Protein AF-0000000084461805 (afdb_homodimer)

Foldseek 3Di:
DKKWKAQFQQAHIAIDDFFLEEEEEADPRLCSQRVVLLVVLLLCCLQPPDFDFDDPVQLVCCLVVQKDKDQLVVCLVCVQVSQVVSQVVSLCCVCQQALHDPVSSPPIGIHDDDDNVLWDFDQKDWDWDDPPPDTAKIWIDHGPDRIIMIGGPDDSVPDPDDSVVVRRVVRSRSCCGGCPLPSDAEAEQAPCQLVLQQCLVVLVVVLVVLLVVVVVPDDPDDSVVVSCVVCSNHRNNVVVSSVCLNCLVVQVVAFEPCQVPPVVLLVLVCVLQQFDWDADPVRFIWTDHPPDPDTHGSNRGASLNRSCVRVNSCNTGPDYAQYEYEYEASCPRHDLVSLLSVLLSSLLCSLRHYRYYYYHHDPSSQVSLQVLLLLPDPDPVSVVVCVVVVHDPSSHHHQVRYKYWYFAFDFDCDPVDNDTDTGTYIHIFDADSNGGTDDPVNCCPVVVVVVVVCCVVPVVD/DKKWKAQFQQAHIAIDDFFLEEEEEADPRLCSQRVVLLVVLLLCCLQPPDFDFDDPVQLVCCLVVQKDKDQLVVCLVCVQVSQVVSQVVSLCCVCQQALHDPVSSPPIGIHDDDDNVLWDFDQKDWDWDDPPPDTAKIWIDHGPDRIIMIGGDDDSVPDPDDSVVVRRVVRSRSCCGGCVLPSDAEAEQAPCQLVLQQCLVVLVVVLVVLLVVVVVPDDPDDSVVSSCVVCSNHRNNVVVSSVCLNCLVVQVVAFEPCQVPPVVLLVLVCVLQQFDWDADPVRFIWTDHPPDPDTHGSNRGASLNRSCVRVNSCNTGPDYAQYEYEYEASCPRHDLVSLLSVLLSSLLCSLRHYRYYYYHHDPSSQVSLQVLLLLPDPDPVSVVVCVVVVHDPSSHDHQVRYKYWYFAFDFDCDPVPNDTDTGTYIHIFDADSNGGTDDPVNCCPVVVVVVVVCCVVPVVD

Nearest PDB structures (foldseek):
  1w1w-assembly1_B  TM=4.765E-01  e=1.164E-07  Saccharomyces cerevisiae
  1w1w-assembly5_A  TM=5.163E-01  e=3.016E-06  Saccharomyces cerevisiae
  6qpq-assembly2_C  TM=3.928E-01  e=1.058E-06  Thermochaetoides thermophila DSM 1495
  6n9l-assembly1_A  TM=3.836E-01  e=5.693E-04  Thermotoga maritima
  6wg3-assembly1_A  TM=3.559E-01  e=6.102E-03  Homo sapiens

Secondary structure (DSSP, 8-state):
-EEEEEEETTEEEEEEE--SEEEEEESTTSSHHHHHHHHHHHHHHHHHT--PPPPHHHHHHHHHHSEEEEEHHHHHHTHHHHHHHHHHHHHHHHHHHHTS-GGGGTT-EEEEE--GGG----S-EEEEEEETTEEEEEEEE-TT--EEEEEE-S-GGG----HHHHHHHHHHHHHHHHHTTTS--EEEE-TTHHHHHHTHHHHHHHHHHHHHHHHHS-TTS-HHHHHHHHGGGS-HHHHHHHHHHHTHHHHTTS--HHHHH-HHHHHHHHHHHTEEEEE-TTS-EEEEETT----B-TTTS-HHHHHTHHHHHIIIII--TT-EEEEE-TTTT--HHHHHHHHHHHHHHHHTT-EEEEEE--HHHHHHHHHHHHTTS--HHHHHHHHHHT--GGG---GGGEEEEEEEEEEEE-SS-SSEEEEEEEEEPPEETTTEE--HHHHHHHHHHHHHHHHHHHTT-/-EEEEEEETTEEEEEEE--SEEEEEESTTSSHHHHHHHHHHHHHHHHHT--PPPPHHHHHHHHHHSEEEEEHHHHHHTHHHHHHHHHHHHHHHHHHHHTS-GGGGTT-EEEEE--GGG----S-EEEEEEETTEEEEEEEE-TT--EEEEEE-S-GGG----HHHHHHHHHHHHHHHHHTTTS--EEEE-TTHHHHHHTHHHHHHHHHHHHHHHHHS-TTS-HHHHHHHHGGGS-HHHHHHHHHHHTHHHHTTS--HHHHH-HHHHHHHHHHHTEEEEE-TTS-EEEEETT----B-TTTS-HHHHHTHHHHHIIIII--TT-EEEEE-TTTT--HHHHHHHHHHHHHHHHTT-EEEEEE--HHHHHHHHHHHHTTS--HHHHHHHHHHT--GGG---GGGEEEEEEEEEEEE-SSSSSEEEEEEEEEPPEETTTEE--HHHHHHHHHHHHHHHHHHHTT-

Structure (mmCIF, N/CA/C/O backbone):
data_AF-0000000084461805-model_v1
#
loop_
_entity.id
_entity.type
_entity.pdbx_description
1 polymer 'Endonuclease GajA/Old nuclease/RecF-like AAA domain-containing protein'
#
loop_
_atom_site.group_PDB
_atom_site.id
_atom_site.type_symbol
_atom_site.label_atom_id
_atom_site.label_alt_id
_atom_site.label_comp_id
_atom_site.label_asym_id
_atom_site.label_entity_id
_atom_site.label_seq_id
_atom_site.pdbx_PDB_ins_code
_atom_site.Cartn_x
_atom_site.Cartn_y
_atom_site.Cartn_z
_atom_site.occupancy
_atom_site.B_iso_or_equiv
_atom_site.auth_seq_id
_atom_site.auth_comp_id
_atom_site.auth_asym_id
_atom_site.auth_atom_id
_atom_site.pdbx_PDB_model_num
ATOM 1 N N . MET A 1 1 ? -4.613 24.109 21.625 1 91.5 1 MET A N 1
ATOM 2 C CA . MET A 1 1 ? -5.637 23.906 20.609 1 91.5 1 MET A CA 1
ATOM 3 C C . MET A 1 1 ? -6.148 22.469 20.625 1 91.5 1 MET A C 1
ATOM 5 O O . MET A 1 1 ? -5.359 21.531 20.562 1 91.5 1 MET A O 1
ATOM 9 N N . LYS A 1 2 ? -7.406 22.344 20.859 1 95.12 2 LYS A N 1
ATOM 10 C CA . LYS A 1 2 ? -8.07 21.031 20.859 1 95.12 2 LYS A CA 1
ATOM 11 C C . LYS A 1 2 ? -9.031 20.906 19.688 1 95.12 2 LYS A C 1
ATOM 13 O O . LYS A 1 2 ? -9.82 21.812 19.422 1 95.12 2 LYS A O 1
ATOM 18 N N . ILE A 1 3 ? -8.875 19.844 19.016 1 97.06 3 ILE A N 1
ATOM 19 C CA . ILE A 1 3 ? -9.734 19.562 17.859 1 97.06 3 ILE A CA 1
ATOM 20 C C . ILE A 1 3 ? -10.828 18.578 18.25 1 97.06 3 ILE A C 1
ATOM 22 O O . ILE A 1 3 ? -10.539 17.516 18.828 1 97.06 3 ILE A O 1
ATOM 26 N N . LYS A 1 4 ? -11.992 18.938 17.984 1 96.69 4 LYS A N 1
ATOM 27 C CA . LYS A 1 4 ? -13.141 18.078 18.281 1 96.69 4 LYS A CA 1
ATOM 28 C C . LYS A 1 4 ? -13.867 17.672 17 1 96.69 4 LYS A C 1
ATOM 30 O O . LYS A 1 4 ? -14.203 18.531 16.172 1 96.69 4 LYS A O 1
ATOM 35 N N . ILE A 1 5 ? -14.047 16.438 16.812 1 96.38 5 ILE A N 1
ATOM 36 C CA . ILE A 1 5 ? -14.781 15.922 15.664 1 96.38 5 ILE A CA 1
ATOM 37 C C . ILE A 1 5 ? -15.898 15 16.125 1 96.38 5 ILE A C 1
ATOM 39 O O . ILE A 1 5 ? -15.727 14.234 17.078 1 96.38 5 ILE A O 1
ATOM 43 N N . SER A 1 6 ? -17.062 15.125 15.5 1 95.06 6 SER A N 1
ATOM 44 C CA . SER A 1 6 ? -18.203 14.273 15.812 1 95.06 6 SER A CA 1
ATOM 45 C C . SER A 1 6 ? -18.891 13.773 14.547 1 95.06 6 SER A C 1
ATOM 47 O O . SER A 1 6 ? -19.141 14.555 13.625 1 95.06 6 SER A O 1
ATOM 49 N N . ASN A 1 7 ? -19.141 12.5 14.484 1 93.31 7 ASN A N 1
ATOM 50 C CA . ASN A 1 7 ? -19.875 11.844 13.414 1 93.31 7 ASN A CA 1
ATOM 51 C C . ASN A 1 7 ? -19.219 12.062 12.055 1 93.31 7 ASN A C 1
ATOM 53 O O . ASN A 1 7 ? -19.891 12.492 11.109 1 93.31 7 ASN A O 1
ATOM 57 N N . ILE A 1 8 ? -18.031 11.914 12.008 1 92.38 8 ILE A N 1
ATOM 58 C CA . ILE A 1 8 ? -17.281 11.938 10.758 1 92.38 8 ILE A CA 1
ATOM 59 C C . ILE A 1 8 ? -16.656 10.562 10.5 1 92.38 8 ILE A C 1
ATOM 61 O O . ILE A 1 8 ? -15.82 10.094 11.281 1 92.38 8 ILE A O 1
ATOM 65 N N . GLY A 1 9 ? -17.125 9.945 9.445 1 87.75 9 GLY A N 1
ATOM 66 C CA . GLY A 1 9 ? -16.688 8.586 9.188 1 87.75 9 GLY A CA 1
ATOM 67 C C . GLY A 1 9 ? -17.062 7.613 10.289 1 87.75 9 GLY A C 1
ATOM 68 O O . GLY A 1 9 ? -18.219 7.574 10.719 1 87.75 9 GLY A O 1
ATOM 69 N N . ALA A 1 10 ? -16.078 6.863 10.727 1 85.06 10 ALA A N 1
ATOM 70 C CA . ALA A 1 10 ? -16.328 5.871 11.773 1 85.06 10 ALA A CA 1
ATOM 71 C C . ALA A 1 10 ? -16.328 6.512 13.156 1 85.06 10 ALA A C 1
ATOM 73 O O . ALA A 1 10 ? -16.812 5.926 14.125 1 85.06 10 ALA A O 1
ATOM 74 N N . ILE A 1 11 ? -15.867 7.734 13.242 1 91.06 11 ILE A N 1
ATOM 75 C CA . ILE A 1 11 ? -15.695 8.383 14.531 1 91.06 11 ILE A CA 1
ATOM 76 C C . ILE A 1 11 ? -17.016 8.992 14.992 1 91.06 11 ILE A C 1
ATOM 78 O O . ILE A 1 11 ? -17.625 9.789 14.273 1 91.06 11 ILE A O 1
ATOM 82 N N . LYS A 1 12 ? -17.422 8.672 16.094 1 92.12 12 LYS A N 1
ATOM 83 C CA . LYS A 1 12 ? -18.625 9.242 16.688 1 92.12 12 LYS A CA 1
ATOM 84 C C . LYS A 1 12 ? -18.328 10.531 17.438 1 92.12 12 LYS A C 1
ATOM 86 O O . LYS A 1 12 ? -19.062 11.508 17.328 1 92.12 12 LYS A O 1
ATOM 91 N N . ASN A 1 13 ? -17.312 10.477 18.266 1 93.06 13 ASN A N 1
ATOM 92 C CA . ASN A 1 13 ? -16.828 11.641 19 1 93.06 13 ASN A CA 1
ATOM 93 C C . ASN A 1 13 ? -15.359 11.5 19.375 1 93.06 13 ASN A C 1
ATOM 95 O O . ASN A 1 13 ? -14.969 10.508 20 1 93.06 13 ASN A O 1
ATOM 99 N N . ALA A 1 14 ? -14.594 12.477 19.016 1 94.94 14 ALA A N 1
ATOM 100 C CA . ALA A 1 14 ? -13.172 12.414 19.328 1 94.94 14 ALA A CA 1
ATOM 101 C C . ALA A 1 14 ? -12.609 13.812 19.609 1 94.94 14 ALA A C 1
ATOM 103 O O . ALA A 1 14 ? -13.008 14.781 18.969 1 94.94 14 ALA A O 1
ATOM 104 N N . ILE A 1 15 ? -11.789 13.93 20.594 1 95.69 15 ILE A N 1
ATOM 105 C CA . ILE A 1 15 ? -11.055 15.148 20.922 1 95.69 15 ILE A CA 1
ATOM 106 C C . ILE A 1 15 ? -9.555 14.859 20.906 1 95.69 15 ILE A C 1
ATOM 108 O O . ILE A 1 15 ? -9.086 13.922 21.547 1 95.69 15 ILE A O 1
ATOM 112 N N . PHE A 1 16 ? -8.828 15.562 20.141 1 96.19 16 PHE A N 1
ATOM 113 C CA . PHE A 1 16 ? -7.387 15.375 20.141 1 96.19 16 PHE A CA 1
ATOM 114 C C . PHE A 1 16 ? -6.664 16.688 19.906 1 96.19 16 PHE A C 1
ATOM 116 O O . PHE A 1 16 ? -7.285 17.688 19.5 1 96.19 16 PHE A O 1
ATOM 123 N N . SER A 1 17 ? -5.438 16.781 20.234 1 96.44 17 SER A N 1
ATOM 124 C CA . SER A 1 17 ? -4.566 17.938 20.062 1 96.44 17 SER A CA 1
ATOM 125 C C . SER A 1 17 ? -3.289 17.562 19.312 1 96.44 17 SER A C 1
ATOM 127 O O . SER A 1 17 ? -2.924 16.391 19.266 1 96.44 17 SER A O 1
ATOM 129 N N . LEU A 1 18 ? -2.697 18.547 18.766 1 96.12 18 LEU A N 1
ATOM 130 C CA . LEU A 1 18 ? -1.446 18.328 18.047 1 96.12 18 LEU A CA 1
ATOM 131 C C . LEU A 1 18 ? -0.246 18.625 18.938 1 96.12 18 LEU A C 1
ATOM 133 O O . LEU A 1 18 ? -0.305 19.516 19.781 1 96.12 18 LEU A O 1
ATOM 137 N N . ALA A 1 19 ? 0.746 17.844 18.828 1 96.94 19 ALA A N 1
ATOM 138 C CA . ALA A 1 19 ? 2.074 18.094 19.391 1 96.94 19 ALA A CA 1
ATOM 139 C C . ALA A 1 19 ? 3.123 18.172 18.281 1 96.94 19 ALA A C 1
ATOM 141 O O . ALA A 1 19 ? 2.785 18.312 17.109 1 96.94 19 ALA A O 1
ATOM 142 N N . ASP A 1 20 ? 4.375 18.25 18.688 1 97.75 20 ASP A N 1
ATOM 143 C CA . ASP A 1 20 ? 5.406 18.234 17.656 1 97.75 20 ASP A CA 1
ATOM 144 C C . ASP A 1 20 ? 5.352 16.938 16.859 1 97.75 20 ASP A C 1
ATOM 146 O O . ASP A 1 20 ? 5.586 16.938 15.641 1 97.75 20 ASP A O 1
ATOM 150 N N . ILE A 1 21 ? 5.098 15.898 17.547 1 98.19 21 ILE A N 1
ATOM 151 C CA . ILE A 1 21 ? 4.781 14.641 16.875 1 98.19 21 ILE A CA 1
ATOM 152 C C . ILE A 1 21 ? 3.498 14.055 17.453 1 98.19 21 ILE A C 1
ATOM 154 O O . ILE A 1 21 ? 3.389 13.875 18.672 1 98.19 21 ILE A O 1
ATOM 158 N N . THR A 1 22 ? 2.5 13.875 16.688 1 98.56 22 THR A N 1
ATOM 159 C CA . THR A 1 22 ? 1.205 13.312 17.047 1 98.56 22 THR A CA 1
ATOM 160 C C . THR A 1 22 ? 0.968 11.984 16.344 1 98.56 22 THR A C 1
ATOM 162 O O . THR A 1 22 ? 1.108 11.891 15.125 1 98.56 22 THR A O 1
ATOM 165 N N . ILE A 1 23 ? 0.644 11 17.094 1 97.94 23 ILE A N 1
ATOM 166 C CA . ILE A 1 23 ? 0.443 9.656 16.562 1 97.94 23 ILE A CA 1
ATOM 167 C C . ILE A 1 23 ? -1.003 9.219 16.781 1 97.94 23 ILE A C 1
ATOM 169 O O . ILE A 1 23 ? -1.517 9.312 17.906 1 97.94 23 ILE A O 1
ATOM 173 N N . ILE A 1 24 ? -1.651 8.859 15.766 1 97.06 24 ILE A N 1
ATOM 174 C CA . ILE A 1 24 ? -2.957 8.219 15.852 1 97.06 24 ILE A CA 1
ATOM 175 C C . ILE A 1 24 ? -2.846 6.762 15.406 1 97.06 24 ILE A C 1
ATOM 177 O O . ILE A 1 24 ? -2.582 6.488 14.227 1 97.06 24 ILE A O 1
ATOM 181 N N . CYS A 1 25 ? -2.977 5.867 16.297 1 94.06 25 CYS A N 1
ATOM 182 C CA . CYS A 1 25 ? -2.838 4.449 15.984 1 94.06 25 CYS A CA 1
ATOM 183 C C . CYS A 1 25 ? -4.117 3.689 16.312 1 94.06 25 CYS A C 1
ATOM 185 O O . CYS A 1 25 ? -5.039 4.25 16.906 1 94.06 25 CYS A O 1
ATOM 187 N N . GLY A 1 26 ? -4.254 2.451 15.805 1 88.69 26 GLY A N 1
ATOM 188 C CA . GLY A 1 26 ? -5.438 1.636 16.031 1 88.69 26 GLY A CA 1
ATOM 189 C C . GLY A 1 26 ? -5.676 0.614 14.93 1 88.69 26 GLY A C 1
ATOM 190 O O . GLY A 1 26 ? -4.906 0.537 13.969 1 88.69 26 GLY A O 1
ATOM 191 N N . LYS A 1 27 ? -6.707 -0.141 15.086 1 87.62 27 LYS A N 1
ATOM 192 C CA . LYS A 1 27 ? -7.047 -1.222 14.164 1 87.62 27 LYS A CA 1
ATOM 193 C C . LYS A 1 27 ? -7.594 -0.672 12.852 1 87.62 27 LYS A C 1
ATOM 195 O O . LYS A 1 27 ? -7.801 0.536 12.719 1 87.62 27 LYS A O 1
ATOM 200 N N . ASN A 1 28 ? -7.727 -1.581 11.898 1 85.38 28 ASN A N 1
ATOM 201 C CA . ASN A 1 28 ? -8.297 -1.176 10.617 1 85.38 28 ASN A CA 1
ATOM 202 C C . ASN A 1 28 ? -9.75 -0.741 10.766 1 85.38 28 ASN A C 1
ATOM 204 O O . ASN A 1 28 ? -10.492 -1.311 11.562 1 85.38 28 ASN A O 1
ATOM 208 N N . ASN A 1 29 ? -10.117 0.256 10.016 1 84.25 29 ASN A N 1
ATOM 209 C CA . ASN A 1 29 ? -11.5 0.709 9.914 1 84.25 29 ASN A CA 1
ATOM 210 C C . ASN A 1 29 ? -11.969 1.38 11.203 1 84.25 29 ASN A C 1
ATOM 212 O O . ASN A 1 29 ? -13.117 1.208 11.609 1 84.25 29 ASN A O 1
ATOM 216 N N . THR A 1 30 ? -11.031 2.049 11.922 1 86.81 30 THR A N 1
ATOM 217 C CA . THR A 1 30 ? -11.414 2.65 13.195 1 86.81 30 THR A CA 1
ATOM 218 C C . THR A 1 30 ? -11.531 4.168 13.062 1 86.81 30 THR A C 1
ATOM 220 O O . THR A 1 30 ? -11.797 4.859 14.047 1 86.81 30 THR A O 1
ATOM 223 N N . GLY A 1 31 ? -11.203 4.715 11.953 1 89.12 31 GLY A N 1
ATOM 224 C CA . GLY A 1 31 ? -11.461 6.125 11.711 1 89.12 31 GLY A CA 1
ATOM 225 C C . GLY A 1 31 ? -10.211 6.98 11.781 1 89.12 31 GLY A C 1
ATOM 226 O O . GLY A 1 31 ? -10.289 8.211 11.742 1 89.12 31 GLY A O 1
ATOM 227 N N . LYS A 1 32 ? -8.977 6.402 11.852 1 92.94 32 LYS A N 1
ATOM 228 C CA . LYS A 1 32 ? -7.719 7.133 11.914 1 92.94 32 LYS A CA 1
ATOM 229 C C . LYS A 1 32 ? -7.59 8.117 10.758 1 92.94 32 LYS A C 1
ATOM 231 O O . LYS A 1 32 ? -7.297 9.297 10.969 1 92.94 32 LYS A O 1
ATOM 236 N N . THR A 1 33 ? -7.898 7.648 9.594 1 92.56 33 THR A N 1
ATOM 237 C CA . THR A 1 33 ? -7.738 8.43 8.375 1 92.56 33 THR A CA 1
ATOM 238 C C . THR A 1 33 ? -8.742 9.578 8.328 1 92.56 33 THR A C 1
ATOM 240 O O . THR A 1 33 ? -8.414 10.68 7.887 1 92.56 33 THR A O 1
ATOM 243 N N . TYR A 1 34 ? -9.93 9.375 8.836 1 92.94 34 TYR A N 1
ATOM 244 C CA . TYR A 1 34 ? -10.961 10.406 8.82 1 92.94 34 TYR A CA 1
ATOM 245 C C . TYR A 1 34 ? -10.578 11.57 9.727 1 92.94 34 TYR A C 1
ATOM 247 O O . TYR A 1 34 ? -10.828 12.734 9.398 1 92.94 34 TYR A O 1
ATOM 255 N N . ALA A 1 35 ? -9.992 11.227 10.844 1 95.56 35 ALA A N 1
ATOM 256 C CA . ALA A 1 35 ? -9.555 12.273 11.766 1 95.56 35 ALA A CA 1
ATOM 257 C C . ALA A 1 35 ? -8.492 13.164 11.125 1 95.56 35 ALA A C 1
ATOM 259 O O . ALA A 1 35 ? -8.594 14.391 11.172 1 95.56 35 ALA A O 1
ATOM 260 N N . VAL A 1 36 ? -7.547 12.578 10.508 1 96.25 36 VAL A N 1
ATOM 261 C CA . VAL A 1 36 ? -6.43 13.297 9.906 1 96.25 36 VAL A CA 1
ATOM 262 C C . VAL A 1 36 ? -6.906 14.062 8.672 1 96.25 36 VAL A C 1
ATOM 264 O O . VAL A 1 36 ? -6.473 15.188 8.43 1 96.25 36 VAL A O 1
ATOM 267 N N . TYR A 1 37 ? -7.793 13.461 7.902 1 96.25 37 TYR A N 1
ATOM 268 C CA . TYR A 1 37 ? -8.336 14.117 6.719 1 96.25 37 TYR A CA 1
ATOM 269 C C . TYR A 1 37 ? -9.172 15.336 7.102 1 96.25 37 TYR A C 1
ATOM 271 O O . TYR A 1 37 ? -9.141 16.359 6.414 1 96.25 37 TYR A O 1
ATOM 279 N N . ALA A 1 38 ? -9.945 15.156 8.195 1 97.19 38 ALA A N 1
ATOM 280 C CA . ALA A 1 38 ? -10.719 16.297 8.688 1 97.19 38 ALA A CA 1
ATOM 281 C C . ALA A 1 38 ? -9.805 17.453 9.078 1 97.19 38 ALA A C 1
ATOM 283 O O . ALA A 1 38 ? -10.094 18.609 8.758 1 97.19 38 ALA A O 1
ATOM 284 N N . LEU A 1 39 ? -8.75 17.109 9.75 1 97.44 39 LEU A N 1
ATOM 285 C CA . LEU A 1 39 ? -7.773 18.125 10.148 1 97.44 39 LEU A CA 1
ATOM 286 C C . LEU A 1 39 ? -7.141 18.781 8.922 1 97.44 39 LEU A C 1
ATOM 288 O O . LEU A 1 39 ? -7.082 20.016 8.836 1 97.44 39 LEU A O 1
ATOM 292 N N . TYR A 1 40 ? -6.699 18 7.992 1 97.94 40 TYR A N 1
ATOM 293 C CA . TYR A 1 40 ? -6.074 18.5 6.77 1 97.94 40 TYR A CA 1
ATOM 294 C C . TYR A 1 40 ? -7.031 19.406 6 1 97.94 40 TYR A C 1
ATOM 296 O O . TYR A 1 40 ? -6.637 20.469 5.531 1 97.94 40 TYR A O 1
ATOM 304 N N . GLY A 1 41 ? -8.242 18.922 5.867 1 97.31 41 GLY A N 1
ATOM 305 C CA . GLY A 1 41 ? -9.25 19.703 5.176 1 97.31 41 GLY A CA 1
ATOM 306 C C . GLY A 1 41 ? -9.461 21.078 5.789 1 97.31 41 GLY A C 1
ATOM 307 O O . GLY A 1 41 ? -9.578 22.078 5.074 1 97.31 41 GLY A O 1
ATOM 308 N N . PHE A 1 42 ? -9.469 21.078 7.059 1 97.94 42 PHE A N 1
ATOM 309 C CA . PHE A 1 42 ? -9.695 22.359 7.715 1 97.94 42 PHE A CA 1
ATOM 310 C C . PHE A 1 42 ? -8.531 23.312 7.461 1 97.94 42 PHE A C 1
ATOM 312 O O . PHE A 1 42 ? -8.734 24.5 7.195 1 97.94 42 PHE A O 1
ATOM 319 N N . PHE A 1 43 ? -7.316 22.812 7.629 1 97.56 43 PHE A N 1
ATOM 320 C CA . PHE A 1 43 ? -6.152 23.656 7.383 1 97.56 43 PHE A CA 1
ATOM 321 C C . PHE A 1 43 ? -6.195 24.25 5.977 1 97.56 43 PHE A C 1
ATOM 323 O O . PHE A 1 43 ? -5.902 25.422 5.781 1 97.56 43 PHE A O 1
ATOM 330 N N . LYS A 1 44 ? -6.555 23.422 5.043 1 95.25 44 LYS A N 1
ATOM 331 C CA . LYS A 1 44 ? -6.637 23.875 3.654 1 95.25 44 LYS A CA 1
ATOM 332 C C . LYS A 1 44 ? -7.773 24.875 3.469 1 95.25 44 LYS A C 1
ATOM 334 O O . LYS A 1 44 ? -7.609 25.891 2.785 1 95.25 44 LYS A O 1
ATOM 339 N N . TYR A 1 45 ? -8.914 24.547 4.062 1 95.88 45 TYR A N 1
ATOM 340 C CA . TYR A 1 45 ? -10.047 25.453 4.016 1 95.88 45 TYR A CA 1
ATOM 341 C C . TYR A 1 45 ? -9.688 26.797 4.625 1 95.88 45 TYR A C 1
ATOM 343 O O . TYR A 1 45 ? -10 27.844 4.051 1 95.88 45 TYR A O 1
ATOM 351 N N . TRP A 1 46 ? -9.078 26.75 5.781 1 96.25 46 TRP A N 1
ATOM 352 C CA . TRP A 1 46 ? -8.664 27.953 6.5 1 96.25 46 TRP A CA 1
ATOM 353 C C . TRP A 1 46 ? -7.75 28.812 5.637 1 96.25 46 TRP A C 1
ATOM 355 O O . TRP A 1 46 ? -7.953 30.016 5.523 1 96.25 46 TRP A O 1
ATOM 365 N N . LYS A 1 47 ? -6.863 28.219 5.02 1 93.44 47 LYS A N 1
ATOM 366 C CA . LYS A 1 47 ? -5.855 28.938 4.254 1 93.44 47 LYS A CA 1
ATOM 367 C C . LYS A 1 47 ? -6.438 29.484 2.949 1 93.44 47 LYS A C 1
ATOM 369 O O . LYS A 1 47 ? -6.227 30.641 2.605 1 93.44 47 LYS A O 1
ATOM 374 N N . ASN A 1 48 ? -7.219 28.656 2.307 1 90.88 48 ASN A N 1
ATOM 375 C CA . ASN A 1 48 ? -7.555 28.984 0.924 1 90.88 48 ASN A CA 1
ATOM 376 C C . ASN A 1 48 ? -8.961 29.562 0.809 1 90.88 48 ASN A C 1
ATOM 378 O O . ASN A 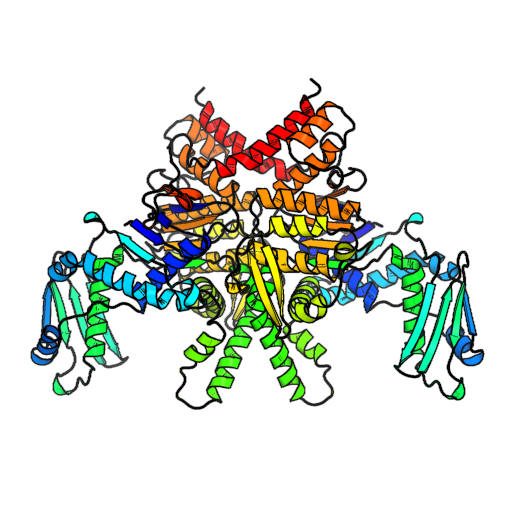1 48 ? -9.266 30.281 -0.147 1 90.88 48 ASN A O 1
ATOM 382 N N . ASN A 1 49 ? -9.828 29.219 1.747 1 91.88 49 ASN A N 1
ATOM 383 C CA . ASN A 1 49 ? -11.234 29.531 1.484 1 91.88 49 ASN A CA 1
ATOM 384 C C . ASN A 1 49 ? -11.828 30.422 2.568 1 91.88 49 ASN A C 1
ATOM 386 O O . ASN A 1 49 ? -12.922 30.953 2.404 1 91.88 49 ASN A O 1
ATOM 390 N N . PHE A 1 50 ? -11.148 30.516 3.664 1 94.75 50 PHE A N 1
ATOM 391 C CA . PHE A 1 50 ? -11.672 31.344 4.746 1 94.75 50 PHE A CA 1
ATOM 392 C C . PHE A 1 50 ? -10.938 32.688 4.809 1 94.75 50 PHE A C 1
ATOM 394 O O . PHE A 1 50 ? -9.727 32.719 4.594 1 94.75 50 PHE A O 1
ATOM 401 N N . SER A 1 51 ? -11.695 33.75 5.004 1 94.38 51 SER A N 1
ATOM 402 C CA . SER A 1 51 ? -11.117 35.062 5.207 1 94.38 51 SER A CA 1
ATOM 403 C C . SER A 1 51 ? -11.867 35.844 6.293 1 94.38 51 SER A C 1
ATOM 405 O O . SER A 1 51 ? -13.094 35.719 6.41 1 94.38 51 SER A O 1
ATOM 407 N N . ILE A 1 52 ? -11.156 36.531 7.047 1 95.19 52 ILE A N 1
ATOM 408 C CA . ILE A 1 52 ? -11.766 37.375 8.078 1 95.19 52 ILE A CA 1
ATOM 409 C C . ILE A 1 52 ? -12.484 38.562 7.434 1 95.19 52 ILE A C 1
ATOM 411 O O . ILE A 1 52 ? -11.922 39.25 6.574 1 95.19 52 ILE A O 1
ATOM 415 N N . LYS A 1 53 ? -13.648 38.781 7.824 1 91.19 53 LYS A N 1
ATOM 416 C CA . LYS A 1 53 ? -14.422 39.906 7.262 1 91.19 53 LYS A CA 1
ATOM 417 C C . LYS A 1 53 ? -14.055 41.219 7.93 1 91.19 53 LYS A C 1
ATOM 419 O O . LYS A 1 53 ? -14 41.312 9.156 1 91.19 53 LYS A O 1
ATOM 424 N N . ILE A 1 54 ? -13.758 42.125 7.109 1 91.19 54 ILE A N 1
ATOM 425 C CA . ILE A 1 54 ? -13.445 43.469 7.574 1 91.19 54 ILE A CA 1
ATOM 426 C C . ILE A 1 54 ? -14.648 44.375 7.359 1 91.19 54 ILE A C 1
ATOM 428 O O . ILE A 1 54 ? -15.391 44.219 6.383 1 91.19 54 ILE A O 1
ATOM 432 N N . SER A 1 55 ? -14.82 45.312 8.258 1 88.38 55 SER A N 1
ATOM 433 C CA . SER A 1 55 ? -15.961 46.219 8.164 1 88.38 55 SER A CA 1
ATOM 434 C C . SER A 1 55 ? -15.891 47.062 6.898 1 88.38 55 SER A C 1
ATOM 436 O O . SER A 1 55 ? -14.805 47.5 6.488 1 88.38 55 SER A O 1
ATOM 438 N N . ASN A 1 56 ? -17.016 47.312 6.344 1 88.94 56 ASN A N 1
ATOM 439 C CA . ASN A 1 56 ? -17.109 48.156 5.156 1 88.94 56 ASN A CA 1
ATOM 440 C C . ASN A 1 56 ? -16.594 49.562 5.434 1 88.94 56 ASN A C 1
ATOM 442 O O . ASN A 1 56 ? -16.047 50.219 4.539 1 88.94 56 ASN A O 1
ATOM 446 N N . ASP A 1 57 ? -16.734 49.938 6.629 1 88.88 57 ASP A N 1
ATOM 447 C CA . ASP A 1 57 ? -16.297 51.281 7 1 88.88 57 ASP A CA 1
ATOM 448 C C . ASP A 1 57 ? -14.781 51.438 6.871 1 88.88 57 ASP A C 1
ATOM 450 O O . ASP A 1 57 ? -14.281 52.438 6.41 1 88.88 57 ASP A O 1
ATOM 454 N N . GLU A 1 58 ? -14.125 50.438 7.281 1 89.44 58 GLU A N 1
ATOM 455 C CA . GLU A 1 58 ? -12.664 50.469 7.176 1 89.44 58 GLU A CA 1
ATOM 456 C C . GLU A 1 58 ? -12.219 50.5 5.719 1 89.44 58 GLU A C 1
ATOM 458 O O . GLU A 1 58 ? -11.258 51.188 5.367 1 89.44 58 GLU A O 1
ATOM 463 N N . ILE A 1 59 ? -12.898 49.812 4.895 1 89.25 59 ILE A N 1
ATOM 464 C CA . ILE A 1 59 ? -12.562 49.75 3.479 1 89.25 59 ILE A CA 1
ATOM 465 C C . ILE A 1 59 ? -12.82 51.094 2.82 1 89.25 59 ILE A C 1
ATOM 467 O O . ILE A 1 59 ? -12.016 51.562 2.012 1 89.25 59 ILE A O 1
ATOM 471 N N . ARG A 1 60 ? -13.961 51.625 3.203 1 87.56 60 ARG A N 1
ATOM 472 C CA . ARG A 1 60 ? -14.281 52.969 2.674 1 87.56 60 ARG A CA 1
ATOM 473 C C . ARG A 1 60 ? -13.242 54 3.096 1 87.56 60 ARG A C 1
ATOM 475 O O . ARG A 1 60 ? -12.844 54.844 2.295 1 87.56 60 ARG A O 1
ATOM 482 N N . LYS A 1 61 ? -12.891 53.906 4.27 1 90.12 61 LYS A N 1
ATOM 483 C CA . LYS A 1 61 ? -11.867 54.812 4.77 1 90.12 61 LYS A CA 1
ATOM 484 C C . LYS A 1 61 ? -10.555 54.656 4 1 90.12 61 LYS A C 1
ATOM 486 O O . LYS A 1 61 ? -9.883 55.625 3.695 1 90.12 61 LYS A O 1
ATOM 491 N N . LEU A 1 62 ? -10.227 53.469 3.727 1 90.19 62 LEU A N 1
ATOM 492 C CA . LEU A 1 62 ? -9.008 53.188 2.975 1 90.19 62 LEU A CA 1
ATOM 493 C C . LEU A 1 62 ? -9.086 53.781 1.574 1 90.19 62 LEU A C 1
ATOM 495 O O . LEU A 1 62 ? -8.133 54.406 1.104 1 90.19 62 LEU A O 1
ATOM 499 N N . LEU A 1 63 ? -10.227 53.625 0.971 1 86.44 63 LEU A N 1
ATOM 500 C CA . LEU A 1 63 ? -10.406 54.094 -0.397 1 86.44 63 LEU A CA 1
ATOM 501 C C . LEU A 1 63 ? -10.453 55.625 -0.442 1 86.44 63 LEU A C 1
ATOM 503 O O . LEU A 1 63 ? -10.031 56.219 -1.428 1 86.44 63 LEU A O 1
ATOM 507 N N . ASN A 1 64 ? -10.938 56.156 0.633 1 86.75 64 ASN A N 1
ATOM 508 C CA . ASN A 1 64 ? -11.086 57.625 0.681 1 86.75 64 ASN A CA 1
ATOM 509 C C . ASN A 1 64 ? -9.797 58.281 1.143 1 86.75 64 ASN A C 1
ATOM 511 O O . ASN A 1 64 ? -9.398 59.312 0.589 1 86.75 64 ASN A O 1
ATOM 515 N N . GLU A 1 65 ? -9.164 57.75 2.127 1 88 65 GLU A N 1
ATOM 516 C CA . GLU A 1 65 ? -8.016 58.406 2.762 1 88 65 GLU A CA 1
ATOM 517 C C . GLU A 1 65 ? -6.703 57.844 2.221 1 88 65 GLU A C 1
ATOM 519 O O . GLU A 1 65 ? -5.648 58.469 2.387 1 88 65 GLU A O 1
ATOM 524 N N . GLY A 1 66 ? -6.727 56.688 1.665 1 88 66 GLY A N 1
ATOM 525 C CA . GLY A 1 66 ? -5.535 56.094 1.075 1 88 66 GLY A CA 1
ATOM 526 C C . GLY A 1 66 ? -4.707 55.312 2.068 1 88 66 GLY A C 1
ATOM 527 O O . GLY A 1 66 ? -3.826 54.531 1.675 1 88 66 GLY A O 1
ATOM 528 N N . ILE A 1 67 ? -4.965 55.562 3.365 1 91.12 67 ILE A N 1
ATOM 529 C CA . ILE A 1 67 ? -4.215 54.875 4.398 1 91.12 67 ILE A CA 1
ATOM 530 C C . ILE A 1 67 ? -5.117 54.594 5.602 1 91.12 67 ILE A C 1
ATOM 532 O O . ILE A 1 67 ? -5.93 55.469 5.977 1 91.12 67 ILE A O 1
ATOM 536 N N . ILE A 1 68 ? -4.988 53.406 6.152 1 92.38 68 ILE A N 1
ATOM 537 C CA . ILE A 1 68 ? -5.75 53.125 7.359 1 92.38 68 ILE A CA 1
ATOM 538 C C . ILE A 1 68 ? -4.895 52.281 8.312 1 92.38 68 ILE A C 1
ATOM 540 O O . ILE A 1 68 ? -3.916 51.656 7.895 1 92.38 68 ILE A O 1
ATOM 544 N N . GLU A 1 69 ? -5.211 52.375 9.57 1 94.19 69 GLU A N 1
ATOM 545 C CA . GLU A 1 69 ? -4.617 51.562 10.617 1 94.19 69 GLU A CA 1
ATOM 546 C C . GLU A 1 69 ? -5.656 50.625 11.258 1 94.19 69 GLU A C 1
ATOM 548 O O . GLU A 1 69 ? -6.664 51.094 11.789 1 94.19 69 GLU A O 1
ATOM 553 N N . ILE A 1 70 ? -5.418 49.438 11.141 1 94.19 70 ILE A N 1
ATOM 554 C CA . ILE A 1 70 ? -6.34 48.438 11.695 1 94.19 70 ILE A CA 1
ATOM 555 C C . ILE A 1 70 ? -5.82 47.969 13.047 1 94.19 70 ILE A C 1
ATOM 557 O O . ILE A 1 70 ? -4.68 47.5 13.148 1 94.19 70 ILE A O 1
ATOM 561 N N . ASP A 1 71 ? -6.629 48 14.125 1 94.56 71 ASP A N 1
ATOM 562 C CA . ASP A 1 71 ? -6.266 47.531 15.453 1 94.56 71 ASP A CA 1
ATOM 563 C C . ASP A 1 71 ? -6.375 46 15.531 1 94.56 71 ASP A C 1
ATOM 565 O O . ASP A 1 71 ? -7.477 45.469 15.531 1 94.56 71 ASP A O 1
ATOM 569 N N . LEU A 1 72 ? -5.285 45.344 15.695 1 95 72 LEU A N 1
ATOM 570 C CA . LEU A 1 72 ? -5.23 43.906 15.703 1 95 72 LEU A CA 1
ATOM 571 C C . LEU A 1 72 ? -5.902 43.344 16.953 1 95 72 LEU A C 1
ATOM 573 O O . LEU A 1 72 ? -6.371 42.188 16.953 1 95 72 LEU A O 1
ATOM 577 N N . ASN A 1 73 ? -5.965 44.094 18.031 1 94.19 73 ASN A N 1
ATOM 578 C CA . ASN A 1 73 ? -6.535 43.625 19.281 1 94.19 73 ASN A CA 1
ATOM 579 C C . ASN A 1 73 ? -8.016 43.312 19.141 1 94.19 73 ASN A C 1
ATOM 581 O O . ASN A 1 73 ? -8.531 42.406 19.828 1 94.19 73 ASN A O 1
ATOM 585 N N . ILE A 1 74 ? -8.633 44.031 18.281 1 93.44 74 ILE A N 1
ATOM 586 C CA . ILE A 1 74 ? -10.047 43.781 18.031 1 93.44 74 ILE A CA 1
ATOM 587 C C . ILE A 1 74 ? -10.234 42.344 17.531 1 93.44 74 ILE A C 1
ATOM 589 O O . ILE A 1 74 ? -11.117 41.625 18 1 93.44 74 ILE A O 1
ATOM 593 N N . TYR A 1 75 ? -9.398 41.969 16.688 1 94 75 TYR A N 1
ATOM 594 C CA . TYR A 1 75 ? -9.5 40.656 16.062 1 94 75 TYR A CA 1
ATOM 595 C C . TYR A 1 75 ? -8.906 39.594 16.969 1 94 75 TYR A C 1
ATOM 597 O O . TYR A 1 75 ? -9.367 38.438 16.969 1 94 75 TYR A O 1
ATOM 605 N N . ILE A 1 76 ? -7.887 39.875 17.688 1 93.88 76 ILE A N 1
ATOM 606 C CA . ILE A 1 76 ? -7.285 38.938 18.625 1 93.88 76 ILE A CA 1
ATOM 607 C C . ILE A 1 76 ? -8.305 38.562 19.703 1 93.88 76 ILE A C 1
ATOM 609 O O . ILE A 1 76 ? -8.43 37.375 20.062 1 93.88 76 ILE A O 1
ATOM 613 N N . ASN A 1 77 ? -9.016 39.562 20.188 1 92.94 77 ASN A N 1
ATOM 614 C CA . ASN A 1 77 ? -10.031 39.344 21.203 1 92.94 77 ASN A CA 1
ATOM 615 C C . ASN A 1 77 ? -11.211 38.531 20.641 1 92.94 77 ASN A C 1
ATOM 617 O O . ASN A 1 77 ? -11.93 37.875 21.391 1 92.94 77 ASN A O 1
ATOM 621 N N . ASP A 1 78 ? -11.359 38.594 19.328 1 93.75 78 ASP A N 1
ATOM 622 C CA . ASP A 1 78 ? -12.469 37.906 18.672 1 93.75 78 ASP A CA 1
ATOM 623 C C . ASP A 1 78 ? -12 36.594 18.047 1 93.75 78 ASP A C 1
ATOM 625 O O . ASP A 1 78 ? -12.703 36 17.219 1 93.75 78 ASP A O 1
ATOM 629 N N . ALA A 1 79 ? -10.844 36.156 18.375 1 94.12 79 ALA A N 1
ATOM 630 C CA . ALA A 1 79 ? -10.219 35 17.734 1 94.12 79 ALA A CA 1
ATOM 631 C C . ALA A 1 79 ? -11.102 33.781 17.859 1 94.12 79 ALA A C 1
ATOM 633 O O . ALA A 1 79 ? -11.242 33 16.906 1 94.12 79 ALA A O 1
ATOM 634 N N . LYS A 1 80 ? -11.688 33.594 19 1 94 80 LYS A N 1
ATOM 635 C CA . LYS A 1 80 ? -12.547 32.438 19.219 1 94 80 LYS A CA 1
ATOM 636 C C . LYS A 1 80 ? -13.75 32.438 18.297 1 94 80 LYS A C 1
ATOM 638 O O . LYS A 1 80 ? -14.094 31.422 17.703 1 94 80 LYS A O 1
ATOM 643 N N . ASN A 1 81 ? -14.352 33.594 18.188 1 94.88 81 ASN A N 1
ATOM 644 C CA . ASN A 1 81 ? -15.523 33.719 17.312 1 94.88 81 ASN A CA 1
ATOM 645 C C . ASN A 1 81 ? -15.148 33.531 15.852 1 94.88 81 ASN A C 1
ATOM 647 O O . ASN A 1 81 ? -15.922 32.969 15.086 1 94.88 81 ASN A O 1
ATOM 651 N N . ILE A 1 82 ? -14.031 34.094 15.484 1 95.81 82 ILE A N 1
ATOM 652 C CA . ILE A 1 82 ? -13.547 33.938 14.117 1 95.81 82 ILE A CA 1
ATOM 653 C C . ILE A 1 82 ? -13.367 32.469 13.789 1 95.81 82 ILE A C 1
ATOM 655 O O . ILE A 1 82 ? -13.828 31.984 12.75 1 95.81 82 ILE A O 1
ATOM 659 N N . LEU A 1 83 ? -12.758 31.75 14.695 1 95.94 83 LEU A N 1
ATOM 660 C CA . LEU A 1 83 ? -12.492 30.328 14.492 1 95.94 83 LEU A CA 1
ATOM 661 C C . LEU A 1 83 ? -13.789 29.531 14.484 1 95.94 83 LEU A C 1
ATOM 663 O O . LEU A 1 83 ? -13.938 28.594 13.695 1 95.94 83 LEU A O 1
ATOM 667 N N . ASP A 1 84 ? -14.711 29.891 15.367 1 96.5 84 ASP A N 1
ATOM 668 C CA . ASP A 1 84 ? -16 29.203 15.406 1 96.5 84 ASP A CA 1
ATOM 669 C C . ASP A 1 84 ? -16.75 29.359 14.086 1 96.5 84 ASP A C 1
ATOM 671 O O . ASP A 1 84 ? -17.375 28.422 13.602 1 96.5 84 ASP A O 1
ATOM 675 N N . THR A 1 85 ? -16.672 30.547 13.594 1 96.81 85 THR A N 1
ATOM 676 C CA . THR A 1 85 ? -17.312 30.797 12.305 1 96.81 85 THR A CA 1
ATOM 677 C C . THR A 1 85 ? -16.672 29.969 11.211 1 96.81 85 THR A C 1
ATOM 679 O O . THR A 1 85 ? -17.375 29.375 10.383 1 96.81 85 THR A O 1
ATOM 682 N N . ALA A 1 86 ? -15.375 29.922 11.219 1 97.38 86 ALA A N 1
ATOM 683 C CA . ALA A 1 86 ? -14.656 29.125 10.227 1 97.38 86 ALA A CA 1
ATOM 684 C C . ALA A 1 86 ? -15.023 27.656 10.344 1 97.38 86 ALA A C 1
ATOM 686 O O . ALA A 1 86 ? -15.234 26.984 9.328 1 97.38 86 ALA A O 1
ATOM 687 N N . CYS A 1 87 ? -15.094 27.125 11.531 1 98.06 87 CYS A N 1
ATOM 688 C CA . CYS A 1 87 ? -15.43 25.719 11.766 1 98.06 87 CYS A CA 1
ATOM 689 C C . CYS A 1 87 ? -16.844 25.406 11.266 1 98.06 87 CYS A C 1
ATOM 691 O O . CYS A 1 87 ? -17.062 24.375 10.633 1 98.06 87 CYS A O 1
ATOM 693 N N . ASN A 1 88 ? -17.734 26.312 11.547 1 96.88 88 ASN A N 1
ATOM 694 C CA . ASN A 1 88 ? -19.109 26.125 11.109 1 96.88 88 ASN A CA 1
ATOM 695 C C . ASN A 1 88 ? -19.219 26.109 9.586 1 96.88 88 ASN A C 1
ATOM 697 O O . ASN A 1 88 ? -19.953 25.281 9.023 1 96.88 88 ASN A O 1
ATOM 701 N N . ASN A 1 89 ? -18.531 27.031 9 1 96.88 89 ASN A N 1
ATOM 702 C CA . ASN A 1 89 ? -18.516 27.047 7.539 1 96.88 89 ASN A CA 1
ATOM 703 C C . ASN A 1 89 ? -17.875 25.797 6.961 1 96.88 89 ASN A C 1
ATOM 705 O O . ASN A 1 89 ? -18.312 25.297 5.922 1 96.88 89 ASN A O 1
ATOM 709 N N . TYR A 1 90 ? -16.859 25.328 7.602 1 97.56 90 TYR A N 1
ATOM 710 C CA . TYR A 1 90 ? -16.141 24.156 7.145 1 97.56 90 TYR A CA 1
ATOM 711 C C . TYR A 1 90 ? -17.031 22.922 7.16 1 97.56 90 TYR A C 1
ATOM 713 O O . TYR A 1 90 ? -16.953 22.078 6.266 1 97.56 90 TYR A O 1
ATOM 721 N N . ILE A 1 91 ? -17.875 22.797 8.125 1 97 91 ILE A N 1
ATOM 722 C CA . ILE A 1 91 ? -18.766 21.656 8.258 1 97 91 ILE A CA 1
ATOM 723 C C . ILE A 1 91 ? -19.625 21.516 7.008 1 97 91 ILE A C 1
ATOM 725 O O . ILE A 1 91 ? -19.859 20.406 6.527 1 97 91 ILE A O 1
ATOM 729 N N . GLU A 1 92 ? -19.984 22.625 6.48 1 94.31 92 GLU A N 1
ATOM 730 C CA . GLU A 1 92 ? -20.828 22.625 5.293 1 94.31 92 GLU A CA 1
ATOM 731 C C . GLU A 1 92 ? -20.062 22.141 4.066 1 94.31 92 GLU A C 1
ATOM 733 O O . GLU A 1 92 ? -20.656 21.672 3.1 1 94.31 92 GLU A O 1
ATOM 738 N N . LYS A 1 93 ? -18.797 22.219 4.098 1 94.62 93 LYS A N 1
ATOM 739 C CA . LYS A 1 93 ? -17.969 21.875 2.943 1 94.62 93 LYS A CA 1
ATOM 740 C C . LYS A 1 93 ? -17.391 20.484 3.078 1 94.62 93 LYS A C 1
ATOM 742 O O . LYS A 1 93 ? -16.703 20 2.176 1 94.62 93 LYS A O 1
ATOM 747 N N . LEU A 1 94 ? -17.688 19.781 4.148 1 95.19 94 LEU A N 1
ATOM 748 C CA . LEU A 1 94 ? -17.109 18.469 4.426 1 95.19 94 LEU A CA 1
ATOM 749 C C . LEU A 1 94 ? -17.359 17.516 3.273 1 95.19 94 LEU A C 1
ATOM 751 O O . LEU A 1 94 ? -16.469 16.766 2.873 1 95.19 94 LEU A O 1
ATOM 755 N N . PRO A 1 95 ? -18.594 17.5 2.689 1 92.06 95 PRO A N 1
ATOM 756 C CA . PRO A 1 95 ? -18.844 16.562 1.58 1 92.06 95 PRO A CA 1
ATOM 757 C C . PRO A 1 95 ? -17.875 16.766 0.421 1 92.06 95 PRO A C 1
ATOM 759 O O . PRO A 1 95 ? -17.391 15.789 -0.155 1 92.06 95 PRO A O 1
ATOM 762 N N . GLN A 1 96 ? -17.484 17.984 0.189 1 89.12 96 GLN A N 1
ATOM 763 C CA . GLN A 1 96 ? -16.562 18.297 -0.888 1 89.12 96 GLN A CA 1
ATOM 764 C C . GLN A 1 96 ? -15.141 17.859 -0.524 1 89.12 96 GLN A C 1
ATOM 766 O O . GLN A 1 96 ? -14.406 17.344 -1.369 1 89.12 96 GLN A O 1
ATOM 771 N N . TYR A 1 97 ? -14.789 18.078 0.687 1 91.94 97 TYR A N 1
ATOM 772 C CA . TYR A 1 97 ? -13.43 17.781 1.126 1 91.94 97 TYR A CA 1
ATOM 773 C C . TYR A 1 97 ? -13.219 16.281 1.27 1 91.94 97 TYR A C 1
ATOM 775 O O . TYR A 1 97 ? -12.102 15.781 1.108 1 91.94 97 TYR A O 1
ATOM 783 N N . PHE A 1 98 ? -14.297 15.547 1.488 1 92.5 98 PHE A N 1
ATOM 784 C CA . PHE A 1 98 ? -14.188 14.102 1.634 1 92.5 98 PHE A CA 1
ATOM 785 C C . PHE A 1 98 ? -14.617 13.391 0.356 1 92.5 98 PHE A C 1
ATOM 787 O O . PHE A 1 98 ? -14.484 12.172 0.237 1 92.5 98 PHE A O 1
ATOM 794 N N . GLY A 1 99 ? -15.086 14.164 -0.638 1 87.62 99 GLY A N 1
ATOM 795 C CA . GLY A 1 99 ? -15.578 13.547 -1.86 1 87.62 99 GLY A CA 1
ATOM 796 C C . GLY A 1 99 ? -16.688 12.539 -1.616 1 87.62 99 GLY A C 1
ATOM 797 O O . GLY A 1 99 ? -16.625 11.414 -2.117 1 87.62 99 GLY A O 1
ATOM 798 N N . ALA A 1 100 ? -17.641 12.836 -0.733 1 87.38 100 ALA A N 1
ATOM 799 C CA . ALA A 1 100 ? -18.719 11.93 -0.338 1 87.38 100 ALA A CA 1
ATOM 800 C C . ALA A 1 100 ? -20.062 12.656 -0.317 1 87.38 100 ALA A C 1
ATOM 802 O O . ALA A 1 100 ? -20.109 13.883 -0.24 1 87.38 100 ALA A O 1
ATOM 803 N N . PRO A 1 101 ? -21.141 11.969 -0.408 1 87 101 PRO A N 1
ATOM 804 C CA . PRO A 1 101 ? -22.469 12.594 -0.41 1 87 101 PRO A CA 1
ATOM 805 C C . PRO A 1 101 ? -22.766 13.359 0.876 1 87 101 PRO A C 1
ATOM 807 O O . PRO A 1 101 ? -22.312 12.969 1.952 1 87 101 PRO A O 1
ATOM 810 N N . GLU A 1 102 ? -23.578 14.32 0.776 1 91.12 102 GLU A N 1
ATOM 811 C CA . GLU A 1 102 ? -23.922 15.219 1.877 1 91.12 102 GLU A CA 1
ATOM 812 C C . GLU A 1 102 ? -24.641 14.469 2.996 1 91.12 102 GLU A C 1
ATOM 814 O O . GLU A 1 102 ? -24.5 14.805 4.172 1 91.12 102 GLU A O 1
ATOM 819 N N . LYS A 1 103 ? -25.344 13.445 2.604 1 89 103 LYS A N 1
ATOM 820 C CA . LYS A 1 103 ? -26.172 12.711 3.562 1 89 103 LYS A CA 1
ATOM 821 C C . LYS A 1 103 ? -25.312 12.102 4.664 1 89 103 LYS A C 1
ATOM 823 O O . LYS A 1 103 ? -25.781 11.898 5.789 1 89 103 LYS A O 1
ATOM 828 N N . TYR A 1 104 ? -24.062 11.93 4.441 1 87.94 104 TYR A N 1
ATOM 829 C CA . TYR A 1 104 ? -23.188 11.281 5.41 1 87.94 104 TYR A CA 1
ATOM 830 C C . TYR A 1 104 ? -22.672 12.289 6.426 1 87.94 104 TYR A C 1
ATOM 832 O O . TYR A 1 104 ? -22.094 11.906 7.449 1 87.94 104 TYR A O 1
ATOM 840 N N . PHE A 1 105 ? -22.938 13.586 6.184 1 92.38 105 PHE A N 1
ATOM 841 C CA . PHE A 1 105 ? -22.328 14.602 7.039 1 92.38 105 PHE A CA 1
ATOM 842 C C . PHE A 1 105 ? -23.391 15.461 7.703 1 92.38 105 PHE A C 1
ATOM 844 O O . PHE A 1 105 ? -23.078 16.531 8.25 1 92.38 105 PHE A O 1
ATOM 851 N N . GLU A 1 106 ? -24.594 15.031 7.695 1 92.94 106 GLU A N 1
ATOM 852 C CA . GLU A 1 106 ? -25.703 15.805 8.242 1 92.94 106 GLU A CA 1
ATOM 853 C C . GLU A 1 106 ? -25.531 16.047 9.734 1 92.94 106 GLU A C 1
ATOM 855 O O . GLU A 1 106 ? -25.859 17.125 10.234 1 92.94 106 GLU A O 1
ATOM 860 N N . LYS A 1 107 ? -24.984 15.109 10.445 1 93.62 107 LYS A N 1
ATOM 861 C CA . LYS A 1 107 ? -24.828 15.227 11.891 1 93.62 107 LYS A CA 1
ATOM 862 C C . LYS A 1 107 ? -23.375 15.469 12.273 1 93.62 107 LYS A C 1
ATOM 864 O O . LYS A 1 107 ? -23.016 15.352 13.445 1 93.62 107 LYS A O 1
ATOM 869 N N . SER A 1 108 ? -22.578 15.766 11.281 1 96.06 108 SER A N 1
ATOM 870 C CA . SER A 1 108 ? -21.156 15.922 11.539 1 96.06 108 SER A CA 1
ATOM 871 C C . SER A 1 108 ? -20.844 17.266 12.203 1 96.06 108 SER A C 1
ATOM 873 O O . SER A 1 108 ? -21.5 18.266 11.922 1 96.06 108 SER A O 1
ATOM 875 N N . LYS A 1 109 ? -19.938 17.25 13.125 1 96.44 109 LYS A N 1
ATOM 876 C CA . LYS A 1 109 ? -19.469 18.469 13.789 1 96.44 109 LYS A CA 1
ATOM 877 C C . LYS A 1 109 ? -17.938 18.547 13.766 1 96.44 109 LYS A C 1
ATOM 879 O O . LYS A 1 109 ? -17.266 17.516 13.781 1 96.44 109 LYS A O 1
ATOM 884 N N . PHE A 1 110 ? -17.438 19.672 13.672 1 97.5 110 PHE A N 1
ATOM 885 C CA . PHE A 1 110 ? -16.016 19.969 13.734 1 97.5 110 PHE A CA 1
ATOM 886 C C . PHE A 1 110 ? -15.781 21.297 14.461 1 97.5 110 PHE A C 1
ATOM 888 O O . PHE A 1 110 ? -16.391 22.312 14.125 1 97.5 110 PHE A O 1
ATOM 895 N N . SER A 1 111 ? -14.977 21.25 15.469 1 96.94 111 SER A N 1
ATOM 896 C CA . SER A 1 111 ? -14.672 22.484 16.172 1 96.94 111 SER A CA 1
ATOM 897 C C . SER A 1 111 ? -13.25 22.469 16.734 1 96.94 111 SER A C 1
ATOM 899 O O . SER A 1 111 ? -12.664 21.391 16.922 1 96.94 111 SER A O 1
ATOM 901 N N . ILE A 1 112 ? -12.711 23.578 16.859 1 96.69 112 ILE A N 1
ATOM 902 C CA . ILE A 1 112 ? -11.391 23.766 17.453 1 96.69 112 ILE A CA 1
ATOM 903 C C . ILE A 1 112 ? -11.5 24.672 18.672 1 96.69 112 ILE A C 1
ATOM 905 O O . ILE A 1 112 ? -12.07 25.766 18.594 1 96.69 112 ILE A O 1
ATOM 909 N N . GLU A 1 113 ? -11.023 24.172 19.734 1 94.19 113 GLU A N 1
ATOM 910 C CA . GLU A 1 113 ? -11 24.953 20.969 1 94.19 113 GLU A CA 1
ATOM 911 C C . GLU A 1 113 ? -9.617 25.547 21.203 1 94.19 113 GLU A C 1
ATOM 913 O O . GLU A 1 113 ? -8.617 24.828 21.234 1 94.19 113 GLU A O 1
ATOM 918 N N . LEU A 1 114 ? -9.617 26.828 21.391 1 91.75 114 LEU A N 1
ATOM 919 C CA . LEU A 1 114 ? -8.359 27.531 21.594 1 91.75 114 LEU A CA 1
ATOM 920 C C . LEU A 1 114 ? -8.203 27.953 23.047 1 91.75 114 LEU A C 1
ATOM 922 O O . LEU A 1 114 ? -9.188 28.266 23.719 1 91.75 114 LEU A O 1
ATOM 926 N N . GLU A 1 115 ? -7.012 27.875 23.469 1 86.25 115 GLU A N 1
ATOM 927 C CA . GLU A 1 115 ? -6.641 28.516 24.719 1 86.25 115 GLU A CA 1
ATOM 928 C C . GLU A 1 115 ? -5.996 29.875 24.453 1 86.25 115 GLU A C 1
ATOM 930 O O . GLU A 1 115 ? -5.586 30.172 23.328 1 86.25 115 GLU A O 1
ATOM 935 N N . LYS A 1 116 ? -5.961 30.703 25.453 1 79.56 116 LYS A N 1
ATOM 936 C CA . LYS A 1 116 ? -5.438 32.062 25.312 1 79.56 116 LYS A CA 1
ATOM 937 C C . LYS A 1 116 ? -3.996 32.031 24.812 1 79.56 116 LYS A C 1
ATOM 939 O O . LYS A 1 116 ? -3.604 32.875 24 1 79.56 116 LYS A O 1
ATOM 944 N N . HIS A 1 117 ? -3.322 31.062 25.219 1 85.25 117 HIS A N 1
ATOM 945 C CA . HIS A 1 117 ? -1.902 31.031 24.891 1 85.25 117 HIS A CA 1
ATOM 946 C C . HIS A 1 117 ? -1.674 30.516 23.469 1 85.25 117 HIS A C 1
ATOM 948 O O . HIS A 1 117 ? -0.561 30.609 22.953 1 85.25 117 HIS A O 1
ATOM 954 N N . ASP A 1 118 ? -2.715 30.141 22.844 1 89.31 118 ASP A N 1
ATOM 955 C CA . ASP A 1 118 ? -2.578 29.578 21.5 1 89.31 118 ASP A CA 1
ATOM 956 C C . ASP A 1 118 ? -2.402 30.703 20.469 1 89.31 118 ASP A C 1
ATOM 958 O O . ASP A 1 118 ? -1.798 30.484 19.422 1 89.31 118 ASP A O 1
ATOM 962 N N . ILE A 1 119 ? -2.904 31.828 20.719 1 90.75 119 ILE A N 1
ATOM 963 C CA . ILE A 1 119 ? -2.85 32.938 19.781 1 90.75 119 ILE A CA 1
ATOM 964 C C . ILE A 1 119 ? -1.545 33.719 19.984 1 90.75 119 ILE A C 1
ATOM 966 O O . ILE A 1 119 ? -1.387 34.438 20.953 1 90.75 119 ILE A O 1
ATOM 970 N N . ARG A 1 120 ? -0.641 33.594 19.062 1 90.94 120 ARG A N 1
ATOM 971 C CA . ARG A 1 120 ? 0.647 34.281 19.047 1 90.94 120 ARG A CA 1
ATOM 972 C C . ARG A 1 120 ? 0.847 35.031 17.734 1 90.94 120 ARG A C 1
ATOM 974 O O . ARG A 1 120 ? 1.544 34.562 16.844 1 90.94 120 ARG A O 1
ATOM 981 N N . PRO A 1 121 ? 0.345 36.188 17.734 1 91.88 121 PRO A N 1
ATOM 982 C CA . PRO A 1 121 ? 0.44 36.969 16.5 1 91.88 121 PRO A CA 1
ATOM 983 C C . PRO A 1 121 ? 1.883 37.188 16.047 1 91.88 121 PRO A C 1
ATOM 985 O O . PRO A 1 121 ? 2.793 37.219 16.875 1 91.88 121 PRO A O 1
ATOM 988 N N . LEU A 1 122 ? 2.055 37.344 14.773 1 92.81 122 LEU A N 1
ATOM 989 C CA . LEU A 1 122 ? 3.377 37.625 14.227 1 92.81 122 LEU A CA 1
ATOM 990 C C . LEU A 1 122 ? 3.914 38.969 14.758 1 92.81 122 LEU A C 1
ATOM 992 O O . LEU A 1 122 ? 3.158 39.906 14.922 1 92.81 122 LEU A O 1
ATOM 996 N N . GLU A 1 123 ? 5.141 38.969 14.922 1 91.81 123 GLU A N 1
ATOM 997 C CA . GLU A 1 123 ? 5.77 40.188 15.445 1 91.81 123 GLU A CA 1
ATOM 998 C C . GLU A 1 123 ? 5.836 41.281 14.383 1 91.81 123 GLU A C 1
ATOM 1000 O O . GLU A 1 123 ? 5.688 42.469 14.688 1 91.81 123 GLU A O 1
ATOM 1005 N N . SER A 1 124 ? 6.117 40.906 13.227 1 93.81 124 SER A N 1
ATOM 1006 C CA . SER A 1 124 ? 6.18 41.844 12.094 1 93.81 124 SER A CA 1
ATOM 1007 C C . SER A 1 124 ? 5.555 41.219 10.852 1 93.81 124 SER A C 1
ATOM 1009 O O . SER A 1 124 ? 5.422 40 10.758 1 93.81 124 SER A O 1
ATOM 1011 N N . PHE A 1 125 ? 5.094 42.031 10.055 1 94.44 125 PHE A N 1
ATOM 1012 C CA . PHE A 1 125 ? 4.418 41.594 8.836 1 94.44 125 PHE A CA 1
ATOM 1013 C C . PHE A 1 125 ? 4.559 42.656 7.73 1 94.44 125 PHE A C 1
ATOM 1015 O O . PHE A 1 125 ? 4.441 43.844 7.984 1 94.44 125 PHE A O 1
ATOM 1022 N N . GLU A 1 126 ? 4.977 42.219 6.523 1 93.75 126 GLU A N 1
ATOM 1023 C CA . GLU A 1 126 ? 5.047 43.094 5.348 1 93.75 126 GLU A CA 1
ATOM 1024 C C . GLU A 1 126 ? 4.586 42.344 4.094 1 93.75 126 GLU A C 1
ATOM 1026 O O . GLU A 1 126 ? 5.051 41.25 3.816 1 93.75 126 GLU A O 1
ATOM 1031 N N . ARG A 1 127 ? 3.67 42.906 3.488 1 92.19 127 ARG A N 1
ATOM 1032 C CA . ARG A 1 127 ? 3.162 42.312 2.254 1 92.19 127 ARG A CA 1
ATOM 1033 C C . ARG A 1 127 ? 2.717 43.375 1.273 1 92.19 127 ARG A C 1
ATOM 1035 O O . ARG A 1 127 ? 2.143 44.406 1.678 1 92.19 127 ARG A O 1
ATOM 1042 N N . MET A 1 128 ? 3.078 43.188 0.011 1 86.19 128 MET A N 1
ATOM 1043 C CA . MET A 1 128 ? 2.648 44.094 -1.061 1 86.19 128 MET A CA 1
ATOM 1044 C C . MET A 1 128 ? 1.82 43.344 -2.098 1 86.19 128 MET A C 1
ATOM 1046 O O . MET A 1 128 ? 2.135 42.188 -2.441 1 86.19 128 MET A O 1
ATOM 1050 N N . MET A 1 129 ? 0.676 43.75 -2.264 1 79.25 129 MET A N 1
ATOM 1051 C CA . MET A 1 129 ? -0.174 43.094 -3.266 1 79.25 129 MET A CA 1
ATOM 1052 C C . MET A 1 129 ? -0.286 43.969 -4.516 1 79.25 129 MET A C 1
ATOM 1054 O O . MET A 1 129 ? -0.403 45.188 -4.414 1 79.25 129 MET A O 1
ATOM 1058 N N . GLY A 1 130 ? -0.078 43.438 -5.707 1 66.94 130 GLY A N 1
ATOM 1059 C CA . GLY A 1 130 ? -0.272 44.156 -6.965 1 66.94 130 GLY A CA 1
ATOM 1060 C C . GLY A 1 130 ? -0.016 43.281 -8.18 1 66.94 130 GLY A C 1
ATOM 1061 O O . GLY A 1 130 ? 0.307 42.094 -8.047 1 66.94 130 GLY A O 1
ATOM 1062 N N . ALA A 1 131 ? -0.601 43.5 -9.328 1 55.19 131 ALA A N 1
ATOM 1063 C CA . ALA A 1 131 ? -0.305 42.844 -10.609 1 55.19 131 ALA A CA 1
ATOM 1064 C C . ALA A 1 131 ? 1.099 43.219 -11.094 1 55.19 131 ALA A C 1
ATOM 1066 O O . ALA A 1 131 ? 1.731 44.125 -10.555 1 55.19 131 ALA A O 1
ATOM 1067 N N . SER A 1 132 ? 1.692 42.375 -11.969 1 51.78 132 SER A N 1
ATOM 1068 C CA . SER A 1 132 ? 3.041 42.469 -12.516 1 51.78 132 SER A CA 1
ATOM 1069 C C . SER A 1 132 ? 3.539 43.906 -12.508 1 51.78 132 SER A C 1
ATOM 1071 O O . SER A 1 132 ? 4.691 44.156 -12.156 1 51.78 132 SER A O 1
ATOM 1073 N N . LYS A 1 133 ? 2.77 45 -12.969 1 53.41 133 LYS A N 1
ATOM 1074 C CA . LYS A 1 133 ? 3.328 46.312 -13.227 1 53.41 133 LYS A CA 1
ATOM 1075 C C . LYS A 1 133 ? 2.764 47.344 -12.258 1 53.41 133 LYS A C 1
ATOM 1077 O O . LYS A 1 133 ? 3.244 48.5 -12.203 1 53.41 133 LYS A O 1
ATOM 1082 N N . THR A 1 134 ? 1.753 47.062 -11.492 1 57.94 134 THR A N 1
ATOM 1083 C CA . THR A 1 134 ? 1.172 48.125 -10.672 1 57.94 134 THR A CA 1
ATOM 1084 C C . THR A 1 134 ? 0.825 47.594 -9.281 1 57.94 134 THR A C 1
ATOM 1086 O O . THR A 1 134 ? -0.023 46.688 -9.141 1 57.94 134 THR A O 1
ATOM 1089 N N . ARG A 1 135 ? 1.726 47.938 -8.312 1 65.44 135 ARG A N 1
ATOM 1090 C CA . ARG A 1 135 ? 1.432 47.656 -6.91 1 65.44 135 ARG A CA 1
ATOM 1091 C C . ARG A 1 135 ? 0.224 48.469 -6.441 1 65.44 135 ARG A C 1
ATOM 1093 O O . ARG A 1 135 ? 0.119 49.656 -6.719 1 65.44 135 ARG A O 1
ATOM 1100 N N . ILE A 1 136 ? -0.731 47.781 -5.777 1 75.44 136 ILE A N 1
ATOM 1101 C CA . ILE A 1 136 ? -2.016 48.375 -5.465 1 75.44 136 ILE A CA 1
ATOM 1102 C C . ILE A 1 136 ? -2.104 48.656 -3.965 1 75.44 136 ILE A C 1
ATOM 1104 O O . ILE A 1 136 ? -2.486 49.75 -3.553 1 75.44 136 ILE A O 1
ATOM 1108 N N . LEU A 1 137 ? -1.662 47.688 -3.125 1 86.31 137 LEU A N 1
ATOM 1109 C CA . LEU A 1 137 ? -1.838 47.812 -1.681 1 86.31 137 LEU A CA 1
ATOM 1110 C C . LEU A 1 137 ? -0.567 47.406 -0.944 1 86.31 137 LEU A C 1
ATOM 1112 O O . LEU A 1 137 ? 0.108 46.438 -1.344 1 86.31 137 LEU A O 1
ATOM 1116 N N . SER A 1 138 ? -0.203 48.125 0.028 1 90.88 138 SER A N 1
ATOM 1117 C CA . SER A 1 138 ? 0.887 47.75 0.927 1 90.88 138 SER A CA 1
ATOM 1118 C C . SER A 1 138 ? 0.389 47.562 2.357 1 90.88 138 SER A C 1
ATOM 1120 O O . SER A 1 138 ? -0.443 48.344 2.83 1 90.88 138 SER A O 1
ATOM 1122 N N . MET A 1 139 ? 0.728 46.562 2.994 1 94.06 139 MET A N 1
ATOM 1123 C CA . MET A 1 139 ? 0.375 46.25 4.379 1 94.06 139 MET A CA 1
ATOM 1124 C C . MET A 1 139 ? 1.624 46 5.219 1 94.06 139 MET A C 1
ATOM 1126 O O . MET A 1 139 ? 2.514 45.25 4.82 1 94.06 139 MET A O 1
ATOM 1130 N N . SER A 1 140 ? 1.632 46.656 6.34 1 95 140 SER A N 1
ATOM 1131 C CA . SER A 1 140 ? 2.809 46.469 7.188 1 95 140 SER A CA 1
ATOM 1132 C C . SER A 1 140 ? 2.441 46.562 8.664 1 95 140 SER A C 1
ATOM 1134 O O . SER A 1 140 ? 1.572 47.344 9.055 1 95 140 SER A O 1
ATOM 1136 N N . LYS A 1 141 ? 2.965 45.75 9.391 1 94.94 141 LYS A N 1
ATOM 1137 C CA . LYS A 1 141 ? 2.939 45.719 10.852 1 94.94 141 LYS A CA 1
ATOM 1138 C C . LYS A 1 141 ? 4.352 45.781 11.422 1 94.94 141 LYS A C 1
ATOM 1140 O O . LYS A 1 141 ? 5.172 44.906 11.156 1 94.94 141 LYS A O 1
ATOM 1145 N N . LYS A 1 142 ? 4.68 46.812 12.172 1 91.94 142 LYS A N 1
ATOM 1146 C CA . LYS A 1 142 ? 5.992 46.938 12.797 1 91.94 142 LYS A CA 1
ATOM 1147 C C . LYS A 1 142 ? 6.094 46.094 14.055 1 91.94 142 LYS A C 1
ATOM 1149 O O . LYS A 1 142 ? 5.078 45.688 14.609 1 91.94 142 LYS A O 1
ATOM 1154 N N . GLU A 1 143 ? 7.27 45.938 14.414 1 90.56 143 GLU A N 1
ATOM 1155 C CA . GLU A 1 143 ? 7.516 45.125 15.602 1 90.56 143 GLU A CA 1
ATOM 1156 C C . GLU A 1 143 ? 6.875 45.75 16.844 1 90.56 143 GLU A C 1
ATOM 1158 O O . GLU A 1 143 ? 6.945 46.969 17.031 1 90.56 143 GLU A O 1
ATOM 1163 N N . SER A 1 144 ? 6.254 45.031 17.594 1 84.56 144 SER A N 1
ATOM 1164 C CA . SER A 1 144 ? 5.652 45.406 18.875 1 84.56 144 SER A CA 1
ATOM 1165 C C . SER A 1 144 ? 4.426 46.312 18.656 1 84.56 144 SER A C 1
ATOM 1167 O O . SER A 1 144 ? 3.809 46.75 19.625 1 84.56 144 SER A O 1
ATOM 1169 N N . SER A 1 145 ? 4.156 46.531 17.375 1 90.94 145 SER A N 1
ATOM 1170 C CA . SER A 1 145 ? 2.957 47.312 17.125 1 90.94 145 SER A CA 1
ATOM 1171 C C . SER A 1 145 ? 1.708 46.438 17.125 1 90.94 145 SER A C 1
ATOM 1173 O O . SER A 1 145 ? 1.771 45.25 16.781 1 90.94 145 SER A O 1
ATOM 1175 N N . HIS A 1 146 ? 0.638 47.031 17.516 1 93.44 146 HIS A N 1
ATOM 1176 C CA . HIS A 1 146 ? -0.636 46.312 17.5 1 93.44 146 HIS A CA 1
ATOM 1177 C C . HIS A 1 146 ? -1.524 46.812 16.359 1 93.44 146 HIS A C 1
ATOM 1179 O O . HIS A 1 146 ? -2.727 46.531 16.344 1 93.44 146 HIS A O 1
ATOM 1185 N N . TYR A 1 147 ? -0.907 47.531 15.422 1 95 147 TYR A N 1
ATOM 1186 C CA . TYR A 1 147 ? -1.675 48.062 14.305 1 95 147 TYR A CA 1
ATOM 1187 C C . TYR A 1 147 ? -1.125 47.562 12.977 1 95 147 TYR A C 1
ATOM 1189 O O . TYR A 1 147 ? 0.09 47.469 12.805 1 95 147 TYR A O 1
ATOM 1197 N N . LEU A 1 148 ? -1.99 47.219 12.156 1 95.38 148 LEU A N 1
ATOM 1198 C CA . LEU A 1 148 ? -1.655 46.969 10.766 1 95.38 148 LEU A CA 1
ATOM 1199 C C . LEU A 1 148 ? -1.896 48.188 9.898 1 95.38 148 LEU A C 1
ATOM 1201 O O . LEU A 1 148 ? -3.021 48.688 9.82 1 95.38 148 LEU A O 1
ATOM 1205 N N . VAL A 1 149 ? -0.862 48.656 9.273 1 95.38 149 VAL A N 1
ATOM 1206 C CA . VAL A 1 149 ? -0.966 49.844 8.406 1 95.38 149 VAL A CA 1
ATOM 1207 C C . VAL A 1 149 ? -1.179 49.375 6.961 1 95.38 149 VAL A C 1
ATOM 1209 O O . VAL A 1 149 ? -0.394 48.594 6.422 1 95.38 149 VAL A O 1
ATOM 1212 N N . VAL A 1 150 ? -2.262 49.844 6.426 1 93.94 150 VAL A N 1
ATOM 1213 C CA . VAL A 1 150 ? -2.592 49.531 5.039 1 93.94 150 VAL A CA 1
ATOM 1214 C C . VAL A 1 150 ? -2.596 50.812 4.211 1 93.94 150 VAL A C 1
ATOM 1216 O O . VAL A 1 150 ? -3.258 51.781 4.57 1 93.94 150 VAL A O 1
ATOM 1219 N N . SER A 1 151 ? -1.856 50.781 3.123 1 91.38 151 SER A N 1
ATOM 1220 C CA . SER A 1 151 ? -1.773 51.969 2.273 1 91.38 151 SER A CA 1
ATOM 1221 C C . SER A 1 151 ? -2.055 51.625 0.815 1 91.38 151 SER A C 1
ATOM 1223 O O . SER A 1 151 ? -1.613 50.594 0.322 1 91.38 151 SER A O 1
ATOM 1225 N N . LEU A 1 152 ? -2.818 52.438 0.155 1 85.69 152 LEU A N 1
ATOM 1226 C CA . LEU A 1 152 ? -3.037 52.312 -1.282 1 85.69 152 LEU A CA 1
ATOM 1227 C C . LEU A 1 152 ? -1.893 52.969 -2.061 1 85.69 152 LEU A C 1
ATOM 1229 O O . LEU A 1 152 ? -1.475 54.094 -1.75 1 85.69 152 LEU A O 1
ATOM 1233 N N . LEU A 1 153 ? -1.323 52.188 -2.908 1 77.62 153 LEU A N 1
ATOM 1234 C CA . LEU A 1 153 ? -0.172 52.719 -3.65 1 77.62 153 LEU A CA 1
ATOM 1235 C C . LEU A 1 153 ? -0.606 53.312 -4.98 1 77.62 153 LEU A C 1
ATOM 1237 O O . LEU A 1 153 ? 0.202 53.938 -5.68 1 77.62 153 LEU A O 1
ATOM 1241 N N . VAL A 1 154 ? -1.717 53 -5.512 1 70.5 154 VAL A N 1
ATOM 1242 C CA . VAL A 1 154 ? -2.154 53.562 -6.777 1 70.5 154 VAL A CA 1
ATOM 1243 C C . VAL A 1 154 ? -3.062 54.75 -6.516 1 70.5 154 VAL A C 1
ATOM 1245 O O . VAL A 1 154 ? -3.66 54.875 -5.441 1 70.5 154 VAL A O 1
ATOM 1248 N N . GLU A 1 155 ? -3.055 55.75 -7.578 1 60.56 155 GLU A N 1
ATOM 1249 C CA . GLU A 1 155 ? -3.904 56.938 -7.492 1 60.56 155 GLU A CA 1
ATOM 1250 C C . GLU A 1 155 ? -5.375 56.562 -7.355 1 60.56 155 GLU A C 1
ATOM 1252 O O . GLU A 1 155 ? -5.84 55.625 -8.008 1 60.56 155 GLU A O 1
ATOM 1257 N N . LYS A 1 156 ? -6.062 57.062 -6.328 1 56.03 156 LYS A N 1
ATOM 1258 C CA . LYS A 1 156 ? -7.438 56.812 -5.902 1 56.03 156 LYS A CA 1
ATOM 1259 C C . LYS A 1 156 ? -8.367 56.656 -7.105 1 56.03 156 LYS A C 1
ATOM 1261 O O . LYS A 1 156 ? -9.273 55.812 -7.09 1 56.03 156 LYS A O 1
ATOM 1266 N N . GLU A 1 157 ? -8.219 57.531 -8.023 1 54.75 157 GLU A N 1
ATOM 1267 C CA . GLU A 1 157 ? -9.164 57.625 -9.125 1 54.75 157 GLU A CA 1
ATOM 1268 C C . GLU A 1 157 ? -9.078 56.375 -10.023 1 54.75 157 GLU A C 1
ATOM 1270 O O . GLU A 1 157 ? -10.016 56.094 -10.758 1 54.75 157 GLU A O 1
ATOM 1275 N N . LYS A 1 158 ? -8.008 55.688 -9.969 1 55.56 158 LYS A N 1
ATOM 1276 C CA . LYS A 1 158 ? -7.766 54.656 -10.969 1 55.56 158 LYS A CA 1
ATOM 1277 C C . LYS A 1 158 ? -7.988 53.25 -10.383 1 55.56 158 LYS A C 1
ATOM 1279 O O . LYS A 1 158 ? -7.887 52.25 -11.102 1 55.56 158 LYS A O 1
ATOM 1284 N N . VAL A 1 159 ? -8.25 53.25 -9.156 1 57.28 159 VAL A N 1
ATOM 1285 C CA . VAL A 1 159 ? -8.273 51.906 -8.594 1 57.28 159 VAL A CA 1
ATOM 1286 C C . VAL A 1 159 ? -9.695 51.344 -8.656 1 57.28 159 VAL A C 1
ATOM 1288 O O . VAL A 1 159 ? -10.594 51.812 -7.973 1 57.28 159 VAL A O 1
ATOM 1291 N N . GLU A 1 160 ? -10.07 50.812 -9.695 1 67.44 160 GLU A N 1
ATOM 1292 C CA . GLU A 1 160 ? -11.312 50.031 -9.742 1 67.44 160 GLU A CA 1
ATOM 1293 C C . GLU A 1 160 ? -11.141 48.656 -9.109 1 67.44 160 GLU A C 1
ATOM 1295 O O . GLU A 1 160 ? -11.32 47.625 -9.773 1 67.44 160 GLU A O 1
ATOM 1300 N N . ILE A 1 161 ? -10.602 48.656 -7.879 1 73.75 161 ILE A N 1
ATOM 1301 C CA . ILE A 1 161 ? -10.523 47.375 -7.227 1 73.75 161 ILE A CA 1
ATOM 1302 C C . ILE A 1 161 ? -11.836 47.062 -6.512 1 73.75 161 ILE A C 1
ATOM 1304 O O . ILE A 1 161 ? -12.312 47.875 -5.707 1 73.75 161 ILE A O 1
ATOM 1308 N N . PRO A 1 162 ? -12.367 45.938 -6.848 1 81.38 162 PRO A N 1
ATOM 1309 C CA . PRO A 1 162 ? -13.602 45.594 -6.152 1 81.38 162 PRO A CA 1
ATOM 1310 C C . PRO A 1 162 ? -13.43 45.5 -4.637 1 81.38 162 PRO A C 1
ATOM 1312 O O . PRO A 1 162 ? -12.391 45.031 -4.16 1 81.38 162 PRO A O 1
ATOM 1315 N N . LYS A 1 163 ? -14.32 46.094 -3.941 1 84.31 163 LYS A N 1
ATOM 1316 C CA . LYS A 1 163 ? -14.289 46.094 -2.48 1 84.31 163 LYS A CA 1
ATOM 1317 C C . LYS A 1 163 ? -14.125 44.688 -1.908 1 84.31 163 LYS A C 1
ATOM 1319 O O . LYS A 1 163 ? -13.438 44.5 -0.9 1 84.31 163 LYS A O 1
ATOM 1324 N N . ASN A 1 164 ? -14.688 43.75 -2.615 1 85.69 164 ASN A N 1
ATOM 1325 C CA . ASN A 1 164 ? -14.617 42.375 -2.139 1 85.69 164 ASN A CA 1
ATOM 1326 C C . ASN A 1 164 ? -13.188 41.844 -2.178 1 85.69 164 ASN A C 1
ATOM 1328 O O . ASN A 1 164 ? -12.797 41.062 -1.321 1 85.69 164 ASN A O 1
ATOM 1332 N N . LEU A 1 165 ? -12.562 42.219 -3.092 1 86.06 165 LEU A N 1
ATOM 1333 C CA . LEU A 1 165 ? -11.18 41.781 -3.225 1 86.06 165 LEU A CA 1
ATOM 1334 C C . LEU A 1 165 ? -10.312 42.406 -2.129 1 86.06 165 LEU A C 1
ATOM 1336 O O . LEU A 1 165 ? -9.445 41.719 -1.568 1 86.06 165 LEU A O 1
ATOM 1340 N N . ILE A 1 166 ? -10.523 43.656 -1.889 1 86.5 166 ILE A N 1
ATOM 1341 C CA . ILE A 1 166 ? -9.781 44.344 -0.829 1 86.5 166 ILE A CA 1
ATOM 1342 C C . ILE A 1 166 ? -10.07 43.656 0.51 1 86.5 166 ILE A C 1
ATOM 1344 O O . ILE A 1 166 ? -9.156 43.438 1.307 1 86.5 166 ILE A O 1
ATOM 1348 N N . ASN A 1 167 ? -11.312 43.406 0.669 1 90.75 167 ASN A N 1
ATOM 1349 C CA . ASN A 1 167 ? -11.719 42.719 1.895 1 90.75 167 ASN A CA 1
ATOM 1350 C C . ASN A 1 167 ? -11.008 41.375 2.047 1 90.75 167 ASN A C 1
ATOM 1352 O O . ASN A 1 167 ? -10.562 41.031 3.141 1 90.75 167 ASN A O 1
ATOM 1356 N N . ARG A 1 168 ? -10.891 40.688 1.032 1 90.31 168 ARG A N 1
ATOM 1357 C CA . ARG A 1 168 ? -10.234 39.375 1.057 1 90.31 168 ARG A CA 1
ATOM 1358 C C . ARG A 1 168 ? -8.742 39.5 1.35 1 90.31 168 ARG A C 1
ATOM 1360 O O . ARG A 1 168 ? -8.188 38.75 2.133 1 90.31 168 ARG A O 1
ATOM 1367 N N . ILE A 1 169 ? -8.195 40.406 0.712 1 89.5 169 ILE A N 1
ATOM 1368 C CA . ILE A 1 169 ? -6.762 40.625 0.869 1 89.5 169 ILE A CA 1
ATOM 1369 C C . ILE A 1 169 ? -6.449 40.969 2.32 1 89.5 169 ILE A C 1
ATOM 1371 O O . ILE A 1 169 ? -5.543 40.406 2.93 1 89.5 169 ILE A O 1
ATOM 1375 N N . LEU A 1 170 ? -7.215 41.938 2.814 1 92.19 170 LEU A N 1
ATOM 1376 C CA . LEU A 1 170 ? -7.004 42.375 4.191 1 92.19 170 LEU A CA 1
ATOM 1377 C C . LEU A 1 170 ? -7.328 41.25 5.172 1 92.19 170 LEU A C 1
ATOM 1379 O O . LEU A 1 170 ? -6.602 41.031 6.145 1 92.19 170 LEU A O 1
ATOM 1383 N N . GLY A 1 171 ? -8.414 40.594 4.895 1 94.31 171 GLY A N 1
ATOM 1384 C CA . GLY A 1 171 ? -8.805 39.469 5.742 1 94.31 171 GLY A CA 1
ATOM 1385 C C . GLY A 1 171 ? -7.75 38.375 5.816 1 94.31 171 GLY A C 1
ATOM 1386 O O . GLY A 1 171 ? -7.5 37.812 6.887 1 94.31 171 GLY A O 1
ATOM 1387 N N . ASP A 1 172 ? -7.172 38.094 4.711 1 93.88 172 ASP A N 1
ATOM 1388 C CA . ASP A 1 172 ? -6.137 37.062 4.652 1 93.88 172 ASP A CA 1
ATOM 1389 C C . ASP A 1 172 ? -4.879 37.5 5.395 1 93.88 172 ASP A C 1
ATOM 1391 O O . ASP A 1 172 ? -4.195 36.688 6.016 1 93.88 172 ASP A O 1
ATOM 1395 N N . ALA A 1 173 ? -4.578 38.75 5.27 1 93.31 173 ALA A N 1
ATOM 1396 C CA . ALA A 1 173 ? -3.434 39.281 6.008 1 93.31 173 ALA A CA 1
ATOM 1397 C C . ALA A 1 173 ? -3.641 39.125 7.512 1 93.31 173 ALA A C 1
ATOM 1399 O O . ALA A 1 173 ? -2.723 38.75 8.234 1 93.31 173 ALA A O 1
ATOM 1400 N N . LEU A 1 174 ? -4.824 39.5 7.934 1 94.75 174 LEU A N 1
ATOM 1401 C CA . LEU A 1 174 ? -5.141 39.375 9.352 1 94.75 174 LEU A CA 1
ATOM 1402 C C . LEU A 1 174 ? -5.039 37.938 9.812 1 94.75 174 LEU A C 1
ATOM 1404 O O . LEU A 1 174 ? -4.539 37.656 10.906 1 94.75 174 LEU A O 1
ATOM 1408 N N . LYS A 1 175 ? -5.484 37.031 9.031 1 95.31 175 LYS A N 1
ATOM 1409 C CA . LYS A 1 175 ? -5.371 35.594 9.344 1 95.31 175 LYS A CA 1
ATOM 1410 C C . LYS A 1 175 ? -3.912 35.188 9.547 1 95.31 175 LYS A C 1
ATOM 1412 O O . LYS A 1 175 ? -3.588 34.5 10.516 1 95.31 175 LYS A O 1
ATOM 1417 N N . ASP A 1 176 ? -3.129 35.656 8.609 1 94.19 176 ASP A N 1
ATOM 1418 C CA . ASP A 1 176 ? -1.715 35.312 8.672 1 94.19 176 ASP A CA 1
ATOM 1419 C C . ASP A 1 176 ? -1.053 35.906 9.914 1 94.19 176 ASP A C 1
ATOM 1421 O O . ASP A 1 176 ? -0.257 35.219 10.57 1 94.19 176 ASP A O 1
ATOM 1425 N N . ILE A 1 177 ? -1.402 37.094 10.211 1 94.88 177 ILE A N 1
ATOM 1426 C CA . ILE A 1 177 ? -0.774 37.781 11.328 1 94.88 177 ILE A CA 1
ATOM 1427 C C . ILE A 1 177 ? -1.212 37.156 12.641 1 94.88 177 ILE A C 1
ATOM 1429 O O . ILE A 1 177 ? -0.383 36.875 13.516 1 94.88 177 ILE A O 1
ATOM 1433 N N . ILE A 1 178 ? -2.486 36.875 12.781 1 94.56 178 ILE A N 1
ATOM 1434 C CA . ILE A 1 178 ? -3.039 36.5 14.07 1 94.56 178 ILE A CA 1
ATOM 1435 C C . ILE A 1 178 ? -2.916 34.969 14.258 1 94.56 178 ILE A C 1
ATOM 1437 O O . ILE A 1 178 ? -2.607 34.5 15.352 1 94.56 178 ILE A O 1
ATOM 1441 N N . PHE A 1 179 ? -3.125 34.156 13.148 1 95.06 179 PHE A N 1
ATOM 1442 C CA . PHE A 1 179 ? -3.258 32.719 13.297 1 95.06 179 PHE A CA 1
ATOM 1443 C C . PHE A 1 179 ? -2.125 32 12.57 1 95.06 179 PHE A C 1
ATOM 1445 O O . PHE A 1 179 ? -2.084 30.766 12.547 1 95.06 179 PHE A O 1
ATOM 1452 N N . GLY A 1 180 ? -1.212 32.688 11.961 1 92.38 180 GLY A N 1
ATOM 1453 C CA . GLY A 1 180 ? -0.176 32.094 11.133 1 92.38 180 GLY A CA 1
ATOM 1454 C C . GLY A 1 180 ? 0.672 31.094 11.883 1 92.38 180 GLY A C 1
ATOM 1455 O O . GLY A 1 180 ? 1.147 30.109 11.297 1 92.38 180 GLY A O 1
ATOM 1456 N N . ASN A 1 181 ? 0.885 31.297 13.156 1 91.19 181 ASN A N 1
ATOM 1457 C CA . ASN A 1 181 ? 1.682 30.391 13.969 1 91.19 181 ASN A CA 1
ATOM 1458 C C . ASN A 1 181 ? 0.874 29.156 14.398 1 91.19 181 ASN A C 1
ATOM 1460 O O . ASN A 1 181 ? 1.442 28.141 14.805 1 91.19 181 ASN A O 1
ATOM 1464 N N . LEU A 1 182 ? -0.387 29.281 14.336 1 92.5 182 LEU A N 1
ATOM 1465 C CA . LEU A 1 182 ? -1.273 28.203 14.727 1 92.5 182 LEU A CA 1
ATOM 1466 C C . LEU A 1 182 ? -1.595 27.297 13.531 1 92.5 182 LEU A C 1
ATOM 1468 O O . LEU A 1 182 ? -1.521 26.078 13.633 1 92.5 182 LEU A O 1
ATOM 1472 N N . PHE A 1 183 ? -1.951 27.938 12.461 1 94.75 183 PHE A N 1
ATOM 1473 C CA . PHE A 1 183 ? -2.27 27.219 11.234 1 94.75 183 PHE A CA 1
ATOM 1474 C C . PHE A 1 183 ? -1.154 27.375 10.211 1 94.75 183 PHE A C 1
ATOM 1476 O O . PHE A 1 183 ? -1.239 28.219 9.312 1 94.75 183 PHE A O 1
ATOM 1483 N N . THR A 1 184 ? -0.227 26.484 10.312 1 94.44 184 THR A N 1
ATOM 1484 C CA . THR A 1 184 ? 0.965 26.5 9.477 1 94.44 184 THR A CA 1
ATOM 1485 C C . THR A 1 184 ? 0.715 25.781 8.156 1 94.44 184 THR A C 1
ATOM 1487 O O . THR A 1 184 ? -0.379 25.25 7.934 1 94.44 184 THR A O 1
ATOM 1490 N N . GLU A 1 185 ? 1.72 25.812 7.262 1 95.44 185 GLU A N 1
ATOM 1491 C CA . GLU A 1 185 ? 1.633 25.047 6.027 1 95.44 185 GLU A CA 1
ATOM 1492 C C . GLU A 1 185 ? 1.577 23.547 6.312 1 95.44 185 GLU A C 1
ATOM 1494 O O . GLU A 1 185 ? 2.236 23.062 7.238 1 95.44 185 GLU A O 1
ATOM 1499 N N . ILE A 1 186 ? 0.716 22.984 5.547 1 97.5 186 ILE A N 1
ATOM 1500 C CA . ILE A 1 186 ? 0.477 21.562 5.809 1 97.5 186 ILE A CA 1
ATOM 1501 C C . ILE A 1 186 ? 0.729 20.75 4.543 1 97.5 186 ILE A C 1
ATOM 1503 O O . ILE A 1 186 ? 0.443 21.219 3.436 1 97.5 186 ILE A O 1
ATOM 1507 N N . PHE A 1 187 ? 1.405 19.641 4.648 1 97.94 187 PHE A N 1
ATOM 1508 C CA . PHE A 1 187 ? 1.617 18.641 3.596 1 97.94 187 PHE A CA 1
ATOM 1509 C C . PHE A 1 187 ? 1.143 17.266 4.043 1 97.94 187 PHE A C 1
ATOM 1511 O O . PHE A 1 187 ? 1.299 16.906 5.207 1 97.94 187 PHE A O 1
ATOM 1518 N N . ILE A 1 188 ? 0.533 16.594 3.125 1 97.69 188 ILE A N 1
ATOM 1519 C CA . ILE A 1 188 ? 0.063 15.266 3.52 1 97.69 188 ILE A CA 1
ATOM 1520 C C . ILE A 1 188 ? 0.53 14.227 2.5 1 97.69 188 ILE A C 1
ATOM 1522 O O . ILE A 1 188 ? 0.525 14.484 1.295 1 97.69 188 ILE A O 1
ATOM 1526 N N . ALA A 1 189 ? 1.089 13.18 2.967 1 97.5 189 ALA A N 1
ATOM 1527 C CA . ALA A 1 189 ? 1.281 11.945 2.211 1 97.5 189 ALA A CA 1
ATOM 1528 C C . ALA A 1 189 ? 0.215 10.914 2.564 1 97.5 189 ALA A C 1
ATOM 1530 O O . ALA A 1 189 ? 0.318 10.234 3.586 1 97.5 189 ALA A O 1
ATOM 1531 N N . SER A 1 190 ? -0.794 10.812 1.706 1 95.25 190 SER A N 1
ATOM 1532 C CA . SER A 1 190 ? -1.918 9.922 1.968 1 95.25 190 SER A CA 1
ATOM 1533 C C . SER A 1 190 ? -1.519 8.461 1.783 1 95.25 190 SER A C 1
ATOM 1535 O O . SER A 1 190 ? -0.432 8.164 1.28 1 95.25 190 SER A O 1
ATOM 1537 N N . ALA A 1 191 ? -2.367 7.562 2.176 1 92.69 191 ALA A N 1
ATOM 1538 C CA . ALA A 1 191 ? -2.109 6.133 2.008 1 92.69 191 ALA A CA 1
ATOM 1539 C C . ALA A 1 191 ? -2.158 5.738 0.534 1 92.69 191 ALA A C 1
ATOM 1541 O O . ALA A 1 191 ? -1.595 4.711 0.142 1 92.69 191 ALA A O 1
ATOM 1542 N N . GLU A 1 192 ? -2.742 6.52 -0.284 1 91.31 192 GLU A N 1
ATOM 1543 C CA . GLU A 1 192 ? -2.941 6.23 -1.701 1 91.31 192 GLU A CA 1
ATOM 1544 C C . GLU A 1 192 ? -1.739 6.68 -2.529 1 91.31 192 GLU A C 1
ATOM 1546 O O . GLU A 1 192 ? -1.717 6.5 -3.748 1 91.31 192 GLU A O 1
ATOM 1551 N N . ARG A 1 193 ? -0.736 7.125 -1.836 1 92.62 193 ARG A N 1
ATOM 1552 C CA . ARG A 1 193 ? 0.403 7.734 -2.516 1 92.62 193 ARG A CA 1
ATOM 1553 C C . ARG A 1 193 ? 1.126 6.715 -3.393 1 92.62 193 ARG A C 1
ATOM 1555 O O . ARG A 1 193 ? 1.683 7.07 -4.434 1 92.62 193 ARG A O 1
ATOM 1562 N N . THR A 1 194 ? 1.155 5.461 -3.025 1 91.31 194 THR A N 1
ATOM 1563 C CA . THR A 1 194 ? 1.826 4.441 -3.822 1 91.31 194 THR A CA 1
ATOM 1564 C C . THR A 1 194 ? 1.146 4.281 -5.18 1 91.31 194 THR A C 1
ATOM 1566 O O . THR A 1 194 ? 1.818 4.141 -6.203 1 91.31 194 THR A O 1
ATOM 1569 N N . GLY A 1 195 ? -0.159 4.27 -5.148 1 90.06 195 GLY A N 1
ATOM 1570 C CA . GLY A 1 195 ? -0.917 4.199 -6.387 1 90.06 195 GLY A CA 1
ATOM 1571 C C . GLY A 1 195 ? -0.745 5.426 -7.262 1 90.06 195 GLY A C 1
ATOM 1572 O O . GLY A 1 195 ? -0.605 5.309 -8.484 1 90.06 195 GLY A O 1
ATOM 1573 N N . ALA A 1 196 ? -0.729 6.582 -6.59 1 89.06 196 ALA A N 1
ATOM 1574 C CA . ALA A 1 196 ? -0.53 7.828 -7.324 1 89.06 196 ALA A CA 1
ATOM 1575 C C . ALA A 1 196 ? 0.819 7.836 -8.039 1 89.06 196 ALA A C 1
ATOM 1577 O O . ALA A 1 196 ? 0.944 8.375 -9.141 1 89.06 196 ALA A O 1
ATOM 1578 N N . ALA A 1 197 ? 1.771 7.227 -7.426 1 89 197 ALA A N 1
ATOM 1579 C CA . ALA A 1 197 ? 3.121 7.199 -7.98 1 89 197 ALA A CA 1
ATOM 1580 C C . ALA A 1 197 ? 3.195 6.277 -9.195 1 89 197 ALA A C 1
ATOM 1582 O O . ALA A 1 197 ? 3.762 6.645 -10.227 1 89 197 ALA A O 1
ATOM 1583 N N . ILE A 1 198 ? 2.627 5.113 -9.094 1 87.19 198 ILE A N 1
ATOM 1584 C CA . ILE A 1 198 ? 2.785 4.129 -10.164 1 87.19 198 ILE A CA 1
ATOM 1585 C C . ILE A 1 198 ? 1.872 4.488 -11.336 1 87.19 198 ILE A C 1
ATOM 1587 O O . ILE A 1 198 ? 2.225 4.266 -12.492 1 87.19 198 ILE A O 1
ATOM 1591 N N . PHE A 1 199 ? 0.738 5.066 -11.078 1 85.62 199 PHE A N 1
ATOM 1592 C CA . PHE A 1 199 ? -0.223 5.348 -12.141 1 85.62 199 PHE A CA 1
ATOM 1593 C C . PHE A 1 199 ? -0.224 6.828 -12.492 1 85.62 199 PHE A C 1
ATOM 1595 O O . PHE A 1 199 ? -1.24 7.367 -12.938 1 85.62 199 PHE A O 1
ATOM 1602 N N . ARG A 1 200 ? 0.836 7.453 -12.188 1 82.94 200 ARG A N 1
ATOM 1603 C CA . ARG A 1 200 ? 0.973 8.891 -12.383 1 82.94 200 ARG A CA 1
ATOM 1604 C C . ARG A 1 200 ? 0.647 9.281 -13.82 1 82.94 200 ARG A C 1
ATOM 1606 O O . ARG A 1 200 ? -0.067 10.258 -14.062 1 82.94 200 ARG A O 1
ATOM 1613 N N . LYS A 1 201 ? 1.118 8.516 -14.773 1 76.44 201 LYS A N 1
ATOM 1614 C CA . LYS A 1 201 ? 0.925 8.82 -16.188 1 76.44 201 LYS A CA 1
ATOM 1615 C C . LYS A 1 201 ? -0.551 8.742 -16.562 1 76.44 201 LYS A C 1
ATOM 1617 O O . LYS A 1 201 ? -1.058 9.609 -17.281 1 76.44 201 LYS A O 1
ATOM 1622 N N . GLU A 1 202 ? -1.185 7.742 -16.125 1 76 202 GLU A N 1
ATOM 1623 C CA . GLU A 1 202 ? -2.605 7.562 -16.422 1 76 202 GLU A CA 1
ATOM 1624 C C . GLU A 1 202 ? -3.443 8.656 -15.766 1 76 202 GLU A C 1
ATOM 1626 O O . GLU A 1 202 ? -4.402 9.148 -16.359 1 76 202 GLU A O 1
ATOM 1631 N N . LEU A 1 203 ? -3.045 9 -14.617 1 76.81 203 LEU A N 1
ATOM 1632 C CA . LEU A 1 203 ? -3.75 10.055 -13.906 1 76.81 203 LEU A CA 1
ATOM 1633 C C . LEU A 1 203 ? -3.576 11.398 -14.609 1 76.81 203 LEU A C 1
ATOM 1635 O O . LEU A 1 203 ? -4.531 12.172 -14.727 1 76.81 203 LEU A O 1
ATOM 1639 N N . ASN A 1 204 ? -2.367 11.602 -15.07 1 72.62 204 ASN A N 1
ATOM 1640 C CA . ASN A 1 204 ? -2.096 12.812 -15.836 1 72.62 204 ASN A CA 1
ATOM 1641 C C . ASN A 1 204 ? -2.887 12.836 -17.141 1 72.62 204 ASN A C 1
ATOM 1643 O O . ASN A 1 204 ? -3.396 13.883 -17.547 1 72.62 204 ASN A O 1
ATOM 1647 N N . PHE A 1 205 ? -2.904 11.688 -17.766 1 68.38 205 PHE A N 1
ATOM 1648 C CA . PHE A 1 205 ? -3.615 11.57 -19.031 1 68.38 205 PHE A CA 1
ATOM 1649 C C . PHE A 1 205 ? -5.102 11.844 -18.844 1 68.38 205 PHE A C 1
ATOM 1651 O O . PHE A 1 205 ? -5.711 12.562 -19.641 1 68.38 205 PHE A O 1
ATOM 1658 N N . ALA A 1 206 ? -5.602 11.266 -17.891 1 66.44 206 ALA A N 1
ATOM 1659 C CA . ALA A 1 206 ? -7.023 11.453 -17.625 1 66.44 206 ALA A CA 1
ATOM 1660 C C . ALA A 1 206 ? -7.34 12.914 -17.344 1 66.44 206 ALA A C 1
ATOM 1662 O O . ALA A 1 206 ? -8.344 13.445 -17.828 1 66.44 206 ALA A O 1
ATOM 1663 N N . ARG A 1 207 ? -6.488 13.539 -16.734 1 66.06 207 ARG A N 1
ATOM 1664 C CA . ARG A 1 207 ? -6.684 14.953 -16.391 1 66.06 207 ARG A CA 1
ATOM 1665 C C . ARG A 1 207 ? -6.582 15.828 -17.641 1 66.06 207 ARG A C 1
ATOM 1667 O O . ARG A 1 207 ? -7.422 16.703 -17.844 1 66.06 207 ARG A O 1
ATOM 1674 N N . ASN A 1 208 ? -5.594 15.57 -18.422 1 61.22 208 ASN A N 1
ATOM 1675 C CA . ASN A 1 208 ? -5.367 16.375 -19.625 1 61.22 208 ASN A CA 1
ATOM 1676 C C . ASN A 1 208 ? -6.516 16.219 -20.609 1 61.22 208 ASN A C 1
ATOM 1678 O O . ASN A 1 208 ? -6.91 17.203 -21.266 1 61.22 208 ASN A O 1
ATOM 1682 N N . ARG A 1 209 ? -6.977 15.078 -20.734 1 56.19 209 ARG A N 1
ATOM 1683 C CA . ARG A 1 209 ? -8.062 14.836 -21.672 1 56.19 209 ARG A CA 1
ATOM 1684 C C . ARG A 1 209 ? -9.336 15.547 -21.234 1 56.19 209 ARG A C 1
ATOM 1686 O O . ARG A 1 209 ? -10.078 16.078 -22.062 1 56.19 209 ARG A O 1
ATOM 1693 N N . ILE A 1 210 ? -9.5 15.461 -19.984 1 55.12 210 ILE A N 1
ATOM 1694 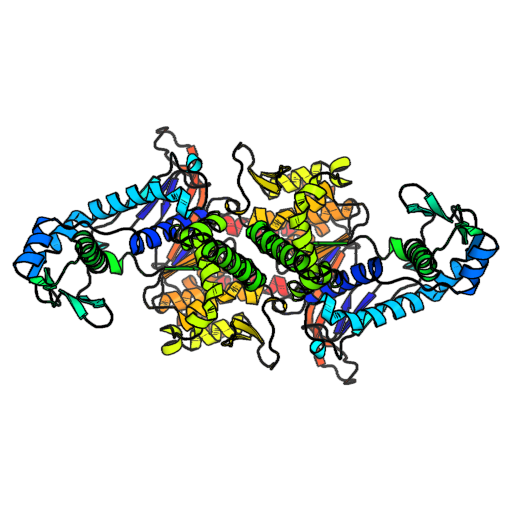C CA . ILE A 1 210 ? -10.68 16.156 -19.469 1 55.12 210 ILE A CA 1
ATOM 1695 C C . ILE A 1 210 ? -10.547 17.656 -19.734 1 55.12 210 ILE A C 1
ATOM 1697 O O . ILE A 1 210 ? -11.508 18.297 -20.156 1 55.12 210 ILE A O 1
ATOM 1701 N N . ILE A 1 211 ? -9.328 18.109 -19.625 1 54.56 211 ILE A N 1
ATOM 1702 C CA . ILE A 1 211 ? -9.055 19.531 -19.891 1 54.56 211 ILE A CA 1
ATOM 1703 C C . ILE A 1 211 ? -9.289 19.844 -21.359 1 54.56 211 ILE A C 1
ATOM 1705 O O . ILE A 1 211 ? -9.883 20.859 -21.703 1 54.56 211 ILE A O 1
ATOM 1709 N N . GLU A 1 212 ? -8.789 18.875 -22.219 1 52.81 212 GLU A N 1
ATOM 1710 C CA . GLU A 1 212 ? -8.969 19.047 -23.656 1 52.81 212 GLU A CA 1
ATOM 1711 C C . GLU A 1 212 ? -10.453 19.031 -24.031 1 52.81 212 GLU A C 1
ATOM 1713 O O . GLU A 1 212 ? -10.898 19.844 -24.844 1 52.81 212 GLU A O 1
ATOM 1718 N N . GLU A 1 213 ? -11.109 18.047 -23.438 1 50.69 213 GLU A N 1
ATOM 1719 C CA . GLU A 1 213 ? -12.531 17.953 -23.719 1 50.69 213 GLU A CA 1
ATOM 1720 C C . GLU A 1 213 ? -13.281 19.188 -23.219 1 50.69 213 GLU A C 1
ATOM 1722 O O . GLU A 1 213 ? -14.25 19.625 -23.844 1 50.69 213 GLU A O 1
ATOM 1727 N N . MET A 1 214 ? -12.734 19.625 -22.188 1 49.38 214 MET A N 1
ATOM 1728 C CA . MET A 1 214 ? -13.305 20.844 -21.625 1 49.38 214 MET A CA 1
ATOM 1729 C C . MET A 1 214 ? -13.008 22.031 -22.516 1 49.38 214 MET A C 1
ATOM 1731 O O . MET A 1 214 ? -13.82 22.953 -22.625 1 49.38 214 MET A O 1
ATOM 1735 N N . GLY A 1 215 ? -11.727 22.188 -22.938 1 45.56 215 GLY A N 1
ATOM 1736 C CA . GLY A 1 215 ? -11.398 23.25 -23.891 1 45.56 215 GLY A CA 1
ATOM 1737 C C . GLY A 1 215 ? -12.273 23.234 -25.125 1 45.56 215 GLY A C 1
ATOM 1738 O O . GLY A 1 215 ? -12.43 24.266 -25.797 1 45.56 215 GLY A O 1
ATOM 1739 N N . ALA A 1 216 ? -12.578 21.938 -25.625 1 47.81 216 ALA A N 1
ATOM 1740 C CA . ALA A 1 216 ? -13.492 21.906 -26.766 1 47.81 216 ALA A CA 1
ATOM 1741 C C . ALA A 1 216 ? -14.883 22.391 -26.359 1 47.81 216 ALA A C 1
ATOM 1743 O O . ALA A 1 216 ? -15.734 22.641 -27.219 1 47.81 216 ALA A O 1
ATOM 1744 N N . ILE A 1 217 ? -15.25 22.031 -25.016 1 44.06 217 ILE A N 1
ATOM 1745 C CA . ILE A 1 217 ? -16.516 22.578 -24.547 1 44.06 217 ILE A CA 1
ATOM 1746 C C . ILE A 1 217 ? -16.391 24.078 -24.312 1 44.06 217 ILE A C 1
ATOM 1748 O O . ILE A 1 217 ? -15.336 24.547 -23.875 1 44.06 217 ILE A O 1
ATOM 1752 N N . ASP A 1 218 ? -17.297 24.984 -24.734 1 39.34 218 ASP A N 1
ATOM 1753 C CA . ASP A 1 218 ? -17.406 26.438 -24.562 1 39.34 218 ASP A CA 1
ATOM 1754 C C . ASP A 1 218 ? -16.875 26.859 -23.188 1 39.34 218 ASP A C 1
ATOM 1756 O O . ASP A 1 218 ? -16.812 26.062 -22.266 1 39.34 218 ASP A O 1
ATOM 1760 N N . ASN A 1 219 ? -16.453 28.344 -22.922 1 41.41 219 ASN A N 1
ATOM 1761 C CA . ASN A 1 219 ? -15.789 29.297 -22.031 1 41.41 219 ASN A CA 1
ATOM 1762 C C . ASN A 1 219 ? -16.156 29.047 -20.578 1 41.41 219 ASN A C 1
ATOM 1764 O O . ASN A 1 219 ? -15.562 29.656 -19.672 1 41.41 219 ASN A O 1
ATOM 1768 N N . SER A 1 220 ? -17.359 28.719 -20.156 1 38.53 220 SER A N 1
ATOM 1769 C CA . SER A 1 220 ? -17.844 29.125 -18.828 1 38.53 220 SER A CA 1
ATOM 1770 C C . SER A 1 220 ? -17.422 28.125 -17.75 1 38.53 220 SER A C 1
ATOM 1772 O O . SER A 1 220 ? -17.625 28.375 -16.562 1 38.53 220 SER A O 1
ATOM 1774 N N . MET A 1 221 ? -17.375 26.891 -18.062 1 39.53 221 MET A N 1
ATOM 1775 C CA . MET A 1 221 ? -17.156 26.047 -16.891 1 39.53 221 MET A CA 1
ATOM 1776 C C . MET A 1 221 ? -15.664 25.922 -16.578 1 39.53 221 MET A C 1
ATOM 1778 O O . MET A 1 221 ? -14.852 25.688 -17.484 1 39.53 221 MET A O 1
ATOM 1782 N N . ASN A 1 222 ? -15.188 26.594 -15.539 1 40.09 222 ASN A N 1
ATOM 1783 C CA . ASN A 1 222 ? -13.82 26.516 -15.031 1 40.09 222 ASN A CA 1
ATOM 1784 C C . ASN A 1 222 ? -13.273 25.094 -15.109 1 40.09 222 ASN A C 1
ATOM 1786 O O . ASN A 1 222 ? -13.867 24.172 -14.555 1 40.09 222 ASN A O 1
ATOM 1790 N N . PRO A 1 223 ? -12.477 24.797 -16.109 1 41.66 223 PRO A N 1
ATOM 1791 C CA . PRO A 1 223 ? -11.867 23.469 -16.266 1 41.66 223 PRO A CA 1
ATOM 1792 C C . PRO A 1 223 ? -11.602 22.781 -14.93 1 41.66 223 PRO A C 1
ATOM 1794 O O . PRO A 1 223 ? -11.75 21.562 -14.828 1 41.66 223 PRO A O 1
ATOM 1797 N N . LEU A 1 224 ? -11.148 23.5 -14.047 1 41.75 224 LEU A N 1
ATOM 1798 C CA . LEU A 1 224 ? -10.891 22.969 -12.711 1 41.75 224 LEU A CA 1
ATOM 1799 C C . LEU A 1 224 ? -12.156 22.359 -12.117 1 41.75 224 LEU A C 1
ATOM 1801 O O . LEU A 1 224 ? -12.094 21.344 -11.414 1 41.75 224 LEU A O 1
ATOM 1805 N N . GLU A 1 225 ? -13.234 23.047 -12.539 1 44.56 225 GLU A N 1
ATOM 1806 C CA . GLU A 1 225 ? -14.492 22.562 -11.961 1 44.56 225 GLU A CA 1
ATOM 1807 C C . GLU A 1 225 ? -14.867 21.203 -12.523 1 44.56 225 GLU A C 1
ATOM 1809 O O . GLU A 1 225 ? -15.359 20.344 -11.789 1 44.56 225 GLU A O 1
ATOM 1814 N N . LEU A 1 226 ? -14.695 21.016 -13.82 1 44.5 226 LEU A N 1
ATOM 1815 C CA . LEU A 1 226 ? -15.008 19.719 -14.406 1 44.5 226 LEU A CA 1
ATOM 1816 C C . LEU A 1 226 ? -14.023 18.641 -13.93 1 44.5 226 LEU A C 1
ATOM 1818 O O . LEU A 1 226 ? -14.422 17.516 -13.648 1 44.5 226 LEU A O 1
ATOM 1822 N N . LEU A 1 227 ? -12.711 19.047 -13.93 1 46.22 227 LEU A N 1
ATOM 1823 C CA . LEU A 1 227 ? -11.68 18.188 -13.352 1 46.22 227 LEU A CA 1
ATOM 1824 C C . LEU A 1 227 ? -12.031 17.812 -11.914 1 46.22 227 LEU A C 1
ATOM 1826 O O . LEU A 1 227 ? -11.836 16.672 -11.5 1 46.22 227 LEU A O 1
ATOM 1830 N N . SER A 1 228 ? -12.484 18.906 -11.219 1 48.72 228 SER A N 1
ATOM 1831 C CA . SER A 1 228 ? -12.953 18.688 -9.852 1 48.72 228 SER A CA 1
ATOM 1832 C C . SER A 1 228 ? -14.062 17.641 -9.805 1 48.72 228 SER A C 1
ATOM 1834 O O . SER A 1 228 ? -14.172 16.891 -8.828 1 48.72 228 SER A O 1
ATOM 1836 N N . LYS A 1 229 ? -14.789 17.578 -11.016 1 50.88 229 LYS A N 1
ATOM 1837 C CA . LYS A 1 229 ? -15.883 16.625 -11.047 1 50.88 229 LYS A CA 1
ATOM 1838 C C . LYS A 1 229 ? -15.352 15.195 -11.156 1 50.88 229 LYS A C 1
ATOM 1840 O O . LYS A 1 229 ? -15.922 14.266 -10.57 1 50.88 229 LYS A O 1
ATOM 1845 N N . VAL A 1 230 ? -14.336 15.023 -12.039 1 50.94 230 VAL A N 1
ATOM 1846 C CA . VAL A 1 230 ? -13.828 13.664 -12.203 1 50.94 230 VAL A CA 1
ATOM 1847 C C . VAL A 1 230 ? -13.164 13.195 -10.914 1 50.94 230 VAL A C 1
ATOM 1849 O O . VAL A 1 230 ? -13.328 12.039 -10.508 1 50.94 230 VAL A O 1
ATOM 1852 N N . TYR A 1 231 ? -12.359 14.273 -10.312 1 55.31 231 TYR A N 1
ATOM 1853 C CA . TYR A 1 231 ? -11.703 13.883 -9.062 1 55.31 231 TYR A CA 1
ATOM 1854 C C . TYR A 1 231 ? -12.57 14.25 -7.859 1 55.31 231 TYR A C 1
ATOM 1856 O O . TYR A 1 231 ? -12.117 14.18 -6.715 1 55.31 231 TYR A O 1
ATOM 1864 N N . SER A 1 232 ? -13.734 14.68 -8.234 1 59.25 232 SER A N 1
ATOM 1865 C CA . SER A 1 232 ? -14.594 15.141 -7.148 1 59.25 232 SER A CA 1
ATOM 1866 C C . SER A 1 232 ? -14.977 13.992 -6.223 1 59.25 232 SER A C 1
ATOM 1868 O O . SER A 1 232 ? -15.398 14.219 -5.086 1 59.25 232 SER A O 1
ATOM 1870 N N . ASP A 1 233 ? -14.414 12.852 -6.699 1 74.5 233 ASP A N 1
ATOM 1871 C CA . ASP A 1 233 ? -14.891 11.734 -5.891 1 74.5 233 ASP A CA 1
ATOM 1872 C C . ASP A 1 233 ? -13.844 11.305 -4.871 1 74.5 233 ASP A C 1
ATOM 1874 O O . ASP A 1 233 ? -14.109 10.453 -4.02 1 74.5 233 ASP A O 1
ATOM 1878 N N . TYR A 1 234 ? -12.672 12.117 -4.949 1 84.75 234 TYR A N 1
ATOM 1879 C CA . TYR A 1 234 ? -11.648 11.758 -3.973 1 84.75 234 TYR A CA 1
ATOM 1880 C C . TYR A 1 234 ? -11.625 12.75 -2.818 1 84.75 234 TYR A C 1
ATOM 1882 O O . TYR A 1 234 ? -11.859 13.945 -3.016 1 84.75 234 TYR A O 1
ATOM 1890 N N . PRO A 1 235 ? -11.273 12.25 -1.667 1 90.94 235 PRO A N 1
ATOM 1891 C CA . PRO A 1 235 ? -10.992 13.203 -0.594 1 90.94 235 PRO A CA 1
ATOM 1892 C C . PRO A 1 235 ? -9.852 14.156 -0.935 1 90.94 235 PRO A C 1
ATOM 1894 O O . PRO A 1 235 ? -8.938 13.789 -1.678 1 90.94 235 PRO A O 1
ATOM 1897 N N . LEU A 1 236 ? -9.875 15.289 -0.436 1 93 236 LEU A N 1
ATOM 1898 C CA . LEU A 1 236 ? -8.922 16.344 -0.746 1 93 236 LEU A CA 1
ATOM 1899 C C . LEU A 1 236 ? -7.488 15.883 -0.528 1 93 236 LEU A C 1
ATOM 1901 O O . LEU A 1 236 ? -6.617 16.141 -1.359 1 93 236 LEU A O 1
ATOM 1905 N N . PRO A 1 237 ? -7.145 15.195 0.597 1 93.94 237 PRO A N 1
ATOM 1906 C CA . PRO A 1 237 ? -5.762 14.75 0.791 1 93.94 237 PRO A CA 1
ATOM 1907 C C . PRO A 1 237 ? -5.258 13.875 -0.352 1 93.94 237 PRO A C 1
ATOM 1909 O O . PRO A 1 237 ? -4.094 13.984 -0.752 1 93.94 237 PRO A O 1
ATOM 1912 N N . VAL A 1 238 ? -6.09 13.039 -0.878 1 92 238 VAL A N 1
ATOM 1913 C CA . VAL A 1 238 ? -5.734 12.148 -1.981 1 92 238 VAL A CA 1
ATOM 1914 C C . VAL A 1 238 ? -5.539 12.969 -3.258 1 92 238 VAL A C 1
ATOM 1916 O O . VAL A 1 238 ? -4.559 12.781 -3.979 1 92 238 VAL A O 1
ATOM 1919 N N . ARG A 1 239 ? -6.434 13.875 -3.484 1 89.25 239 ARG A N 1
ATOM 1920 C CA . ARG A 1 239 ? -6.332 14.742 -4.656 1 89.25 239 ARG A CA 1
ATOM 1921 C C . ARG A 1 239 ? -5.043 15.547 -4.625 1 89.25 239 ARG A C 1
ATOM 1923 O O . ARG A 1 239 ? -4.355 15.672 -5.641 1 89.25 239 ARG A O 1
ATOM 1930 N N . ASP A 1 240 ? -4.809 16.109 -3.486 1 91.56 240 ASP A N 1
ATOM 1931 C CA . ASP A 1 240 ? -3.609 16.938 -3.35 1 91.56 240 ASP A CA 1
ATOM 1932 C C . ASP A 1 240 ? -2.348 16.109 -3.58 1 91.56 240 ASP A C 1
ATOM 1934 O O . ASP A 1 240 ? -1.366 16.609 -4.137 1 91.56 240 ASP A O 1
ATOM 1938 N N . ASN A 1 241 ? -2.346 14.875 -3.131 1 91.62 241 ASN A N 1
ATOM 1939 C CA . ASN A 1 241 ? -1.198 14.008 -3.357 1 91.62 241 ASN A CA 1
ATOM 1940 C C . ASN A 1 241 ? -1.033 13.672 -4.836 1 91.62 241 ASN A C 1
ATOM 1942 O O . ASN A 1 241 ? 0.089 13.594 -5.34 1 91.62 241 ASN A O 1
ATOM 1946 N N . VAL A 1 242 ? -2.16 13.344 -5.441 1 88.25 242 VAL A N 1
ATOM 1947 C CA . VAL A 1 242 ? -2.129 13.062 -6.875 1 88.25 242 VAL A CA 1
ATOM 1948 C C . VAL A 1 242 ? -1.576 14.273 -7.629 1 88.25 242 VAL A C 1
ATOM 1950 O O . VAL A 1 242 ? -0.72 14.125 -8.5 1 88.25 242 VAL A O 1
ATOM 1953 N N . ASP A 1 243 ? -2.025 15.445 -7.254 1 87.5 243 ASP A N 1
ATOM 1954 C CA . ASP A 1 243 ? -1.557 16.672 -7.879 1 87.5 243 ASP A CA 1
ATOM 1955 C C . ASP A 1 243 ? -0.07 16.906 -7.609 1 87.5 243 ASP A C 1
ATOM 1957 O O . ASP A 1 243 ? 0.663 17.359 -8.484 1 87.5 243 ASP A O 1
ATOM 1961 N N . PHE A 1 244 ? 0.267 16.656 -6.477 1 92.25 244 PHE A N 1
ATOM 1962 C CA . PHE A 1 244 ? 1.671 16.812 -6.113 1 92.25 244 PHE A CA 1
ATOM 1963 C C . PHE A 1 244 ? 2.555 15.938 -6.996 1 92.25 244 PHE A C 1
ATOM 1965 O O . PHE A 1 244 ? 3.59 16.391 -7.492 1 92.25 244 PHE A O 1
ATOM 1972 N N . THR A 1 245 ? 2.154 14.703 -7.195 1 89.12 245 THR A N 1
ATOM 1973 C CA . THR A 1 245 ? 2.928 13.758 -7.992 1 89.12 245 THR A CA 1
ATOM 1974 C C . THR A 1 245 ? 2.979 14.195 -9.453 1 89.12 245 THR A C 1
ATOM 1976 O O . THR A 1 245 ? 3.963 13.945 -10.148 1 89.12 245 THR A O 1
ATOM 1979 N N . ARG A 1 246 ? 2.004 14.852 -9.812 1 82.75 246 ARG A N 1
ATOM 1980 C CA . ARG A 1 246 ? 1.927 15.328 -11.188 1 82.75 246 ARG A CA 1
ATOM 1981 C C . ARG A 1 246 ? 2.873 16.5 -11.414 1 82.75 246 ARG A C 1
ATOM 1983 O O . ARG A 1 246 ? 3.357 16.703 -12.531 1 82.75 246 ARG A O 1
ATOM 1990 N N . GLU A 1 247 ? 3.143 17.25 -10.367 1 85.94 247 GLU A N 1
ATOM 1991 C CA . GLU A 1 247 ? 3.91 18.484 -10.5 1 85.94 247 GLU A CA 1
ATOM 1992 C C . GLU A 1 247 ? 5.32 18.312 -9.945 1 85.94 247 GLU A C 1
ATOM 1994 O O . GLU A 1 247 ? 5.918 19.281 -9.461 1 85.94 247 GLU A O 1
ATOM 1999 N N . LEU A 1 248 ? 5.797 17.141 -9.992 1 89.81 248 LEU A N 1
ATOM 2000 C CA . LEU A 1 248 ? 7.105 16.875 -9.406 1 89.81 248 LEU A CA 1
ATOM 2001 C C . LEU A 1 248 ? 8.195 17.641 -10.141 1 89.81 248 LEU A C 1
ATOM 2003 O O . LEU A 1 248 ? 9.172 18.078 -9.531 1 89.81 248 LEU A O 1
ATOM 2007 N N . GLU A 1 249 ? 8.039 17.812 -11.477 1 86.5 249 GLU A N 1
ATOM 2008 C CA . GLU A 1 249 ? 9.039 18.547 -12.25 1 86.5 249 GLU A CA 1
ATOM 2009 C C . GLU A 1 249 ? 9.141 20 -11.797 1 86.5 249 GLU A C 1
ATOM 2011 O O . GLU A 1 249 ? 10.242 20.516 -11.594 1 86.5 249 GLU A O 1
ATOM 2016 N N . LYS A 1 250 ? 8 20.609 -11.633 1 87.06 250 LYS A N 1
ATOM 2017 C CA . LYS A 1 250 ? 7.969 21.984 -11.141 1 87.06 250 LYS A CA 1
ATOM 2018 C C . LYS A 1 250 ? 8.5 22.078 -9.719 1 87.06 250 LYS A C 1
ATOM 2020 O O . LYS A 1 250 ? 9.258 22.984 -9.383 1 87.06 250 LYS A O 1
ATOM 2025 N N . THR A 1 251 ? 8.133 21.156 -8.914 1 90.62 251 THR A N 1
ATOM 2026 C CA . THR A 1 251 ? 8.531 21.125 -7.512 1 90.62 251 THR A CA 1
ATOM 2027 C C . THR A 1 251 ? 10.047 20.922 -7.387 1 90.62 251 THR A C 1
ATOM 2029 O O . THR A 1 251 ? 10.672 21.469 -6.477 1 90.62 251 THR A O 1
ATOM 2032 N N . SER A 1 252 ? 10.594 20.125 -8.328 1 91.56 252 SER A N 1
ATOM 2033 C CA . SER A 1 252 ? 12 19.766 -8.266 1 91.56 252 SER A CA 1
ATOM 2034 C C . SER A 1 252 ? 12.891 20.969 -8.5 1 91.56 252 SER A C 1
ATOM 2036 O O . SER A 1 252 ? 14.094 20.938 -8.227 1 91.56 252 SER A O 1
ATOM 2038 N N . LEU A 1 253 ? 12.297 22.047 -8.922 1 90.56 253 LEU A N 1
ATOM 2039 C CA . LEU A 1 253 ? 13.047 23.281 -9.164 1 90.56 253 LEU A CA 1
ATOM 2040 C C . LEU A 1 253 ? 13.258 24.047 -7.871 1 90.56 253 LEU A C 1
ATOM 2042 O O . LEU A 1 253 ? 14.086 24.969 -7.816 1 90.56 253 LEU A O 1
ATOM 2046 N N . LYS A 1 254 ? 12.57 23.703 -6.879 1 93.5 254 LYS A N 1
ATOM 2047 C CA . LYS A 1 254 ? 12.664 24.375 -5.582 1 93.5 254 LYS A CA 1
ATOM 2048 C C . LYS A 1 254 ? 13.602 23.625 -4.645 1 93.5 254 LYS A C 1
ATOM 2050 O O . LYS A 1 254 ? 13.961 22.469 -4.902 1 93.5 254 LYS A O 1
ATOM 2055 N N . GLU A 1 255 ? 14.023 24.328 -3.654 1 95.69 255 GLU A N 1
ATOM 2056 C CA . GLU A 1 255 ? 14.875 23.75 -2.619 1 95.69 255 GLU A CA 1
ATOM 2057 C C . GLU A 1 255 ? 14.297 24 -1.228 1 95.69 255 GLU A C 1
ATOM 2059 O O . GLU A 1 255 ? 13.969 25.141 -0.884 1 95.69 255 GLU A O 1
ATOM 2064 N N . SER A 1 256 ? 14.195 22.969 -0.475 1 96.62 256 SER A N 1
ATOM 2065 C CA . SER A 1 256 ? 13.633 23.109 0.867 1 96.62 256 SER A CA 1
ATOM 2066 C C . SER A 1 256 ? 14.688 23.594 1.856 1 96.62 256 SER A C 1
ATOM 2068 O O . SER A 1 256 ? 15.875 23.641 1.537 1 96.62 256 SER A O 1
ATOM 2070 N N . PHE A 1 257 ? 14.234 23.984 3.023 1 96.81 257 PHE A N 1
ATOM 2071 C CA . PHE A 1 257 ? 15.172 24.391 4.062 1 96.81 257 PHE A CA 1
ATOM 2072 C C . PHE A 1 257 ? 16.031 23.219 4.516 1 96.81 257 PHE A C 1
ATOM 2074 O O . PHE A 1 257 ? 17.172 23.422 4.934 1 96.81 257 PHE A O 1
ATOM 2081 N N . ILE A 1 258 ? 15.477 21.969 4.34 1 97.5 258 ILE A N 1
ATOM 2082 C CA . ILE A 1 258 ? 16.219 20.781 4.727 1 97.5 258 ILE A CA 1
ATOM 2083 C C . ILE A 1 258 ? 17.391 20.562 3.773 1 97.5 258 ILE A C 1
ATOM 2085 O O . ILE A 1 258 ? 18.5 20.266 4.207 1 97.5 258 ILE A O 1
ATOM 2089 N N . ALA A 1 259 ? 17.094 20.688 2.525 1 96.88 259 ALA A N 1
ATOM 2090 C CA . ALA A 1 259 ? 18.141 20.531 1.522 1 96.88 259 ALA A CA 1
ATOM 2091 C C . ALA A 1 259 ? 19.266 21.547 1.734 1 96.88 259 ALA A C 1
ATOM 2093 O O . ALA A 1 259 ? 20.438 21.25 1.518 1 96.88 259 ALA A O 1
ATOM 2094 N N . LYS A 1 260 ? 18.953 22.703 2.225 1 96.75 260 LYS A N 1
ATOM 2095 C CA . LYS A 1 260 ? 19.906 23.797 2.398 1 96.75 260 LYS A CA 1
ATOM 2096 C C . LYS A 1 260 ? 20.688 23.641 3.695 1 96.75 260 LYS A C 1
ATOM 2098 O O . LYS A 1 260 ? 21.906 23.891 3.73 1 96.75 260 LYS A O 1
ATOM 2103 N N . GLU A 1 261 ? 19.984 23.172 4.711 1 97.12 261 GLU A N 1
ATOM 2104 C CA . GLU A 1 261 ? 20.578 23.297 6.039 1 97.12 261 GLU A CA 1
ATOM 2105 C C . GLU A 1 261 ? 20.812 21.922 6.676 1 97.12 261 GLU A C 1
ATOM 2107 O O . GLU A 1 261 ? 21.594 21.797 7.617 1 97.12 261 GLU A O 1
ATOM 2112 N N . HIS A 1 262 ? 20.156 20.938 6.219 1 96.94 262 HIS A N 1
ATOM 2113 C CA . HIS A 1 262 ? 20.172 19.641 6.891 1 96.94 262 HIS A CA 1
ATOM 2114 C C . HIS A 1 262 ? 20.391 18.516 5.895 1 96.94 262 HIS A C 1
ATOM 2116 O O . HIS A 1 262 ? 19.625 17.547 5.859 1 96.94 262 HIS A O 1
ATOM 2122 N N . SER A 1 263 ? 21.453 18.469 5.223 1 95.75 263 SER A N 1
ATOM 2123 C CA . SER A 1 263 ? 21.75 17.516 4.152 1 95.75 263 SER A CA 1
ATOM 2124 C C . SER A 1 263 ? 21.844 16.094 4.691 1 95.75 263 SER A C 1
ATOM 2126 O O . SER A 1 263 ? 21.547 15.141 3.973 1 95.75 263 SER A O 1
ATOM 2128 N N . LYS A 1 264 ? 22.172 15.938 5.918 1 96.31 264 LYS A N 1
ATOM 2129 C CA . LYS A 1 264 ? 22.297 14.617 6.531 1 96.31 264 LYS A CA 1
ATOM 2130 C C . LYS A 1 264 ? 20.953 13.891 6.562 1 96.31 264 LYS A C 1
ATOM 2132 O O . LYS A 1 264 ? 20.906 12.664 6.426 1 96.31 264 LYS A O 1
ATOM 2137 N N . ILE A 1 265 ? 19.922 14.656 6.754 1 97.44 265 ILE A N 1
ATOM 2138 C CA . ILE A 1 265 ? 18.578 14.078 6.777 1 97.44 265 ILE A CA 1
ATOM 2139 C C . ILE A 1 265 ? 18.25 13.484 5.41 1 97.44 265 ILE A C 1
ATOM 2141 O O . ILE A 1 265 ? 17.656 12.414 5.316 1 97.44 265 ILE A O 1
ATOM 2145 N N . LEU A 1 266 ? 18.672 14.141 4.359 1 97.31 266 LEU A N 1
ATOM 2146 C CA . LEU A 1 266 ? 18.422 13.648 3.004 1 97.31 266 LEU A CA 1
ATOM 2147 C C . LEU A 1 266 ? 19.266 12.414 2.715 1 97.31 266 LEU A C 1
ATOM 2149 O O . LEU A 1 266 ? 18.844 11.516 1.989 1 97.31 266 LEU A O 1
ATOM 2153 N N . GLU A 1 267 ? 20.422 12.391 3.283 1 96.75 267 GLU A N 1
ATOM 2154 C CA . GLU A 1 267 ? 21.266 11.203 3.148 1 96.75 267 GLU A CA 1
ATOM 2155 C C . GLU A 1 267 ? 20.641 10 3.842 1 96.75 267 GLU A C 1
ATOM 2157 O O . GLU A 1 267 ? 20.672 8.883 3.309 1 96.75 267 GLU A O 1
ATOM 2162 N N . ASP A 1 268 ? 20.109 10.227 5.027 1 96.19 268 ASP A N 1
ATOM 2163 C CA . ASP A 1 268 ? 19.406 9.164 5.742 1 96.19 268 ASP A CA 1
ATOM 2164 C C . ASP A 1 268 ? 18.234 8.633 4.926 1 96.19 268 ASP A C 1
ATOM 2166 O O . ASP A 1 268 ? 18.016 7.422 4.852 1 96.19 268 ASP A O 1
ATOM 2170 N N . PHE A 1 269 ? 17.531 9.617 4.371 1 97.5 269 PHE A N 1
ATOM 2171 C CA . PHE A 1 269 ? 16.391 9.227 3.547 1 97.5 269 PHE A CA 1
ATOM 2172 C C . PHE A 1 269 ? 16.844 8.398 2.352 1 97.5 269 PHE A C 1
ATOM 2174 O O . PHE A 1 269 ? 16.234 7.383 2.025 1 97.5 269 PHE A O 1
ATOM 2181 N N . SER A 1 270 ? 17.891 8.805 1.735 1 96.19 270 SER A N 1
ATOM 2182 C CA . SER A 1 270 ? 18.453 8.086 0.594 1 96.19 270 SER A CA 1
ATOM 2183 C C . SER A 1 270 ? 18.875 6.676 0.985 1 96.19 270 SER A C 1
ATOM 2185 O O . SER A 1 270 ? 18.75 5.742 0.189 1 96.19 270 SER A O 1
ATOM 2187 N N . ASP A 1 271 ? 19.344 6.527 2.121 1 95.12 271 ASP A N 1
ATOM 2188 C CA . ASP A 1 271 ? 19.75 5.219 2.619 1 95.12 271 ASP A CA 1
ATOM 2189 C C . ASP A 1 271 ? 18.547 4.316 2.844 1 95.12 271 ASP A C 1
ATOM 2191 O O . ASP A 1 271 ? 18.625 3.102 2.645 1 95.12 271 ASP A O 1
ATOM 2195 N N . ILE A 1 272 ? 17.484 4.898 3.297 1 94.94 272 ILE A N 1
ATOM 2196 C CA . ILE A 1 272 ? 16.266 4.133 3.557 1 94.94 272 ILE A CA 1
ATOM 2197 C C . ILE A 1 272 ? 15.727 3.564 2.246 1 94.94 272 ILE A C 1
ATOM 2199 O O . ILE A 1 272 ? 15.398 2.379 2.168 1 94.94 272 ILE A O 1
ATOM 2203 N N . ILE A 1 273 ? 15.703 4.43 1.181 1 94.81 273 ILE A N 1
ATOM 2204 C CA . ILE A 1 273 ? 15.102 3.969 -0.067 1 94.81 273 ILE A CA 1
ATOM 2205 C C . ILE A 1 273 ? 16.156 3.232 -0.9 1 94.81 273 ILE A C 1
ATOM 2207 O O . ILE A 1 273 ? 15.82 2.578 -1.89 1 94.81 273 ILE A O 1
ATOM 2211 N N . GLY A 1 274 ? 17.453 3.373 -0.518 1 92.62 274 GLY A N 1
ATOM 2212 C CA . GLY A 1 274 ? 18.531 2.688 -1.211 1 92.62 274 GLY A CA 1
ATOM 2213 C C . GLY A 1 274 ? 18.922 3.365 -2.508 1 92.62 274 GLY A C 1
ATOM 2214 O O . GLY A 1 274 ? 19.406 2.709 -3.436 1 92.62 274 GLY A O 1
ATOM 2215 N N . GLY A 1 275 ? 18.672 4.684 -2.666 1 95.19 275 GLY A N 1
ATOM 2216 C CA . GLY A 1 275 ? 18.969 5.41 -3.887 1 95.19 275 GLY A CA 1
ATOM 2217 C C . GLY A 1 275 ? 18.438 6.828 -3.887 1 95.19 275 GLY A C 1
ATOM 2218 O O . GLY A 1 275 ? 18.359 7.473 -2.838 1 95.19 275 GLY A O 1
ATOM 2219 N N . LYS A 1 276 ? 18.25 7.312 -5.086 1 94.69 276 LYS A N 1
ATOM 2220 C CA . LYS A 1 276 ? 17.766 8.68 -5.211 1 94.69 276 LYS A CA 1
ATOM 2221 C C . LYS A 1 276 ? 16.75 8.805 -6.344 1 94.69 276 LYS A C 1
ATOM 2223 O O . LYS A 1 276 ? 16.75 7.996 -7.27 1 94.69 276 LYS A O 1
ATOM 2228 N N . TYR A 1 277 ? 15.883 9.789 -6.137 1 94.31 277 TYR A N 1
ATOM 2229 C CA . TYR A 1 277 ? 14.938 10.117 -7.199 1 94.31 277 TYR A CA 1
ATOM 2230 C C . TYR A 1 277 ? 15.516 11.164 -8.141 1 94.31 277 TYR A C 1
ATOM 2232 O O . TYR A 1 277 ? 16.234 12.07 -7.711 1 94.31 277 TYR A O 1
ATOM 2240 N N . LEU A 1 278 ? 15.234 10.977 -9.422 1 90.69 278 LEU A N 1
ATOM 2241 C CA . LEU A 1 278 ? 15.641 11.93 -10.438 1 90.69 278 LEU A CA 1
ATOM 2242 C C . LEU A 1 278 ? 14.461 12.344 -11.312 1 90.69 278 LEU A C 1
ATOM 2244 O O . LEU A 1 278 ? 13.703 11.492 -11.781 1 90.69 278 LEU A O 1
ATOM 2248 N N . VAL A 1 279 ? 14.289 13.648 -11.414 1 88.38 279 VAL A N 1
ATOM 2249 C CA . VAL A 1 279 ? 13.227 14.172 -12.258 1 88.38 279 VAL A CA 1
ATOM 2250 C C . VAL A 1 279 ? 13.828 14.945 -13.43 1 88.38 279 VAL A C 1
ATOM 2252 O O . VAL A 1 279 ? 14.719 15.781 -13.234 1 88.38 279 VAL A O 1
ATOM 2255 N N . TYR A 1 280 ? 13.328 14.562 -14.617 1 81.94 280 TYR A N 1
ATOM 2256 C CA . TYR A 1 280 ? 13.797 15.273 -15.797 1 81.94 280 TYR A CA 1
ATOM 2257 C C . TYR A 1 280 ? 12.719 16.219 -16.328 1 81.94 280 TYR A C 1
ATOM 2259 O O . TYR A 1 280 ? 11.562 16.156 -15.883 1 81.94 280 TYR A O 1
ATOM 2267 N N . LYS A 1 281 ? 13.055 17.125 -17.266 1 73.75 281 LYS A N 1
ATOM 2268 C CA . LYS A 1 281 ? 12.188 18.172 -17.797 1 73.75 281 LYS A CA 1
ATOM 2269 C C . LYS A 1 281 ? 11.008 17.562 -18.562 1 73.75 281 LYS A C 1
ATOM 2271 O O . LYS A 1 281 ? 9.938 18.156 -18.625 1 73.75 281 LYS A O 1
ATOM 2276 N N . SER A 1 282 ? 11.109 16.391 -19.078 1 68.62 282 SER A N 1
ATOM 2277 C CA . SER A 1 282 ? 10.039 15.789 -19.844 1 68.62 282 SER A CA 1
ATOM 2278 C C . SER A 1 282 ? 9.094 14.984 -18.953 1 68.62 282 SER A C 1
ATOM 2280 O O . SER A 1 282 ? 8.453 14.039 -19.406 1 68.62 282 SER A O 1
ATOM 2282 N N . ASP A 1 283 ? 9.102 15.352 -17.703 1 66.75 283 ASP A N 1
ATOM 2283 C CA . ASP A 1 283 ? 8.219 14.734 -16.719 1 66.75 283 ASP A CA 1
ATOM 2284 C C . ASP A 1 283 ? 8.555 13.25 -16.531 1 66.75 283 ASP A C 1
ATOM 2286 O O . ASP A 1 283 ? 7.656 12.43 -16.328 1 66.75 283 ASP A O 1
ATOM 2290 N N . GLU A 1 284 ? 9.805 13.062 -16.812 1 82.19 284 GLU A N 1
ATOM 2291 C CA . GLU A 1 284 ? 10.258 11.695 -16.578 1 82.19 284 GLU A CA 1
ATOM 2292 C C . GLU A 1 284 ? 10.828 11.531 -15.172 1 82.19 284 GLU A C 1
A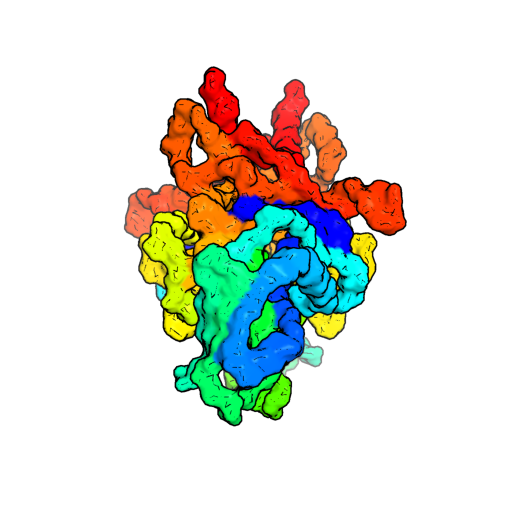TOM 2294 O O . GLU A 1 284 ? 11.664 12.32 -14.742 1 82.19 284 GLU A O 1
ATOM 2299 N N . LEU A 1 285 ? 10.258 10.656 -14.43 1 89.44 285 LEU A N 1
ATOM 2300 C CA . LEU A 1 285 ? 10.656 10.352 -13.055 1 89.44 285 LEU A CA 1
ATOM 2301 C C . LEU A 1 285 ? 11.375 9.008 -12.977 1 89.44 285 LEU A C 1
ATOM 2303 O O . LEU A 1 285 ? 10.867 8 -13.461 1 89.44 285 LEU A O 1
ATOM 2307 N N . TYR A 1 286 ? 12.641 9.039 -12.453 1 91.38 286 TYR A N 1
ATOM 2308 C CA . TYR A 1 286 ? 13.43 7.816 -12.336 1 91.38 286 TYR A CA 1
ATOM 2309 C C . TYR A 1 286 ? 13.906 7.602 -10.906 1 91.38 286 TYR A C 1
ATOM 2311 O O . TYR A 1 286 ? 13.977 8.555 -10.125 1 91.38 286 TYR A O 1
ATOM 2319 N N . TYR A 1 287 ? 14.07 6.43 -10.617 1 93.5 287 TYR A N 1
ATOM 2320 C CA . TYR A 1 287 ? 14.773 6.008 -9.414 1 93.5 287 TYR A CA 1
ATOM 2321 C C . TYR A 1 287 ? 16.141 5.422 -9.758 1 93.5 287 TYR A C 1
ATOM 2323 O O . TYR A 1 287 ? 16.25 4.559 -10.633 1 93.5 287 TYR A O 1
ATOM 2331 N N . VAL A 1 288 ? 17.172 5.859 -9.031 1 93.88 288 VAL A N 1
ATOM 2332 C CA . VAL A 1 288 ? 18.531 5.371 -9.25 1 93.88 288 VAL A CA 1
ATOM 2333 C C . VAL A 1 288 ? 19.047 4.691 -7.984 1 93.88 288 VAL A C 1
ATOM 2335 O O . VAL A 1 288 ? 19.438 5.363 -7.027 1 93.88 288 VAL A O 1
ATOM 2338 N N . PRO A 1 289 ? 19.141 3.334 -7.988 1 91 289 PRO A N 1
ATOM 2339 C CA . PRO A 1 289 ? 19.672 2.627 -6.824 1 91 289 PRO A CA 1
ATOM 2340 C C . PRO A 1 289 ? 21.125 3.004 -6.527 1 91 289 PRO A C 1
ATOM 2342 O O . PRO A 1 289 ? 21.875 3.332 -7.445 1 91 289 PRO A O 1
ATOM 2345 N N . LYS A 1 290 ? 21.484 2.809 -5.242 1 87.69 290 LYS A N 1
ATOM 2346 C CA . LYS A 1 290 ? 22.844 3.119 -4.836 1 87.69 290 LYS A CA 1
ATOM 2347 C C . LYS A 1 290 ? 23.844 2.227 -5.562 1 87.69 290 LYS A C 1
ATOM 2349 O O . LYS A 1 290 ? 23.578 1.048 -5.801 1 87.69 290 LYS A O 1
ATOM 2354 N N . LYS A 1 291 ? 24.922 2.66 -5.895 1 80.25 291 LYS A N 1
ATOM 2355 C CA . LYS A 1 291 ? 26.078 1.952 -6.438 1 80.25 291 LYS A CA 1
ATOM 2356 C C . LYS A 1 291 ? 25.797 1.427 -7.84 1 80.25 291 LYS A C 1
ATOM 2358 O O . LYS A 1 291 ? 26.438 0.476 -8.297 1 80.25 291 LYS A O 1
ATOM 2363 N N . THR A 1 292 ? 24.703 1.873 -8.445 1 80.5 292 THR A N 1
ATOM 2364 C CA . THR A 1 292 ? 24.422 1.504 -9.828 1 80.5 292 THR A CA 1
ATOM 2365 C C . THR A 1 292 ? 24.141 2.744 -10.672 1 80.5 292 THR A C 1
ATOM 2367 O O . THR A 1 292 ? 23.922 3.832 -10.133 1 80.5 292 THR A O 1
ATOM 2370 N N . LYS A 1 293 ? 24.312 2.6 -11.945 1 81.81 293 LYS A N 1
ATOM 2371 C CA . LYS A 1 293 ? 24.016 3.699 -12.852 1 81.81 293 LYS A CA 1
ATOM 2372 C C . LYS A 1 293 ? 22.703 3.453 -13.602 1 81.81 293 LYS A C 1
ATOM 2374 O O . LYS A 1 293 ? 22.344 4.223 -14.492 1 81.81 293 LYS A O 1
ATOM 2379 N N . ILE A 1 294 ? 22.047 2.502 -13.125 1 85.25 294 ILE A N 1
ATOM 2380 C CA . ILE A 1 294 ? 20.812 2.156 -13.82 1 85.25 294 ILE A CA 1
ATOM 2381 C C . ILE A 1 294 ? 19.688 3.105 -13.398 1 85.25 294 ILE A C 1
ATOM 2383 O O . ILE A 1 294 ? 19.594 3.479 -12.227 1 85.25 294 ILE A O 1
ATOM 2387 N N . ARG A 1 295 ? 18.906 3.545 -14.391 1 88.44 295 ARG A N 1
ATOM 2388 C CA . ARG A 1 295 ? 17.734 4.371 -14.133 1 88.44 295 ARG A CA 1
ATOM 2389 C C . ARG A 1 295 ? 16.453 3.557 -14.273 1 88.44 295 ARG A C 1
ATOM 2391 O O . ARG A 1 295 ? 16.156 3.018 -15.344 1 88.44 295 ARG A O 1
ATOM 2398 N N . LEU A 1 296 ? 15.742 3.529 -13.195 1 88.88 296 LEU A N 1
ATOM 2399 C CA . LEU A 1 296 ? 14.5 2.764 -13.18 1 88.88 296 LEU A CA 1
ATOM 2400 C C . LEU A 1 296 ? 13.289 3.691 -13.148 1 88.88 296 LEU A C 1
ATOM 2402 O O . LEU A 1 296 ? 13.289 4.691 -12.43 1 88.88 296 LEU A O 1
ATOM 2406 N N . THR A 1 297 ? 12.312 3.385 -13.945 1 87.94 297 THR A N 1
ATOM 2407 C CA . THR A 1 297 ? 11.047 4.094 -13.836 1 87.94 297 THR A CA 1
ATOM 2408 C C . THR A 1 297 ? 10.289 3.648 -12.586 1 87.94 297 THR A C 1
ATOM 2410 O O . THR A 1 297 ? 10.703 2.717 -11.898 1 87.94 297 THR A O 1
ATOM 2413 N N . MET A 1 298 ? 9.188 4.332 -12.312 1 87.44 298 MET A N 1
ATOM 2414 C CA . MET A 1 298 ? 8.391 3.973 -11.141 1 87.44 298 MET A CA 1
ATOM 2415 C C . MET A 1 298 ? 7.75 2.602 -11.312 1 87.44 298 MET A C 1
ATOM 2417 O O . MET A 1 298 ? 7.562 1.868 -10.344 1 87.44 298 MET A O 1
ATOM 2421 N N . ASP A 1 299 ? 7.586 2.223 -12.531 1 83.69 299 ASP A N 1
ATOM 2422 C CA . ASP A 1 299 ? 6.992 0.922 -12.828 1 83.69 299 ASP A CA 1
ATOM 2423 C C . ASP A 1 299 ? 7.98 -0.209 -12.547 1 83.69 299 ASP A C 1
ATOM 2425 O O . ASP A 1 299 ? 7.574 -1.339 -12.266 1 83.69 299 ASP A O 1
ATOM 2429 N N . GLN A 1 300 ? 9.227 0.14 -12.633 1 85.5 300 GLN A N 1
ATOM 2430 C CA . GLN A 1 300 ? 10.297 -0.84 -12.477 1 85.5 300 GLN A CA 1
ATOM 2431 C C . GLN A 1 300 ? 10.828 -0.859 -11.047 1 85.5 300 GLN A C 1
ATOM 2433 O O . GLN A 1 300 ? 11.609 -1.742 -10.68 1 85.5 300 GLN A O 1
ATOM 2438 N N . SER A 1 301 ? 10.367 0.126 -10.305 1 88.19 301 SER A N 1
ATOM 2439 C CA . SER A 1 301 ? 10.906 0.287 -8.961 1 88.19 301 SER A CA 1
ATOM 2440 C C . SER A 1 301 ? 10.07 -0.468 -7.934 1 88.19 301 SER A C 1
ATOM 2442 O O . SER A 1 301 ? 8.914 -0.802 -8.195 1 88.19 301 SER A O 1
ATOM 2444 N N . SER A 1 302 ? 10.688 -0.724 -6.816 1 87.94 302 SER A N 1
ATOM 2445 C CA . SER A 1 302 ? 10.023 -1.447 -5.738 1 87.94 302 SER A CA 1
ATOM 2446 C C . SER A 1 302 ? 8.906 -0.615 -5.121 1 87.94 302 SER A C 1
ATOM 2448 O O . SER A 1 302 ? 8.875 0.607 -5.281 1 87.94 302 SER A O 1
ATOM 2450 N N . SER A 1 303 ? 8 -1.3 -4.449 1 88.62 303 SER A N 1
ATOM 2451 C CA . SER A 1 303 ? 6.879 -0.636 -3.787 1 88.62 303 SER A CA 1
ATOM 2452 C C . SER A 1 303 ? 7.363 0.285 -2.674 1 88.62 303 SER A C 1
ATOM 2454 O O . SER A 1 303 ? 6.75 1.319 -2.404 1 88.62 303 SER A O 1
ATOM 2456 N N . ALA A 1 304 ? 8.445 -0.05 -2.006 1 91.62 304 ALA A N 1
ATOM 2457 C CA . ALA A 1 304 ? 9.016 0.8 -0.964 1 91.62 304 ALA A CA 1
ATOM 2458 C C . ALA A 1 304 ? 9.469 2.141 -1.538 1 91.62 304 ALA A C 1
ATOM 2460 O O . ALA A 1 304 ? 9.25 3.189 -0.926 1 91.62 304 ALA A O 1
ATOM 2461 N N . VAL A 1 305 ? 10.078 2.08 -2.719 1 93.44 305 VAL A N 1
ATOM 2462 C CA . VAL A 1 305 ? 10.539 3.281 -3.406 1 93.44 305 VAL A CA 1
ATOM 2463 C C . VAL A 1 305 ? 9.344 4.16 -3.773 1 93.44 305 VAL A C 1
ATOM 2465 O O . VAL A 1 305 ? 9.375 5.375 -3.58 1 93.44 305 VAL A O 1
ATOM 2468 N N . ARG A 1 306 ? 8.32 3.555 -4.191 1 92.88 306 ARG A N 1
ATOM 2469 C CA . ARG A 1 306 ? 7.129 4.289 -4.598 1 92.88 306 ARG A CA 1
ATOM 2470 C C . ARG A 1 306 ? 6.438 4.918 -3.395 1 92.88 306 ARG A C 1
ATOM 2472 O O . ARG A 1 306 ? 5.961 6.055 -3.469 1 92.88 306 ARG A O 1
ATOM 2479 N N . SER A 1 307 ? 6.402 4.188 -2.299 1 94.5 307 SER A N 1
ATOM 2480 C CA . SER A 1 307 ? 5.652 4.617 -1.122 1 94.5 307 SER A CA 1
ATOM 2481 C C . SER A 1 307 ? 6.285 5.848 -0.479 1 94.5 307 SER A C 1
ATOM 2483 O O . SER A 1 307 ? 5.621 6.59 0.246 1 94.5 307 SER A O 1
ATOM 2485 N N . LEU A 1 308 ? 7.59 6.113 -0.761 1 97.12 308 LEU A N 1
ATOM 2486 C CA . LEU A 1 308 ? 8.289 7.203 -0.082 1 97.12 308 LEU A CA 1
ATOM 2487 C C . LEU A 1 308 ? 8.562 8.352 -1.043 1 97.12 308 LEU A C 1
ATOM 2489 O O . LEU A 1 308 ? 9.242 9.32 -0.685 1 97.12 308 LEU A O 1
ATOM 2493 N N . LEU A 1 309 ? 7.973 8.25 -2.211 1 96.44 309 LEU A N 1
ATOM 2494 C CA . LEU A 1 309 ? 8.234 9.242 -3.248 1 96.44 309 LEU A CA 1
ATOM 2495 C C . LEU A 1 309 ? 7.805 10.633 -2.787 1 96.44 309 LEU A C 1
ATOM 2497 O O . LEU A 1 309 ? 8.602 11.57 -2.83 1 96.44 309 LEU A O 1
ATOM 2501 N N . ASP A 1 310 ? 6.566 10.781 -2.277 1 96.69 310 ASP A N 1
ATOM 2502 C CA . ASP A 1 310 ? 6.031 12.062 -1.848 1 96.69 310 ASP A CA 1
ATOM 2503 C C . ASP A 1 310 ? 6.855 12.648 -0.703 1 96.69 310 ASP A C 1
ATOM 2505 O O . ASP A 1 310 ? 7.117 13.852 -0.671 1 96.69 310 ASP A O 1
ATOM 2509 N N . ILE A 1 311 ? 7.219 11.82 0.189 1 97.88 311 ILE A N 1
ATOM 2510 C CA . ILE A 1 311 ? 7.988 12.258 1.35 1 97.88 311 ILE A CA 1
ATOM 2511 C C . ILE A 1 311 ? 9.367 12.742 0.903 1 97.88 311 ILE A C 1
ATOM 2513 O O . ILE A 1 311 ? 9.852 13.773 1.374 1 97.88 311 ILE A O 1
ATOM 2517 N N . GLY A 1 312 ? 9.977 12.016 -0.048 1 97.69 312 GLY A N 1
ATOM 2518 C CA . GLY A 1 312 ? 11.273 12.414 -0.56 1 97.69 312 GLY A CA 1
ATOM 2519 C C . GLY A 1 312 ? 11.266 13.789 -1.206 1 97.69 312 GLY A C 1
ATOM 2520 O O . GLY A 1 312 ? 12.141 14.617 -0.933 1 97.69 312 GLY A O 1
ATOM 2521 N N . PHE A 1 313 ? 10.273 14 -2.002 1 97.19 313 PHE A N 1
ATOM 2522 C CA . PHE A 1 313 ? 10.188 15.281 -2.695 1 97.19 313 PHE A CA 1
ATOM 2523 C C . PHE A 1 313 ? 9.828 16.406 -1.725 1 97.19 313 PHE A C 1
ATOM 2525 O O . PHE A 1 313 ? 10.312 17.531 -1.862 1 97.19 313 PHE A O 1
ATOM 2532 N N . TYR A 1 314 ? 8.969 16.141 -0.776 1 98.06 314 TYR A N 1
ATOM 2533 C CA . TYR A 1 314 ? 8.664 17.125 0.257 1 98.06 314 TYR A CA 1
ATOM 2534 C C . TYR A 1 314 ? 9.93 17.547 1 1 98.06 314 TYR A C 1
ATOM 2536 O O . TYR A 1 314 ? 10.188 18.734 1.168 1 98.06 314 TYR A O 1
ATOM 2544 N N . LEU A 1 315 ? 10.742 16.547 1.418 1 98.44 315 LEU A N 1
ATOM 2545 C CA . LEU A 1 315 ? 11.938 16.812 2.205 1 98.44 315 LEU A CA 1
ATOM 2546 C C . LEU A 1 315 ? 12.945 17.641 1.405 1 98.44 315 LEU A C 1
ATOM 2548 O O . LEU A 1 315 ? 13.531 18.578 1.93 1 98.44 315 LEU A O 1
ATOM 2552 N N . ARG A 1 316 ? 13.047 17.328 0.188 1 97.31 316 ARG A N 1
ATOM 2553 C CA . ARG A 1 316 ? 14.117 17.906 -0.612 1 97.31 316 ARG A CA 1
ATOM 2554 C C . ARG A 1 316 ? 13.695 19.25 -1.188 1 97.31 316 ARG A C 1
ATOM 2556 O O . ARG A 1 316 ? 14.523 20.156 -1.333 1 97.31 316 ARG A O 1
ATOM 2563 N N . HIS A 1 317 ? 12.367 19.422 -1.438 1 97.19 317 HIS A N 1
ATOM 2564 C CA . HIS A 1 317 ? 12.023 20.531 -2.318 1 97.19 317 HIS A CA 1
ATOM 2565 C C . HIS A 1 317 ? 10.977 21.438 -1.685 1 97.19 317 HIS A C 1
ATOM 2567 O O . HIS A 1 317 ? 10.844 22.594 -2.062 1 97.19 317 HIS A O 1
ATOM 2573 N N . VAL A 1 318 ? 10.219 20.984 -0.714 1 97.38 318 VAL A N 1
ATOM 2574 C CA . VAL A 1 318 ? 9.016 21.719 -0.33 1 97.38 318 VAL A CA 1
ATOM 2575 C C . VAL A 1 318 ? 9.102 22.125 1.143 1 97.38 318 VAL A C 1
ATOM 2577 O O . VAL A 1 318 ? 8.68 23.219 1.524 1 97.38 318 VAL A O 1
ATOM 2580 N N . ALA A 1 319 ? 9.734 21.297 1.992 1 98 319 ALA A N 1
ATOM 2581 C CA . ALA A 1 319 ? 9.695 21.422 3.447 1 98 319 ALA A CA 1
ATOM 2582 C C . ALA A 1 319 ? 10.156 22.797 3.904 1 98 319 ALA A C 1
ATOM 2584 O O . ALA A 1 319 ? 11.164 23.312 3.414 1 98 319 ALA A O 1
ATOM 2585 N N . ALA A 1 320 ? 9.414 23.359 4.77 1 96.06 320 ALA A N 1
ATOM 2586 C CA . ALA A 1 320 ? 9.766 24.625 5.41 1 96.06 320 ALA A CA 1
ATOM 2587 C C . ALA A 1 320 ? 9.664 24.516 6.93 1 96.06 320 ALA A C 1
ATOM 2589 O O . ALA A 1 320 ? 8.992 23.625 7.453 1 96.06 320 ALA A O 1
ATOM 2590 N N . LYS A 1 321 ? 10.297 25.422 7.559 1 94.81 321 LYS A N 1
ATOM 2591 C CA . LYS A 1 321 ? 10.258 25.422 9.016 1 94.81 321 LYS A CA 1
ATOM 2592 C C . LYS A 1 321 ? 8.836 25.609 9.531 1 94.81 321 LYS A C 1
ATOM 2594 O O . LYS A 1 321 ? 8.07 26.422 8.984 1 94.81 321 LYS A O 1
ATOM 2599 N N . ASN A 1 322 ? 8.422 24.812 10.508 1 94.44 322 ASN A N 1
ATOM 2600 C CA . ASN A 1 322 ? 7.152 24.891 11.219 1 94.44 322 ASN A CA 1
ATOM 2601 C C . ASN A 1 322 ? 6.016 24.266 10.406 1 94.44 322 ASN A C 1
ATOM 2603 O O . ASN A 1 322 ? 4.844 24.438 10.75 1 94.44 322 ASN A O 1
ATOM 2607 N N . ASP A 1 323 ? 6.375 23.547 9.328 1 97.5 323 ASP A N 1
ATOM 2608 C CA . ASP A 1 323 ? 5.363 22.812 8.578 1 97.5 323 ASP A CA 1
ATOM 2609 C C . ASP A 1 323 ? 4.719 21.734 9.453 1 97.5 323 ASP A C 1
ATOM 2611 O O . ASP A 1 323 ? 5.293 21.312 10.453 1 97.5 323 ASP A O 1
ATOM 2615 N N . LEU A 1 324 ? 3.516 21.438 9.133 1 98.19 324 LEU A N 1
ATOM 2616 C CA . LEU A 1 324 ? 2.891 20.219 9.625 1 98.19 324 LEU A CA 1
ATOM 2617 C C . LEU A 1 324 ? 2.883 19.141 8.547 1 98.19 324 LEU A C 1
ATOM 2619 O O . LEU A 1 324 ? 2.191 19.281 7.535 1 98.19 324 LEU A O 1
ATOM 2623 N N . LEU A 1 325 ? 3.711 18.141 8.758 1 98.62 325 LEU A N 1
ATOM 2624 C CA . LEU A 1 325 ? 3.777 17 7.844 1 98.62 325 LEU A CA 1
ATOM 2625 C C . LEU A 1 325 ? 2.883 15.859 8.328 1 98.62 325 LEU A C 1
ATOM 2627 O O . LEU A 1 325 ? 3.09 15.32 9.422 1 98.62 325 LEU A O 1
ATOM 2631 N N . ILE A 1 326 ? 1.889 15.555 7.555 1 98.62 326 ILE A N 1
ATOM 2632 C CA . ILE A 1 326 ? 1.01 14.43 7.863 1 98.62 326 ILE A CA 1
ATOM 2633 C C . ILE A 1 326 ? 1.367 13.242 6.98 1 98.62 326 ILE A C 1
ATOM 2635 O O . ILE A 1 326 ? 1.497 13.375 5.762 1 98.62 326 ILE A O 1
ATOM 2639 N N . ILE A 1 327 ? 1.603 12.133 7.562 1 98.38 327 ILE A N 1
ATOM 2640 C CA . ILE A 1 327 ? 1.846 10.906 6.801 1 98.38 327 ILE A CA 1
ATOM 2641 C C . ILE A 1 327 ? 0.864 9.828 7.238 1 98.38 327 ILE A C 1
ATOM 2643 O O . ILE A 1 327 ? 0.884 9.391 8.391 1 98.38 327 ILE A O 1
ATOM 2647 N N . ASP A 1 328 ? 0.012 9.484 6.309 1 96.31 328 ASP A N 1
ATOM 2648 C CA . ASP A 1 328 ? -0.88 8.359 6.551 1 96.31 328 ASP A CA 1
ATOM 2649 C C . ASP A 1 328 ? -0.158 7.027 6.328 1 96.31 328 ASP A C 1
ATOM 2651 O O . ASP A 1 328 ? 0.292 6.738 5.219 1 96.31 328 ASP A O 1
ATOM 2655 N N . GLU A 1 329 ? 0.005 6.266 7.383 1 95.38 329 GLU A N 1
ATOM 2656 C CA . GLU A 1 329 ? 0.631 4.945 7.34 1 95.38 329 GLU A CA 1
ATOM 2657 C C . GLU A 1 329 ? 2.029 5.02 6.73 1 95.38 329 GLU A C 1
ATOM 2659 O O . GLU A 1 329 ? 2.293 4.406 5.695 1 95.38 329 GLU A O 1
ATOM 2664 N N . PRO A 1 330 ? 2.969 5.613 7.473 1 97.31 330 PRO A N 1
ATOM 2665 C CA . PRO A 1 330 ? 4.332 5.742 6.953 1 97.31 330 PRO A CA 1
ATOM 2666 C C . PRO A 1 330 ? 5.004 4.391 6.719 1 97.31 330 PRO A C 1
ATOM 2668 O O . PRO A 1 330 ? 5.977 4.305 5.965 1 97.31 330 PRO A O 1
ATOM 2671 N N . GLU A 1 331 ? 4.496 3.328 7.328 1 94.69 331 GLU A N 1
ATOM 2672 C CA . GLU A 1 331 ? 5.105 2.004 7.258 1 94.69 331 GLU A CA 1
ATOM 2673 C C . GLU A 1 331 ? 4.734 1.294 5.957 1 94.69 331 GLU A C 1
ATOM 2675 O O . GLU A 1 331 ? 5.285 0.238 5.641 1 94.69 331 GLU A O 1
ATOM 2680 N N . LEU A 1 332 ? 3.92 1.896 5.152 1 93.25 332 LEU A N 1
ATOM 2681 C CA . LEU A 1 332 ? 3.385 1.224 3.975 1 93.25 332 LEU A CA 1
ATOM 2682 C C . LEU A 1 332 ? 4.508 0.666 3.109 1 93.25 332 LEU A C 1
ATOM 2684 O O . LEU A 1 332 ? 5.457 1.382 2.775 1 93.25 332 LEU A O 1
ATOM 2688 N N . ASN A 1 333 ? 4.5 -0.646 2.805 1 91.81 333 ASN A N 1
ATOM 2689 C CA . ASN A 1 333 ? 5.375 -1.368 1.888 1 91.81 333 ASN A CA 1
ATOM 2690 C C . ASN A 1 333 ? 6.797 -1.47 2.432 1 91.81 333 ASN A C 1
ATOM 2692 O O . ASN A 1 333 ? 7.723 -1.837 1.703 1 91.81 333 ASN A O 1
ATOM 2696 N N . LEU A 1 334 ? 6.949 -1.159 3.717 1 93.62 334 LEU A N 1
ATOM 2697 C CA . LEU A 1 334 ? 8.305 -1.131 4.254 1 93.62 334 LEU A CA 1
ATOM 2698 C C . LEU A 1 334 ? 8.578 -2.365 5.105 1 93.62 334 LEU A C 1
ATOM 2700 O O . LEU A 1 334 ? 7.707 -2.807 5.863 1 93.62 334 LEU A O 1
ATOM 2704 N N . HIS A 1 335 ? 9.742 -2.877 4.957 1 90.44 335 HIS A N 1
ATOM 2705 C CA . HIS A 1 335 ? 10.258 -3.869 5.898 1 90.44 335 HIS A CA 1
ATOM 2706 C C . HIS A 1 335 ? 10.391 -3.283 7.301 1 90.44 335 HIS A C 1
ATOM 2708 O O . HIS A 1 335 ? 10.625 -2.082 7.453 1 90.44 335 HIS A O 1
ATOM 2714 N N . PRO A 1 336 ? 10.297 -4.117 8.336 1 88.69 336 PRO A N 1
ATOM 2715 C CA . PRO A 1 336 ? 10.375 -3.645 9.719 1 88.69 336 PRO A CA 1
ATOM 2716 C C . PRO A 1 336 ? 11.625 -2.805 9.984 1 88.69 336 PRO A C 1
ATOM 2718 O O . PRO A 1 336 ? 11.555 -1.788 10.68 1 88.69 336 PRO A O 1
ATOM 2721 N N . GLU A 1 337 ? 12.727 -3.145 9.438 1 89.38 337 GLU A N 1
ATOM 2722 C CA . GLU A 1 337 ? 13.961 -2.395 9.617 1 89.38 337 GLU A CA 1
ATOM 2723 C C . GLU A 1 337 ? 13.828 -0.968 9.094 1 89.38 337 GLU A C 1
ATOM 2725 O O . GLU A 1 337 ? 14.281 -0.019 9.734 1 89.38 337 GLU A O 1
ATOM 2730 N N . ASN A 1 338 ? 13.219 -0.851 7.969 1 93.06 338 ASN A N 1
ATOM 2731 C CA . ASN A 1 338 ? 13.023 0.47 7.379 1 93.06 338 ASN A CA 1
ATOM 2732 C C . ASN A 1 338 ? 11.945 1.26 8.117 1 93.06 338 ASN A C 1
ATOM 2734 O O . ASN A 1 338 ? 11.984 2.49 8.141 1 93.06 338 ASN A O 1
ATOM 2738 N N . GLN A 1 339 ? 10.961 0.553 8.719 1 94.81 339 GLN A N 1
ATOM 2739 C CA . GLN A 1 339 ? 9.984 1.246 9.547 1 94.81 339 GLN A CA 1
ATOM 2740 C C . GLN A 1 339 ? 10.648 1.936 10.727 1 94.81 339 GLN A C 1
ATOM 2742 O O . GLN A 1 339 ? 10.32 3.076 11.062 1 94.81 339 GLN A O 1
ATOM 2747 N N . ARG A 1 340 ? 11.617 1.219 11.32 1 93.12 340 ARG A N 1
ATOM 2748 C CA . ARG A 1 340 ? 12.383 1.797 12.422 1 93.12 340 ARG A CA 1
ATOM 2749 C C . ARG A 1 340 ? 13.148 3.033 11.961 1 93.12 340 ARG A C 1
ATOM 2751 O O . ARG A 1 340 ? 13.148 4.059 12.648 1 93.12 340 ARG A O 1
ATOM 2758 N N . ARG A 1 341 ? 13.758 2.922 10.828 1 95.25 341 ARG A N 1
ATOM 2759 C CA . ARG A 1 341 ? 14.555 4.027 10.297 1 95.25 341 ARG A CA 1
ATOM 2760 C C . ARG A 1 341 ? 13.672 5.223 9.953 1 95.25 341 ARG A C 1
ATOM 2762 O O . ARG A 1 341 ? 14.086 6.371 10.117 1 95.25 341 ARG A O 1
ATOM 2769 N N . VAL A 1 342 ? 12.5 4.945 9.477 1 97.62 342 VAL A N 1
ATOM 2770 C CA . VAL A 1 342 ? 11.555 6.016 9.18 1 97.62 342 VAL A CA 1
ATOM 2771 C C . VAL A 1 342 ? 11.148 6.715 10.477 1 97.62 342 VAL A C 1
ATOM 2773 O O . VAL A 1 342 ? 11.039 7.945 10.523 1 97.62 342 VAL A O 1
ATOM 2776 N N . ALA A 1 343 ? 10.93 5.938 11.531 1 97.06 343 ALA A N 1
ATOM 2777 C CA . ALA A 1 343 ? 10.617 6.535 12.82 1 97.06 343 ALA A CA 1
ATOM 2778 C C . ALA A 1 343 ? 11.727 7.48 13.273 1 97.06 343 ALA A C 1
ATOM 2780 O O . ALA A 1 343 ? 11.453 8.578 13.758 1 97.06 343 ALA A O 1
ATOM 2781 N N . ARG A 1 344 ? 12.953 7.043 13.102 1 97.12 344 ARG A N 1
ATOM 2782 C CA . ARG A 1 344 ? 14.102 7.879 13.453 1 97.12 344 ARG A CA 1
ATOM 2783 C C . ARG A 1 344 ? 14.133 9.148 12.602 1 97.12 344 ARG A C 1
ATOM 2785 O O . ARG A 1 344 ? 14.43 10.234 13.109 1 97.12 344 ARG A O 1
ATOM 2792 N N . LEU A 1 345 ? 13.82 8.953 11.359 1 98.12 345 LEU A N 1
ATOM 2793 C CA . LEU A 1 345 ? 13.781 10.094 10.445 1 98.12 345 LEU A CA 1
ATOM 2794 C C . LEU A 1 345 ? 12.727 11.102 10.875 1 98.12 345 LEU A C 1
ATOM 2796 O O . LEU A 1 345 ? 12.969 12.312 10.859 1 98.12 345 LEU A O 1
ATOM 2800 N N . LEU A 1 346 ? 11.555 10.664 11.25 1 98.5 346 LEU A N 1
ATOM 2801 C CA . LEU A 1 346 ? 10.469 11.531 11.68 1 98.5 346 LEU A CA 1
ATOM 2802 C C . LEU A 1 346 ? 10.875 12.344 12.906 1 98.5 346 LEU A C 1
ATOM 2804 O O . LEU A 1 346 ? 10.539 13.523 13.016 1 98.5 346 LEU A O 1
ATOM 2808 N N . THR A 1 347 ? 11.602 11.695 13.82 1 98.06 347 THR A N 1
ATOM 2809 C CA . THR A 1 347 ? 12.031 12.398 15.016 1 98.06 347 THR A CA 1
ATOM 2810 C C . THR A 1 347 ? 13.078 13.461 14.672 1 98.06 347 THR A C 1
ATOM 2812 O O . THR A 1 347 ? 13.109 14.531 15.281 1 98.06 347 THR A O 1
ATOM 2815 N N . LYS A 1 348 ? 13.945 13.148 13.719 1 98.25 348 LYS A N 1
ATOM 2816 C CA . LYS A 1 348 ? 14.898 14.148 13.242 1 98.25 348 LYS A CA 1
ATOM 2817 C C . LYS A 1 348 ? 14.18 15.367 12.688 1 98.25 348 LYS A C 1
ATOM 2819 O O . LYS A 1 348 ? 14.609 16.5 12.914 1 98.25 348 LYS A O 1
ATOM 2824 N N . LEU A 1 349 ? 13.094 15.164 11.945 1 98.5 349 LEU A N 1
ATOM 2825 C CA . LEU A 1 349 ? 12.312 16.266 11.383 1 98.5 349 LEU A CA 1
ATOM 2826 C C . LEU A 1 349 ? 11.703 17.125 12.484 1 98.5 349 LEU A C 1
ATOM 2828 O O . LEU A 1 349 ? 11.727 18.344 12.406 1 98.5 349 LEU A O 1
ATOM 2832 N N . VAL A 1 350 ? 11.195 16.453 13.461 1 98.12 350 VAL A N 1
ATOM 2833 C CA . VAL A 1 350 ? 10.609 17.141 14.602 1 98.12 350 VAL A CA 1
ATOM 2834 C C . VAL A 1 350 ? 11.664 18.016 15.273 1 98.12 350 VAL A C 1
ATOM 2836 O O . VAL A 1 350 ? 11.391 19.172 15.641 1 98.12 350 VAL A O 1
ATOM 2839 N N . ASN A 1 351 ? 12.836 17.5 15.383 1 97.62 351 ASN A N 1
ATOM 2840 C CA . ASN A 1 351 ? 13.914 18.172 16.109 1 97.62 351 ASN A CA 1
ATOM 2841 C C . ASN A 1 351 ? 14.453 19.375 15.312 1 97.62 351 ASN A C 1
ATOM 2843 O O . ASN A 1 351 ? 15.141 20.234 15.875 1 97.62 351 ASN A O 1
ATOM 2847 N N . ILE A 1 352 ? 14.109 19.453 14.047 1 97.44 352 ILE A N 1
ATOM 2848 C CA . ILE A 1 352 ? 14.562 20.625 13.281 1 97.44 352 ILE A CA 1
ATOM 2849 C C . ILE A 1 352 ? 13.383 21.562 13.023 1 97.44 352 ILE A C 1
ATOM 2851 O O . ILE A 1 352 ? 13.484 22.484 12.211 1 97.44 352 ILE A O 1
ATOM 2855 N N . GLY A 1 353 ? 12.258 21.234 13.57 1 97.06 353 GLY A N 1
ATOM 2856 C CA . GLY A 1 353 ? 11.203 22.25 13.594 1 97.06 353 GLY A CA 1
ATOM 2857 C C . GLY A 1 353 ? 10.008 21.891 12.734 1 97.06 353 GLY A C 1
ATOM 2858 O O . GLY A 1 353 ? 9.125 22.719 12.516 1 97.06 353 GLY A O 1
ATOM 2859 N N . ILE A 1 354 ? 9.938 20.688 12.195 1 98 354 ILE A N 1
ATOM 2860 C CA . ILE A 1 354 ? 8.766 20.219 11.461 1 98 354 ILE A CA 1
ATOM 2861 C C . ILE A 1 354 ? 7.836 19.453 12.398 1 98 354 ILE A C 1
ATOM 2863 O O . ILE A 1 354 ? 8.281 18.594 13.156 1 98 354 ILE A O 1
ATOM 2867 N N . LYS A 1 355 ? 6.598 19.844 12.469 1 98.12 355 LYS A N 1
ATOM 2868 C CA . LYS A 1 355 ? 5.613 19.047 13.188 1 98.12 355 LYS A CA 1
ATOM 2869 C C . LYS A 1 355 ? 5.16 17.859 12.344 1 98.12 355 LYS A C 1
ATOM 2871 O O . LYS A 1 355 ? 5.012 17.969 11.125 1 98.12 355 LYS A O 1
ATOM 2876 N N . VAL A 1 356 ? 4.984 16.75 13.047 1 98.62 356 VAL A N 1
ATOM 2877 C CA . VAL A 1 356 ? 4.645 15.523 12.328 1 98.62 356 VAL A CA 1
ATOM 2878 C C . VAL A 1 356 ? 3.389 14.898 12.93 1 98.62 356 VAL A C 1
ATOM 2880 O O . VAL A 1 356 ? 3.25 14.82 14.148 1 98.62 356 VAL A O 1
ATOM 2883 N N . CYS A 1 357 ? 2.459 14.555 12.109 1 98.62 357 CYS A N 1
ATOM 2884 C CA . CYS A 1 357 ? 1.28 13.781 12.492 1 98.62 357 CYS A CA 1
ATOM 2885 C C . CYS A 1 357 ? 1.16 12.523 11.648 1 98.62 357 CYS A C 1
ATOM 2887 O O . CYS A 1 357 ? 1.106 12.594 10.414 1 98.62 357 CYS A O 1
ATOM 2889 N N . ILE A 1 358 ? 1.127 11.359 12.281 1 98.44 358 ILE A N 1
ATOM 2890 C CA . ILE A 1 358 ? 1.067 10.125 11.5 1 98.44 358 ILE A CA 1
ATOM 2891 C C . ILE A 1 358 ? -0.102 9.273 11.977 1 98.44 358 ILE A C 1
ATOM 2893 O O . ILE A 1 358 ? -0.478 9.32 13.156 1 98.44 358 ILE A O 1
ATOM 2897 N N . THR A 1 359 ? -0.742 8.609 11.07 1 96.94 359 THR A N 1
ATOM 2898 C CA . THR A 1 359 ? -1.553 7.438 11.391 1 96.94 359 THR A CA 1
ATOM 2899 C C . THR A 1 359 ? -0.761 6.152 11.164 1 96.94 359 THR A C 1
ATOM 2901 O O . THR A 1 359 ? 0.023 6.059 10.219 1 96.94 359 THR A O 1
ATOM 2904 N N . THR A 1 360 ? -0.914 5.176 12.07 1 94.62 360 THR A N 1
ATOM 2905 C CA . THR A 1 360 ? -0.08 3.992 11.883 1 94.62 360 THR A CA 1
ATOM 2906 C C . THR A 1 360 ? -0.747 2.76 12.492 1 94.62 360 THR A C 1
ATOM 2908 O O . THR A 1 360 ? -1.554 2.877 13.414 1 94.62 360 THR A O 1
ATOM 2911 N N . HIS A 1 361 ? -0.474 1.666 11.883 1 89 361 HIS A N 1
ATOM 2912 C CA . HIS A 1 361 ? -0.772 0.355 12.445 1 89 361 HIS A CA 1
ATOM 2913 C C . HIS A 1 361 ? 0.507 -0.399 12.789 1 89 361 HIS A C 1
ATOM 2915 O O . HIS A 1 361 ? 0.46 -1.579 13.148 1 89 361 HIS A O 1
ATOM 2921 N N . SER A 1 362 ? 1.586 0.299 12.773 1 88.94 362 SER A N 1
ATOM 2922 C CA . SER A 1 362 ? 2.869 -0.385 12.898 1 88.94 362 SER A CA 1
ATOM 2923 C C . SER A 1 362 ? 3.363 -0.383 14.344 1 88.94 362 SER A C 1
ATOM 2925 O O . SER A 1 362 ? 3.637 0.677 14.906 1 88.94 362 SER A O 1
ATOM 2927 N N . ASP A 1 363 ? 3.535 -1.516 14.844 1 85.75 363 ASP A N 1
ATOM 2928 C CA . ASP A 1 363 ? 4.137 -1.635 16.172 1 85.75 363 ASP A CA 1
ATOM 2929 C C . ASP A 1 363 ? 5.625 -1.288 16.125 1 85.75 363 ASP A C 1
ATOM 2931 O O . ASP A 1 363 ? 6.184 -0.82 17.125 1 85.75 363 ASP A O 1
ATOM 2935 N N . TYR A 1 364 ? 6.227 -1.459 15 1 88.5 364 TYR A N 1
ATOM 2936 C CA . TYR A 1 364 ? 7.648 -1.162 14.844 1 88.5 364 TYR A CA 1
ATOM 2937 C C . TYR A 1 364 ? 7.906 0.334 14.977 1 88.5 364 TYR A C 1
ATOM 2939 O O . TYR A 1 364 ? 8.891 0.749 15.594 1 88.5 364 TYR A O 1
ATOM 2947 N N . ILE A 1 365 ? 7.016 1.103 14.414 1 93.38 365 ILE A N 1
ATOM 2948 C CA . ILE A 1 365 ? 7.152 2.553 14.5 1 93.38 365 ILE A CA 1
ATOM 2949 C C . ILE A 1 365 ? 6.961 3.008 15.945 1 93.38 365 ILE A C 1
ATOM 2951 O O . ILE A 1 365 ? 7.766 3.777 16.469 1 93.38 365 ILE A O 1
ATOM 2955 N N . ILE A 1 366 ? 5.973 2.504 16.578 1 91.5 366 ILE A N 1
ATOM 2956 C CA . ILE A 1 366 ? 5.656 2.9 17.953 1 91.5 366 ILE A CA 1
ATOM 2957 C C . ILE A 1 366 ? 6.793 2.486 18.875 1 91.5 366 ILE A C 1
ATOM 2959 O O . ILE A 1 366 ? 7.238 3.277 19.719 1 91.5 366 ILE A O 1
ATOM 2963 N N . LYS A 1 367 ? 7.258 1.254 18.719 1 88.69 367 LYS A N 1
ATOM 2964 C CA . LYS A 1 367 ? 8.328 0.752 19.578 1 88.69 367 LYS A CA 1
ATOM 2965 C C . LYS A 1 367 ? 9.617 1.549 19.375 1 88.69 367 LYS A C 1
ATOM 2967 O O . LYS A 1 367 ? 10.367 1.779 20.328 1 88.69 367 LYS A O 1
ATOM 2972 N N . GLU A 1 368 ? 9.867 1.835 18.125 1 92.62 368 GLU A N 1
ATOM 2973 C CA . GLU A 1 368 ? 11.062 2.629 17.859 1 92.62 368 GLU A CA 1
ATOM 2974 C C . GLU A 1 368 ? 10.938 4.023 18.469 1 92.62 368 GLU A C 1
ATOM 2976 O O . GLU A 1 368 ? 11.914 4.555 19.016 1 92.62 368 GLU A O 1
ATOM 2981 N N . LEU A 1 369 ? 9.781 4.621 18.391 1 94.75 369 LEU A N 1
ATOM 2982 C CA . LEU A 1 369 ? 9.562 5.918 19.016 1 94.75 369 LEU A CA 1
ATOM 2983 C C . LEU A 1 369 ? 9.75 5.82 20.531 1 94.75 369 LEU A C 1
ATOM 2985 O O . LEU A 1 369 ? 10.32 6.723 21.141 1 94.75 369 LEU A O 1
ATOM 2989 N N . ASN A 1 370 ? 9.25 4.734 21.094 1 91.56 370 ASN A N 1
ATOM 2990 C CA . ASN A 1 370 ? 9.469 4.5 22.516 1 91.56 370 ASN A CA 1
ATOM 2991 C C . ASN A 1 370 ? 10.953 4.434 22.844 1 91.56 370 ASN A C 1
ATOM 2993 O O . ASN A 1 370 ? 11.398 5.016 23.844 1 91.56 370 ASN A O 1
ATOM 2997 N N . THR A 1 371 ? 11.672 3.688 22.031 1 91.06 371 THR A N 1
ATOM 2998 C CA . THR A 1 371 ? 13.117 3.572 22.234 1 91.06 371 THR A CA 1
ATOM 2999 C C . THR A 1 371 ? 13.773 4.945 22.219 1 91.06 371 THR A C 1
ATOM 3001 O O . THR A 1 371 ? 14.617 5.25 23.062 1 91.06 371 THR A O 1
ATOM 3004 N N . LEU A 1 372 ? 13.352 5.773 21.297 1 94.5 372 LEU A N 1
ATOM 3005 C CA . LEU A 1 372 ? 13.953 7.094 21.141 1 94.5 372 LEU A CA 1
ATOM 3006 C C . LEU A 1 372 ? 13.617 7.988 22.328 1 94.5 372 LEU A C 1
ATOM 3008 O O . LEU A 1 372 ? 14.422 8.844 22.703 1 94.5 372 LEU A O 1
ATOM 3012 N N . ILE A 1 373 ? 12.438 7.797 22.906 1 93.94 373 ILE A N 1
ATOM 3013 C CA . ILE A 1 373 ? 12.047 8.523 24.109 1 93.94 373 ILE A CA 1
ATOM 3014 C C . ILE A 1 373 ? 12.898 8.062 25.297 1 93.94 373 ILE A C 1
ATOM 3016 O O . ILE A 1 373 ? 13.445 8.883 26.031 1 93.94 373 ILE A O 1
ATOM 3020 N N . MET A 1 374 ? 13.055 6.723 25.375 1 90.06 374 MET A N 1
ATOM 3021 C CA . MET A 1 374 ? 13.766 6.125 26.5 1 90.06 374 MET A CA 1
ATOM 3022 C C . MET A 1 374 ? 15.242 6.496 26.469 1 90.06 374 MET A C 1
ATOM 3024 O O . MET A 1 374 ? 15.875 6.652 27.516 1 90.06 374 MET A O 1
ATOM 3028 N N . LEU A 1 375 ? 15.797 6.645 25.328 1 91.25 375 LEU A N 1
ATOM 3029 C CA . LEU A 1 375 ? 17.219 6.914 25.141 1 91.25 375 LEU A CA 1
ATOM 3030 C C . LEU A 1 375 ? 17.562 8.344 25.547 1 91.25 375 LEU A C 1
ATOM 3032 O O . LEU A 1 375 ? 18.734 8.688 25.719 1 91.25 375 LEU A O 1
ATOM 3036 N N . ARG A 1 376 ? 16.562 9.102 25.688 1 90.75 376 ARG A N 1
ATOM 3037 C CA . ARG A 1 376 ? 16.812 10.5 26.031 1 90.75 376 ARG A CA 1
ATOM 3038 C C . ARG A 1 376 ? 17.125 10.648 27.516 1 90.75 376 ARG A C 1
ATOM 3040 O O . ARG A 1 376 ? 17.547 11.719 27.969 1 90.75 376 ARG A O 1
ATOM 3047 N N . GLN A 1 377 ? 17.031 9.578 28.203 1 84.31 377 GLN A N 1
ATOM 3048 C CA . GLN A 1 377 ? 17.359 9.633 29.625 1 84.31 377 GLN A CA 1
ATOM 3049 C C . GLN A 1 377 ? 18.859 9.891 29.828 1 84.31 377 GLN A C 1
ATOM 3051 O O . GLN A 1 377 ? 19.688 9.438 29.031 1 84.31 377 GLN A O 1
ATOM 3056 N N . SER A 1 378 ? 19.25 10.742 30.625 1 80.19 378 SER A N 1
ATOM 3057 C CA . SER A 1 378 ? 20.641 11.125 30.891 1 80.19 378 SER A CA 1
ATOM 3058 C C . SER A 1 378 ? 21.297 10.18 31.875 1 80.19 378 SER A C 1
ATOM 3060 O O . SER A 1 378 ? 21.516 10.539 33.031 1 80.19 378 SER A O 1
ATOM 3062 N N . LYS A 1 379 ? 21.562 8.922 31.375 1 83.56 379 LYS A N 1
ATOM 3063 C CA . LYS A 1 379 ? 22.312 7.941 32.156 1 83.56 379 LYS A CA 1
ATOM 3064 C C . LYS A 1 379 ? 23.531 7.434 31.406 1 83.56 379 LYS A C 1
ATOM 3066 O O . LYS A 1 379 ? 23.5 7.301 30.188 1 83.56 379 LYS A O 1
ATOM 3071 N N . PRO A 1 380 ? 24.609 7.219 32.125 1 84.44 380 PRO A N 1
ATOM 3072 C CA . PRO A 1 380 ? 25.859 6.812 31.469 1 84.44 380 PRO A CA 1
ATOM 3073 C C . PRO A 1 380 ? 25.703 5.543 30.625 1 84.44 380 PRO A C 1
ATOM 3075 O O . PRO A 1 380 ? 26.219 5.469 29.516 1 84.44 380 PRO A O 1
ATOM 3078 N N . TYR A 1 381 ? 25.047 4.578 31.188 1 85.94 381 TYR A N 1
ATOM 3079 C CA . TYR A 1 381 ? 24.922 3.326 30.453 1 85.94 381 TYR A CA 1
ATOM 3080 C C . TYR A 1 381 ? 24.094 3.51 29.188 1 85.94 381 TYR A C 1
ATOM 3082 O O . TYR A 1 381 ? 24.266 2.783 28.203 1 85.94 381 TYR A O 1
ATOM 3090 N N . ILE A 1 382 ? 23.234 4.445 29.188 1 87.69 382 ILE A N 1
ATOM 3091 C CA . ILE A 1 382 ? 22.406 4.734 28.031 1 87.69 382 ILE A CA 1
ATOM 3092 C C . ILE A 1 382 ? 23.266 5.328 26.922 1 87.69 382 ILE A C 1
ATOM 3094 O O . ILE A 1 382 ? 23.031 5.047 25.734 1 87.69 382 ILE A O 1
ATOM 3098 N N . GLU A 1 383 ? 24.203 6.043 27.281 1 87.12 383 GLU A N 1
ATOM 3099 C CA . GLU A 1 383 ? 25.141 6.602 26.297 1 87.12 383 GLU A CA 1
ATOM 3100 C C . GLU A 1 383 ? 25.891 5.5 25.562 1 87.12 383 GLU A C 1
ATOM 3102 O O . GLU A 1 383 ? 26.156 5.613 24.359 1 87.12 383 GLU A O 1
ATOM 3107 N N . ASP A 1 384 ? 26.203 4.492 26.266 1 87.5 384 ASP A N 1
ATOM 3108 C CA . ASP A 1 384 ? 26.891 3.348 25.656 1 87.5 384 ASP A CA 1
ATOM 3109 C C . ASP A 1 384 ? 25.984 2.631 24.656 1 87.5 384 ASP A C 1
ATOM 3111 O O . ASP A 1 384 ? 26.438 2.174 23.609 1 87.5 384 ASP A O 1
ATOM 3115 N N . ILE A 1 385 ? 24.766 2.623 25.047 1 86.94 385 ILE A N 1
ATOM 3116 C CA . ILE A 1 385 ? 23.781 1.978 24.188 1 86.94 385 ILE A CA 1
ATOM 3117 C C . ILE A 1 385 ? 23.641 2.779 22.891 1 86.94 385 ILE A C 1
ATOM 3119 O O . ILE A 1 385 ? 23.594 2.205 21.797 1 86.94 385 ILE A O 1
ATOM 3123 N N . ILE A 1 386 ? 23.562 4.031 22.984 1 88.25 386 ILE A N 1
ATOM 3124 C CA . ILE A 1 386 ? 23.422 4.918 21.844 1 88.25 386 ILE A CA 1
ATOM 3125 C C . ILE A 1 386 ? 24.578 4.711 20.875 1 88.25 386 ILE A C 1
ATOM 3127 O O . ILE A 1 386 ? 24.375 4.539 19.672 1 88.25 386 ILE A O 1
ATOM 3131 N N . LYS A 1 387 ? 25.75 4.605 21.375 1 87.56 387 LYS A N 1
ATOM 3132 C CA . LYS A 1 387 ? 26.953 4.438 20.578 1 87.56 387 LYS A CA 1
ATOM 3133 C C . LYS A 1 387 ? 27 3.051 19.938 1 87.56 387 LYS A C 1
ATOM 3135 O O . LYS A 1 387 ? 27.25 2.918 18.734 1 87.56 387 LYS A O 1
ATOM 3140 N N . HIS A 1 388 ? 26.641 2.102 20.672 1 87.81 388 HIS A N 1
ATOM 3141 C CA . HIS A 1 388 ? 26.781 0.718 20.234 1 87.81 388 HIS A CA 1
ATOM 3142 C C . HIS A 1 388 ? 25.703 0.365 19.203 1 87.81 388 HIS A C 1
ATOM 3144 O O . HIS A 1 388 ? 25.953 -0.413 18.281 1 87.81 388 HIS A O 1
ATOM 3150 N N . GLU A 1 389 ? 24.531 0.995 19.422 1 88.56 389 GLU A N 1
ATOM 3151 C CA . GLU A 1 389 ? 23.406 0.6 18.578 1 88.56 389 GLU A CA 1
ATOM 3152 C C . GLU A 1 389 ? 23.234 1.554 17.391 1 88.56 389 GLU A C 1
ATOM 3154 O O . GLU A 1 389 ? 22.359 1.358 16.547 1 88.56 389 GLU A O 1
ATOM 3159 N N . GLY A 1 390 ? 24.047 2.527 17.297 1 88.69 390 GLY A N 1
ATOM 3160 C CA . GLY A 1 390 ? 24.094 3.385 16.125 1 88.69 390 GLY A CA 1
ATOM 3161 C C . GLY A 1 390 ? 23 4.449 16.141 1 88.69 390 GLY A C 1
ATOM 3162 O O . GLY A 1 390 ? 22.5 4.828 15.078 1 88.69 390 GLY A O 1
ATOM 3163 N N . TYR A 1 391 ? 22.547 4.832 17.312 1 91.31 391 TYR A N 1
ATOM 3164 C CA . TYR A 1 391 ? 21.625 5.957 17.422 1 91.31 391 TYR A CA 1
ATOM 3165 C C . TYR A 1 391 ? 22.375 7.277 17.484 1 91.31 391 TYR A C 1
ATOM 3167 O O . TYR A 1 391 ? 23.578 7.297 17.734 1 91.31 391 TYR A O 1
ATOM 3175 N N . HIS A 1 392 ? 21.672 8.32 17.141 1 93 392 HIS A N 1
ATOM 3176 C CA . HIS A 1 392 ? 22.234 9.664 17.188 1 93 392 HIS A CA 1
ATOM 3177 C C . HIS A 1 392 ? 21.391 10.586 18.062 1 93 392 HIS A C 1
ATOM 3179 O O . HIS A 1 392 ? 20.172 10.414 18.156 1 93 392 HIS A O 1
ATOM 3185 N N . ASN A 1 393 ? 22 11.57 18.609 1 92 393 ASN A N 1
ATOM 3186 C CA . ASN A 1 393 ? 21.328 12.484 19.531 1 92 393 ASN A CA 1
ATOM 3187 C C . ASN A 1 393 ? 20.203 13.25 18.828 1 92 393 ASN A C 1
ATOM 3189 O O . ASN A 1 393 ? 19.188 13.586 19.453 1 92 393 ASN A O 1
ATOM 3193 N N . ASP A 1 394 ? 20.406 13.445 17.562 1 94.5 394 ASP A N 1
ATOM 3194 C CA . ASP A 1 394 ? 19.422 14.227 16.828 1 94.5 394 ASP A CA 1
ATOM 3195 C C . ASP A 1 394 ? 18.172 13.398 16.531 1 94.5 394 ASP A C 1
ATOM 3197 O O . ASP A 1 394 ? 17.188 13.922 16.016 1 94.5 394 ASP A O 1
ATOM 3201 N N . GLU A 1 395 ? 18.203 12.141 16.969 1 94.62 395 GLU A N 1
ATOM 3202 C CA . GLU A 1 395 ? 17.047 11.258 16.781 1 94.62 395 GLU A CA 1
ATOM 3203 C C . GLU A 1 395 ? 16.25 11.117 18.078 1 94.62 395 GLU A C 1
ATOM 3205 O O . GLU A 1 395 ? 15.148 10.562 18.062 1 94.62 395 GLU A O 1
ATOM 3210 N N . LEU A 1 396 ? 16.828 11.516 19.125 1 94.94 396 LEU A N 1
ATOM 3211 C CA . LEU A 1 396 ? 16.172 11.312 20.406 1 94.94 396 LEU A CA 1
ATOM 3212 C C . LEU A 1 396 ? 14.938 12.195 20.547 1 94.94 396 LEU A C 1
ATOM 3214 O O . LEU A 1 396 ? 14.875 13.273 19.938 1 94.94 396 LEU A O 1
ATOM 3218 N N . LEU A 1 397 ? 13.953 11.742 21.281 1 96.06 397 LEU A N 1
ATOM 3219 C CA . LEU A 1 397 ? 12.641 12.383 21.312 1 96.06 397 LEU A CA 1
ATOM 3220 C C . LEU A 1 397 ? 12.219 12.711 22.734 1 96.06 397 LEU A C 1
ATOM 3222 O O . LEU A 1 397 ? 12.211 11.836 23.594 1 96.06 397 LEU A O 1
ATOM 3226 N N . ASP A 1 398 ? 11.906 13.938 22.984 1 95.88 398 ASP A N 1
ATOM 3227 C CA . ASP A 1 398 ? 11.359 14.367 24.266 1 95.88 398 ASP A CA 1
ATOM 3228 C C . ASP A 1 398 ? 9.891 13.953 24.391 1 95.88 398 ASP A C 1
ATOM 3230 O O . ASP A 1 398 ? 9.062 14.305 23.562 1 95.88 398 ASP A O 1
ATOM 3234 N N . TYR A 1 399 ? 9.57 13.195 25.469 1 95 399 TYR A N 1
ATOM 3235 C CA . TYR A 1 399 ? 8.219 12.664 25.656 1 95 399 TYR A CA 1
ATOM 3236 C C . TYR A 1 399 ? 7.199 13.789 25.75 1 95 399 TYR A C 1
ATOM 3238 O O . TYR A 1 399 ? 6.023 13.602 25.422 1 95 399 TYR A O 1
ATOM 3246 N N . LYS A 1 400 ? 7.586 14.977 26.109 1 95.75 400 LYS A N 1
ATOM 3247 C CA . LYS A 1 400 ? 6.68 16.125 26.25 1 95.75 400 LYS A CA 1
ATOM 3248 C C . LYS A 1 400 ? 6.211 16.625 24.891 1 95.75 400 LYS A C 1
ATOM 3250 O O . LYS A 1 400 ? 5.215 17.344 24.797 1 95.75 400 LYS A O 1
ATOM 3255 N N . ARG A 1 401 ? 6.934 16.25 23.891 1 97 401 ARG A N 1
ATOM 3256 C CA . ARG A 1 401 ? 6.645 16.719 22.531 1 97 401 ARG A CA 1
ATOM 3257 C C . ARG A 1 401 ? 5.805 15.711 21.766 1 97 401 ARG A C 1
ATOM 3259 O O . ARG A 1 401 ? 5.602 15.859 20.562 1 97 401 ARG A O 1
ATOM 3266 N N . VAL A 1 402 ? 5.363 14.695 22.5 1 97.44 402 VAL A N 1
ATOM 3267 C CA . VAL A 1 402 ? 4.66 13.602 21.844 1 97.44 402 VAL A CA 1
ATOM 3268 C C . VAL A 1 402 ? 3.219 13.539 22.344 1 97.44 402 VAL A C 1
ATOM 3270 O O . VAL A 1 402 ? 2.967 13.703 23.547 1 97.44 402 VAL A O 1
ATOM 3273 N N . LYS A 1 403 ? 2.285 13.438 21.484 1 97.56 403 LYS A N 1
ATOM 3274 C CA . LYS A 1 403 ? 0.917 13.023 21.797 1 97.56 403 LYS A CA 1
ATOM 3275 C C . LYS A 1 403 ? 0.519 11.789 20.984 1 97.56 403 LYS A C 1
ATOM 3277 O O . LYS A 1 403 ? 0.895 11.656 19.828 1 97.56 403 LYS A O 1
ATOM 3282 N N . ALA A 1 404 ? -0.088 10.906 21.594 1 96.88 404 ALA A N 1
ATOM 3283 C CA . ALA A 1 404 ? -0.515 9.672 20.938 1 96.88 404 ALA A CA 1
ATOM 3284 C C . ALA A 1 404 ? -1.967 9.344 21.281 1 96.88 404 ALA A C 1
ATOM 3286 O O . ALA A 1 404 ? -2.4 9.531 22.422 1 96.88 404 ALA A O 1
ATOM 3287 N N . TYR A 1 405 ? -2.689 8.938 20.312 1 96.69 405 TYR A N 1
ATOM 3288 C CA . TYR A 1 405 ? -4.098 8.578 20.453 1 96.69 405 TYR A CA 1
ATOM 3289 C C . TYR A 1 405 ? -4.371 7.203 19.859 1 96.69 405 TYR A C 1
ATOM 3291 O O . TYR A 1 405 ? -3.814 6.844 18.828 1 96.69 405 TYR A O 1
ATOM 3299 N N . VAL A 1 406 ? -5.203 6.461 20.5 1 94.25 406 VAL A N 1
ATOM 3300 C CA . VAL A 1 406 ? -5.633 5.156 20 1 94.25 406 VAL A CA 1
ATOM 3301 C C . VAL A 1 406 ? -7.078 5.23 19.531 1 94.25 406 VAL A C 1
ATOM 3303 O O . VAL A 1 406 ? -7.973 5.594 20.297 1 94.25 406 VAL A O 1
ATOM 3306 N N . ALA A 1 407 ? -7.281 4.949 18.266 1 93.81 407 ALA A N 1
ATOM 3307 C CA . ALA A 1 407 ? -8.633 4.855 17.734 1 93.81 407 ALA A CA 1
ATOM 3308 C C . ALA A 1 407 ? -9.289 3.533 18.141 1 93.81 407 ALA A C 1
ATOM 3310 O O . ALA A 1 407 ? -8.844 2.463 17.719 1 93.81 407 ALA A O 1
ATOM 3311 N N . GLU A 1 408 ? -10.266 3.623 18.938 1 91.25 408 GLU A N 1
ATOM 3312 C CA . GLU A 1 408 ? -10.93 2.424 19.438 1 91.25 408 GLU A CA 1
ATOM 3313 C C . GLU A 1 408 ? -12.336 2.74 19.938 1 91.25 408 GLU A C 1
ATOM 3315 O O . GLU A 1 408 ? -12.727 3.906 20 1 91.25 408 GLU A O 1
ATOM 3320 N N . ASP A 1 409 ? -13.07 1.625 20.156 1 89.69 409 ASP A N 1
ATOM 3321 C CA . ASP A 1 409 ? -14.367 1.791 20.812 1 89.69 409 ASP A CA 1
ATOM 3322 C C . ASP A 1 409 ? -14.188 2.025 22.312 1 89.69 409 ASP A C 1
ATOM 3324 O O . ASP A 1 409 ? -13.586 1.2 23 1 89.69 409 ASP A O 1
ATOM 3328 N N . ALA A 1 410 ? -14.547 3.137 22.75 1 89.19 410 ALA A N 1
ATOM 3329 C CA . ALA A 1 410 ? -14.453 3.473 24.156 1 89.19 410 ALA A CA 1
ATOM 3330 C C . ALA A 1 410 ? -15.75 4.113 24.656 1 89.19 410 ALA A C 1
ATOM 3332 O O . ALA A 1 410 ? -16.609 4.5 23.859 1 89.19 410 ALA A O 1
ATOM 3333 N N . LEU A 1 411 ? -15.867 4.074 25.922 1 85.31 411 LEU A N 1
ATOM 3334 C CA . LEU A 1 411 ? -17.047 4.66 26.531 1 85.31 411 LEU A CA 1
ATOM 3335 C C . LEU A 1 411 ? -17.016 6.18 26.438 1 85.31 411 LEU A C 1
ATOM 3337 O O . LEU A 1 411 ? -16.062 6.812 26.906 1 85.31 411 LEU A O 1
ATOM 3341 N N . ILE A 1 412 ? -17.969 6.641 25.719 1 79.38 412 ILE A N 1
ATOM 3342 C CA . ILE A 1 412 ? -18.016 8.086 25.578 1 79.38 412 ILE A CA 1
ATOM 3343 C C . ILE A 1 412 ? -19.422 8.594 25.953 1 79.38 412 ILE A C 1
ATOM 3345 O O . ILE A 1 412 ? -20.375 7.824 25.938 1 79.38 412 ILE A O 1
ATOM 3349 N N . VAL A 1 413 ? -19.422 9.789 26.5 1 73.38 413 VAL A N 1
ATOM 3350 C CA . VAL A 1 413 ? -20.688 10.438 26.797 1 73.38 413 VAL A CA 1
ATOM 3351 C C . VAL A 1 413 ? -21.219 11.125 25.531 1 73.38 413 VAL A C 1
ATOM 3353 O O . VAL A 1 413 ? -20.531 11.93 24.922 1 73.38 413 VAL A O 1
ATOM 3356 N N . THR A 1 414 ? -22.156 10.531 24.938 1 63.72 414 THR A N 1
ATOM 3357 C CA . THR A 1 414 ? -22.703 11.172 23.734 1 63.72 414 THR A CA 1
ATOM 3358 C C . THR A 1 414 ? -23.75 12.211 24.109 1 63.72 414 THR A C 1
ATOM 3360 O O . THR A 1 414 ? -24.375 12.125 25.172 1 63.72 414 THR A O 1
ATOM 3363 N N . ASP A 1 415 ? -23.734 13.375 23.375 1 58.09 415 ASP A N 1
ATOM 3364 C CA . ASP A 1 415 ? -24.672 14.461 23.609 1 58.09 415 ASP A CA 1
ATOM 3365 C C . ASP A 1 415 ? -26.109 13.938 23.656 1 58.09 415 ASP A C 1
ATOM 3367 O O . ASP A 1 415 ? -26.969 14.523 24.328 1 58.09 415 ASP A O 1
ATOM 3371 N N . GLU A 1 416 ? -26.297 12.93 22.844 1 53.38 416 GLU A N 1
ATOM 3372 C CA . GLU A 1 416 ? -27.688 12.523 22.734 1 53.38 416 GLU A CA 1
ATOM 3373 C C . GLU A 1 416 ? -28.172 11.852 24.016 1 53.38 416 GLU A C 1
ATOM 3375 O O . GLU A 1 416 ? -29.312 12.062 24.438 1 53.38 416 GLU A O 1
ATOM 3380 N N . ASN A 1 417 ? -27.344 10.883 24.516 1 54.56 417 ASN A N 1
ATOM 3381 C CA . ASN A 1 417 ? -27.875 10.086 25.609 1 54.56 417 ASN A CA 1
ATOM 3382 C C . ASN A 1 417 ? -27.047 10.227 26.891 1 54.56 417 ASN A C 1
ATOM 3384 O O . ASN A 1 417 ? -25.828 10.094 26.844 1 54.56 417 ASN A O 1
ATOM 3388 N N . GLN A 1 418 ? -27.188 11.352 27.703 1 61.56 418 GLN A N 1
ATOM 3389 C CA . GLN A 1 418 ? -26.562 11.453 29.016 1 61.56 418 GLN A CA 1
ATOM 3390 C C . GLN A 1 418 ? -26.047 10.094 29.484 1 61.56 418 GLN A C 1
ATOM 3392 O O . GLN A 1 418 ? -25.781 9.906 30.672 1 61.56 418 GLN A O 1
ATOM 3397 N N . ARG A 1 419 ? -26.109 8.953 28.703 1 67.06 419 ARG A N 1
ATOM 3398 C CA . ARG A 1 419 ? -25.594 7.645 29.078 1 67.06 419 ARG A CA 1
ATOM 3399 C C . ARG A 1 419 ? -24.297 7.336 28.344 1 67.06 419 ARG A C 1
ATOM 3401 O O . ARG A 1 419 ? -24.078 7.824 27.234 1 67.06 419 ARG A O 1
ATOM 3408 N N . ARG A 1 420 ? -23.484 6.637 28.984 1 79 420 ARG A N 1
ATOM 3409 C CA . ARG A 1 420 ? -22.219 6.203 28.406 1 79 420 ARG A CA 1
ATOM 3410 C C . ARG A 1 420 ? -22.422 5.07 27.406 1 79 420 ARG A C 1
ATOM 3412 O O . ARG A 1 420 ? -23.047 4.059 27.734 1 79 420 ARG A O 1
ATOM 3419 N N . VAL A 1 421 ? -22.047 5.398 26.156 1 83.56 421 VAL A N 1
ATOM 3420 C CA . VAL A 1 421 ? -22.156 4.348 25.141 1 83.56 421 VAL A CA 1
ATOM 3421 C C . VAL A 1 421 ? -20.766 4.062 24.547 1 83.56 421 VAL A C 1
ATOM 3423 O O . VAL A 1 421 ? -19.922 4.953 24.484 1 83.56 421 VAL A O 1
ATOM 3426 N N . ARG A 1 422 ? -20.547 2.834 24.234 1 88.5 422 ARG A N 1
ATOM 3427 C CA . ARG A 1 422 ? -19.312 2.459 23.547 1 88.5 422 ARG A CA 1
ATOM 3428 C C . ARG A 1 422 ? -19.375 2.842 22.078 1 88.5 422 ARG A C 1
ATOM 3430 O O . ARG A 1 422 ? -20.312 2.465 21.375 1 88.5 422 ARG A O 1
ATOM 3437 N N . ALA A 1 423 ? -18.453 3.695 21.672 1 89.81 423 ALA A N 1
ATOM 3438 C CA . ALA A 1 423 ? -18.438 4.172 20.297 1 89.81 423 ALA A CA 1
ATOM 3439 C C . ALA A 1 423 ? -17 4.465 19.844 1 89.81 423 ALA A C 1
ATOM 3441 O O . ALA A 1 423 ? -16.109 4.645 20.672 1 89.81 423 ALA A O 1
ATOM 3442 N N . PRO A 1 424 ? -16.844 4.477 18.562 1 91.88 424 PRO A N 1
ATOM 3443 C CA . PRO A 1 424 ? -15.523 4.777 18.016 1 91.88 424 PRO A CA 1
ATOM 3444 C C . PRO A 1 424 ? -15.039 6.18 18.391 1 91.88 424 PRO A C 1
ATOM 3446 O O . PRO A 1 424 ? -15.773 7.156 18.188 1 91.88 424 PRO A O 1
ATOM 3449 N N . THR A 1 425 ? -13.898 6.293 18.969 1 94.81 425 THR A N 1
ATOM 3450 C CA . THR A 1 425 ? -13.32 7.555 19.438 1 94.81 425 THR A CA 1
ATOM 3451 C C . THR A 1 425 ? -11.797 7.48 19.438 1 94.81 425 THR A C 1
ATOM 3453 O O . THR A 1 425 ? -11.219 6.512 18.953 1 94.81 425 THR A O 1
ATOM 3456 N N . LEU A 1 426 ? -11.172 8.539 19.797 1 95.88 426 LEU A N 1
ATOM 3457 C CA . LEU A 1 426 ? -9.727 8.594 20.016 1 95.88 426 LEU A CA 1
ATOM 3458 C C . LEU A 1 426 ? -9.406 8.719 21.5 1 95.88 426 LEU A C 1
ATOM 3460 O O . LEU A 1 426 ? -9.836 9.672 22.156 1 95.88 426 LEU A O 1
ATOM 3464 N N . VAL A 1 427 ? -8.672 7.762 21.953 1 94.75 427 VAL A N 1
ATOM 3465 C CA . VAL A 1 427 ? -8.297 7.781 23.375 1 94.75 427 VAL A CA 1
ATOM 3466 C C . VAL A 1 427 ? -6.824 8.172 23.5 1 94.75 427 VAL A C 1
ATOM 3468 O O . VAL A 1 427 ? -5.949 7.531 22.922 1 94.75 427 VAL A O 1
ATOM 3471 N N . GLU A 1 428 ? -6.594 9.172 24.266 1 95.44 428 GLU A N 1
ATOM 3472 C CA . GLU A 1 428 ? -5.223 9.641 24.453 1 95.44 428 GLU A CA 1
ATOM 3473 C C . GLU A 1 428 ? -4.395 8.625 25.234 1 95.44 428 GLU A C 1
ATOM 3475 O O . GLU A 1 428 ? -4.824 8.141 26.281 1 95.44 428 GLU A O 1
ATOM 3480 N N . ALA A 1 429 ? -3.258 8.297 24.672 1 94.38 429 ALA A N 1
ATOM 3481 C CA . ALA A 1 429 ? -2.35 7.371 25.344 1 94.38 429 ALA A CA 1
ATOM 3482 C C . ALA A 1 429 ? -1.425 8.109 26.312 1 94.38 429 ALA A C 1
ATOM 3484 O O . ALA A 1 429 ? -1.03 9.242 26.047 1 94.38 429 ALA A O 1
ATOM 3485 N N . SER A 1 430 ? -1.099 7.43 27.406 1 93.12 430 SER A N 1
ATOM 3486 C CA . SER A 1 430 ? -0.137 8 28.344 1 93.12 430 SER A CA 1
ATOM 3487 C C . SER A 1 430 ? 1.292 7.832 27.844 1 93.12 430 SER A C 1
ATOM 3489 O O . SER A 1 430 ? 1.625 6.816 27.219 1 93.12 430 SER A O 1
ATOM 3491 N N . ILE A 1 431 ? 2.078 8.836 28.078 1 94.12 431 ILE A N 1
ATOM 3492 C CA . ILE A 1 431 ? 3.477 8.805 27.656 1 94.12 431 ILE A CA 1
ATOM 3493 C C . ILE A 1 431 ? 4.379 9.078 28.859 1 94.12 431 ILE A C 1
ATOM 3495 O O . ILE A 1 431 ? 4.16 10.039 29.609 1 94.12 431 ILE A O 1
ATOM 3499 N N . ASP A 1 432 ? 5.316 8.227 29.125 1 89.5 432 ASP A N 1
ATOM 3500 C CA . ASP A 1 432 ? 6.25 8.352 30.234 1 89.5 432 ASP A CA 1
ATOM 3501 C C . ASP A 1 432 ? 7.699 8.297 29.75 1 89.5 432 ASP A C 1
ATOM 3503 O O . ASP A 1 432 ? 8 7.637 28.75 1 89.5 432 ASP A O 1
ATOM 3507 N N . PRO A 1 433 ? 8.516 9.008 30.422 1 88.12 433 PRO A N 1
ATOM 3508 C CA . PRO A 1 433 ? 9.906 9.055 29.969 1 88.12 433 PRO A CA 1
ATOM 3509 C C . PRO A 1 433 ? 10.617 7.707 30.109 1 88.12 433 PRO A C 1
ATOM 3511 O O . PRO A 1 433 ? 11.578 7.43 29.391 1 88.12 433 PRO A O 1
ATOM 3514 N N . MET A 1 434 ? 10.102 6.836 30.938 1 83.56 434 MET A N 1
ATOM 3515 C CA . MET A 1 434 ? 10.781 5.574 31.219 1 83.56 434 MET A CA 1
ATOM 3516 C C . MET A 1 434 ? 10.305 4.477 30.281 1 83.56 434 MET A C 1
ATOM 3518 O O . MET A 1 434 ? 11.094 3.623 29.859 1 83.56 434 MET A O 1
ATOM 3522 N N . TYR A 1 435 ? 9.023 4.582 29.859 1 81.31 435 TYR A N 1
ATOM 3523 C CA . TYR A 1 435 ? 8.477 3.449 29.109 1 81.31 435 TYR A CA 1
ATOM 3524 C C . TYR A 1 435 ? 7.949 3.889 27.75 1 81.31 435 TYR A C 1
ATOM 3526 O O . TYR A 1 435 ? 7.652 3.053 26.891 1 81.31 435 TYR A O 1
ATOM 3534 N N . GLY A 1 436 ? 7.945 5.148 27.531 1 89.88 436 GLY A N 1
ATOM 3535 C CA . GLY A 1 436 ? 7.473 5.641 26.25 1 89.88 436 GLY A CA 1
ATOM 3536 C C . GLY A 1 436 ? 5.957 5.719 26.172 1 89.88 436 GLY A C 1
ATOM 3537 O O . GLY A 1 436 ? 5.293 6.094 27.141 1 89.88 436 GLY A O 1
ATOM 3538 N N . ILE A 1 437 ? 5.418 5.492 25.031 1 91.12 437 ILE A N 1
ATOM 3539 C CA . ILE A 1 437 ? 3.99 5.574 24.75 1 91.12 437 ILE A CA 1
ATOM 3540 C C . ILE A 1 437 ? 3.299 4.285 25.188 1 91.12 437 ILE A C 1
ATOM 3542 O O . ILE A 1 437 ? 3.639 3.201 24.719 1 91.12 437 ILE A O 1
ATOM 3546 N N . LYS A 1 438 ? 2.371 4.363 25.984 1 84.62 438 LYS A N 1
ATOM 3547 C CA . LYS A 1 438 ? 1.64 3.195 26.469 1 84.62 438 LYS A CA 1
ATOM 3548 C C . LYS A 1 438 ? 0.432 2.902 25.578 1 84.62 438 LYS A C 1
ATOM 3550 O O . LYS A 1 438 ? -0.592 3.582 25.672 1 84.62 438 LYS A O 1
ATOM 3555 N N . ILE A 1 439 ? 0.618 1.931 24.734 1 79.44 439 ILE A N 1
ATOM 3556 C CA . ILE A 1 439 ? -0.486 1.507 23.875 1 79.44 439 ILE A CA 1
ATOM 3557 C C . ILE A 1 439 ? -0.798 0.033 24.141 1 79.44 439 ILE A C 1
ATOM 3559 O O . ILE A 1 439 ? 0.022 -0.84 23.844 1 79.44 439 ILE A O 1
ATOM 3563 N N . ASP A 1 440 ? -1.893 -0.239 24.703 1 63.75 440 ASP A N 1
ATOM 3564 C CA . ASP A 1 440 ? -2.277 -1.603 25.047 1 63.75 440 ASP A CA 1
ATOM 3565 C C . ASP A 1 440 ? -2.504 -2.447 23.797 1 63.75 440 ASP A C 1
ATOM 3567 O O . ASP A 1 440 ? -2.158 -3.631 23.766 1 63.75 440 ASP A O 1
ATOM 3571 N N . SER A 1 441 ? -3.045 -1.898 22.812 1 57 441 SER A N 1
ATOM 3572 C CA . SER A 1 441 ? -3.502 -2.627 21.641 1 57 441 SER A CA 1
ATOM 3573 C C . SER A 1 441 ? -2.332 -3.25 20.891 1 57 441 SER A C 1
ATOM 3575 O O . SER A 1 441 ? -2.443 -4.363 20.359 1 57 441 SER A O 1
ATOM 3577 N N . PHE A 1 442 ? -1.138 -2.604 20.75 1 55.97 442 PHE A N 1
ATOM 3578 C CA . PHE A 1 442 ? -0.043 -3.104 19.922 1 55.97 442 PHE A CA 1
ATOM 3579 C C . PHE A 1 442 ? 0.719 -4.207 20.656 1 55.97 442 PHE A C 1
ATOM 3581 O O . PHE A 1 442 ? 1.171 -5.168 20.031 1 55.97 442 PHE A O 1
ATOM 3588 N N . ASP A 1 443 ? 0.741 -4.113 21.891 1 58.19 443 ASP A N 1
ATOM 3589 C CA . ASP A 1 443 ? 1.493 -5.094 22.656 1 58.19 443 ASP A CA 1
ATOM 3590 C C . ASP A 1 443 ? 0.718 -6.406 22.781 1 58.19 443 ASP A C 1
ATOM 3592 O O . ASP A 1 443 ? 1.315 -7.477 22.922 1 58.19 443 ASP A O 1
ATOM 3596 N N . ASN A 1 444 ? -0.479 -6.293 22.25 1 63.28 444 ASN A N 1
ATOM 3597 C CA . ASN A 1 444 ? -1.33 -7.445 22.531 1 63.28 444 ASN A CA 1
ATOM 3598 C C . ASN A 1 444 ? -1.162 -8.539 21.484 1 63.28 444 ASN A C 1
ATOM 3600 O O . ASN A 1 444 ? -1.08 -9.719 21.828 1 63.28 444 ASN A O 1
ATOM 3604 N N . THR A 1 445 ? -0.878 -8.109 20.266 1 66.31 445 THR A N 1
ATOM 3605 C CA . THR A 1 445 ? -0.876 -9.133 19.219 1 66.31 445 THR A CA 1
ATOM 3606 C C . THR A 1 445 ? 0.405 -9.961 19.281 1 66.31 445 THR A C 1
ATOM 3608 O O . THR A 1 445 ? 0.355 -11.195 19.281 1 66.31 445 THR A O 1
ATOM 3611 N N . ILE A 1 446 ? 1.518 -9.289 19.359 1 66.69 446 ILE A N 1
ATOM 3612 C CA . ILE A 1 446 ? 2.789 -10.008 19.391 1 66.69 446 ILE A CA 1
ATOM 3613 C C . ILE A 1 446 ? 2.898 -10.812 20.688 1 66.69 446 ILE A C 1
ATOM 3615 O O . ILE A 1 446 ? 3.355 -11.961 20.672 1 66.69 446 ILE A O 1
ATOM 3619 N N . ASP A 1 447 ? 2.398 -10.164 21.734 1 68.62 447 ASP A N 1
ATOM 3620 C CA . ASP A 1 447 ? 2.422 -10.859 23.031 1 68.62 447 ASP A CA 1
ATOM 3621 C C . ASP A 1 447 ? 1.525 -12.094 23 1 68.62 447 ASP A C 1
ATOM 3623 O O . ASP A 1 447 ? 1.894 -13.141 23.531 1 68.62 447 ASP A O 1
ATOM 3627 N N . GLU A 1 448 ? 0.404 -11.883 22.344 1 70.44 448 GLU A N 1
ATOM 3628 C CA . GLU A 1 448 ? -0.515 -13 22.188 1 70.44 448 GLU A CA 1
ATOM 3629 C C . GLU A 1 448 ? 0.119 -14.125 21.375 1 70.44 448 GLU A C 1
ATOM 3631 O O . GLU A 1 448 ? 0.022 -15.297 21.734 1 70.44 448 GLU A O 1
ATOM 3636 N N . MET A 1 449 ? 0.782 -13.773 20.359 1 70.81 449 MET A N 1
ATOM 3637 C CA . MET A 1 449 ? 1.414 -14.766 19.5 1 70.81 449 MET A CA 1
ATOM 3638 C C . MET A 1 449 ? 2.539 -15.484 20.234 1 70.81 449 MET A C 1
ATOM 3640 O O . MET A 1 449 ? 2.658 -16.719 20.156 1 70.81 449 MET A O 1
ATOM 3644 N N . ASN A 1 450 ? 3.299 -14.688 20.938 1 68.69 450 ASN A N 1
ATOM 3645 C CA . ASN A 1 450 ? 4.391 -15.281 21.703 1 68.69 450 ASN A CA 1
ATOM 3646 C C . ASN A 1 450 ? 3.869 -16.203 22.797 1 68.69 450 ASN A C 1
ATOM 3648 O O . ASN A 1 450 ? 4.445 -17.25 23.047 1 68.69 450 ASN A O 1
ATOM 3652 N N . ARG A 1 451 ? 2.82 -15.773 23.5 1 70.62 451 ARG A N 1
ATOM 3653 C CA . ARG A 1 451 ? 2.199 -16.594 24.531 1 70.62 451 ARG A CA 1
ATOM 3654 C C . ARG A 1 451 ? 1.712 -17.922 23.969 1 70.62 451 ARG A C 1
ATOM 3656 O O . ARG A 1 451 ? 1.994 -18.984 24.531 1 70.62 451 ARG A O 1
ATOM 3663 N N . ILE A 1 452 ? 1.067 -17.891 22.859 1 75.31 452 ILE A N 1
ATOM 3664 C CA . ILE A 1 452 ? 0.528 -19.094 22.234 1 75.31 452 ILE A CA 1
ATOM 3665 C C . ILE A 1 452 ? 1.671 -20.031 21.828 1 75.31 452 ILE A C 1
ATOM 3667 O O . ILE A 1 452 ? 1.643 -21.219 22.141 1 75.31 452 ILE A O 1
ATOM 3671 N N . GLN A 1 453 ? 2.609 -19.516 21.156 1 73.19 453 GLN A N 1
ATOM 3672 C CA . GLN A 1 453 ? 3.738 -20.328 20.719 1 73.19 453 GLN A CA 1
ATOM 3673 C C . GLN A 1 453 ? 4.492 -20.906 21.922 1 73.19 453 GLN A C 1
ATOM 3675 O O . GLN A 1 453 ? 4.934 -22.062 21.891 1 73.19 453 GLN A O 1
ATOM 3680 N N . GLY A 1 454 ? 4.625 -19.984 22.938 1 70.75 454 GLY A N 1
ATOM 3681 C CA . GLY A 1 454 ? 5.227 -20.469 24.172 1 70.75 454 GLY A CA 1
ATOM 3682 C C . GLY A 1 454 ? 4.461 -21.625 24.781 1 70.75 454 GLY A C 1
ATOM 3683 O O . GLY A 1 454 ? 5.062 -22.609 25.234 1 70.75 454 GLY A O 1
ATOM 3684 N N . GLU A 1 455 ? 3.186 -21.484 24.812 1 76.75 455 GLU A N 1
ATOM 3685 C CA . GLU A 1 455 ? 2.334 -22.531 25.344 1 76.75 455 GLU A CA 1
ATOM 3686 C C . GLU A 1 455 ? 2.463 -23.812 24.516 1 76.75 455 GLU A C 1
ATOM 3688 O O . GLU A 1 455 ? 2.408 -24.922 25.062 1 76.75 455 GLU A O 1
ATOM 3693 N N . ILE A 1 456 ? 2.637 -23.672 23.297 1 76.31 456 ILE A N 1
ATOM 3694 C CA . ILE A 1 456 ? 2.773 -24.844 22.422 1 76.31 456 ILE A CA 1
ATOM 3695 C C . ILE A 1 456 ? 4.094 -25.547 22.719 1 76.31 456 ILE A C 1
ATOM 3697 O O . ILE A 1 456 ? 4.137 -26.781 22.797 1 76.31 456 ILE A O 1
ATOM 3701 N N . ILE A 1 457 ? 5.078 -24.766 22.828 1 71.69 457 ILE A N 1
ATOM 3702 C CA . ILE A 1 457 ? 6.422 -25.328 22.969 1 71.69 457 ILE A CA 1
ATOM 3703 C C . ILE A 1 457 ? 6.59 -25.906 24.375 1 71.69 457 ILE A C 1
ATOM 3705 O O . ILE A 1 457 ? 7.168 -26.984 24.531 1 71.69 457 ILE A O 1
ATOM 3709 N N . TRP A 1 458 ? 6.012 -25.219 25.484 1 67.75 458 TRP A N 1
ATOM 3710 C CA . TRP A 1 458 ? 6.332 -25.562 26.859 1 67.75 458 TRP A CA 1
ATOM 3711 C C . TRP A 1 458 ? 5.141 -26.234 27.531 1 67.75 458 TRP A C 1
ATOM 3713 O O . TRP A 1 458 ? 5.195 -26.547 28.734 1 67.75 458 TRP A O 1
ATOM 3723 N N . GLY A 1 459 ? 4.113 -26.266 26.938 1 63.59 459 GLY A N 1
ATOM 3724 C CA . GLY A 1 459 ? 2.885 -26.734 27.562 1 63.59 459 GLY A CA 1
ATOM 3725 C C . GLY A 1 459 ? 2.963 -28.172 28.031 1 63.59 459 GLY A C 1
ATOM 3726 O O . GLY A 1 459 ? 2.164 -28.609 28.875 1 63.59 459 GLY A O 1
ATOM 3727 N N . ASP A 1 460 ? 3.734 -29 27.375 1 61.28 460 ASP A N 1
ATOM 3728 C CA . ASP A 1 460 ? 3.83 -30.359 27.875 1 61.28 460 ASP A CA 1
ATOM 3729 C C . ASP A 1 460 ? 4.633 -30.422 29.172 1 61.28 460 ASP A C 1
ATOM 3731 O O . ASP A 1 460 ? 4.695 -31.469 29.828 1 61.28 460 ASP A O 1
ATOM 3735 N N . SER A 1 461 ? 5.273 -29.297 29.547 1 51.44 461 SER A N 1
ATOM 3736 C CA . SER A 1 461 ? 6.098 -29.406 30.734 1 51.44 461 SER A CA 1
ATOM 3737 C C . SER A 1 461 ? 5.262 -29.25 32 1 51.44 461 SER A C 1
ATOM 3739 O O . SER A 1 461 ? 4.324 -28.453 32.031 1 51.44 461 SER A O 1
ATOM 3741 N N . MET B 1 1 ? 9.633 -29.859 -9.688 1 91.44 1 MET B N 1
ATOM 3742 C CA . MET B 1 1 ? 9.906 -28.734 -10.586 1 91.44 1 MET B CA 1
ATOM 3743 C C . MET B 1 1 ? 10.703 -27.656 -9.875 1 91.44 1 MET B C 1
ATOM 3745 O O . MET B 1 1 ? 10.312 -27.188 -8.805 1 91.44 1 MET B O 1
ATOM 3749 N N . LYS B 1 2 ? 11.844 -27.375 -10.398 1 95.12 2 LYS B N 1
ATOM 3750 C CA . LYS B 1 2 ? 12.703 -26.312 -9.883 1 95.12 2 LYS B CA 1
ATOM 3751 C C . LYS B 1 2 ? 12.805 -25.156 -10.867 1 95.12 2 LYS B C 1
ATOM 3753 O O . LYS B 1 2 ? 13.016 -25.375 -12.062 1 95.12 2 LYS B O 1
ATOM 3758 N N . ILE B 1 3 ? 12.594 -24.031 -10.344 1 97 3 ILE B N 1
ATOM 3759 C CA . ILE B 1 3 ? 12.664 -22.812 -11.164 1 97 3 ILE B CA 1
ATOM 3760 C C . ILE B 1 3 ? 14.008 -22.125 -10.93 1 97 3 ILE B C 1
ATOM 3762 O O . ILE B 1 3 ? 14.398 -21.891 -9.789 1 97 3 ILE B O 1
ATOM 3766 N N . LYS B 1 4 ? 14.664 -21.859 -11.969 1 96.69 4 LYS B N 1
ATOM 3767 C CA . LYS B 1 4 ? 15.953 -21.172 -11.898 1 96.69 4 LYS B CA 1
ATOM 3768 C C . LYS B 1 4 ? 15.883 -19.828 -12.609 1 96.69 4 LYS B C 1
ATOM 3770 O O . LYS B 1 4 ? 15.453 -19.734 -13.766 1 96.69 4 LYS B O 1
ATOM 3775 N N . ILE B 1 5 ? 16.266 -18.812 -11.938 1 96.44 5 ILE B N 1
ATOM 3776 C CA . ILE B 1 5 ? 16.312 -17.484 -12.516 1 96.44 5 ILE B CA 1
ATOM 3777 C C . ILE B 1 5 ? 17.703 -16.875 -12.32 1 96.44 5 ILE B C 1
ATOM 3779 O O . ILE B 1 5 ? 18.312 -17.062 -11.273 1 96.44 5 ILE B O 1
ATOM 3783 N N . SER B 1 6 ? 18.188 -16.203 -13.352 1 95.06 6 SER B N 1
ATOM 3784 C CA . SER B 1 6 ? 19.484 -15.531 -13.281 1 95.06 6 SER B CA 1
ATOM 3785 C C . SER B 1 6 ? 19.422 -14.141 -13.891 1 95.06 6 SER B C 1
ATOM 3787 O O . SER B 1 6 ? 18.891 -13.953 -14.984 1 95.06 6 SER B O 1
ATOM 3789 N N . ASN B 1 7 ? 19.922 -13.172 -13.18 1 93.31 7 ASN B N 1
ATOM 3790 C CA . ASN B 1 7 ? 20.062 -11.789 -13.625 1 93.31 7 ASN B CA 1
ATOM 3791 C C . ASN B 1 7 ? 18.719 -11.188 -14.016 1 93.31 7 ASN B C 1
ATOM 3793 O O . ASN B 1 7 ? 18.562 -10.648 -15.109 1 93.31 7 ASN B O 1
ATOM 3797 N N . ILE B 1 8 ? 17.797 -11.383 -13.242 1 92.5 8 ILE B N 1
ATOM 3798 C CA . ILE B 1 8 ? 16.5 -10.742 -13.383 1 92.5 8 ILE B CA 1
ATOM 3799 C C . ILE B 1 8 ? 16.25 -9.812 -12.195 1 92.5 8 ILE B C 1
ATOM 3801 O O . ILE B 1 8 ? 16.172 -10.266 -11.055 1 92.5 8 ILE B O 1
ATOM 3805 N N . GLY B 1 9 ? 16.172 -8.547 -12.516 1 87.94 9 GLY B N 1
ATOM 3806 C CA . GLY B 1 9 ? 16.047 -7.574 -11.438 1 87.94 9 GLY B CA 1
ATOM 3807 C C . GLY B 1 9 ? 17.234 -7.574 -10.5 1 87.94 9 GLY B C 1
ATOM 3808 O O . GLY B 1 9 ? 18.391 -7.52 -10.945 1 87.94 9 GLY B O 1
ATOM 3809 N N . ALA B 1 10 ? 16.938 -7.637 -9.219 1 85.56 10 ALA B N 1
ATOM 3810 C CA . ALA B 1 10 ? 18 -7.617 -8.227 1 85.56 10 ALA B CA 1
ATOM 3811 C C . ALA B 1 10 ? 18.609 -9 -8.039 1 85.56 10 ALA B C 1
ATOM 3813 O O . ALA B 1 10 ? 19.703 -9.141 -7.488 1 85.56 10 ALA B O 1
ATOM 3814 N N . ILE B 1 11 ? 17.984 -10.008 -8.586 1 91.38 11 ILE B N 1
ATOM 3815 C CA . ILE B 1 11 ? 18.406 -11.383 -8.352 1 91.38 11 ILE B CA 1
ATOM 3816 C C . ILE B 1 11 ? 19.531 -11.742 -9.328 1 91.38 11 ILE B C 1
ATOM 3818 O O . ILE B 1 11 ? 19.359 -11.625 -10.547 1 91.38 11 ILE B O 1
ATOM 3822 N N . LYS B 1 12 ? 20.547 -12.18 -8.844 1 92.31 12 LYS B N 1
ATOM 3823 C CA . LYS B 1 12 ? 21.672 -12.633 -9.664 1 92.31 12 LYS B CA 1
ATOM 3824 C C . LYS B 1 12 ? 21.516 -14.102 -10.047 1 92.31 12 LYS B C 1
ATOM 3826 O O . LYS B 1 12 ? 21.75 -14.484 -11.195 1 92.31 12 LYS B O 1
ATOM 3831 N N . ASN B 1 13 ? 21.234 -14.914 -9.055 1 93.06 13 ASN B N 1
ATOM 3832 C CA . ASN B 1 13 ? 20.953 -16.328 -9.258 1 93.06 13 ASN B CA 1
ATOM 3833 C C . ASN B 1 13 ? 20.078 -16.891 -8.148 1 93.06 13 ASN B C 1
ATOM 3835 O O . ASN B 1 13 ? 20.391 -16.766 -6.965 1 93.06 13 ASN B O 1
ATOM 3839 N N . ALA B 1 14 ? 19.016 -17.516 -8.547 1 95 14 ALA B N 1
ATOM 3840 C CA . ALA B 1 14 ? 18.109 -18.094 -7.551 1 95 14 ALA B CA 1
ATOM 3841 C C . ALA B 1 14 ? 17.453 -19.375 -8.062 1 95 14 ALA B C 1
ATOM 3843 O O . ALA B 1 14 ? 17.125 -19.469 -9.25 1 95 14 ALA B O 1
ATOM 3844 N N . ILE B 1 15 ? 17.359 -20.344 -7.238 1 95.69 15 ILE B N 1
ATOM 3845 C CA . ILE B 1 15 ? 16.641 -21.594 -7.512 1 95.69 15 ILE B CA 1
ATOM 3846 C C . ILE B 1 15 ? 15.547 -21.797 -6.465 1 95.69 15 ILE B C 1
ATOM 3848 O O . ILE B 1 15 ? 15.812 -21.734 -5.262 1 95.69 15 ILE B O 1
ATOM 3852 N N . PHE B 1 16 ? 14.359 -21.953 -6.883 1 96.19 16 PHE B N 1
ATOM 3853 C CA . PHE B 1 16 ? 13.297 -22.219 -5.922 1 96.19 16 PHE B CA 1
ATOM 3854 C C . PHE B 1 16 ? 12.242 -23.125 -6.531 1 96.19 16 PHE B C 1
ATOM 3856 O O . PHE B 1 16 ? 12.227 -23.359 -7.742 1 96.19 16 PHE B O 1
ATOM 3863 N N . SER B 1 17 ? 11.461 -23.75 -5.723 1 96.44 17 SER B N 1
ATOM 3864 C CA . SER B 1 17 ? 10.367 -24.641 -6.109 1 96.44 17 SER B CA 1
ATOM 3865 C C . SER B 1 17 ? 9.062 -24.234 -5.441 1 96.44 17 SER B C 1
ATOM 3867 O O . SER B 1 17 ? 9.062 -23.5 -4.445 1 96.44 17 SER B O 1
ATOM 3869 N N . LEU B 1 18 ? 8.008 -24.672 -6.027 1 96.06 18 LEU B N 1
ATOM 3870 C CA . LEU B 1 18 ? 6.691 -24.359 -5.48 1 96.06 18 LEU B CA 1
ATOM 3871 C C . LEU B 1 18 ? 6.191 -25.516 -4.602 1 96.06 18 LEU B C 1
ATOM 3873 O O . LEU B 1 18 ? 6.48 -26.672 -4.875 1 96.06 18 LEU B O 1
ATOM 3877 N N . ALA B 1 19 ? 5.586 -25.188 -3.549 1 96.94 19 ALA B N 1
ATOM 3878 C CA . ALA B 1 19 ? 4.809 -26.109 -2.715 1 96.94 19 ALA B CA 1
ATOM 3879 C C . ALA B 1 19 ? 3.342 -25.688 -2.66 1 96.94 19 ALA B C 1
ATOM 3881 O O . ALA B 1 19 ? 2.889 -24.891 -3.48 1 96.94 19 ALA B O 1
ATOM 3882 N N . ASP B 1 20 ? 2.584 -26.359 -1.807 1 97.75 20 ASP B N 1
ATOM 3883 C CA . ASP B 1 20 ? 1.201 -25.906 -1.661 1 97.75 20 ASP B CA 1
ATOM 3884 C C . ASP B 1 20 ? 1.135 -24.469 -1.163 1 97.75 20 ASP B C 1
ATOM 3886 O O . ASP B 1 20 ? 0.259 -23.703 -1.573 1 97.75 20 ASP B O 1
ATOM 3890 N N . ILE B 1 21 ? 1.999 -24.172 -0.292 1 98.19 21 ILE B N 1
ATOM 3891 C CA . ILE B 1 21 ? 2.203 -22.781 0.09 1 98.19 21 ILE B CA 1
ATOM 3892 C C . ILE B 1 21 ? 3.689 -22.453 0.024 1 98.19 21 ILE B C 1
ATOM 3894 O O . ILE B 1 21 ? 4.52 -23.141 0.623 1 98.19 21 ILE B O 1
ATOM 3898 N N . THR B 1 22 ? 4.074 -21.516 -0.758 1 98.56 22 THR B N 1
ATOM 3899 C CA . THR B 1 22 ? 5.441 -21.031 -0.949 1 98.56 22 THR B CA 1
ATOM 3900 C C . THR B 1 22 ? 5.578 -19.594 -0.487 1 98.56 22 THR B C 1
ATOM 3902 O O . THR B 1 22 ? 4.797 -18.719 -0.891 1 98.56 22 THR B O 1
ATOM 3905 N N . ILE B 1 23 ? 6.527 -19.359 0.339 1 97.94 23 ILE B N 1
ATOM 3906 C CA . ILE B 1 23 ? 6.734 -18.031 0.903 1 97.94 23 ILE B CA 1
ATOM 3907 C C . ILE B 1 23 ? 8.102 -17.5 0.479 1 97.94 23 ILE B C 1
ATOM 3909 O O . ILE B 1 23 ? 9.117 -18.188 0.621 1 97.94 23 ILE B O 1
ATOM 3913 N N . ILE B 1 24 ? 8.125 -16.359 -0.096 1 97.12 24 ILE B N 1
ATOM 3914 C CA . ILE B 1 24 ? 9.359 -15.641 -0.36 1 97.12 24 ILE B CA 1
ATOM 3915 C C . ILE B 1 24 ? 9.406 -14.375 0.503 1 97.12 24 ILE B C 1
ATOM 3917 O O . ILE B 1 24 ? 8.602 -13.461 0.323 1 97.12 24 ILE B O 1
ATOM 3921 N N . CYS B 1 25 ? 10.266 -14.359 1.445 1 94.06 25 CYS B N 1
ATOM 3922 C CA . CYS B 1 25 ? 10.359 -13.227 2.357 1 94.06 25 CYS B CA 1
ATOM 3923 C C . CYS B 1 25 ? 11.75 -12.594 2.297 1 94.06 25 CYS B C 1
ATOM 3925 O O . CYS B 1 25 ? 12.648 -13.133 1.651 1 94.06 25 CYS B O 1
ATOM 3927 N N . GLY B 1 26 ? 11.906 -11.375 2.838 1 88.75 26 GLY B N 1
ATOM 3928 C CA . GLY B 1 26 ? 13.172 -10.656 2.822 1 88.75 26 GLY B CA 1
ATOM 3929 C C . GLY B 1 26 ? 13.016 -9.156 2.904 1 88.75 26 GLY B C 1
ATOM 3930 O O . GLY B 1 26 ? 11.891 -8.648 2.971 1 88.75 26 GLY B O 1
ATOM 3931 N N . LYS B 1 27 ? 14.094 -8.461 2.898 1 87.69 27 LYS B N 1
ATOM 3932 C CA . LYS B 1 27 ? 14.133 -7.008 3.035 1 87.69 27 LYS B CA 1
ATOM 3933 C C . LYS B 1 27 ? 13.648 -6.328 1.758 1 87.69 27 LYS B C 1
ATOM 3935 O O . LYS B 1 27 ? 13.383 -6.992 0.753 1 87.69 27 LYS B O 1
ATOM 3940 N N . ASN B 1 28 ? 13.453 -5.031 1.884 1 85.62 28 ASN B N 1
ATOM 3941 C CA . ASN B 1 28 ? 13.047 -4.27 0.708 1 85.62 28 ASN B CA 1
ATOM 3942 C C . ASN B 1 28 ? 14.133 -4.27 -0.362 1 85.62 28 ASN B C 1
ATOM 3944 O O . ASN B 1 28 ? 15.328 -4.238 -0.044 1 85.62 28 ASN B O 1
ATOM 3948 N N . ASN B 1 29 ? 13.711 -4.324 -1.59 1 84.56 29 ASN B N 1
ATOM 3949 C CA . ASN B 1 29 ? 14.594 -4.18 -2.74 1 84.56 29 ASN B CA 1
ATOM 3950 C C . ASN B 1 29 ? 15.516 -5.387 -2.898 1 84.56 29 ASN B C 1
ATOM 3952 O O . ASN B 1 29 ? 16.688 -5.238 -3.26 1 84.56 29 ASN B O 1
ATOM 3956 N N . THR B 1 30 ? 15.023 -6.586 -2.504 1 87.06 30 THR B N 1
ATOM 3957 C CA . THR B 1 30 ? 15.883 -7.762 -2.568 1 87.06 30 THR B CA 1
ATOM 3958 C C . THR B 1 30 ? 15.492 -8.656 -3.74 1 87.06 30 THR B C 1
ATOM 3960 O O . THR B 1 30 ? 16.078 -9.719 -3.943 1 87.06 30 THR B O 1
ATOM 3963 N N . GLY B 1 31 ? 14.445 -8.359 -4.418 1 89.38 31 GLY B N 1
ATOM 3964 C CA . GLY B 1 31 ? 14.125 -9.07 -5.645 1 89.38 31 GLY B CA 1
ATOM 3965 C C . GLY B 1 31 ? 12.961 -10.031 -5.492 1 89.38 31 GLY B C 1
ATOM 3966 O O . GLY B 1 31 ? 12.672 -10.812 -6.402 1 89.38 31 GLY B O 1
ATOM 3967 N N . LYS B 1 32 ? 12.219 -10.023 -4.359 1 93.06 32 LYS B N 1
ATOM 3968 C CA . LYS B 1 32 ? 11.078 -10.914 -4.113 1 93.06 32 LYS B CA 1
ATOM 3969 C C . LYS B 1 32 ? 10.047 -10.812 -5.234 1 93.06 32 LYS B C 1
ATOM 3971 O O . LYS B 1 32 ? 9.625 -11.828 -5.785 1 93.06 32 LYS B O 1
ATOM 3976 N N . THR B 1 33 ? 9.742 -9.602 -5.602 1 92.69 33 THR B N 1
ATOM 3977 C CA . THR B 1 33 ? 8.711 -9.336 -6.59 1 92.69 33 THR B CA 1
ATOM 3978 C C . THR B 1 33 ? 9.148 -9.805 -7.977 1 92.69 33 THR B C 1
ATOM 3980 O O . THR B 1 33 ? 8.344 -10.328 -8.742 1 92.69 33 THR B O 1
ATOM 3983 N N . TYR B 1 34 ? 10.414 -9.688 -8.289 1 93.06 34 TYR B N 1
ATOM 3984 C CA . TYR B 1 34 ? 10.922 -10.094 -9.594 1 93.06 34 TYR B CA 1
ATOM 3985 C C . TYR B 1 34 ? 10.828 -11.602 -9.773 1 93.06 34 TYR B C 1
ATOM 3987 O O . TYR B 1 34 ? 10.523 -12.094 -10.859 1 93.06 34 TYR B O 1
ATOM 3995 N N . ALA B 1 35 ? 11.109 -12.297 -8.703 1 95.62 35 ALA B N 1
ATOM 3996 C CA . ALA B 1 35 ? 11.016 -13.758 -8.766 1 95.62 35 ALA B CA 1
ATOM 3997 C C . ALA B 1 35 ? 9.586 -14.203 -9.062 1 95.62 35 ALA B C 1
ATOM 3999 O O . ALA B 1 35 ? 9.359 -15.039 -9.938 1 95.62 35 ALA B O 1
ATOM 4000 N N . VAL B 1 36 ? 8.656 -13.641 -8.383 1 96.31 36 VAL B N 1
ATOM 4001 C CA . VAL B 1 36 ? 7.258 -14.031 -8.508 1 96.31 36 VAL B CA 1
ATOM 4002 C C . VAL B 1 36 ? 6.715 -13.562 -9.859 1 96.31 36 VAL B C 1
ATOM 4004 O O . VAL B 1 36 ? 5.934 -14.273 -10.5 1 96.31 36 VAL B O 1
ATOM 4007 N N . TYR B 1 37 ? 7.117 -12.383 -10.297 1 96.31 37 TYR B N 1
ATOM 4008 C CA . TYR B 1 37 ? 6.676 -11.867 -11.586 1 96.31 37 TYR B CA 1
ATOM 4009 C C . TYR B 1 37 ? 7.211 -12.719 -12.734 1 96.31 37 TYR B C 1
ATOM 4011 O O . TYR B 1 37 ? 6.516 -12.945 -13.727 1 96.31 37 TYR B O 1
ATOM 4019 N N . ALA B 1 38 ? 8.492 -13.141 -12.562 1 97.25 38 ALA B N 1
ATOM 4020 C CA . ALA B 1 38 ? 9.062 -14.023 -13.57 1 97.25 38 ALA B CA 1
ATOM 4021 C C . ALA B 1 38 ? 8.266 -15.328 -13.672 1 97.25 38 ALA B C 1
ATOM 4023 O O . ALA B 1 38 ? 7.988 -15.812 -14.766 1 97.25 38 ALA B O 1
ATOM 4024 N N . LEU B 1 39 ? 7.93 -15.852 -12.539 1 97.5 39 LEU B N 1
ATOM 4025 C CA . LEU B 1 39 ? 7.133 -17.062 -12.492 1 97.5 39 LEU B CA 1
ATOM 4026 C C . LEU B 1 39 ? 5.766 -16.844 -13.125 1 97.5 39 LEU B C 1
ATOM 4028 O O . LEU B 1 39 ? 5.336 -17.625 -13.977 1 97.5 39 LEU B O 1
ATOM 4032 N N . TYR B 1 40 ? 5.098 -15.805 -12.758 1 97.94 40 TYR B N 1
ATOM 4033 C CA . TYR B 1 40 ? 3.779 -15.469 -13.289 1 97.94 40 TYR B CA 1
ATOM 4034 C C . TYR B 1 40 ? 3.83 -15.289 -14.797 1 97.94 40 TYR B C 1
ATOM 4036 O O . TYR B 1 40 ? 2.967 -15.797 -15.516 1 97.94 40 TYR B O 1
ATOM 4044 N N . GLY B 1 41 ? 4.824 -14.547 -15.219 1 97.38 41 GLY B N 1
ATOM 4045 C CA . GLY B 1 41 ? 4.992 -14.32 -16.641 1 97.38 41 GLY B CA 1
ATOM 4046 C C . GLY B 1 41 ? 5.137 -15.609 -17.438 1 97.38 41 GLY B C 1
ATOM 4047 O O . GLY B 1 41 ? 4.539 -15.758 -18.5 1 97.38 41 GLY B O 1
ATOM 4048 N N . PHE B 1 42 ? 5.867 -16.484 -16.875 1 97.94 42 PHE B N 1
ATOM 4049 C CA . PHE B 1 42 ? 6.066 -17.734 -17.594 1 97.94 42 PHE B CA 1
ATOM 4050 C C . PHE B 1 42 ? 4.762 -18.516 -17.688 1 97.94 42 PHE B C 1
ATOM 4052 O O . PHE B 1 42 ? 4.449 -19.078 -18.734 1 97.94 42 PHE B O 1
ATOM 4059 N N . PHE B 1 43 ? 4.059 -18.625 -16.578 1 97.62 43 PHE B N 1
ATOM 4060 C CA . PHE B 1 43 ? 2.785 -19.344 -16.609 1 97.62 43 PHE B CA 1
ATOM 4061 C C . PHE B 1 43 ? 1.856 -18.766 -17.656 1 97.62 43 PHE B C 1
ATOM 4063 O O . PHE B 1 43 ? 1.198 -19.5 -18.391 1 97.62 43 PHE B O 1
ATOM 4070 N N . LYS B 1 44 ? 1.82 -17.453 -17.719 1 95.31 44 LYS B N 1
ATOM 4071 C CA . LYS B 1 44 ? 0.967 -16.781 -18.688 1 95.31 44 LYS B CA 1
ATOM 4072 C C . LYS B 1 44 ? 1.469 -17.031 -20.109 1 95.31 44 LYS B C 1
ATOM 4074 O O . LYS B 1 44 ? 0.677 -17.281 -21.016 1 95.31 44 LYS B O 1
ATOM 4079 N N . TYR B 1 45 ? 2.783 -16.906 -20.266 1 96 45 TYR B N 1
ATOM 4080 C CA . TYR B 1 45 ? 3.393 -17.172 -21.562 1 96 45 TYR B CA 1
ATOM 4081 C C . TYR B 1 45 ? 3.098 -18.594 -22.016 1 96 45 TYR B C 1
ATOM 4083 O O . TYR B 1 45 ? 2.719 -18.828 -23.172 1 96 45 TYR B O 1
ATOM 4091 N N . TRP B 1 46 ? 3.293 -19.531 -21.109 1 96.31 46 TRP B N 1
ATOM 4092 C CA . TRP B 1 46 ? 3.057 -20.938 -21.375 1 96.31 46 TRP B CA 1
ATOM 4093 C C . TRP B 1 46 ? 1.621 -21.172 -21.844 1 96.31 46 TRP B C 1
ATOM 4095 O O . TRP B 1 46 ? 1.387 -21.844 -22.844 1 96.31 46 TRP B O 1
ATOM 4105 N N . LYS B 1 47 ? 0.743 -20.594 -21.188 1 93.5 47 LYS B N 1
ATOM 4106 C CA . LYS B 1 47 ? -0.674 -20.828 -21.453 1 93.5 47 LYS B CA 1
ATOM 4107 C C . LYS B 1 47 ? -1.115 -20.141 -22.75 1 93.5 47 LYS B C 1
ATOM 4109 O O . LYS B 1 47 ? -1.785 -20.734 -23.578 1 93.5 47 LYS B O 1
ATOM 4114 N N . ASN B 1 48 ? -0.647 -18.922 -22.922 1 91.06 48 ASN B N 1
ATOM 4115 C CA . ASN B 1 48 ? -1.266 -18.094 -23.953 1 91.06 48 ASN B CA 1
ATOM 4116 C C . ASN B 1 48 ? -0.402 -18.031 -25.203 1 91.06 48 ASN B C 1
ATOM 4118 O O . ASN B 1 48 ? -0.91 -17.781 -26.297 1 91.06 48 ASN B O 1
ATOM 4122 N N . ASN B 1 49 ? 0.902 -18.203 -25.047 1 91.88 49 ASN B N 1
ATOM 4123 C CA . ASN B 1 49 ? 1.755 -17.844 -26.172 1 91.88 49 ASN B CA 1
ATOM 4124 C C . ASN B 1 49 ? 2.592 -19.031 -26.641 1 91.88 49 ASN B C 1
ATOM 4126 O O . ASN B 1 49 ? 3.197 -18.984 -27.719 1 91.88 49 ASN B O 1
ATOM 4130 N N . PHE B 1 50 ? 2.674 -20.031 -25.828 1 94.81 50 PHE B N 1
ATOM 4131 C CA . PHE B 1 50 ? 3.469 -21.203 -26.219 1 94.81 50 PHE B CA 1
ATOM 4132 C C . PHE B 1 50 ? 2.572 -22.344 -26.688 1 94.81 50 PHE B C 1
ATOM 4134 O O . PHE B 1 50 ? 1.5 -22.562 -26.125 1 94.81 50 PHE B O 1
ATOM 4141 N N . SER B 1 51 ? 2.977 -22.984 -27.766 1 94.38 51 SER B N 1
ATOM 4142 C CA . SER B 1 51 ? 2.289 -24.172 -28.266 1 94.38 51 SER B CA 1
ATOM 4143 C C . SER B 1 51 ? 3.283 -25.234 -28.734 1 94.38 51 SER B C 1
ATOM 4145 O O . SER B 1 51 ? 4.316 -24.906 -29.312 1 94.38 51 SER B O 1
ATOM 4147 N N . ILE B 1 52 ? 2.965 -26.422 -28.469 1 95.25 52 ILE B N 1
ATOM 4148 C CA . ILE B 1 52 ? 3.803 -27.531 -28.922 1 95.25 52 ILE B CA 1
ATOM 4149 C C . ILE B 1 52 ? 3.664 -27.688 -30.438 1 95.25 52 ILE B C 1
ATOM 4151 O O . ILE B 1 52 ? 2.549 -27.703 -30.969 1 95.25 52 ILE B O 1
ATOM 4155 N N . LYS B 1 53 ? 4.73 -27.797 -31.094 1 91.25 53 LYS B N 1
ATOM 4156 C CA . LYS B 1 53 ? 4.699 -27.938 -32.531 1 91.25 53 LYS B CA 1
ATOM 4157 C C . LYS B 1 53 ? 4.441 -29.391 -32.938 1 91.25 53 LYS B C 1
ATOM 4159 O O . LYS B 1 53 ? 5.074 -30.297 -32.406 1 91.25 53 LYS B O 1
ATOM 4164 N N . ILE B 1 54 ? 3.494 -29.516 -33.75 1 91.19 54 ILE B N 1
ATOM 4165 C CA . ILE B 1 54 ? 3.154 -30.828 -34.312 1 91.19 54 ILE B CA 1
ATOM 4166 C C . ILE B 1 54 ? 3.715 -30.969 -35.719 1 91.19 54 ILE B C 1
ATOM 4168 O O . ILE B 1 54 ? 3.771 -29.984 -36.469 1 91.19 54 ILE B O 1
ATOM 4172 N N . SER B 1 55 ? 4.105 -32.156 -36.031 1 88.44 55 SER B N 1
ATOM 4173 C CA . SER B 1 55 ? 4.695 -32.406 -37.344 1 88.44 55 SER B CA 1
ATOM 4174 C C . SER B 1 55 ? 3.688 -32.125 -38.469 1 88.44 55 SER B C 1
ATOM 4176 O O . SER B 1 55 ? 2.5 -32.406 -38.312 1 88.44 55 SER B O 1
ATOM 4178 N N . ASN B 1 56 ? 4.18 -31.594 -39.531 1 88.88 56 ASN B N 1
ATOM 4179 C CA . ASN B 1 56 ? 3.346 -31.328 -40.688 1 88.88 56 ASN B CA 1
ATOM 4180 C C . ASN B 1 56 ? 2.727 -32.625 -41.25 1 88.88 56 ASN B C 1
ATOM 4182 O O . ASN B 1 56 ? 1.62 -32.594 -41.781 1 88.88 56 ASN B O 1
ATOM 4186 N N . ASP B 1 57 ? 3.424 -33.656 -41.062 1 88.88 57 ASP B N 1
ATOM 4187 C CA . ASP B 1 57 ? 2.928 -34.938 -41.562 1 88.88 57 ASP B CA 1
ATOM 4188 C C . ASP B 1 57 ? 1.647 -35.344 -40.844 1 88.88 57 ASP B C 1
ATOM 4190 O O . ASP B 1 57 ? 0.716 -35.875 -41.469 1 88.88 57 ASP B O 1
ATOM 4194 N N . GLU B 1 58 ? 1.636 -35.156 -39.625 1 89.5 58 GLU B N 1
ATOM 4195 C CA . GLU B 1 58 ? 0.446 -35.5 -38.844 1 89.5 58 GLU B CA 1
ATOM 4196 C C . GLU B 1 58 ? -0.743 -34.625 -39.25 1 89.5 58 GLU B C 1
ATOM 4198 O O . GLU B 1 58 ? -1.871 -35.125 -39.344 1 89.5 58 GLU B O 1
ATOM 4203 N N . ILE B 1 59 ? -0.51 -33.406 -39.562 1 89.25 59 ILE B N 1
ATOM 4204 C CA . ILE B 1 59 ? -1.565 -32.5 -39.938 1 89.25 59 ILE B CA 1
ATOM 4205 C C . ILE B 1 59 ? -2.109 -32.875 -41.312 1 89.25 59 ILE B C 1
ATOM 4207 O O . ILE B 1 59 ? -3.322 -32.844 -41.531 1 89.25 59 ILE B O 1
ATOM 4211 N N . ARG B 1 60 ? -1.143 -33.188 -42.156 1 87.56 60 ARG B N 1
ATOM 4212 C CA . ARG B 1 60 ? -1.554 -33.625 -43.5 1 87.56 60 ARG B CA 1
ATOM 4213 C C . ARG B 1 60 ? -2.396 -34.906 -43.406 1 87.56 60 ARG B C 1
ATOM 4215 O O . ARG B 1 60 ? -3.396 -35.031 -44.125 1 87.56 60 ARG B O 1
ATOM 4222 N N . LYS B 1 61 ? -1.981 -35.75 -42.625 1 90.06 61 LYS B N 1
ATOM 4223 C CA . LYS B 1 61 ? -2.732 -36.969 -42.438 1 90.06 61 LYS B CA 1
ATOM 4224 C C . LYS B 1 61 ? -4.141 -36.688 -41.906 1 90.06 61 LYS B C 1
ATOM 4226 O O . LYS B 1 61 ? -5.102 -37.344 -42.344 1 90.06 61 LYS B O 1
ATOM 4231 N N . LEU B 1 62 ? -4.23 -35.812 -41.031 1 90.25 62 LEU B N 1
ATOM 4232 C CA . LEU B 1 62 ? -5.531 -35.438 -40.5 1 90.25 62 LEU B CA 1
ATOM 4233 C C . LEU B 1 62 ? -6.434 -34.844 -41.594 1 90.25 62 LEU B C 1
ATOM 4235 O O . LEU B 1 62 ? -7.613 -35.219 -41.656 1 90.25 62 LEU B O 1
ATOM 4239 N N . LEU B 1 63 ? -5.852 -34 -42.375 1 86.38 63 LEU B N 1
ATOM 4240 C CA . LEU B 1 63 ? -6.625 -33.344 -43.438 1 86.38 63 LEU B CA 1
ATOM 4241 C C . LEU B 1 63 ? -7.031 -34.312 -44.531 1 86.38 63 LEU B C 1
ATOM 4243 O O . LEU B 1 63 ? -8.086 -34.188 -45.125 1 86.38 63 LEU B O 1
ATOM 4247 N N . ASN B 1 64 ? -6.188 -35.312 -44.688 1 86.69 64 ASN B N 1
ATOM 4248 C CA . ASN B 1 64 ? -6.445 -36.281 -45.75 1 86.69 64 ASN B CA 1
ATOM 4249 C C . ASN B 1 64 ? -7.359 -37.406 -45.281 1 86.69 64 ASN B C 1
ATOM 4251 O O . ASN B 1 64 ? -8.266 -37.812 -46 1 86.69 64 ASN B O 1
ATOM 4255 N N . GLU B 1 65 ? -7.141 -37.875 -44.094 1 87.94 65 GLU B N 1
ATOM 4256 C CA . GLU B 1 65 ? -7.832 -39.062 -43.594 1 87.94 65 GLU B CA 1
ATOM 4257 C C . GLU B 1 65 ? -9.016 -38.688 -42.719 1 87.94 65 GLU B C 1
ATOM 4259 O O . GLU B 1 65 ? -9.898 -39.5 -42.469 1 87.94 65 GLU B O 1
ATOM 4264 N N . GLY B 1 66 ? -8.992 -37.5 -42.188 1 88 66 GLY B N 1
ATOM 4265 C CA . GLY B 1 66 ? -10.094 -37.031 -41.375 1 88 66 GLY B CA 1
ATOM 4266 C C . GLY B 1 66 ? -9.945 -37.406 -39.906 1 88 66 GLY B C 1
ATOM 4267 O O . GLY B 1 66 ? -10.648 -36.875 -39.031 1 88 66 GLY B O 1
ATOM 4268 N N . ILE B 1 67 ? -9.086 -38.406 -39.656 1 91.12 67 ILE B N 1
ATOM 4269 C CA . ILE B 1 67 ? -8.883 -38.844 -38.281 1 91.12 67 ILE B CA 1
ATOM 4270 C C . ILE B 1 67 ? -7.422 -39.25 -38.062 1 91.12 67 ILE B C 1
ATOM 4272 O O . ILE B 1 67 ? -6.809 -39.844 -38.969 1 91.12 67 ILE B O 1
ATOM 4276 N N . ILE B 1 68 ? -6.875 -38.875 -36.938 1 92.44 68 ILE B N 1
ATOM 4277 C CA . ILE B 1 68 ? -5.508 -39.281 -36.625 1 92.44 68 ILE B CA 1
ATOM 4278 C C . ILE B 1 68 ? -5.398 -39.594 -35.125 1 92.44 68 ILE B C 1
ATOM 4280 O O . ILE B 1 68 ? -6.223 -39.156 -34.344 1 92.44 68 ILE B O 1
ATOM 4284 N N . GLU B 1 69 ? -4.465 -40.438 -34.812 1 94.19 69 GLU B N 1
ATOM 4285 C CA . GLU B 1 69 ? -4.102 -40.781 -33.438 1 94.19 69 GLU B CA 1
ATOM 4286 C C . GLU B 1 69 ? -2.682 -40.312 -33.125 1 94.19 69 GLU B C 1
ATOM 4288 O O . GLU B 1 69 ? -1.726 -40.719 -33.781 1 94.19 69 GLU B O 1
ATOM 4293 N N . ILE B 1 70 ? -2.604 -39.5 -32.219 1 94.19 70 ILE B N 1
ATOM 4294 C CA . ILE B 1 70 ? -1.308 -38.969 -31.812 1 94.19 70 ILE B CA 1
ATOM 4295 C C . ILE B 1 70 ? -0.803 -39.688 -30.578 1 94.19 70 ILE B C 1
ATOM 4297 O O . ILE B 1 70 ? -1.503 -39.781 -29.562 1 94.19 70 ILE B O 1
ATOM 4301 N N . ASP B 1 71 ? 0.417 -40.25 -30.594 1 94.56 71 ASP B N 1
ATOM 4302 C CA . ASP B 1 71 ? 1.03 -40.938 -29.469 1 94.56 71 ASP B CA 1
ATOM 4303 C C . ASP B 1 71 ? 1.572 -39.938 -28.438 1 94.56 71 ASP B C 1
ATOM 4305 O O . ASP B 1 71 ? 2.576 -39.281 -28.688 1 94.56 71 ASP B O 1
ATOM 4309 N N . LEU B 1 72 ? 1.002 -39.906 -27.297 1 95 72 LEU B N 1
ATOM 4310 C CA . LEU B 1 72 ? 1.362 -38.938 -26.266 1 95 72 LEU B CA 1
ATOM 4311 C C . LEU B 1 72 ? 2.75 -39.25 -25.703 1 95 72 LEU B C 1
ATOM 4313 O O . LEU B 1 72 ? 3.418 -38.344 -25.188 1 95 72 LEU B O 1
ATOM 4317 N N . ASN B 1 73 ? 3.205 -40.5 -25.797 1 94.12 73 ASN B N 1
ATOM 4318 C CA . ASN B 1 73 ? 4.496 -40.875 -25.234 1 94.12 73 ASN B CA 1
ATOM 4319 C C . ASN B 1 73 ? 5.648 -40.156 -25.922 1 94.12 73 ASN B C 1
ATOM 4321 O O . ASN B 1 73 ? 6.676 -39.875 -25.297 1 94.12 73 ASN B O 1
ATOM 4325 N N . ILE B 1 74 ? 5.434 -39.875 -27.141 1 93.44 74 ILE B N 1
ATOM 4326 C CA . ILE B 1 74 ? 6.453 -39.156 -27.891 1 93.44 74 ILE B CA 1
ATOM 4327 C C . ILE B 1 74 ? 6.699 -37.781 -27.234 1 93.44 74 ILE B C 1
ATOM 4329 O O . ILE B 1 74 ? 7.848 -37.375 -27.047 1 93.44 74 ILE B O 1
ATOM 4333 N N . TYR B 1 75 ? 5.668 -37.188 -26.875 1 94 75 TYR B N 1
ATOM 4334 C CA . TYR B 1 75 ? 5.754 -35.844 -26.312 1 94 75 TYR B CA 1
ATOM 4335 C C . TYR B 1 75 ? 6.098 -35.906 -24.828 1 94 75 TYR B C 1
ATOM 4337 O O . TYR B 1 75 ? 6.77 -35 -24.312 1 94 75 TYR B O 1
ATOM 4345 N N . ILE B 1 76 ? 5.645 -36.906 -24.141 1 93.81 76 ILE B N 1
ATOM 4346 C CA . ILE B 1 76 ? 5.973 -37.062 -22.734 1 93.81 76 ILE B CA 1
ATOM 4347 C C . ILE B 1 76 ? 7.48 -37.281 -22.578 1 93.81 76 ILE B C 1
ATOM 4349 O O . ILE B 1 76 ? 8.102 -36.688 -21.672 1 93.81 76 ILE B O 1
ATOM 4353 N N . ASN B 1 77 ? 8.023 -38.062 -23.453 1 92.94 77 ASN B N 1
ATOM 4354 C CA . ASN B 1 77 ? 9.461 -38.344 -23.422 1 92.94 77 ASN B CA 1
ATOM 4355 C C . ASN B 1 77 ? 10.266 -37.094 -23.812 1 92.94 77 ASN B C 1
ATOM 4357 O O . ASN B 1 77 ? 11.438 -36.969 -23.438 1 92.94 77 ASN B O 1
ATOM 4361 N N . ASP B 1 78 ? 9.617 -36.188 -24.516 1 93.75 78 ASP B N 1
ATOM 4362 C CA . ASP B 1 78 ? 10.273 -34.969 -24.969 1 93.75 78 ASP B CA 1
ATOM 4363 C C . ASP B 1 78 ? 9.914 -33.781 -24.078 1 93.75 78 ASP B C 1
ATOM 4365 O O . ASP B 1 78 ? 10.141 -32.625 -24.453 1 93.75 78 ASP B O 1
ATOM 4369 N N . ALA B 1 79 ? 9.32 -34.031 -22.969 1 94.12 79 ALA B N 1
ATOM 4370 C CA . ALA B 1 79 ? 8.789 -33 -22.094 1 94.12 79 ALA B CA 1
ATOM 4371 C C . ALA B 1 79 ? 9.883 -32 -21.703 1 94.12 79 ALA B C 1
ATOM 4373 O O . ALA B 1 79 ? 9.648 -30.797 -21.672 1 94.12 79 ALA B O 1
ATOM 4374 N N . LYS B 1 80 ? 11.031 -32.5 -21.406 1 94 80 LYS B N 1
ATOM 4375 C CA . LYS B 1 80 ? 12.141 -31.641 -21 1 94 80 LYS B CA 1
ATOM 4376 C C . LYS B 1 80 ? 12.531 -30.672 -22.125 1 94 80 LYS B C 1
ATOM 4378 O O . LYS B 1 80 ? 12.734 -29.484 -21.875 1 94 80 LYS B O 1
ATOM 4383 N N . ASN B 1 81 ? 12.617 -31.219 -23.297 1 94.88 81 ASN B N 1
ATOM 4384 C CA . ASN B 1 81 ? 12.984 -30.391 -24.438 1 94.88 81 ASN B CA 1
ATOM 4385 C C . ASN B 1 81 ? 11.906 -29.359 -24.75 1 94.88 81 ASN B C 1
ATOM 4387 O O . ASN B 1 81 ? 12.219 -28.234 -25.141 1 94.88 81 ASN B O 1
ATOM 4391 N N . ILE B 1 82 ? 10.688 -29.797 -24.656 1 95.75 82 ILE B N 1
ATOM 4392 C CA . ILE B 1 82 ? 9.57 -28.875 -24.891 1 95.75 82 ILE B CA 1
ATOM 4393 C C . ILE B 1 82 ? 9.648 -27.703 -23.906 1 95.75 82 ILE B C 1
ATOM 4395 O O . ILE B 1 82 ? 9.539 -26.547 -24.312 1 95.75 82 ILE B O 1
ATOM 4399 N N . LEU B 1 83 ? 9.883 -28.016 -22.688 1 95.94 83 LEU B N 1
ATOM 4400 C CA . LEU B 1 83 ? 9.945 -27 -21.641 1 95.94 83 LEU B CA 1
ATOM 4401 C C . LEU B 1 83 ? 11.164 -26.094 -21.828 1 95.94 83 LEU B C 1
ATOM 4403 O O . LEU B 1 83 ? 11.086 -24.891 -21.625 1 95.94 83 LEU B O 1
ATOM 4407 N N . ASP B 1 84 ? 12.281 -26.688 -22.203 1 96.5 84 ASP B N 1
ATOM 4408 C CA . ASP B 1 84 ? 13.492 -25.906 -22.453 1 96.5 84 ASP B CA 1
ATOM 4409 C C . ASP B 1 84 ? 13.273 -24.906 -23.578 1 96.5 84 ASP B C 1
ATOM 4411 O O . ASP B 1 84 ? 13.734 -23.766 -23.5 1 96.5 84 ASP B O 1
ATOM 4415 N N . THR B 1 85 ? 12.609 -25.375 -24.578 1 96.81 85 THR B N 1
ATOM 4416 C CA . THR B 1 85 ? 12.297 -24.5 -25.703 1 96.81 85 THR B CA 1
ATOM 4417 C C . THR B 1 85 ? 11.398 -23.344 -25.25 1 96.81 85 THR B C 1
ATOM 4419 O O . THR B 1 85 ? 11.625 -22.188 -25.609 1 96.81 85 THR B O 1
ATOM 4422 N N . ALA B 1 86 ? 10.414 -23.688 -24.469 1 97.38 86 ALA B N 1
ATOM 4423 C CA . ALA B 1 86 ? 9.508 -22.672 -23.953 1 97.38 86 ALA B CA 1
ATOM 4424 C C . ALA B 1 86 ? 10.266 -21.641 -23.094 1 97.38 86 ALA B C 1
ATOM 4426 O O . ALA B 1 86 ? 10.031 -20.438 -23.219 1 97.38 86 ALA B O 1
ATOM 4427 N N . CYS B 1 87 ? 11.141 -22.094 -22.25 1 98.06 87 CYS B N 1
ATOM 4428 C CA . CYS B 1 87 ? 11.914 -21.219 -21.375 1 98.06 87 CYS B CA 1
ATOM 4429 C C . CYS B 1 87 ? 12.805 -20.281 -22.188 1 98.06 87 CYS B C 1
ATOM 4431 O O . CYS B 1 87 ? 12.891 -19.094 -21.891 1 98.06 87 CYS B O 1
ATOM 4433 N N . ASN B 1 88 ? 13.406 -20.844 -23.188 1 96.88 88 ASN B N 1
ATOM 4434 C CA . ASN B 1 88 ? 14.273 -20.031 -24.047 1 96.88 88 ASN B CA 1
ATOM 4435 C C . ASN B 1 88 ? 13.492 -18.938 -24.781 1 96.88 88 ASN B C 1
ATOM 4437 O O . ASN B 1 88 ? 13.953 -17.812 -24.875 1 96.88 88 ASN B O 1
ATOM 4441 N N . ASN B 1 89 ? 12.367 -19.344 -25.281 1 96.88 89 ASN B N 1
ATOM 4442 C CA . ASN B 1 89 ? 11.523 -18.359 -25.938 1 96.88 89 ASN B CA 1
ATOM 4443 C C . ASN B 1 89 ? 11.031 -17.297 -24.969 1 96.88 89 ASN B C 1
ATOM 4445 O O . ASN B 1 89 ? 10.906 -16.125 -25.328 1 96.88 89 ASN B O 1
ATOM 4449 N N . TYR B 1 90 ? 10.734 -17.703 -23.797 1 97.56 90 TYR B N 1
ATOM 4450 C CA . TYR B 1 90 ? 10.234 -16.797 -22.766 1 97.56 90 TYR B CA 1
ATOM 4451 C C . TYR B 1 90 ? 11.273 -15.727 -22.422 1 97.56 90 TYR B C 1
ATOM 4453 O O . TYR B 1 90 ? 10.93 -14.57 -22.203 1 97.56 90 TYR B O 1
ATOM 4461 N N . ILE B 1 91 ? 12.508 -16.078 -22.391 1 97 91 ILE B N 1
ATOM 4462 C CA . ILE B 1 91 ? 13.594 -15.164 -22.047 1 97 91 ILE B CA 1
ATOM 4463 C C . ILE B 1 91 ? 13.586 -13.977 -23.016 1 97 91 ILE B C 1
ATOM 4465 O O . ILE B 1 91 ? 13.797 -12.828 -22.594 1 97 91 ILE B O 1
ATOM 4469 N N . GLU B 1 92 ? 13.25 -14.266 -24.219 1 94.38 92 GLU B N 1
ATOM 4470 C CA . GLU B 1 92 ? 13.227 -13.219 -25.234 1 94.38 92 GLU B CA 1
ATOM 4471 C C . GLU B 1 92 ? 12.062 -12.258 -25.016 1 94.38 92 GLU B C 1
ATOM 4473 O O . GLU B 1 92 ? 12.102 -11.109 -25.469 1 94.38 92 GLU B O 1
ATOM 4478 N N . LYS B 1 93 ? 11.086 -12.68 -24.328 1 94.69 93 LYS B N 1
ATOM 4479 C CA . LYS B 1 93 ? 9.875 -11.883 -24.141 1 94.69 93 LYS B CA 1
ATOM 4480 C C . LYS B 1 93 ? 9.883 -11.188 -22.781 1 94.69 93 LYS B C 1
ATOM 4482 O O . LYS B 1 93 ? 8.961 -10.43 -22.469 1 94.69 93 LYS B O 1
ATOM 4487 N N . LEU B 1 94 ? 10.906 -11.367 -22 1 95.19 94 LEU B N 1
ATOM 4488 C CA . LEU B 1 94 ? 10.977 -10.836 -20.641 1 95.19 94 LEU B CA 1
ATOM 4489 C C . LEU B 1 94 ? 10.766 -9.32 -20.641 1 95.19 94 LEU B C 1
ATOM 4491 O O . LEU B 1 94 ? 10.047 -8.789 -19.797 1 95.19 94 LEU B O 1
ATOM 4495 N N . PRO B 1 95 ? 11.398 -8.578 -21.594 1 92.12 95 PRO B N 1
ATOM 4496 C CA . PRO B 1 95 ? 11.195 -7.121 -21.594 1 92.12 95 PRO B CA 1
ATOM 4497 C C . PRO B 1 95 ? 9.727 -6.727 -21.688 1 92.12 95 PRO B C 1
ATOM 4499 O O . PRO B 1 95 ? 9.281 -5.805 -21 1 92.12 95 PRO B O 1
ATOM 4502 N N . GLN B 1 96 ? 8.969 -7.484 -22.406 1 89.19 96 GLN B N 1
ATOM 4503 C CA . GLN B 1 96 ? 7.547 -7.211 -22.578 1 89.19 96 GLN B CA 1
ATOM 4504 C C . GLN B 1 96 ? 6.77 -7.559 -21.312 1 89.19 96 GLN B C 1
ATOM 4506 O O . GLN B 1 96 ? 5.855 -6.832 -20.906 1 89.19 96 GLN B O 1
ATOM 4511 N N . TYR B 1 97 ? 7.145 -8.625 -20.703 1 92.06 97 TYR B N 1
ATOM 4512 C CA . TYR B 1 97 ? 6.422 -9.102 -19.531 1 92.06 97 TYR B CA 1
ATOM 4513 C C . TYR B 1 97 ? 6.746 -8.242 -18.312 1 92.06 97 TYR B C 1
ATOM 4515 O O . TYR B 1 97 ? 5.922 -8.109 -17.406 1 92.06 97 TYR B O 1
ATOM 4523 N N . PHE B 1 98 ? 7.902 -7.602 -18.328 1 92.56 98 PHE B N 1
ATOM 4524 C CA . PHE B 1 98 ? 8.289 -6.754 -17.203 1 92.56 98 PHE B CA 1
ATOM 4525 C C . PHE B 1 98 ? 8.086 -5.281 -17.547 1 92.56 98 PHE B C 1
ATOM 4527 O O . PHE B 1 98 ? 8.242 -4.414 -16.688 1 92.56 98 PHE B O 1
ATOM 4534 N N . GLY B 1 99 ? 7.664 -4.996 -18.781 1 87.75 99 GLY B N 1
ATOM 4535 C CA . GLY B 1 99 ? 7.512 -3.611 -19.188 1 87.75 99 GLY B CA 1
ATOM 4536 C C . GLY B 1 99 ? 8.781 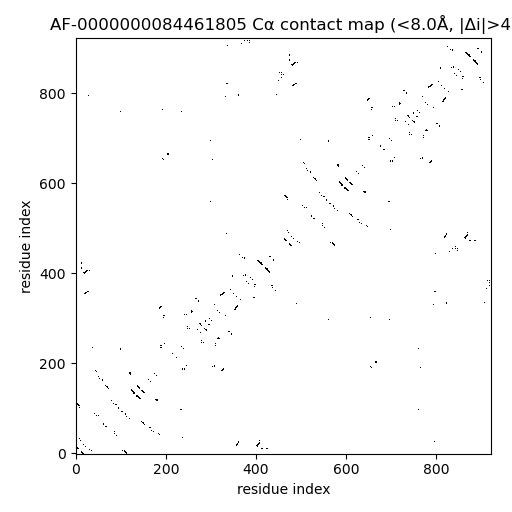-2.793 -19.016 1 87.75 99 GLY B C 1
ATOM 4537 O O . GLY B 1 99 ? 8.75 -1.705 -18.438 1 87.75 99 GLY B O 1
ATOM 4538 N N . ALA B 1 100 ? 9.938 -3.34 -19.375 1 87.5 100 ALA B N 1
ATOM 4539 C CA . ALA B 1 100 ? 11.242 -2.707 -19.188 1 87.5 100 ALA B CA 1
ATOM 4540 C C . ALA B 1 100 ? 12.102 -2.844 -20.438 1 87.5 100 ALA B C 1
ATOM 4542 O O . ALA B 1 100 ? 11.852 -3.711 -21.281 1 87.5 100 ALA B O 1
ATOM 4543 N N . PRO B 1 101 ? 13.078 -2.027 -20.641 1 87.06 101 PRO B N 1
ATOM 4544 C CA . PRO B 1 101 ? 13.93 -2.086 -21.812 1 87.06 101 PRO B CA 1
ATOM 4545 C C . PRO B 1 101 ? 14.688 -3.408 -21.938 1 87.06 101 PRO B C 1
ATOM 4547 O O . PRO B 1 101 ? 15.047 -4.012 -20.922 1 87.06 101 PRO B O 1
ATOM 4550 N N . GLU B 1 102 ? 15.008 -3.768 -23.109 1 91.12 102 GLU B N 1
ATOM 4551 C CA . GLU B 1 102 ? 15.664 -5.031 -23.422 1 91.12 102 GLU B CA 1
ATOM 4552 C C . GLU B 1 102 ? 17.062 -5.102 -22.812 1 91.12 102 GLU B C 1
ATOM 4554 O O . GLU B 1 102 ? 17.531 -6.176 -22.438 1 91.12 102 GLU B O 1
ATOM 4559 N N . LYS B 1 103 ? 17.656 -3.941 -22.672 1 89.06 103 LYS B N 1
ATOM 4560 C CA . LYS B 1 103 ? 19.031 -3.881 -22.203 1 89.06 103 LYS B CA 1
ATOM 4561 C C . LYS B 1 103 ? 19.156 -4.461 -20.797 1 89.06 103 LYS B C 1
ATOM 4563 O O . LYS B 1 103 ? 20.219 -4.969 -20.422 1 89.06 103 LYS B O 1
ATOM 4568 N N . TYR B 1 104 ? 18.109 -4.531 -20.094 1 88.06 104 TYR B N 1
ATOM 4569 C CA . TYR B 1 104 ? 18.156 -5.004 -18.703 1 88.06 104 TYR B CA 1
ATOM 4570 C C . TYR B 1 104 ? 18.062 -6.523 -18.641 1 88.06 104 TYR B C 1
ATOM 4572 O O . TYR B 1 104 ? 18.312 -7.125 -17.594 1 88.06 104 TYR B O 1
ATOM 4580 N N . PHE B 1 105 ? 17.812 -7.156 -19.812 1 92.5 105 PHE B N 1
ATOM 4581 C CA . PHE B 1 105 ? 17.547 -8.594 -19.766 1 92.5 105 PHE B CA 1
ATOM 4582 C C . PHE B 1 105 ? 18.516 -9.336 -20.672 1 92.5 105 PHE B C 1
ATOM 4584 O O . PHE B 1 105 ? 18.312 -10.516 -20.984 1 92.5 105 PHE B O 1
ATOM 4591 N N . GLU B 1 106 ? 19.562 -8.711 -21.062 1 93 106 GLU B N 1
ATOM 4592 C CA . GLU B 1 106 ? 20.531 -9.297 -21.984 1 93 106 GLU B CA 1
ATOM 4593 C C . GLU B 1 106 ? 21.172 -10.547 -21.391 1 93 106 GLU B C 1
ATOM 4595 O O . GLU B 1 106 ? 21.422 -11.523 -22.094 1 93 106 GLU B O 1
ATOM 4600 N N . LYS B 1 107 ? 21.422 -10.555 -20.109 1 93.69 107 LYS B N 1
ATOM 4601 C CA . LYS B 1 107 ? 22.094 -11.664 -19.453 1 93.69 107 LYS B CA 1
ATOM 4602 C C . LYS B 1 107 ? 21.125 -12.492 -18.625 1 93.69 107 LYS B C 1
ATOM 4604 O O . LYS B 1 107 ? 21.547 -13.32 -17.812 1 93.69 107 LYS B O 1
ATOM 4609 N N . SER B 1 108 ? 19.859 -12.234 -18.812 1 96 108 SER B N 1
ATOM 4610 C CA . SER B 1 108 ? 18.859 -12.906 -18 1 96 108 SER B CA 1
ATOM 4611 C C . SER B 1 108 ? 18.641 -14.344 -18.453 1 96 108 SER B C 1
ATOM 4613 O O . SER B 1 108 ? 18.719 -14.648 -19.641 1 96 108 SER B O 1
ATOM 4615 N N . LYS B 1 109 ? 18.484 -15.219 -17.516 1 96.5 109 LYS B N 1
ATOM 4616 C CA . LYS B 1 109 ? 18.172 -16.625 -17.781 1 96.5 109 LYS B CA 1
ATOM 4617 C C . LYS B 1 109 ? 16.953 -17.078 -16.969 1 96.5 109 LYS B C 1
ATOM 4619 O O . LYS B 1 109 ? 16.719 -16.578 -15.867 1 96.5 109 LYS B O 1
ATOM 4624 N N . PHE B 1 110 ? 16.219 -17.922 -17.516 1 97.56 110 PHE B N 1
ATOM 4625 C CA . PHE B 1 110 ? 15.07 -18.547 -16.875 1 97.56 110 PHE B CA 1
ATOM 4626 C C . PHE B 1 110 ? 14.938 -20 -17.328 1 97.56 110 PHE B C 1
ATOM 4628 O O . PHE B 1 110 ? 14.938 -20.281 -18.531 1 97.56 110 PHE B O 1
ATOM 4635 N N . SER B 1 111 ? 14.891 -20.875 -16.391 1 96.94 111 SER B N 1
ATOM 4636 C CA . SER B 1 111 ? 14.727 -22.281 -16.734 1 96.94 111 SER B CA 1
ATOM 4637 C C . SER B 1 111 ? 13.953 -23.031 -15.664 1 96.94 111 SER B C 1
ATOM 4639 O O . SER B 1 111 ? 13.898 -22.594 -14.508 1 96.94 111 SER B O 1
ATOM 4641 N N . ILE B 1 112 ? 13.312 -24.016 -16.062 1 96.62 112 ILE B N 1
ATOM 4642 C CA . ILE B 1 112 ? 12.578 -24.922 -15.18 1 96.62 112 ILE B CA 1
ATOM 4643 C C . ILE B 1 112 ? 13.109 -26.344 -15.312 1 96.62 112 ILE B C 1
ATOM 4645 O O . ILE B 1 112 ? 13.219 -26.859 -16.422 1 96.62 112 ILE B O 1
ATOM 4649 N N . GLU B 1 113 ? 13.492 -26.859 -14.227 1 94.12 113 GLU B N 1
ATOM 4650 C CA . GLU B 1 113 ? 13.969 -28.234 -14.195 1 94.12 113 GLU B CA 1
ATOM 4651 C C . GLU B 1 113 ? 12.875 -29.188 -13.703 1 94.12 113 GLU B C 1
ATOM 4653 O O . GLU B 1 113 ? 12.32 -28.984 -12.617 1 94.12 113 GLU B O 1
ATOM 4658 N N . LEU B 1 114 ? 12.625 -30.156 -14.508 1 91.69 114 LEU B N 1
ATOM 4659 C CA . LEU B 1 114 ? 11.578 -31.125 -14.188 1 91.69 114 LEU B CA 1
ATOM 4660 C C . LEU B 1 114 ? 12.18 -32.438 -13.711 1 91.69 114 LEU B C 1
ATOM 4662 O O . LEU B 1 114 ? 13.25 -32.844 -14.172 1 91.69 114 LEU B O 1
ATOM 4666 N N . GLU B 1 115 ? 11.516 -32.969 -12.781 1 85.75 115 GLU B N 1
ATOM 4667 C CA . GLU B 1 115 ? 11.766 -34.375 -12.438 1 85.75 115 GLU B CA 1
ATOM 4668 C C . GLU B 1 115 ? 10.766 -35.312 -13.117 1 85.75 115 GLU B C 1
ATOM 4670 O O . GLU B 1 115 ? 9.719 -34.844 -13.594 1 85.75 115 GLU B O 1
ATOM 4675 N N . LYS B 1 116 ? 11.086 -36.531 -13.219 1 79 116 LYS B N 1
ATOM 4676 C CA . LYS B 1 116 ? 10.25 -37.5 -13.914 1 79 116 LYS B CA 1
ATOM 4677 C C . LYS B 1 116 ? 8.844 -37.562 -13.312 1 79 116 LYS B C 1
ATOM 4679 O O . LYS B 1 116 ? 7.855 -37.688 -14.039 1 79 116 LYS B O 1
ATOM 4684 N N . HIS B 1 117 ? 8.805 -37.344 -12.07 1 84.94 117 HIS B N 1
ATOM 4685 C CA . HIS B 1 117 ? 7.52 -37.469 -11.391 1 84.94 117 HIS B CA 1
ATOM 4686 C C . HIS B 1 117 ? 6.664 -36.219 -11.555 1 84.94 117 HIS B C 1
ATOM 4688 O O . HIS B 1 117 ? 5.48 -36.219 -11.211 1 84.94 117 HIS B O 1
ATOM 4694 N N . ASP B 1 118 ? 7.211 -35.281 -12.195 1 89.19 118 ASP B N 1
ATOM 4695 C CA . ASP B 1 118 ? 6.484 -34 -12.336 1 89.19 118 ASP B CA 1
ATOM 4696 C C . ASP B 1 118 ? 5.453 -34.094 -13.461 1 89.19 118 ASP B C 1
ATOM 4698 O O . ASP B 1 118 ? 4.438 -33.406 -13.438 1 89.19 118 ASP B O 1
ATOM 4702 N N . ILE B 1 119 ? 5.684 -34.906 -14.422 1 90.69 119 ILE B N 1
ATOM 4703 C CA . ILE B 1 119 ? 4.801 -35.031 -15.57 1 90.69 119 ILE B CA 1
ATOM 4704 C C . ILE B 1 119 ? 3.695 -36.031 -15.266 1 90.69 119 ILE B C 1
ATOM 4706 O O . ILE B 1 119 ? 3.939 -37.25 -15.25 1 90.69 119 ILE B O 1
ATOM 4710 N N . ARG B 1 120 ? 2.506 -35.562 -15.062 1 90.88 120 ARG B N 1
ATOM 4711 C CA . ARG B 1 120 ? 1.313 -36.375 -14.805 1 90.88 120 ARG B CA 1
ATOM 4712 C C . ARG B 1 120 ? 0.202 -36.031 -15.789 1 90.88 120 ARG B C 1
ATOM 4714 O O . ARG B 1 120 ? -0.714 -35.25 -15.461 1 90.88 120 ARG B O 1
ATOM 4721 N N . PRO B 1 121 ? 0.268 -36.688 -16.875 1 91.81 121 PRO B N 1
ATOM 4722 C CA . PRO B 1 121 ? -0.727 -36.375 -17.906 1 91.81 121 PRO B CA 1
ATOM 4723 C C . PRO B 1 121 ? -2.16 -36.594 -17.422 1 91.81 121 PRO B C 1
ATOM 4725 O O . PRO B 1 121 ? -2.395 -37.438 -16.547 1 91.81 121 PRO B O 1
ATOM 4728 N N . LEU B 1 122 ? -3.066 -35.875 -18.016 1 92.75 122 LEU B N 1
ATOM 4729 C CA . LEU B 1 122 ? -4.48 -36.062 -17.703 1 92.75 122 LEU B CA 1
ATOM 4730 C C . LEU B 1 122 ? -4.949 -37.469 -18.062 1 92.75 122 LEU B C 1
ATOM 4732 O O . LEU B 1 122 ? -4.535 -38.031 -19.078 1 92.75 122 LEU B O 1
ATOM 4736 N N . GLU B 1 123 ? -5.812 -37.906 -17.297 1 91.81 123 GLU B N 1
ATOM 4737 C CA . GLU B 1 123 ? -6.324 -39.25 -17.531 1 91.81 123 GLU B CA 1
ATOM 4738 C C . GLU B 1 123 ? -7.277 -39.281 -18.734 1 91.81 123 GLU B C 1
ATOM 4740 O O . GLU B 1 123 ? -7.305 -40.25 -19.484 1 91.81 123 GLU B O 1
ATOM 4745 N N . SER B 1 124 ? -8.047 -38.312 -18.828 1 93.81 124 SER B N 1
ATOM 4746 C CA . SER B 1 124 ? -8.984 -38.188 -19.938 1 93.81 124 SER B CA 1
ATOM 4747 C C . SER B 1 124 ? -9.047 -36.719 -20.422 1 93.81 124 SER B C 1
ATOM 4749 O O . SER B 1 124 ? -8.672 -35.812 -19.688 1 93.81 124 SER B O 1
ATOM 4751 N N . PHE B 1 125 ? -9.375 -36.625 -21.625 1 94.44 125 PHE B N 1
ATOM 4752 C CA . PHE B 1 125 ? -9.43 -35.312 -22.25 1 94.44 125 PHE B CA 1
ATOM 4753 C C . PHE B 1 125 ? -10.453 -35.281 -23.375 1 94.44 125 PHE B C 1
ATOM 4755 O O . PHE B 1 125 ? -10.547 -36.25 -24.156 1 94.44 125 PHE B O 1
ATOM 4762 N N . GLU B 1 126 ? -11.359 -34.281 -23.375 1 93.75 126 GLU B N 1
ATOM 4763 C CA . GLU B 1 126 ? -12.32 -34.062 -24.453 1 93.75 126 GLU B CA 1
ATOM 4764 C C . GLU B 1 126 ? -12.484 -32.594 -24.766 1 93.75 126 GLU B C 1
ATOM 4766 O O . GLU B 1 126 ? -12.711 -31.781 -23.875 1 93.75 126 GLU B O 1
ATOM 4771 N N . ARG B 1 127 ? -12.266 -32.312 -25.938 1 92.12 127 ARG B N 1
ATOM 4772 C CA . ARG B 1 127 ? -12.422 -30.922 -26.375 1 92.12 127 ARG B CA 1
ATOM 4773 C C . ARG B 1 127 ? -12.922 -30.844 -27.812 1 92.12 127 ARG B C 1
ATOM 4775 O O . ARG B 1 127 ? -12.523 -31.656 -28.656 1 92.12 127 ARG B O 1
ATOM 4782 N N . MET B 1 128 ? -13.867 -29.953 -28.047 1 86.31 128 MET B N 1
ATOM 4783 C CA . MET B 1 128 ? -14.383 -29.703 -29.391 1 86.31 128 MET B CA 1
ATOM 4784 C C . MET B 1 128 ? -14.125 -28.25 -29.812 1 86.31 128 MET B C 1
ATOM 4786 O O . MET B 1 128 ? -14.25 -27.344 -29 1 86.31 128 MET B O 1
ATOM 4790 N N . MET B 1 129 ? -13.445 -28.109 -30.812 1 79.19 129 MET B N 1
ATOM 4791 C CA . MET B 1 129 ? -13.188 -26.766 -31.312 1 79.19 129 MET B CA 1
ATOM 4792 C C . MET B 1 129 ? -14.047 -26.469 -32.531 1 79.19 129 MET B C 1
ATOM 4794 O O . MET B 1 129 ? -14.234 -27.312 -33.406 1 79.19 129 MET B O 1
ATOM 4798 N N . GLY B 1 130 ? -14.75 -25.328 -32.562 1 66.81 130 GLY B N 1
ATOM 4799 C CA . GLY B 1 130 ? -15.508 -24.875 -33.719 1 66.81 130 GLY B CA 1
ATOM 4800 C C . GLY B 1 130 ? -16.125 -23.516 -33.562 1 66.81 130 GLY B C 1
ATOM 4801 O O . GLY B 1 130 ? -15.969 -22.875 -32.5 1 66.81 130 GLY B O 1
ATOM 4802 N N . ALA B 1 131 ? -16.375 -22.719 -34.562 1 55.03 131 ALA B N 1
ATOM 4803 C CA . ALA B 1 131 ? -17.141 -21.469 -34.531 1 55.03 131 ALA B CA 1
ATOM 4804 C C . ALA B 1 131 ? -18.609 -21.734 -34.219 1 55.03 131 ALA B C 1
ATOM 4806 O O . ALA B 1 131 ? -19.062 -22.875 -34.25 1 55.03 131 ALA B O 1
ATOM 4807 N N . SER B 1 132 ? -19.312 -20.703 -33.719 1 51.5 132 SER B N 1
ATOM 4808 C CA . SER B 1 132 ? -20.703 -20.719 -33.25 1 51.5 132 SER B CA 1
ATOM 4809 C C . SER B 1 132 ? -21.484 -21.844 -33.906 1 51.5 132 SER B C 1
ATOM 4811 O O . SER B 1 132 ? -22.266 -22.531 -33.25 1 51.5 132 SER B O 1
ATOM 4813 N N . LYS B 1 133 ? -21.469 -22.078 -35.312 1 53.84 133 LYS B N 1
ATOM 4814 C CA . LYS B 1 133 ? -22.422 -22.953 -36 1 53.84 133 LYS B CA 1
ATOM 4815 C C . LYS B 1 133 ? -21.719 -24.172 -36.594 1 53.84 133 LYS B C 1
ATOM 4817 O O . LYS B 1 133 ? -22.375 -25.109 -37.062 1 53.84 133 LYS B O 1
ATOM 4822 N N . THR B 1 134 ? -20.438 -24.25 -36.625 1 57.69 134 THR B N 1
ATOM 4823 C CA . THR B 1 134 ? -19.812 -25.391 -37.312 1 57.69 134 THR B CA 1
ATOM 4824 C C . THR B 1 134 ? -18.609 -25.891 -36.531 1 57.69 134 THR B C 1
ATOM 4826 O O . THR B 1 134 ? -17.625 -25.172 -36.344 1 57.69 134 THR B O 1
ATOM 4829 N N . ARG B 1 135 ? -18.844 -27.031 -35.812 1 65.31 135 ARG B N 1
ATOM 4830 C CA . ARG B 1 135 ? -17.75 -27.75 -35.156 1 65.31 135 ARG B CA 1
ATOM 4831 C C . ARG B 1 135 ? -16.766 -28.297 -36.188 1 65.31 135 ARG B C 1
ATOM 4833 O O . ARG B 1 135 ? -17.172 -28.875 -37.188 1 65.31 135 ARG B O 1
ATOM 4840 N N . ILE B 1 136 ? -15.445 -28.016 -35.938 1 75.44 136 ILE B N 1
ATOM 4841 C CA . ILE B 1 136 ? -14.445 -28.297 -36.969 1 75.44 136 ILE B CA 1
ATOM 4842 C C . ILE B 1 136 ? -13.602 -29.5 -36.531 1 75.44 136 ILE B C 1
ATOM 4844 O O . ILE B 1 136 ? -13.375 -30.422 -37.344 1 75.44 136 ILE B O 1
ATOM 4848 N N . LEU B 1 137 ? -13.195 -29.531 -35.25 1 86.25 137 LEU B N 1
ATOM 4849 C CA . LEU B 1 137 ? -12.266 -30.562 -34.781 1 86.25 137 LEU B CA 1
ATOM 4850 C C . LEU B 1 137 ? -12.719 -31.141 -33.438 1 86.25 137 LEU B C 1
ATOM 4852 O O . LEU B 1 137 ? -13.219 -30.406 -32.562 1 86.25 137 LEU B O 1
ATOM 4856 N N . SER B 1 138 ? -12.648 -32.375 -33.281 1 90.88 138 SER B N 1
ATOM 4857 C CA . SER B 1 138 ? -12.883 -33.062 -32.031 1 90.88 138 SER B CA 1
ATOM 4858 C C . SER B 1 138 ? -11.633 -33.781 -31.547 1 90.88 138 SER B C 1
ATOM 4860 O O . SER B 1 138 ? -10.93 -34.406 -32.344 1 90.88 138 SER B O 1
ATOM 4862 N N . MET B 1 139 ? -11.25 -33.625 -30.359 1 94 139 MET B N 1
ATOM 4863 C CA . MET B 1 139 ? -10.102 -34.281 -29.734 1 94 139 MET B CA 1
ATOM 4864 C C . MET B 1 139 ? -10.523 -35.031 -28.484 1 94 139 MET B C 1
ATOM 4866 O O . MET B 1 139 ? -11.227 -34.5 -27.625 1 94 139 MET B O 1
ATOM 4870 N N . SER B 1 140 ? -10.062 -36.219 -28.422 1 94.94 140 SER B N 1
ATOM 4871 C CA . SER B 1 140 ? -10.445 -37.031 -27.25 1 94.94 140 SER B CA 1
ATOM 4872 C C . SER B 1 140 ? -9.336 -37.969 -26.844 1 94.94 140 SER B C 1
ATOM 4874 O O . SER B 1 140 ? -8.648 -38.531 -27.703 1 94.94 140 SER B O 1
ATOM 4876 N N . LYS B 1 141 ? -9.102 -38.094 -25.656 1 94.88 141 LYS B N 1
ATOM 4877 C CA . LYS B 1 141 ? -8.242 -39.094 -25.016 1 94.88 141 LYS B CA 1
ATOM 4878 C C . LYS B 1 141 ? -9.023 -39.906 -23.984 1 94.88 141 LYS B C 1
ATOM 4880 O O . LYS B 1 141 ? -9.562 -39.344 -23.031 1 94.88 141 LYS B O 1
ATOM 4885 N N . LYS B 1 142 ? -9.125 -41.188 -24.188 1 92 142 LYS B N 1
ATOM 4886 C CA . LYS B 1 142 ? -9.82 -42.062 -23.25 1 92 142 LYS B CA 1
ATOM 4887 C C . LYS B 1 142 ? -8.945 -42.375 -22.031 1 92 142 LYS B C 1
ATOM 4889 O O . LYS B 1 142 ? -7.73 -42.188 -22.078 1 92 142 LYS B O 1
ATOM 4894 N N . GLU B 1 143 ? -9.617 -42.844 -21.109 1 90.62 143 GLU B N 1
ATOM 4895 C CA . GLU B 1 143 ? -8.914 -43.188 -19.875 1 90.62 143 GLU B CA 1
ATOM 4896 C C . GLU B 1 143 ? -7.879 -44.281 -20.109 1 90.62 143 GLU B C 1
ATOM 4898 O O . GLU B 1 143 ? -8.148 -45.25 -20.812 1 90.62 143 GLU B O 1
ATOM 4903 N N . SER B 1 144 ? -6.766 -44.156 -19.641 1 84.62 144 SER B N 1
ATOM 4904 C CA . SER B 1 144 ? -5.672 -45.125 -19.672 1 84.62 144 SER B CA 1
ATOM 4905 C C . SER B 1 144 ? -5.082 -45.219 -21.078 1 84.62 144 SER B C 1
ATOM 4907 O O . SER B 1 144 ? -4.172 -46.031 -21.312 1 84.62 144 SER B O 1
ATOM 4909 N N . SER B 1 145 ? -5.66 -44.406 -21.953 1 90.94 145 SER B N 1
ATOM 4910 C CA . SER B 1 145 ? -5.086 -44.438 -23.297 1 90.94 145 SER B CA 1
ATOM 4911 C C . SER B 1 145 ? -3.881 -43.531 -23.406 1 90.94 145 SER B C 1
ATOM 4913 O O . SER B 1 145 ? -3.812 -42.5 -22.719 1 90.94 145 SER B O 1
ATOM 4915 N N . HIS B 1 146 ? -2.984 -43.906 -24.234 1 93.44 146 HIS B N 1
ATOM 4916 C CA . HIS B 1 146 ? -1.82 -43.062 -24.484 1 93.44 146 HIS B CA 1
ATOM 4917 C C . HIS B 1 146 ? -1.919 -42.375 -25.844 1 93.44 146 HIS B C 1
ATOM 4919 O O . HIS B 1 146 ? -0.926 -41.844 -26.359 1 93.44 146 HIS B O 1
ATOM 4925 N N . TYR B 1 147 ? -3.137 -42.375 -26.422 1 94.94 147 TYR B N 1
ATOM 4926 C CA . TYR B 1 147 ? -3.33 -41.781 -27.719 1 94.94 147 TYR B CA 1
ATOM 4927 C C . TYR B 1 147 ? -4.379 -40.656 -27.656 1 94.94 147 TYR B C 1
ATOM 4929 O O . TYR B 1 147 ? -5.387 -40.812 -26.953 1 94.94 147 TYR B O 1
ATOM 4937 N N . LEU B 1 148 ? -4.098 -39.625 -28.281 1 95.38 148 LEU B N 1
ATOM 4938 C CA . LEU B 1 148 ? -5.082 -38.594 -28.531 1 95.38 148 LEU B CA 1
ATOM 4939 C C . LEU B 1 148 ? -5.723 -38.75 -29.891 1 95.38 148 LEU B C 1
ATOM 4941 O O . LEU B 1 148 ? -5.031 -38.719 -30.922 1 95.38 148 LEU B O 1
ATOM 4945 N N . VAL B 1 149 ? -7.004 -38.906 -29.906 1 95.31 149 VAL B N 1
ATOM 4946 C CA . VAL B 1 149 ? -7.734 -39.094 -31.172 1 95.31 149 VAL B CA 1
ATOM 4947 C C . VAL B 1 149 ? -8.281 -37.719 -31.625 1 95.31 149 VAL B C 1
ATOM 4949 O O . VAL B 1 149 ? -8.984 -37.062 -30.875 1 95.31 149 VAL B O 1
ATOM 4952 N N . VAL B 1 150 ? -7.879 -37.375 -32.812 1 93.94 150 VAL B N 1
ATOM 4953 C CA . VAL B 1 150 ? -8.328 -36.125 -33.406 1 93.94 150 VAL B CA 1
ATOM 4954 C C . VAL B 1 150 ? -9.148 -36.406 -34.656 1 93.94 150 VAL B C 1
ATOM 4956 O O . VAL B 1 150 ? -8.703 -37.156 -35.531 1 93.94 150 VAL B O 1
ATOM 4959 N N . SER B 1 151 ? -10.336 -35.844 -34.688 1 91.38 151 SER B N 1
ATOM 4960 C CA . SER B 1 151 ? -11.203 -36.094 -35.844 1 91.38 151 SER B CA 1
ATOM 4961 C C . SER B 1 151 ? -11.727 -34.781 -36.406 1 91.38 151 SER B C 1
ATOM 4963 O O . SER B 1 151 ? -12.07 -33.875 -35.688 1 91.38 151 SER B O 1
ATOM 4965 N N . LEU B 1 152 ? -11.742 -34.688 -37.719 1 85.69 152 LEU B N 1
ATOM 4966 C CA . LEU B 1 152 ? -12.359 -33.562 -38.406 1 85.69 152 LEU B CA 1
ATOM 4967 C C . LEU B 1 152 ? -13.867 -33.75 -38.531 1 85.69 152 LEU B C 1
ATOM 4969 O O . LEU B 1 152 ? -14.312 -34.844 -38.938 1 85.69 152 LEU B O 1
ATOM 4973 N N . LEU B 1 153 ? -14.594 -32.812 -38.062 1 77.5 153 LEU B N 1
ATOM 4974 C CA . LEU B 1 153 ? -16.047 -32.938 -38.094 1 77.5 153 LEU B CA 1
ATOM 4975 C C . LEU B 1 153 ? -16.641 -32.312 -39.344 1 77.5 153 LEU B C 1
ATOM 4977 O O . LEU B 1 153 ? -17.828 -32.5 -39.625 1 77.5 153 LEU B O 1
ATOM 4981 N N . VAL B 1 154 ? -16 -31.422 -40 1 70.5 154 VAL B N 1
ATOM 4982 C CA . VAL B 1 154 ? -16.547 -30.828 -41.188 1 70.5 154 VAL B CA 1
ATOM 4983 C C . VAL B 1 154 ? -16.016 -31.562 -42.438 1 70.5 154 VAL B C 1
ATOM 4985 O O . VAL B 1 154 ? -14.961 -32.188 -42.375 1 70.5 154 VAL B O 1
ATOM 4988 N N . GLU B 1 155 ? -16.891 -31.5 -43.594 1 60.59 155 GLU B N 1
ATOM 4989 C CA . GLU B 1 155 ? -16.516 -32.125 -44.844 1 60.59 155 GLU B CA 1
ATOM 4990 C C . GLU B 1 155 ? -15.188 -31.562 -45.375 1 60.59 155 GLU B C 1
ATOM 4992 O O . GLU B 1 155 ? -14.945 -30.359 -45.281 1 60.59 155 GLU B O 1
ATOM 4997 N N . LYS B 1 156 ? -14.172 -32.406 -45.625 1 56.03 156 LYS B N 1
ATOM 4998 C CA . LYS B 1 156 ? -12.805 -32.156 -46.062 1 56.03 156 LYS B CA 1
ATOM 4999 C C . LYS B 1 156 ? -12.734 -30.984 -47 1 56.03 156 LYS B C 1
ATOM 5001 O O . LYS B 1 156 ? -11.805 -30.172 -46.938 1 56.03 156 LYS B O 1
ATOM 5006 N N . GLU B 1 157 ? -13.625 -31 -47.938 1 54.91 157 GLU B N 1
ATOM 5007 C CA . GLU B 1 157 ? -13.547 -30.047 -49.031 1 54.91 157 GLU B CA 1
ATOM 5008 C C . GLU B 1 157 ? -13.797 -28.609 -48.562 1 54.91 157 GLU B C 1
ATOM 5010 O O . GLU B 1 157 ? -13.406 -27.656 -49.219 1 54.91 157 GLU B O 1
ATOM 5015 N N . LYS B 1 158 ? -14.398 -28.469 -47.406 1 55.34 158 LYS B N 1
ATOM 5016 C CA . LYS B 1 158 ? -14.875 -27.141 -47.031 1 55.34 158 LYS B CA 1
ATOM 5017 C C . LYS B 1 158 ? -13.992 -26.531 -45.938 1 55.34 158 LYS B C 1
ATOM 5019 O O . LYS B 1 158 ? -14.203 -25.391 -45.531 1 55.34 158 LYS B O 1
ATOM 5024 N N . VAL B 1 159 ? -13.094 -27.297 -45.5 1 56.94 159 VAL B N 1
ATOM 5025 C CA . VAL B 1 159 ? -12.391 -26.75 -44.344 1 56.94 159 VAL B CA 1
ATOM 5026 C C . VAL B 1 159 ? -11.164 -25.969 -44.812 1 56.94 159 VAL B C 1
ATOM 5028 O O . VAL B 1 159 ? -10.211 -26.547 -45.344 1 56.94 159 VAL B O 1
ATOM 5031 N N . GLU B 1 160 ? -11.305 -24.797 -45.156 1 67.56 160 GLU B N 1
ATOM 5032 C CA . GLU B 1 160 ? -10.148 -23.922 -45.344 1 67.56 160 GLU B CA 1
ATOM 5033 C C . GLU B 1 160 ? -9.555 -23.484 -44 1 67.56 160 GLU B C 1
ATOM 5035 O O . GLU B 1 160 ? -9.516 -22.281 -43.719 1 67.56 160 GLU B O 1
ATOM 5040 N N . ILE B 1 161 ? -9.273 -24.484 -43.156 1 73.75 161 ILE B N 1
ATOM 5041 C CA . ILE B 1 161 ? -8.609 -24.078 -41.938 1 73.75 161 ILE B CA 1
ATOM 5042 C C . ILE B 1 161 ? -7.098 -24.016 -42.156 1 73.75 161 ILE B C 1
ATOM 5044 O O . ILE B 1 161 ? -6.488 -24.984 -42.594 1 73.75 161 ILE B O 1
ATOM 5048 N N . PRO B 1 162 ? -6.574 -22.891 -41.844 1 81.19 162 PRO B N 1
ATOM 5049 C CA . PRO B 1 162 ? -5.117 -22.781 -41.969 1 81.19 162 PRO B CA 1
ATOM 5050 C C . PRO B 1 162 ? -4.367 -23.812 -41.156 1 81.19 162 PRO B C 1
ATOM 5052 O O . PRO B 1 162 ? -4.766 -24.109 -40 1 81.19 162 PRO B O 1
ATOM 5055 N N . LYS B 1 163 ? -3.441 -24.438 -41.719 1 84.38 163 LYS B N 1
ATOM 5056 C CA . LYS B 1 163 ? -2.633 -25.469 -41.094 1 84.38 163 LYS B CA 1
ATOM 5057 C C . LYS B 1 163 ? -2.059 -24.969 -39.75 1 84.38 163 LYS B C 1
ATOM 5059 O O . LYS B 1 163 ? -1.969 -25.719 -38.781 1 84.38 163 LYS B O 1
ATOM 5064 N N . ASN B 1 164 ? -1.775 -23.688 -39.75 1 85.62 164 ASN B N 1
ATOM 5065 C CA . ASN B 1 164 ? -1.185 -23.109 -38.562 1 85.62 164 ASN B CA 1
ATOM 5066 C C . ASN B 1 164 ? -2.17 -23.109 -37.375 1 85.62 164 ASN B C 1
ATOM 5068 O O . ASN B 1 164 ? -1.773 -23.266 -36.219 1 85.62 164 ASN B O 1
ATOM 5072 N N . LEU B 1 165 ? -3.277 -22.906 -37.719 1 86.12 165 LEU B N 1
ATOM 5073 C CA . LEU B 1 165 ? -4.309 -22.906 -36.688 1 86.12 165 LEU B CA 1
ATOM 5074 C C . LEU B 1 165 ? -4.52 -24.297 -36.094 1 86.12 165 LEU B C 1
ATOM 5076 O O . LEU B 1 165 ? -4.688 -24.469 -34.906 1 86.12 165 LEU B O 1
ATOM 5080 N N . ILE B 1 166 ? -4.566 -25.25 -37 1 86.5 166 ILE B N 1
ATOM 5081 C CA . ILE B 1 166 ? -4.715 -26.641 -36.562 1 86.5 166 ILE B CA 1
ATOM 5082 C C . ILE B 1 166 ? -3.547 -27.031 -35.656 1 86.5 166 ILE B C 1
ATOM 5084 O O . ILE B 1 166 ? -3.74 -27.672 -34.625 1 86.5 166 ILE B O 1
ATOM 5088 N N . ASN B 1 167 ? -2.422 -26.625 -36.125 1 90.69 167 ASN B N 1
ATOM 5089 C CA . ASN B 1 167 ? -1.227 -26.891 -35.344 1 90.69 167 ASN B CA 1
ATOM 5090 C C . ASN B 1 167 ? -1.327 -26.281 -33.938 1 90.69 167 ASN B C 1
ATOM 5092 O O . ASN B 1 167 ? -0.959 -26.922 -32.938 1 90.69 167 ASN B O 1
ATOM 5096 N N . ARG B 1 168 ? -1.808 -25.156 -33.844 1 90.31 168 ARG B N 1
ATOM 5097 C CA . ARG B 1 168 ? -1.947 -24.469 -32.562 1 90.31 168 ARG B CA 1
ATOM 5098 C C . ARG B 1 168 ? -2.971 -25.172 -31.656 1 90.31 168 ARG B C 1
ATOM 5100 O O . ARG B 1 168 ? -2.746 -25.328 -30.469 1 90.31 168 ARG B O 1
ATOM 5107 N N . ILE B 1 169 ? -4 -25.484 -32.25 1 89.5 169 ILE B N 1
ATOM 5108 C CA . ILE B 1 169 ? -5.078 -26.125 -31.5 1 89.5 169 ILE B CA 1
ATOM 5109 C C . ILE B 1 169 ? -4.586 -27.453 -30.922 1 89.5 169 ILE B C 1
ATOM 5111 O O . ILE B 1 169 ? -4.781 -27.719 -29.734 1 89.5 169 ILE B O 1
ATOM 5115 N N . LEU B 1 170 ? -3.967 -28.219 -31.797 1 92.12 170 LEU B N 1
ATOM 5116 C CA . LEU B 1 170 ? -3.459 -29.516 -31.359 1 92.12 170 LEU B CA 1
ATOM 5117 C C . LEU B 1 170 ? -2.344 -29.344 -30.328 1 92.12 170 LEU B C 1
ATOM 5119 O O . LEU B 1 170 ? -2.295 -30.062 -29.328 1 92.12 170 LEU B O 1
ATOM 5123 N N . GLY B 1 171 ? -1.487 -28.406 -30.625 1 94.31 171 GLY B N 1
ATOM 5124 C CA . GLY B 1 171 ? -0.398 -28.141 -29.703 1 94.31 171 GLY B CA 1
ATOM 5125 C C . GLY B 1 171 ? -0.875 -27.734 -28.312 1 94.31 171 GLY B C 1
ATOM 5126 O O . GLY B 1 171 ? -0.309 -28.172 -27.312 1 94.31 171 GLY B O 1
ATOM 5127 N N . ASP B 1 172 ? -1.879 -26.938 -28.281 1 93.88 172 ASP B N 1
ATOM 5128 C CA . ASP B 1 172 ? -2.438 -26.5 -27 1 93.88 172 ASP B CA 1
ATOM 5129 C C . ASP B 1 172 ? -3.107 -27.641 -26.266 1 93.88 172 ASP B C 1
ATOM 5131 O O . ASP B 1 172 ? -3.061 -27.719 -25.031 1 93.88 172 ASP B O 1
ATOM 5135 N N . ALA B 1 173 ? -3.746 -28.469 -27 1 93.31 173 ALA B N 1
ATOM 5136 C CA . ALA B 1 173 ? -4.352 -29.656 -26.391 1 93.31 173 ALA B CA 1
ATOM 5137 C C . ALA B 1 173 ? -3.291 -30.531 -25.734 1 93.31 173 ALA B C 1
ATOM 5139 O O . ALA B 1 173 ? -3.48 -31.031 -24.625 1 93.31 173 ALA B O 1
ATOM 5140 N N . LEU B 1 174 ? -2.236 -30.75 -26.469 1 94.81 174 LEU B N 1
ATOM 5141 C CA . LEU B 1 174 ? -1.146 -31.562 -25.938 1 94.81 174 LEU B CA 1
ATOM 5142 C C . LEU B 1 174 ? -0.57 -30.938 -24.672 1 94.81 174 LEU B C 1
ATOM 5144 O O . LEU B 1 174 ? -0.258 -31.641 -23.719 1 94.81 174 LEU B O 1
ATOM 5148 N N . LYS B 1 175 ? -0.423 -29.656 -24.641 1 95.38 175 LYS B N 1
ATOM 5149 C CA . LYS B 1 175 ? 0.048 -28.938 -23.469 1 95.38 175 LYS B CA 1
ATOM 5150 C C . LYS B 1 175 ? -0.851 -29.203 -22.266 1 95.38 175 LYS B C 1
ATOM 5152 O O . LYS B 1 175 ? -0.363 -29.5 -21.172 1 95.38 175 LYS B O 1
ATOM 5157 N N . ASP B 1 176 ? -2.129 -29.094 -22.547 1 94.12 176 ASP B N 1
ATOM 5158 C CA . ASP B 1 176 ? -3.094 -29.281 -21.469 1 94.12 176 ASP B CA 1
ATOM 5159 C C . ASP B 1 176 ? -3.049 -30.719 -20.938 1 94.12 176 ASP B C 1
ATOM 5161 O O . ASP B 1 176 ? -3.113 -30.938 -19.734 1 94.12 176 ASP B O 1
ATOM 5165 N N . ILE B 1 177 ? -2.924 -31.625 -21.844 1 94.81 177 ILE B N 1
ATOM 5166 C CA . ILE B 1 177 ? -2.959 -33.031 -21.453 1 94.81 177 ILE B CA 1
ATOM 5167 C C . ILE B 1 177 ? -1.693 -33.406 -20.688 1 94.81 177 ILE B C 1
ATOM 5169 O O . ILE B 1 177 ? -1.762 -34.031 -19.641 1 94.81 177 ILE B O 1
ATOM 5173 N N . ILE B 1 178 ? -0.561 -32.969 -21.172 1 94.5 178 ILE B N 1
ATOM 5174 C CA . ILE B 1 178 ? 0.714 -33.438 -20.641 1 94.5 178 ILE B CA 1
ATOM 5175 C C . ILE B 1 178 ? 1.137 -32.562 -19.453 1 94.5 178 ILE B C 1
ATOM 5177 O O . ILE B 1 178 ? 1.655 -33.094 -18.453 1 94.5 178 ILE B O 1
ATOM 5181 N N . PHE B 1 179 ? 0.891 -31.219 -19.5 1 95 179 PHE B N 1
ATOM 5182 C CA . PHE B 1 179 ? 1.471 -30.297 -18.531 1 95 179 PHE B CA 1
ATOM 5183 C C . PHE B 1 179 ? 0.38 -29.625 -17.703 1 95 179 PHE B C 1
ATOM 5185 O O . PHE B 1 179 ? 0.67 -28.797 -16.844 1 95 179 PHE B O 1
ATOM 5192 N N . GLY B 1 180 ? -0.867 -29.922 -17.938 1 92.31 180 GLY B N 1
ATOM 5193 C CA . GLY B 1 180 ? -1.976 -29.234 -17.297 1 92.31 180 GLY B CA 1
ATOM 5194 C C . GLY B 1 180 ? -1.926 -29.297 -15.773 1 92.31 180 GLY B C 1
ATOM 5195 O O . GLY B 1 180 ? -2.365 -28.375 -15.094 1 92.31 180 GLY B O 1
ATOM 5196 N N . ASN B 1 181 ? -1.411 -30.375 -15.227 1 91.12 181 ASN B N 1
ATOM 5197 C CA . ASN B 1 181 ? -1.312 -30.547 -13.781 1 91.12 181 ASN B CA 1
ATOM 5198 C C . ASN B 1 181 ? -0.111 -29.781 -13.211 1 91.12 181 ASN B C 1
ATOM 5200 O O . ASN B 1 181 ? -0.04 -29.531 -12.008 1 91.12 181 ASN B O 1
ATOM 5204 N N . LEU B 1 182 ? 0.792 -29.484 -14.055 1 92.44 182 LEU B N 1
ATOM 5205 C CA . LEU B 1 182 ? 1.996 -28.766 -13.641 1 92.44 182 LEU B CA 1
ATOM 5206 C C . LEU B 1 182 ? 1.8 -27.266 -13.75 1 92.44 182 LEU B C 1
ATOM 5208 O O . LEU B 1 182 ? 2.137 -26.516 -12.828 1 92.44 182 LEU B O 1
ATOM 5212 N N . PHE B 1 183 ? 1.274 -26.859 -14.867 1 94.75 183 PHE B N 1
ATOM 5213 C CA . PHE B 1 183 ? 1.017 -25.438 -15.102 1 94.75 183 PHE B CA 1
ATOM 5214 C C . PHE B 1 183 ? -0.477 -25.141 -15.031 1 94.75 183 PHE B C 1
ATOM 5216 O O . PHE B 1 183 ? -1.15 -25.062 -16.062 1 94.75 183 PHE B O 1
ATOM 5223 N N . THR B 1 184 ? -0.893 -24.875 -13.852 1 94.5 184 THR B N 1
ATOM 5224 C CA . THR B 1 184 ? -2.305 -24.625 -13.562 1 94.5 184 THR B CA 1
ATOM 5225 C C . THR B 1 184 ? -2.662 -23.172 -13.789 1 94.5 184 THR B C 1
ATOM 5227 O O . THR B 1 184 ? -1.804 -22.359 -14.156 1 94.5 184 THR B O 1
ATOM 5230 N N . GLU B 1 185 ? -3.965 -22.859 -13.641 1 95.44 185 GLU B N 1
ATOM 5231 C CA . GLU B 1 185 ? -4.395 -21.453 -13.711 1 95.44 185 GLU B CA 1
ATOM 5232 C C . GLU B 1 185 ? -3.785 -20.641 -12.578 1 95.44 185 GLU B C 1
ATOM 5234 O O . GLU B 1 185 ? -3.635 -21.125 -11.453 1 95.44 185 GLU B O 1
ATOM 5239 N N . ILE B 1 186 ? -3.402 -19.484 -13.023 1 97.56 186 ILE B N 1
ATOM 5240 C CA . ILE B 1 186 ? -2.684 -18.656 -12.062 1 97.56 186 ILE B CA 1
ATOM 5241 C C . ILE B 1 186 ? -3.387 -17.312 -11.93 1 97.56 186 ILE B C 1
ATOM 5243 O O . ILE B 1 186 ? -3.922 -16.781 -12.906 1 97.56 186 ILE B O 1
ATOM 5247 N N . PHE B 1 187 ? -3.543 -16.812 -10.727 1 97.94 187 PHE B N 1
ATOM 5248 C CA . PHE B 1 187 ? -4.043 -15.484 -10.391 1 97.94 187 PHE B CA 1
ATOM 5249 C C . PHE B 1 187 ? -3.045 -14.734 -9.516 1 97.94 187 PHE B C 1
ATOM 5251 O O . PHE B 1 187 ? -2.4 -15.328 -8.656 1 97.94 187 PHE B O 1
ATOM 5258 N N . ILE B 1 188 ? -2.91 -13.477 -9.812 1 97.69 188 ILE B N 1
ATOM 5259 C CA . ILE B 1 188 ? -1.96 -12.727 -8.992 1 97.69 188 ILE B CA 1
ATOM 5260 C C . ILE B 1 188 ? -2.621 -11.453 -8.469 1 97.69 188 ILE B C 1
ATOM 5262 O O . ILE B 1 188 ? -3.371 -10.797 -9.188 1 97.69 188 ILE B O 1
ATOM 5266 N N . ALA B 1 189 ? -2.506 -11.234 -7.223 1 97.5 189 ALA B N 1
ATOM 5267 C CA . ALA B 1 189 ? -2.752 -9.938 -6.602 1 97.5 189 ALA B CA 1
ATOM 5268 C C . ALA B 1 189 ? -1.443 -9.195 -6.344 1 97.5 189 ALA B C 1
ATOM 5270 O O . ALA B 1 189 ? -0.752 -9.461 -5.359 1 97.5 189 ALA B O 1
ATOM 5271 N N . SER B 1 190 ? -1.127 -8.258 -7.23 1 95.25 190 SER B N 1
ATOM 5272 C CA . SER B 1 190 ? 0.135 -7.527 -7.141 1 95.25 190 SER B CA 1
ATOM 5273 C C . SER B 1 190 ? 0.117 -6.531 -5.988 1 95.25 190 SER B C 1
ATOM 5275 O O . SER B 1 190 ? -0.933 -6.285 -5.391 1 95.25 190 SER B O 1
ATOM 5277 N N . ALA B 1 191 ? 1.234 -5.969 -5.684 1 92.69 191 ALA B N 1
ATOM 5278 C CA . ALA B 1 191 ? 1.325 -4.961 -4.629 1 92.69 191 ALA B CA 1
ATOM 5279 C C . ALA B 1 191 ? 0.629 -3.67 -5.039 1 92.69 191 ALA B C 1
ATOM 5281 O O . ALA B 1 191 ? 0.249 -2.861 -4.191 1 92.69 191 ALA B O 1
ATOM 5282 N N . GLU B 1 192 ? 0.404 -3.477 -6.277 1 91.31 192 GLU B N 1
ATOM 5283 C CA . GLU B 1 192 ? -0.174 -2.252 -6.824 1 91.31 192 GLU B CA 1
ATOM 5284 C C . GLU B 1 192 ? -1.699 -2.312 -6.816 1 91.31 192 GLU B C 1
ATOM 5286 O O . GLU B 1 192 ? -2.365 -1.358 -7.23 1 91.31 192 GLU B O 1
ATOM 5291 N N . ARG B 1 193 ? -2.199 -3.355 -6.234 1 92.69 193 ARG B N 1
ATOM 5292 C CA . ARG B 1 193 ? -3.635 -3.605 -6.309 1 92.69 193 ARG B CA 1
ATOM 5293 C C . ARG B 1 193 ? -4.418 -2.514 -5.59 1 92.69 193 ARG B C 1
ATOM 5295 O O . ARG B 1 193 ? -5.543 -2.188 -5.984 1 92.69 193 ARG B O 1
ATOM 5302 N N . THR B 1 194 ? -3.889 -1.927 -4.547 1 91.19 194 THR B N 1
ATOM 5303 C CA . THR B 1 194 ? -4.586 -0.87 -3.822 1 91.19 194 THR B CA 1
ATOM 5304 C C . THR B 1 194 ? -4.789 0.354 -4.711 1 91.19 194 THR B C 1
ATOM 5306 O O . THR B 1 194 ? -5.855 0.97 -4.695 1 91.19 194 THR B O 1
ATOM 5309 N N . GLY B 1 195 ? -3.75 0.69 -5.434 1 90 195 GLY B N 1
ATOM 5310 C CA . GLY B 1 195 ? -3.848 1.794 -6.375 1 90 195 GLY B CA 1
ATOM 5311 C C . GLY B 1 195 ? -4.816 1.524 -7.512 1 90 195 GLY B C 1
ATOM 5312 O O . GLY B 1 195 ? -5.59 2.404 -7.898 1 90 195 GLY B O 1
ATOM 5313 N N . ALA B 1 196 ? -4.773 0.27 -7.992 1 89.06 196 ALA B N 1
ATOM 5314 C CA . ALA B 1 196 ? -5.688 -0.116 -9.062 1 89.06 196 ALA B CA 1
ATOM 5315 C C . ALA B 1 196 ? -7.141 0.003 -8.617 1 89.06 196 ALA B C 1
ATOM 5317 O O . ALA B 1 196 ? -8.016 0.361 -9.406 1 89.06 196 ALA B O 1
ATOM 5318 N N . ALA B 1 197 ? -7.352 -0.259 -7.383 1 89 197 ALA B N 1
ATOM 5319 C CA . ALA B 1 197 ? -8.711 -0.223 -6.84 1 89 197 ALA B CA 1
ATOM 5320 C C . ALA B 1 197 ? -9.203 1.213 -6.703 1 89 197 ALA B C 1
ATOM 5322 O O . ALA B 1 197 ? -10.336 1.523 -7.09 1 89 197 ALA B O 1
ATOM 5323 N N . ILE B 1 198 ? -8.391 2.086 -6.191 1 87.25 198 ILE B N 1
ATOM 5324 C CA . ILE B 1 198 ? -8.844 3.439 -5.898 1 87.25 198 ILE B CA 1
ATOM 5325 C C . ILE B 1 198 ? -8.906 4.254 -7.191 1 87.25 198 ILE B C 1
ATOM 5327 O O . ILE B 1 198 ? -9.781 5.109 -7.352 1 87.25 198 ILE B O 1
ATOM 5331 N N . PHE B 1 199 ? -8.047 4 -8.125 1 85.56 199 PHE B N 1
ATOM 5332 C CA . PHE B 1 199 ? -7.984 4.805 -9.336 1 85.56 199 PHE B CA 1
ATOM 5333 C C . PHE B 1 199 ? -8.594 4.051 -10.516 1 85.56 199 PHE B C 1
ATOM 5335 O O . PHE B 1 199 ? -8.203 4.273 -11.664 1 85.56 199 PHE B O 1
ATOM 5342 N N . ARG B 1 200 ? -9.406 3.127 -10.203 1 83.19 200 ARG B N 1
ATOM 5343 C CA . ARG B 1 200 ? -10.023 2.258 -11.203 1 83.19 200 ARG B CA 1
ATOM 5344 C C . ARG B 1 200 ? -10.695 3.078 -12.297 1 83.19 200 ARG B C 1
ATOM 5346 O O . ARG B 1 200 ? -10.539 2.781 -13.484 1 83.19 200 ARG B O 1
ATOM 5353 N N . LYS B 1 201 ? -11.398 4.113 -11.922 1 76.62 201 LYS B N 1
ATOM 5354 C CA . LYS B 1 201 ? -12.141 4.934 -12.875 1 76.62 201 LYS B CA 1
ATOM 5355 C C . LYS B 1 201 ? -11.195 5.652 -13.836 1 76.62 201 LYS B C 1
ATOM 5357 O O . LYS B 1 201 ? -11.445 5.703 -15.039 1 76.62 201 LYS B O 1
ATOM 5362 N N . GLU B 1 202 ? -10.188 6.195 -13.305 1 76 202 GLU B N 1
ATOM 5363 C CA . GLU B 1 202 ? -9.203 6.902 -14.117 1 76 202 GLU B CA 1
ATOM 5364 C C . GLU B 1 202 ? -8.477 5.949 -15.062 1 76 202 GLU B C 1
ATOM 5366 O O . GLU B 1 202 ? -8.203 6.289 -16.219 1 76 202 GLU B O 1
ATOM 5371 N N . LEU B 1 203 ? -8.219 4.816 -14.562 1 76.88 203 LEU B N 1
ATOM 5372 C CA . LEU B 1 203 ? -7.551 3.803 -15.375 1 76.88 203 LEU B CA 1
ATOM 5373 C C . LEU B 1 203 ? -8.453 3.342 -16.516 1 76.88 203 LEU B C 1
ATOM 5375 O O . LEU B 1 203 ? -7.992 3.17 -17.641 1 76.88 203 LEU B O 1
ATOM 5379 N N . ASN B 1 204 ? -9.703 3.201 -16.172 1 72.88 204 ASN B N 1
ATOM 5380 C CA . ASN B 1 204 ? -10.68 2.84 -17.188 1 72.88 204 ASN B CA 1
ATOM 5381 C C . ASN B 1 204 ? -10.82 3.936 -18.234 1 72.88 204 ASN B C 1
ATOM 5383 O O . ASN B 1 204 ? -10.938 3.645 -19.438 1 72.88 204 ASN B O 1
ATOM 5387 N N . PHE B 1 205 ? -10.852 5.137 -17.734 1 68.5 205 PHE B N 1
ATOM 5388 C CA . PHE B 1 205 ? -10.992 6.281 -18.625 1 68.5 205 PHE B CA 1
ATOM 5389 C C . PHE B 1 205 ? -9.812 6.371 -19.594 1 68.5 205 PHE B C 1
ATOM 5391 O O . PHE B 1 205 ? -9.992 6.598 -20.781 1 68.5 205 PHE B O 1
ATOM 5398 N N . ALA B 1 206 ? -8.727 6.246 -19.047 1 66.69 206 ALA B N 1
ATOM 5399 C CA . ALA B 1 206 ? -7.52 6.312 -19.859 1 66.69 206 ALA B CA 1
ATOM 5400 C C . ALA B 1 206 ? -7.516 5.227 -20.938 1 66.69 206 ALA B C 1
ATOM 5402 O O . ALA B 1 206 ? -7.16 5.48 -22.094 1 66.69 206 ALA B O 1
ATOM 5403 N N . ARG B 1 207 ? -7.988 4.141 -20.594 1 66.56 207 ARG B N 1
ATOM 5404 C CA . ARG B 1 207 ? -8.031 3.018 -21.531 1 66.56 207 ARG B CA 1
ATOM 5405 C C . ARG B 1 207 ? -9.055 3.256 -22.625 1 66.56 207 ARG B C 1
ATOM 5407 O O . ARG B 1 207 ? -8.773 3.039 -23.812 1 66.56 207 ARG B O 1
ATOM 5414 N N . ASN B 1 208 ? -10.203 3.703 -22.25 1 61.53 208 ASN B N 1
ATOM 5415 C CA . ASN B 1 208 ? -11.281 3.93 -23.203 1 61.53 208 ASN B CA 1
ATOM 5416 C C . ASN B 1 208 ? -10.922 5.023 -24.203 1 61.53 208 ASN B C 1
ATOM 5418 O O . ASN B 1 208 ? -11.258 4.922 -25.375 1 61.53 208 ASN B O 1
ATOM 5422 N N . ARG B 1 209 ? -10.32 6 -23.734 1 56.56 209 ARG B N 1
ATOM 5423 C CA . ARG B 1 209 ? -9.945 7.109 -24.594 1 56.56 209 ARG B CA 1
ATOM 5424 C C . ARG B 1 209 ? -8.914 6.668 -25.625 1 56.56 209 ARG B C 1
ATOM 5426 O O . ARG B 1 209 ? -8.961 7.09 -26.781 1 56.56 209 ARG B O 1
ATOM 5433 N N . ILE B 1 210 ? -8.062 5.891 -25.109 1 55.75 210 ILE B N 1
ATOM 5434 C CA . ILE B 1 210 ? -7.051 5.379 -26.031 1 55.75 210 ILE B CA 1
ATOM 5435 C C . ILE B 1 210 ? -7.715 4.52 -27.109 1 55.75 210 ILE B C 1
ATOM 5437 O O . ILE B 1 210 ? -7.391 4.633 -28.281 1 55.75 210 ILE B O 1
ATOM 5441 N N . ILE B 1 211 ? -8.719 3.809 -26.672 1 55.22 211 ILE B N 1
ATOM 5442 C CA . ILE B 1 211 ? -9.469 2.959 -27.594 1 55.22 211 ILE B CA 1
ATOM 5443 C C . ILE B 1 211 ? -10.219 3.826 -28.609 1 55.22 211 ILE B C 1
ATOM 5445 O O . ILE B 1 211 ? -10.234 3.527 -29.797 1 55.22 211 ILE B O 1
ATOM 5449 N N . GLU B 1 212 ? -10.82 4.922 -28.047 1 53.5 212 GLU B N 1
ATOM 5450 C CA . GLU B 1 212 ? -11.547 5.844 -28.906 1 53.5 212 GLU B CA 1
ATOM 5451 C C . GLU B 1 212 ? -10.617 6.512 -29.906 1 53.5 212 GLU B C 1
ATOM 5453 O O . GLU B 1 212 ? -10.961 6.652 -31.094 1 53.5 212 GLU B O 1
ATOM 5458 N N . GLU B 1 213 ? -9.5 6.961 -29.344 1 51.09 213 GLU B N 1
ATOM 5459 C CA . GLU B 1 213 ? -8.539 7.605 -30.219 1 51.09 213 GLU B CA 1
ATOM 5460 C C . GLU B 1 213 ? -8.016 6.633 -31.281 1 51.09 213 GLU B C 1
ATOM 5462 O O . GLU B 1 213 ? -7.738 7.023 -32.406 1 51.09 213 GLU B O 1
ATOM 5467 N N . MET B 1 214 ? -7.957 5.473 -30.797 1 49.69 214 MET B N 1
ATOM 5468 C CA . MET B 1 214 ? -7.531 4.418 -31.719 1 49.69 214 MET B CA 1
ATOM 5469 C C . MET B 1 214 ? -8.602 4.137 -32.75 1 49.69 214 MET B C 1
ATOM 5471 O O . MET B 1 214 ? -8.289 3.82 -33.906 1 49.69 214 MET B O 1
ATOM 5475 N N . GLY B 1 215 ? -9.875 3.971 -32.312 1 45.97 215 GLY B N 1
ATOM 5476 C CA . GLY B 1 215 ? -10.961 3.809 -33.281 1 45.97 215 GLY B CA 1
ATOM 5477 C C . GLY B 1 215 ? -11.008 4.906 -34.312 1 45.97 215 GLY B C 1
ATOM 5478 O O . GLY B 1 215 ? -11.555 4.711 -35.406 1 45.97 215 GLY B O 1
ATOM 5479 N N . ALA B 1 216 ? -10.719 6.219 -33.812 1 47.47 216 ALA B N 1
ATOM 5480 C CA . ALA B 1 216 ? -10.664 7.273 -34.812 1 47.47 216 ALA B CA 1
ATOM 5481 C C . ALA B 1 216 ? -9.492 7.059 -35.781 1 47.47 216 ALA B C 1
ATOM 5483 O O . ALA B 1 216 ? -9.406 7.711 -36.812 1 47.47 216 ALA B O 1
ATOM 5484 N N . ILE B 1 217 ? -8.352 6.484 -35.125 1 43.94 217 ILE B N 1
ATOM 5485 C CA . ILE B 1 217 ? -7.254 6.152 -36.031 1 43.94 217 ILE B CA 1
ATOM 5486 C C . ILE B 1 217 ? -7.625 4.934 -36.875 1 43.94 217 ILE B C 1
ATOM 5488 O O . ILE B 1 217 ? -8.297 4.02 -36.406 1 43.94 217 ILE B O 1
ATOM 5492 N N . ASP B 1 218 ? -7.461 4.848 -38.219 1 39.38 218 ASP B N 1
ATOM 5493 C CA . ASP B 1 218 ? -7.684 3.789 -39.188 1 39.38 218 ASP B CA 1
ATOM 5494 C C . ASP B 1 218 ? -7.402 2.414 -38.594 1 39.38 218 ASP B C 1
ATOM 5496 O O . ASP B 1 218 ? -6.684 2.305 -37.594 1 39.38 218 ASP B O 1
ATOM 5500 N N . ASN B 1 219 ? -7.938 1.093 -39.25 1 41.34 219 ASN B N 1
ATOM 5501 C CA . ASN B 1 219 ? -8.164 -0.345 -39.188 1 41.34 219 ASN B CA 1
ATOM 5502 C C . ASN B 1 219 ? -6.961 -1.063 -38.562 1 41.34 219 ASN B C 1
ATOM 5504 O O . ASN B 1 219 ? -7.047 -2.244 -38.219 1 41.34 219 ASN B O 1
ATOM 5508 N N . SER B 1 220 ? -5.699 -0.764 -38.844 1 38.59 220 SER B N 1
ATOM 5509 C CA . SER B 1 220 ? -4.664 -1.793 -38.812 1 38.59 220 SER B CA 1
ATOM 5510 C C . SER B 1 220 ? -4.09 -1.976 -37.438 1 38.59 220 SER B C 1
ATOM 5512 O O . SER B 1 220 ? -3.287 -2.883 -37.188 1 38.59 220 SER B O 1
ATOM 5514 N N . MET B 1 221 ? -4.004 -0.934 -36.656 1 39.75 221 MET B N 1
ATOM 5515 C CA . MET B 1 221 ? -3.268 -1.236 -35.438 1 39.75 221 MET B CA 1
ATOM 5516 C C . MET B 1 221 ? -4.199 -1.806 -34.375 1 39.75 221 MET B C 1
ATOM 5518 O O . MET B 1 221 ? -5.285 -1.271 -34.125 1 39.75 221 MET B O 1
ATOM 5522 N N . ASN B 1 222 ? -4.094 -3.104 -34.094 1 40.03 222 ASN B N 1
ATOM 5523 C CA . ASN B 1 222 ? -4.824 -3.805 -33.062 1 40.03 222 ASN B CA 1
ATOM 5524 C C . ASN B 1 222 ? -4.934 -2.957 -31.797 1 40.03 222 ASN B C 1
ATOM 5526 O O . ASN B 1 222 ? -3.922 -2.525 -31.234 1 40.03 222 ASN B O 1
ATOM 5530 N N . PRO B 1 223 ? -6.043 -2.312 -31.562 1 41.72 223 PRO B N 1
ATOM 5531 C CA . PRO B 1 223 ? -6.273 -1.506 -30.359 1 41.72 223 PRO B CA 1
ATOM 5532 C C . PRO B 1 223 ? -5.504 -2.021 -29.141 1 41.72 223 PRO B C 1
ATOM 5534 O O . PRO B 1 223 ? -5.023 -1.229 -28.328 1 41.72 223 PRO B O 1
ATOM 5537 N N . LEU B 1 224 ? -5.508 -3.225 -29 1 41.81 224 LEU B N 1
ATOM 5538 C CA . LEU B 1 224 ? -4.785 -3.848 -27.906 1 41.81 224 LEU B CA 1
ATOM 5539 C C . LEU B 1 224 ? -3.311 -3.455 -27.938 1 41.81 224 LEU B C 1
ATOM 5541 O O . LEU B 1 224 ? -2.693 -3.27 -26.875 1 41.81 224 LEU B O 1
ATOM 5545 N N . GLU B 1 225 ? -2.895 -3.324 -29.203 1 44.91 225 GLU B N 1
ATOM 5546 C CA . GLU B 1 225 ? -1.474 -3.008 -29.328 1 44.91 225 GLU B CA 1
ATOM 5547 C C . GLU B 1 225 ? -1.177 -1.597 -28.828 1 44.91 225 GLU B C 1
ATOM 5549 O O . GLU B 1 225 ? -0.152 -1.361 -28.188 1 44.91 225 GLU B O 1
ATOM 5554 N N . LEU B 1 226 ? -2.012 -0.652 -29.172 1 44.47 226 LEU B N 1
ATOM 5555 C CA . LEU B 1 226 ? -1.796 0.712 -28.703 1 44.47 226 LEU B CA 1
ATOM 5556 C C . LEU B 1 226 ? -2.006 0.809 -27.203 1 44.47 226 LEU B C 1
ATOM 5558 O O . LEU B 1 226 ? -1.261 1.506 -26.516 1 44.47 226 LEU B O 1
ATOM 5562 N N . LEU B 1 227 ? -3.119 0.143 -26.719 1 46.62 227 LEU B N 1
ATOM 5563 C CA . LEU B 1 227 ? -3.338 0.016 -25.281 1 46.62 227 LEU B CA 1
ATOM 5564 C C . LEU B 1 227 ? -2.111 -0.572 -24.594 1 46.62 227 LEU B C 1
ATOM 5566 O O . LEU B 1 227 ? -1.74 -0.139 -23.5 1 46.62 227 LEU B O 1
ATOM 5570 N N . SER B 1 228 ? -1.593 -1.658 -25.328 1 48.19 228 SER B N 1
ATOM 5571 C CA . SER B 1 228 ? -0.363 -2.27 -24.828 1 48.19 228 SER B CA 1
ATOM 5572 C C . SER B 1 228 ? 0.76 -1.244 -24.719 1 48.19 228 SER B C 1
ATOM 5574 O O . SER B 1 228 ? 1.604 -1.332 -23.828 1 48.19 228 SER B O 1
ATOM 5576 N N . LYS B 1 229 ? 0.598 -0.14 -25.594 1 51.09 229 LYS B N 1
ATOM 5577 C CA . LYS B 1 229 ? 1.665 0.856 -25.547 1 51.09 229 LYS B CA 1
ATOM 5578 C C . LYS B 1 229 ? 1.552 1.727 -24.297 1 51.09 229 LYS B C 1
ATOM 5580 O O . LYS B 1 229 ? 2.564 2.111 -23.703 1 51.09 229 LYS B O 1
ATOM 5585 N N . VAL B 1 230 ? 0.308 2.082 -24 1 50.84 230 VAL B N 1
ATOM 5586 C CA . VAL B 1 230 ? 0.176 2.955 -22.844 1 50.84 230 VAL B CA 1
ATOM 5587 C C . VAL B 1 230 ? 0.544 2.188 -21.578 1 50.84 230 VAL B C 1
ATOM 5589 O O . VAL B 1 230 ? 1.215 2.725 -20.688 1 50.84 230 VAL B O 1
ATOM 5592 N N . TYR B 1 231 ? -0.013 0.823 -21.609 1 55.78 231 TYR B N 1
ATOM 5593 C CA . TYR B 1 231 ? 0.312 0.052 -20.406 1 55.78 231 TYR B CA 1
ATOM 5594 C C . TYR B 1 231 ? 1.567 -0.785 -20.625 1 55.78 231 TYR B C 1
ATOM 5596 O O . TYR B 1 231 ? 1.903 -1.637 -19.797 1 55.78 231 TYR B O 1
ATOM 5604 N N . SER B 1 232 ? 2.105 -0.52 -21.75 1 59.31 232 SER B N 1
ATOM 5605 C CA . SER B 1 232 ? 3.258 -1.358 -22.062 1 59.31 232 SER B CA 1
ATOM 5606 C C . SER B 1 232 ? 4.402 -1.107 -21.078 1 59.31 232 SER B C 1
ATOM 5608 O O . SER B 1 232 ? 5.324 -1.921 -20.969 1 59.31 232 SER B O 1
ATOM 5610 N N . ASP B 1 233 ? 4.02 -0.139 -20.219 1 74.5 233 ASP B N 1
ATOM 5611 C CA . ASP B 1 233 ? 5.164 0.191 -19.375 1 74.5 233 ASP B CA 1
ATOM 5612 C C . ASP B 1 233 ? 5.062 -0.501 -18.016 1 74.5 233 ASP B C 1
ATOM 5614 O O . ASP B 1 233 ? 5.992 -0.441 -17.203 1 74.5 233 ASP B O 1
ATOM 5618 N N . TYR B 1 234 ? 3.893 -1.315 -17.922 1 84.88 234 TYR B N 1
ATOM 5619 C CA . TYR B 1 234 ? 3.768 -2.016 -16.656 1 84.88 234 TYR B CA 1
ATOM 5620 C C . TYR B 1 234 ? 4.129 -3.488 -16.797 1 84.88 234 TYR B C 1
ATOM 5622 O O . TYR B 1 234 ? 3.867 -4.094 -17.844 1 84.88 234 TYR B O 1
ATOM 5630 N N . PRO B 1 235 ? 4.664 -4.043 -15.742 1 91.06 235 PRO B N 1
ATOM 5631 C CA . PRO B 1 235 ? 4.801 -5.5 -15.758 1 91.06 235 PRO B CA 1
ATOM 5632 C C . PRO B 1 235 ? 3.459 -6.215 -15.898 1 91.06 235 PRO B C 1
ATOM 5634 O O . PRO B 1 235 ? 2.43 -5.703 -15.461 1 91.06 235 PRO B O 1
ATOM 5637 N N . LEU B 1 236 ? 3.455 -7.32 -16.469 1 93.12 236 LEU B N 1
ATOM 5638 C CA . LEU B 1 236 ? 2.252 -8.086 -16.797 1 93.12 236 LEU B CA 1
ATOM 5639 C C . LEU B 1 236 ? 1.396 -8.305 -15.547 1 93.12 236 LEU B C 1
ATOM 5641 O O . LEU B 1 236 ? 0.174 -8.141 -15.594 1 93.12 236 LEU B O 1
ATOM 5645 N N . PRO B 1 237 ? 1.959 -8.711 -14.375 1 94 237 PRO B N 1
ATOM 5646 C CA . PRO B 1 237 ? 1.12 -8.922 -13.195 1 94 237 PRO B CA 1
ATOM 5647 C C . PRO B 1 237 ? 0.313 -7.684 -12.812 1 94 237 PRO B C 1
ATOM 5649 O O . PRO B 1 237 ? -0.846 -7.797 -12.406 1 94 237 PRO B O 1
ATOM 5652 N N . VAL B 1 238 ? 0.89 -6.527 -12.953 1 92.06 238 VAL B N 1
ATOM 5653 C CA . VAL B 1 238 ? 0.221 -5.27 -12.633 1 92.06 238 VAL B CA 1
ATOM 5654 C C . VAL B 1 238 ? -0.88 -4.992 -13.648 1 92.06 238 VAL B C 1
ATOM 5656 O O . VAL B 1 238 ? -2.002 -4.641 -13.281 1 92.06 238 VAL B O 1
ATOM 5659 N N . ARG B 1 239 ? -0.562 -5.207 -14.891 1 89.25 239 ARG B N 1
ATOM 5660 C CA . ARG B 1 239 ? -1.546 -5.008 -15.945 1 89.25 239 ARG B CA 1
ATOM 5661 C C . ARG B 1 239 ? -2.75 -5.926 -15.75 1 89.25 239 ARG B C 1
ATOM 5663 O O . ARG B 1 239 ? -3.895 -5.492 -15.898 1 89.25 239 ARG B O 1
ATOM 5670 N N . ASP B 1 240 ? -2.432 -7.152 -15.492 1 91.56 240 ASP B N 1
ATOM 5671 C CA . ASP B 1 240 ? -3.506 -8.125 -15.312 1 91.56 240 ASP B CA 1
ATOM 5672 C C . ASP B 1 240 ? -4.391 -7.754 -14.125 1 91.56 240 ASP B C 1
ATOM 5674 O O . ASP B 1 240 ? -5.602 -7.969 -14.156 1 91.56 240 ASP B O 1
ATOM 5678 N N . ASN B 1 241 ? -3.801 -7.234 -13.078 1 91.69 241 ASN B N 1
ATOM 5679 C CA . ASN B 1 241 ? -4.582 -6.801 -11.93 1 91.69 241 ASN B CA 1
ATOM 5680 C C . ASN B 1 241 ? -5.469 -5.605 -12.266 1 91.69 241 ASN B C 1
ATOM 5682 O O . ASN B 1 241 ? -6.609 -5.523 -11.812 1 91.69 241 ASN B O 1
ATOM 5686 N N . VAL B 1 242 ? -4.855 -4.656 -12.953 1 88.31 242 VAL B N 1
ATOM 5687 C CA . VAL B 1 242 ? -5.621 -3.492 -13.383 1 88.31 242 VAL B CA 1
ATOM 5688 C C . VAL B 1 242 ? -6.809 -3.938 -14.234 1 88.31 242 VAL B C 1
ATOM 5690 O O . VAL B 1 242 ? -7.934 -3.473 -14.039 1 88.31 242 VAL B O 1
ATOM 5693 N N . ASP B 1 243 ? -6.562 -4.875 -15.133 1 87.5 243 ASP B N 1
ATOM 5694 C CA . ASP B 1 243 ? -7.621 -5.398 -15.992 1 87.5 243 ASP B CA 1
ATOM 5695 C C . ASP B 1 243 ? -8.68 -6.141 -15.172 1 87.5 243 ASP B C 1
ATOM 5697 O O . ASP B 1 243 ? -9.867 -6.047 -15.461 1 87.5 243 ASP B O 1
ATOM 5701 N N . PHE B 1 244 ? -8.219 -6.844 -14.305 1 92.25 244 PHE B N 1
ATOM 5702 C CA . PHE B 1 244 ? -9.141 -7.578 -13.445 1 92.25 244 PHE B CA 1
ATOM 5703 C C . PHE B 1 244 ? -10.094 -6.625 -12.734 1 92.25 244 PHE B C 1
ATOM 5705 O O . PHE B 1 244 ? -11.297 -6.875 -12.672 1 92.25 244 PHE B O 1
ATOM 5712 N N . THR B 1 245 ? -9.57 -5.551 -12.203 1 89.06 245 THR B N 1
ATOM 5713 C CA . THR B 1 245 ? -10.367 -4.578 -11.461 1 89.06 245 THR B CA 1
ATOM 5714 C C . THR B 1 245 ? -11.359 -3.881 -12.391 1 89.06 245 THR B C 1
ATOM 5716 O O . THR B 1 245 ? -12.453 -3.496 -11.961 1 89.06 245 THR B O 1
ATOM 5719 N N . ARG B 1 246 ? -10.992 -3.818 -13.562 1 82.62 246 ARG B N 1
ATOM 5720 C CA . ARG B 1 246 ? -11.852 -3.17 -14.555 1 82.62 246 ARG B CA 1
ATOM 5721 C C . ARG B 1 246 ? -13.031 -4.062 -14.922 1 82.62 246 ARG B C 1
ATOM 5723 O O . ARG B 1 246 ? -14.094 -3.57 -15.289 1 82.62 246 ARG B O 1
ATOM 5730 N N . GLU B 1 247 ? -12.836 -5.363 -14.797 1 86.06 247 GLU B N 1
ATOM 5731 C CA . GLU B 1 247 ? -13.844 -6.312 -15.273 1 86.06 247 GLU B CA 1
ATOM 5732 C C . GLU B 1 247 ? -14.578 -6.965 -14.102 1 86.06 247 GLU B C 1
ATOM 5734 O O . GLU B 1 247 ? -15.016 -8.109 -14.203 1 86.06 247 GLU B O 1
ATOM 5739 N N . LEU B 1 248 ? -14.648 -6.266 -13.039 1 89.81 248 LEU B N 1
ATOM 5740 C CA . LEU B 1 248 ? -15.258 -6.848 -11.852 1 89.81 248 LEU B CA 1
ATOM 5741 C C . LEU B 1 248 ? -16.734 -7.16 -12.094 1 89.81 248 LEU B C 1
ATOM 5743 O O . LEU B 1 248 ? -17.25 -8.141 -11.562 1 89.81 248 LEU B O 1
ATOM 5747 N N . GLU B 1 249 ? -17.422 -6.316 -12.891 1 86.31 249 GLU B N 1
ATOM 5748 C CA . GLU B 1 249 ? -18.828 -6.547 -13.172 1 86.31 249 GLU B CA 1
ATOM 5749 C C . GLU B 1 249 ? -19.047 -7.871 -13.906 1 86.31 249 GLU B C 1
ATOM 5751 O O . GLU B 1 249 ? -19.922 -8.656 -13.547 1 86.31 249 GLU B O 1
ATOM 5756 N N . LYS B 1 250 ? -18.234 -8.07 -14.914 1 87.12 250 LYS B N 1
ATOM 5757 C CA . LYS B 1 250 ? -18.297 -9.328 -15.664 1 87.12 250 LYS B CA 1
ATOM 5758 C C . LYS B 1 250 ? -17.922 -10.508 -14.781 1 87.12 250 LYS B C 1
ATOM 5760 O O . LYS B 1 250 ? -18.562 -11.562 -14.828 1 87.12 250 LYS B O 1
ATOM 5765 N N . THR B 1 251 ? -16.922 -10.352 -14 1 90.69 251 THR B N 1
ATOM 5766 C CA . THR B 1 251 ? -16.422 -11.398 -13.117 1 90.69 251 THR B CA 1
ATOM 5767 C C . THR B 1 251 ? -17.469 -11.773 -12.07 1 90.69 251 THR B C 1
ATOM 5769 O O . THR B 1 251 ? -17.578 -12.938 -11.68 1 90.69 251 THR B O 1
ATOM 5772 N N . SER B 1 252 ? -18.203 -10.727 -11.625 1 91.62 252 SER B N 1
ATOM 5773 C CA . SER B 1 252 ? -19.172 -10.914 -10.547 1 91.62 252 SER B CA 1
ATOM 5774 C C . SER B 1 252 ? -20.312 -11.82 -10.977 1 91.62 252 SER B C 1
ATOM 5776 O O . SER B 1 252 ? -21.078 -12.305 -10.141 1 91.62 252 SER B O 1
ATOM 5778 N N . LEU B 1 253 ? -20.391 -12.086 -12.25 1 90.69 253 LEU B N 1
ATOM 5779 C CA . LEU B 1 253 ? -21.438 -12.945 -12.773 1 90.69 253 LEU B CA 1
ATOM 5780 C C . LEU B 1 253 ? -21.078 -14.414 -12.617 1 90.69 253 LEU B C 1
ATOM 5782 O O . LEU B 1 253 ? -21.938 -15.289 -12.734 1 90.69 253 LEU B O 1
ATOM 5786 N N . LYS B 1 254 ? -19.875 -14.68 -12.32 1 93.62 254 LYS B N 1
ATOM 5787 C CA . LYS B 1 254 ? -19.391 -16.047 -12.148 1 93.62 254 LYS B CA 1
ATOM 5788 C C . LYS B 1 254 ? -19.375 -16.438 -10.672 1 93.62 254 LYS B C 1
ATOM 5790 O O . LYS B 1 254 ? -19.5 -15.586 -9.789 1 93.62 254 LYS B O 1
ATOM 5795 N N . GLU B 1 255 ? -19.328 -17.719 -10.477 1 95.75 255 GLU B N 1
ATOM 5796 C CA . GLU B 1 255 ? -19.234 -18.266 -9.133 1 95.75 255 GLU B CA 1
ATOM 5797 C C . GLU B 1 255 ? -18.062 -19.234 -9.008 1 95.75 255 GLU B C 1
ATOM 5799 O O . GLU B 1 255 ? -17.906 -20.141 -9.828 1 95.75 255 GLU B O 1
ATOM 5804 N N . SER B 1 256 ? -17.266 -19.047 -8.023 1 96.69 256 SER B N 1
ATOM 5805 C CA . SER B 1 256 ? -16.109 -19.906 -7.832 1 96.69 256 SER B CA 1
ATOM 5806 C C . SER B 1 256 ? -16.484 -21.203 -7.129 1 96.69 256 SER B C 1
ATOM 5808 O O . SER B 1 256 ? -17.609 -21.328 -6.617 1 96.69 256 SER B O 1
ATOM 5810 N N . PHE B 1 257 ? -15.578 -22.141 -7.117 1 96.88 257 PHE B N 1
ATOM 5811 C CA . PHE B 1 257 ? -15.82 -23.375 -6.402 1 96.88 257 PHE B CA 1
ATOM 5812 C C . PHE B 1 257 ? -15.914 -23.141 -4.902 1 96.88 257 PHE B C 1
ATOM 5814 O O . PHE B 1 257 ? -16.609 -23.875 -4.191 1 96.88 257 PHE B O 1
ATOM 5821 N N . ILE B 1 258 ? -15.25 -22.031 -4.441 1 97.5 258 ILE B N 1
ATOM 5822 C CA . ILE B 1 258 ? -15.273 -21.688 -3.021 1 97.5 258 ILE B CA 1
ATOM 5823 C C . ILE B 1 258 ? -16.672 -21.203 -2.633 1 97.5 258 ILE B C 1
ATOM 5825 O O . ILE B 1 258 ? -17.203 -21.609 -1.597 1 97.5 258 ILE B O 1
ATOM 5829 N N . ALA B 1 259 ? -17.188 -20.344 -3.449 1 96.94 259 ALA B N 1
ATOM 5830 C CA . ALA B 1 259 ? -18.531 -19.844 -3.191 1 96.94 259 ALA B CA 1
ATOM 5831 C C . ALA B 1 259 ? -19.562 -20.984 -3.16 1 96.94 259 ALA B C 1
ATOM 5833 O O . ALA B 1 259 ? -20.516 -20.938 -2.381 1 96.94 259 ALA B O 1
ATOM 5834 N N . LYS B 1 260 ? -19.344 -22.016 -3.912 1 96.75 260 LYS B N 1
ATOM 5835 C CA . LYS B 1 260 ? -20.281 -23.125 -4.035 1 96.75 260 LYS B CA 1
ATOM 5836 C C . LYS B 1 260 ? -20.109 -24.125 -2.893 1 96.75 260 LYS B C 1
ATOM 5838 O O . LYS B 1 260 ? -21.094 -24.641 -2.361 1 96.75 260 LYS B O 1
ATOM 5843 N N . GLU B 1 261 ? -18.859 -24.312 -2.512 1 97.12 261 GLU B N 1
ATOM 5844 C CA . GLU B 1 261 ? -18.594 -25.469 -1.665 1 97.12 261 GLU B CA 1
ATOM 5845 C C . GLU B 1 261 ? -18.047 -25.047 -0.306 1 97.12 261 GLU B C 1
ATOM 5847 O O . GLU B 1 261 ? -18.078 -25.812 0.653 1 97.12 261 GLU B O 1
ATOM 5852 N N . HIS B 1 262 ? -17.516 -23.891 -0.207 1 96.94 262 HIS B N 1
ATOM 5853 C CA . HIS B 1 262 ? -16.812 -23.484 1 1 96.94 262 HIS B CA 1
ATOM 5854 C C . HIS B 1 262 ? -17.234 -22.094 1.46 1 96.94 262 HIS B C 1
ATOM 5856 O O . HIS B 1 262 ? -16.406 -21.219 1.661 1 96.94 262 HIS B O 1
ATOM 5862 N N . SER B 1 263 ? -18.438 -21.891 1.787 1 95.69 263 SER B N 1
ATOM 5863 C CA . SER B 1 263 ? -19.016 -20.609 2.135 1 95.69 263 SER B CA 1
ATOM 5864 C C . SER B 1 263 ? -18.391 -20.047 3.406 1 95.69 263 SER B C 1
ATOM 5866 O O . SER B 1 263 ? -18.312 -18.828 3.576 1 95.69 263 SER B O 1
ATOM 5868 N N . LYS B 1 264 ? -17.891 -20.875 4.254 1 96.31 264 LYS B N 1
ATOM 5869 C CA . LYS B 1 264 ? -17.281 -20.438 5.508 1 96.31 264 LYS B CA 1
ATOM 5870 C C . LYS B 1 264 ? -16.031 -19.609 5.258 1 96.31 264 LYS B C 1
ATOM 5872 O O . LYS B 1 264 ? -15.734 -18.672 6.012 1 96.31 264 LYS B O 1
ATOM 5877 N N . ILE B 1 265 ? -15.328 -19.984 4.219 1 97.44 265 ILE B N 1
ATOM 5878 C CA . ILE B 1 265 ? -14.117 -19.25 3.863 1 97.44 265 ILE B CA 1
ATOM 5879 C C . ILE B 1 265 ? -14.484 -17.812 3.461 1 97.44 265 ILE B C 1
ATOM 5881 O O . ILE B 1 265 ? -13.781 -16.875 3.818 1 97.44 265 ILE B O 1
ATOM 5885 N N . LEU B 1 266 ? -15.586 -17.641 2.783 1 97.31 266 LEU B N 1
ATOM 5886 C CA . LEU B 1 266 ? -16.047 -16.328 2.371 1 97.31 266 LEU B CA 1
ATOM 5887 C C . LEU B 1 266 ? -16.531 -15.516 3.572 1 97.31 266 LEU B C 1
ATOM 5889 O O . LEU B 1 266 ? -16.359 -14.297 3.615 1 97.31 266 LEU B O 1
ATOM 5893 N N . GLU B 1 267 ? -17.094 -16.203 4.504 1 96.81 267 GLU B N 1
ATOM 5894 C CA . GLU B 1 267 ? -17.5 -15.531 5.738 1 96.81 267 GLU B CA 1
ATOM 5895 C C . GLU B 1 267 ? -16.297 -15.023 6.523 1 96.81 267 GLU B C 1
ATOM 5897 O O . GLU B 1 267 ? -16.312 -13.922 7.059 1 96.81 267 GLU B O 1
ATOM 5902 N N . ASP B 1 268 ? -15.266 -15.859 6.594 1 96.25 268 ASP B N 1
ATOM 5903 C CA . ASP B 1 268 ? -14.023 -15.445 7.246 1 96.25 268 ASP B CA 1
ATOM 5904 C C . ASP B 1 268 ? -13.438 -14.203 6.574 1 96.25 268 ASP B C 1
ATOM 5906 O O . ASP B 1 268 ? -12.992 -13.273 7.254 1 96.25 268 ASP B O 1
ATOM 5910 N N . PHE B 1 269 ? -13.469 -14.289 5.246 1 97.56 269 PHE B N 1
ATOM 5911 C CA . PHE B 1 269 ? -12.953 -13.156 4.496 1 97.56 269 PHE B CA 1
ATOM 5912 C C . PHE B 1 269 ? -13.766 -11.898 4.789 1 97.56 269 PHE B C 1
ATOM 5914 O O . PHE B 1 269 ? -13.203 -10.82 4.992 1 97.56 269 PHE B O 1
ATOM 5921 N N . SER B 1 270 ? -15.047 -12.023 4.828 1 96.25 270 SER B N 1
ATOM 5922 C CA . SER B 1 270 ? -15.93 -10.906 5.133 1 96.25 270 SER B CA 1
ATOM 5923 C C . SER B 1 270 ? -15.656 -10.344 6.52 1 96.25 270 SER B C 1
ATOM 5925 O O . SER B 1 270 ? -15.766 -9.133 6.738 1 96.25 270 SER B O 1
ATOM 5927 N N . ASP B 1 271 ? -15.328 -11.156 7.406 1 95.19 271 ASP B N 1
ATOM 5928 C CA . ASP B 1 271 ? -15.008 -10.727 8.758 1 95.19 271 ASP B CA 1
ATOM 5929 C C . ASP B 1 271 ? -13.695 -9.945 8.789 1 95.19 271 ASP B C 1
ATOM 5931 O O . ASP B 1 271 ? -13.539 -9.008 9.578 1 95.19 271 ASP B O 1
ATOM 5935 N N . ILE B 1 272 ? -12.773 -10.367 7.992 1 94.94 272 ILE B N 1
ATOM 5936 C CA . ILE B 1 272 ? -11.477 -9.695 7.938 1 94.94 272 ILE B CA 1
ATOM 5937 C C . ILE B 1 272 ? -11.648 -8.266 7.438 1 94.94 272 ILE B C 1
ATOM 5939 O O . ILE B 1 272 ? -11.117 -7.324 8.031 1 94.94 272 ILE B O 1
ATOM 5943 N N . ILE B 1 273 ? -12.477 -8.102 6.352 1 94.81 273 ILE B N 1
ATOM 5944 C CA . ILE B 1 273 ? -12.594 -6.77 5.773 1 94.81 273 ILE B CA 1
ATOM 5945 C C . ILE B 1 273 ? -13.688 -5.984 6.504 1 94.81 273 ILE B C 1
ATOM 5947 O O . ILE B 1 273 ? -13.812 -4.773 6.324 1 94.81 273 ILE B O 1
ATOM 5951 N N . GLY B 1 274 ? -14.5 -6.699 7.316 1 92.62 274 GLY B N 1
ATOM 5952 C CA . GLY B 1 274 ? -15.539 -6.055 8.094 1 92.62 274 GLY B CA 1
ATOM 5953 C C . GLY B 1 274 ? -16.781 -5.727 7.281 1 92.62 274 GLY B C 1
ATOM 5954 O O . GLY B 1 274 ? -17.5 -4.773 7.586 1 92.62 274 GLY B O 1
ATOM 5955 N N . GLY B 1 275 ? -17.031 -6.434 6.152 1 95.19 275 GLY B N 1
ATOM 5956 C CA . GLY B 1 275 ? -18.172 -6.164 5.281 1 95.19 275 GLY B CA 1
ATOM 5957 C C . GLY B 1 275 ? -18.141 -6.973 3.998 1 95.19 275 GLY B C 1
ATOM 5958 O O . GLY B 1 275 ? -17.656 -8.109 3.982 1 95.19 275 GLY B O 1
ATOM 5959 N N . LYS B 1 276 ? -18.812 -6.426 3.031 1 94.69 276 LYS B N 1
ATOM 5960 C CA . LYS B 1 276 ? -18.875 -7.129 1.755 1 94.69 276 LYS B CA 1
ATOM 5961 C C . LYS B 1 276 ? -18.766 -6.16 0.583 1 94.69 276 LYS B C 1
ATOM 5963 O O . LYS B 1 276 ? -19.078 -4.973 0.723 1 94.69 276 LYS B O 1
ATOM 5968 N N . TYR B 1 277 ? -18.25 -6.723 -0.499 1 94.31 277 TYR B N 1
ATOM 5969 C CA . TYR B 1 277 ? -18.203 -5.957 -1.74 1 94.31 277 TYR B CA 1
ATOM 5970 C C . TYR B 1 277 ? -19.484 -6.168 -2.547 1 94.31 277 TYR B C 1
ATOM 5972 O O . TYR B 1 277 ? -20.031 -7.273 -2.576 1 94.31 277 TYR B O 1
ATOM 5980 N N . LEU B 1 278 ? -19.938 -5.09 -3.158 1 90.75 278 LEU B N 1
ATOM 5981 C CA . LEU B 1 278 ? -21.109 -5.141 -4.035 1 90.75 278 LEU B CA 1
ATOM 5982 C C . LEU B 1 278 ? -20.797 -4.504 -5.383 1 90.75 278 LEU B C 1
ATOM 5984 O O . LEU B 1 278 ? -20.25 -3.402 -5.445 1 90.75 278 LEU B O 1
ATOM 5988 N N . VAL B 1 279 ? -21.094 -5.266 -6.43 1 88.5 279 VAL B N 1
ATOM 5989 C CA . VAL B 1 279 ? -20.906 -4.742 -7.777 1 88.5 279 VAL B CA 1
ATOM 5990 C C . VAL B 1 279 ? -22.25 -4.617 -8.477 1 88.5 279 VAL B C 1
ATOM 5992 O O . VAL B 1 279 ? -23.062 -5.551 -8.453 1 88.5 279 VAL B O 1
ATOM 5995 N N . TYR B 1 280 ? -22.438 -3.406 -9.031 1 82 280 TYR B N 1
ATOM 5996 C CA . TYR B 1 280 ? -23.672 -3.191 -9.773 1 82 280 TYR B CA 1
ATOM 5997 C C . TYR B 1 280 ? -23.406 -3.178 -11.273 1 82 280 TYR B C 1
ATOM 5999 O O . TYR B 1 280 ? -22.266 -3.143 -11.711 1 82 280 TYR B O 1
ATOM 6007 N N . LYS B 1 281 ? -24.453 -3.219 -12.102 1 73.75 281 LYS B N 1
ATOM 6008 C CA . LYS B 1 281 ? -24.391 -3.318 -13.562 1 73.75 281 LYS B CA 1
ATOM 6009 C C . LYS B 1 281 ? -23.734 -2.082 -14.172 1 73.75 281 LYS B C 1
ATOM 6011 O O . LYS B 1 281 ? -23.109 -2.158 -15.234 1 73.75 281 LYS B O 1
ATOM 6016 N N . SER B 1 282 ? -23.766 -0.974 -13.547 1 68.88 282 SER B N 1
ATOM 6017 C CA . SER B 1 282 ? -23.188 0.245 -14.102 1 68.88 282 SER B CA 1
ATOM 6018 C C . SER B 1 282 ? -21.734 0.4 -13.695 1 68.88 282 SER B C 1
ATOM 6020 O O . SER B 1 282 ? -21.219 1.518 -13.633 1 68.88 282 SER B O 1
ATOM 6022 N N . ASP B 1 283 ? -21.156 -0.731 -13.367 1 66.75 283 ASP B N 1
ATOM 6023 C CA . ASP B 1 283 ? -19.734 -0.781 -13 1 66.75 283 ASP B CA 1
ATOM 6024 C C . ASP B 1 283 ? -19.469 0.026 -11.734 1 66.75 283 ASP B C 1
ATOM 6026 O O . ASP B 1 283 ? -18.422 0.648 -11.594 1 66.75 283 ASP B O 1
ATOM 6030 N N . GLU B 1 284 ? -20.531 0.042 -11.008 1 82.31 284 GLU B N 1
ATOM 6031 C CA . GLU B 1 284 ? -20.375 0.695 -9.711 1 82.31 284 GLU B CA 1
ATOM 6032 C C . GLU B 1 284 ? -19.969 -0.306 -8.633 1 82.31 284 GLU B C 1
ATOM 6034 O O . GLU B 1 284 ? -20.594 -1.357 -8.484 1 82.31 284 GLU B O 1
ATOM 6039 N N . LEU B 1 285 ? -18.859 -0.08 -8.023 1 89.56 285 LEU B N 1
ATOM 6040 C CA . LEU B 1 285 ? -18.297 -0.923 -6.973 1 89.56 285 LEU B CA 1
ATOM 6041 C C . LEU B 1 285 ? -18.453 -0.265 -5.605 1 89.56 285 LEU B C 1
ATOM 6043 O O . LEU B 1 285 ? -18.047 0.888 -5.418 1 89.56 285 LEU B O 1
ATOM 6047 N N . TYR B 1 286 ? -19.125 -0.987 -4.664 1 91.38 286 TYR B N 1
ATOM 6048 C CA . TYR B 1 286 ? -19.344 -0.452 -3.324 1 91.38 286 TYR B CA 1
ATOM 6049 C C . TYR B 1 286 ? -18.844 -1.424 -2.264 1 91.38 286 TYR B C 1
ATOM 6051 O O . TYR B 1 286 ? -18.703 -2.621 -2.523 1 91.38 286 TYR B O 1
ATOM 6059 N N . TYR B 1 287 ? -18.484 -0.889 -1.23 1 93.5 287 TYR B N 1
ATOM 6060 C CA . TYR B 1 287 ? -18.234 -1.626 0.002 1 93.5 287 TYR B CA 1
ATOM 6061 C C . TYR B 1 287 ? -19.328 -1.362 1.032 1 93.5 287 TYR B C 1
ATOM 6063 O O . TYR B 1 287 ? -19.672 -0.209 1.295 1 93.5 287 TYR B O 1
ATOM 6071 N N . VAL B 1 288 ? -19.812 -2.436 1.649 1 93.81 288 VAL B N 1
ATOM 6072 C CA . VAL B 1 288 ? -20.859 -2.32 2.664 1 93.81 288 VAL B CA 1
ATOM 6073 C C . VAL B 1 288 ? -20.344 -2.875 3.992 1 93.81 288 VAL B C 1
ATOM 6075 O O . VAL B 1 288 ? -20.297 -4.094 4.184 1 93.81 288 VAL B O 1
ATOM 6078 N N . PRO B 1 289 ? -20.062 -1.984 4.977 1 90.94 289 PRO B N 1
ATOM 6079 C CA . PRO B 1 289 ? -19.625 -2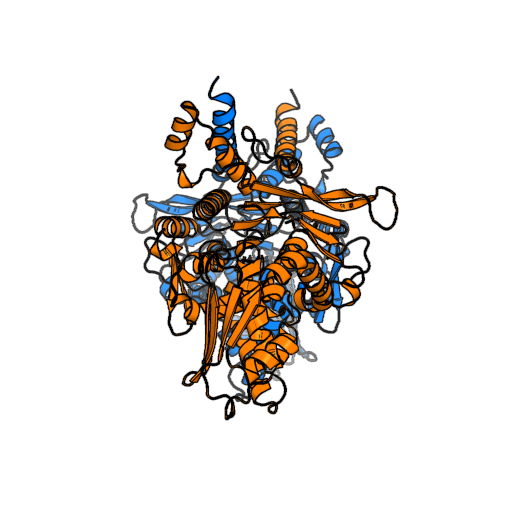.459 6.289 1 90.94 289 PRO B CA 1
ATOM 6080 C C . PRO B 1 289 ? -20.688 -3.309 6.992 1 90.94 289 PRO B C 1
ATOM 6082 O O . PRO B 1 289 ? -21.875 -3.102 6.789 1 90.94 289 PRO B O 1
ATOM 6085 N N . LYS B 1 290 ? -20.172 -4.168 7.902 1 87.62 290 LYS B N 1
ATOM 6086 C CA . LYS B 1 290 ? -21.078 -5.027 8.648 1 87.62 290 LYS B CA 1
ATOM 6087 C C . LYS B 1 290 ? -22.031 -4.199 9.516 1 87.62 290 LYS B C 1
ATOM 6089 O O . LYS B 1 290 ? -21.625 -3.174 10.07 1 87.62 290 LYS B O 1
ATOM 6094 N N . LYS B 1 291 ? -23.156 -4.555 9.688 1 80.19 291 LYS B N 1
ATOM 6095 C CA . LYS B 1 291 ? -24.172 -4.02 10.594 1 80.19 291 LYS B CA 1
ATOM 6096 C C . LYS B 1 291 ? -24.609 -2.619 10.172 1 80.19 291 LYS B C 1
ATOM 6098 O O . LYS B 1 291 ? -25.094 -1.841 10.984 1 80.19 291 LYS B O 1
ATOM 6103 N N . THR B 1 292 ? -24.234 -2.197 8.969 1 80.25 292 THR B N 1
ATOM 6104 C CA . THR B 1 292 ? -24.703 -0.919 8.445 1 80.25 292 THR B CA 1
ATOM 6105 C C . THR B 1 292 ? -25.312 -1.096 7.062 1 80.25 292 THR B C 1
ATOM 6107 O O . THR B 1 292 ? -25.141 -2.137 6.43 1 80.25 292 THR B O 1
ATOM 6110 N N . LYS B 1 293 ? -26.125 -0.171 6.695 1 81.38 293 LYS B N 1
ATOM 6111 C CA . LYS B 1 293 ? -26.719 -0.199 5.363 1 81.38 293 LYS B CA 1
ATOM 6112 C C . LYS B 1 293 ? -26.078 0.835 4.445 1 81.38 293 LYS B C 1
ATOM 6114 O O . LYS B 1 293 ? -26.531 1.04 3.316 1 81.38 293 LYS B O 1
ATOM 6119 N N . ILE B 1 294 ? -25.016 1.319 4.922 1 85.19 294 ILE B N 1
ATOM 6120 C CA . ILE B 1 294 ? -24.359 2.365 4.137 1 85.19 294 ILE B CA 1
ATOM 6121 C C . ILE B 1 294 ? -23.516 1.734 3.033 1 85.19 294 ILE B C 1
ATOM 6123 O O . ILE B 1 294 ? -22.875 0.702 3.244 1 85.19 294 ILE B O 1
ATOM 6127 N N . ARG B 1 295 ? -23.594 2.34 1.844 1 88.5 295 ARG B N 1
ATOM 6128 C CA . ARG B 1 295 ? -22.766 1.923 0.722 1 88.5 295 ARG B CA 1
ATOM 6129 C C . ARG B 1 295 ? -21.625 2.914 0.484 1 88.5 295 ARG B C 1
ATOM 6131 O O . ARG B 1 295 ? -21.875 4.094 0.212 1 88.5 295 ARG B O 1
ATOM 6138 N N . LEU B 1 296 ? -20.453 2.391 0.584 1 88.81 296 LEU B N 1
ATOM 6139 C CA . LEU B 1 296 ? -19.281 3.232 0.407 1 88.81 296 LEU B CA 1
ATOM 6140 C C . LEU B 1 296 ? -18.578 2.92 -0.912 1 88.81 296 LEU B C 1
ATOM 6142 O O . LEU B 1 296 ? -18.438 1.752 -1.284 1 88.81 296 LEU B O 1
ATOM 6146 N N . THR B 1 297 ? -18.203 3.936 -1.619 1 88.06 297 THR B N 1
ATOM 6147 C CA . THR B 1 297 ? -17.344 3.73 -2.785 1 88.06 297 THR B CA 1
ATOM 6148 C C . THR B 1 297 ? -15.922 3.373 -2.357 1 88.06 297 THR B C 1
ATOM 6150 O O . THR B 1 297 ? -15.602 3.408 -1.169 1 88.06 297 THR B O 1
ATOM 6153 N N . MET B 1 298 ? -15.094 3.016 -3.334 1 87.62 298 MET B N 1
ATOM 6154 C CA . MET B 1 298 ? -13.719 2.662 -3.018 1 87.62 298 MET B CA 1
ATOM 6155 C C . MET B 1 298 ? -12.945 3.881 -2.523 1 87.62 298 MET B C 1
ATOM 6157 O O . MET B 1 298 ? -12.039 3.754 -1.696 1 87.62 298 MET B O 1
ATOM 6161 N N . ASP B 1 299 ? -13.406 5.023 -2.904 1 83.56 299 ASP B N 1
ATOM 6162 C CA . ASP B 1 299 ? -12.766 6.262 -2.484 1 83.56 299 ASP B CA 1
ATOM 6163 C C . ASP B 1 299 ? -13.055 6.562 -1.015 1 83.56 299 ASP B C 1
ATOM 6165 O O . ASP B 1 299 ? -12.273 7.238 -0.345 1 83.56 299 ASP B O 1
ATOM 6169 N N . GLN B 1 300 ? -14.156 6.043 -0.575 1 85.5 300 GLN B N 1
ATOM 6170 C CA . GLN B 1 300 ? -14.633 6.309 0.779 1 85.5 300 GLN B CA 1
ATOM 6171 C C . GLN B 1 300 ? -14.227 5.191 1.735 1 85.5 300 GLN B C 1
ATOM 6173 O O . GLN B 1 300 ? -14.367 5.324 2.953 1 85.5 300 GLN B O 1
ATOM 6178 N N . SER B 1 301 ? -13.719 4.145 1.121 1 88.12 301 SER B N 1
ATOM 6179 C CA . SER B 1 301 ? -13.414 2.963 1.922 1 88.12 301 SER B CA 1
ATOM 6180 C C . SER B 1 301 ? -11.977 2.992 2.428 1 88.12 301 SER B C 1
ATOM 6182 O O . SER B 1 301 ? -11.133 3.703 1.876 1 88.12 301 SER B O 1
ATOM 6184 N N . SER B 1 302 ? -11.75 2.236 3.459 1 87.81 302 SER B N 1
ATOM 6185 C CA . SER B 1 302 ? -10.422 2.162 4.062 1 87.81 302 SER B CA 1
ATOM 6186 C C . SER B 1 302 ? -9.43 1.479 3.129 1 87.81 302 SER B C 1
ATOM 6188 O O . SER B 1 302 ? -9.828 0.772 2.199 1 87.81 302 SER B O 1
ATOM 6190 N N . SER B 1 303 ? -8.156 1.721 3.381 1 88.56 303 SER B N 1
ATOM 6191 C CA . SER B 1 303 ? -7.09 1.123 2.584 1 88.56 303 SER B CA 1
ATOM 6192 C C . SER B 1 303 ? -7.078 -0.396 2.723 1 88.56 303 SER B C 1
ATOM 6194 O O . SER B 1 303 ? -6.734 -1.109 1.779 1 88.56 303 SER B O 1
ATOM 6196 N N . ALA B 1 304 ? -7.438 -0.92 3.865 1 91.75 304 ALA B N 1
ATOM 6197 C CA . ALA B 1 304 ? -7.516 -2.363 4.07 1 91.75 304 ALA B CA 1
ATOM 6198 C C . ALA B 1 304 ? -8.562 -2.994 3.15 1 91.75 304 ALA B C 1
ATOM 6200 O O . ALA B 1 304 ? -8.328 -4.059 2.576 1 91.75 304 ALA B O 1
ATOM 6201 N N . VAL B 1 305 ? -9.688 -2.311 3.018 1 93.44 305 VAL B N 1
ATOM 6202 C CA . VAL B 1 305 ? -10.766 -2.773 2.148 1 93.44 305 VAL B CA 1
ATOM 6203 C C . VAL B 1 305 ? -10.289 -2.785 0.698 1 93.44 305 VAL B C 1
ATOM 6205 O O . VAL B 1 305 ? -10.539 -3.746 -0.035 1 93.44 305 VAL B O 1
ATOM 6208 N N . ARG B 1 306 ? -9.586 -1.811 0.338 1 92.88 306 ARG B N 1
ATOM 6209 C CA . ARG B 1 306 ? -9.094 -1.701 -1.032 1 92.88 306 ARG B CA 1
ATOM 6210 C C . ARG B 1 306 ? -8.039 -2.764 -1.323 1 92.88 306 ARG B C 1
ATOM 6212 O O . ARG B 1 306 ? -8.023 -3.346 -2.41 1 92.88 306 ARG B O 1
ATOM 6219 N N . SER B 1 307 ? -7.184 -3.025 -0.347 1 94.56 307 SER B N 1
ATOM 6220 C CA . SER B 1 307 ? -6.047 -3.92 -0.547 1 94.56 307 SER B CA 1
ATOM 6221 C C . SER B 1 307 ? -6.508 -5.363 -0.741 1 94.56 307 SER B C 1
ATOM 6223 O O . SER B 1 307 ? -5.785 -6.18 -1.311 1 94.56 307 SER B O 1
ATOM 6225 N N . LEU B 1 308 ? -7.75 -5.695 -0.308 1 97.19 308 LEU B N 1
ATOM 6226 C CA . LEU B 1 308 ? -8.203 -7.082 -0.356 1 97.19 308 LEU B CA 1
ATOM 6227 C C . LEU B 1 308 ? -9.281 -7.27 -1.42 1 97.19 308 LEU B C 1
ATOM 6229 O O . LEU B 1 308 ? -9.867 -8.352 -1.53 1 97.19 308 LEU B O 1
ATOM 6233 N N . LEU B 1 309 ? -9.461 -6.234 -2.199 1 96.44 309 LEU B N 1
ATOM 6234 C CA . LEU B 1 309 ? -10.523 -6.258 -3.199 1 96.44 309 LEU B CA 1
ATOM 6235 C C . LEU B 1 309 ? -10.305 -7.395 -4.195 1 96.44 309 LEU B C 1
ATOM 6237 O O . LEU B 1 309 ? -11.203 -8.219 -4.41 1 96.44 309 LEU B O 1
ATOM 6241 N N . ASP B 1 310 ? -9.109 -7.504 -4.785 1 96.75 310 ASP B N 1
ATOM 6242 C CA . ASP B 1 310 ? -8.797 -8.516 -5.785 1 96.75 310 ASP B CA 1
ATOM 6243 C C . ASP B 1 310 ? -8.938 -9.922 -5.207 1 96.75 310 ASP B C 1
ATOM 6245 O O . ASP B 1 310 ? -9.445 -10.828 -5.871 1 96.75 310 ASP B O 1
ATOM 6249 N N . ILE B 1 311 ? -8.477 -10.078 -4.02 1 97.88 311 ILE B N 1
ATOM 6250 C CA . ILE B 1 311 ? -8.523 -11.383 -3.365 1 97.88 311 ILE B CA 1
ATOM 6251 C C . ILE B 1 311 ? -9.977 -11.773 -3.113 1 97.88 311 ILE B C 1
ATOM 6253 O O . ILE B 1 311 ? -10.359 -12.93 -3.338 1 97.88 311 ILE B O 1
ATOM 6257 N N . GLY B 1 312 ? -10.797 -10.797 -2.686 1 97.69 312 GLY B N 1
ATOM 6258 C CA . GLY B 1 312 ? -12.211 -11.07 -2.447 1 97.69 312 GLY B CA 1
ATOM 6259 C C . GLY B 1 312 ? -12.938 -11.547 -3.688 1 97.69 312 GLY B C 1
ATOM 6260 O O . GLY B 1 312 ? -13.68 -12.531 -3.637 1 97.69 312 GLY B O 1
ATOM 6261 N N . PHE B 1 313 ? -12.688 -10.883 -4.758 1 97.19 313 PHE B N 1
ATOM 6262 C CA . PHE B 1 313 ? -13.367 -11.242 -5.996 1 97.19 313 PHE B CA 1
ATOM 6263 C C . PHE B 1 313 ? -12.836 -12.562 -6.539 1 97.19 313 PHE B C 1
ATOM 6265 O O . PHE B 1 313 ? -13.586 -13.359 -7.102 1 97.19 313 PHE B O 1
ATOM 6272 N N . TYR B 1 314 ? -11.547 -12.805 -6.43 1 98.12 314 TYR B N 1
ATOM 6273 C CA . TYR B 1 314 ? -10.984 -14.094 -6.82 1 98.12 314 TYR B CA 1
ATOM 6274 C C . TYR B 1 314 ? -11.656 -15.227 -6.055 1 98.12 314 TYR B C 1
ATOM 6276 O O . TYR B 1 314 ? -12.086 -16.219 -6.648 1 98.12 314 TYR B O 1
ATOM 6284 N N . LEU B 1 315 ? -11.773 -15.07 -4.715 1 98.44 315 LEU B N 1
ATOM 6285 C CA . LEU B 1 315 ? -12.328 -16.125 -3.867 1 98.44 315 LEU B CA 1
ATOM 6286 C C . LEU B 1 315 ? -13.781 -16.406 -4.223 1 98.44 315 LEU B C 1
ATOM 6288 O O . LEU B 1 315 ? -14.195 -17.562 -4.305 1 98.44 315 LEU B O 1
ATOM 6292 N N . ARG B 1 316 ? -14.477 -15.375 -4.496 1 97.31 316 ARG B N 1
ATOM 6293 C CA . ARG B 1 316 ? -15.922 -15.516 -4.648 1 97.31 316 ARG B CA 1
ATOM 6294 C C . ARG B 1 316 ? -16.297 -15.914 -6.074 1 97.31 316 ARG B C 1
ATOM 6296 O O . ARG B 1 316 ? -17.25 -16.641 -6.293 1 97.31 316 ARG B O 1
ATOM 6303 N N . HIS B 1 317 ? -15.461 -15.484 -7.047 1 97.19 317 HIS B N 1
ATOM 6304 C CA . HIS B 1 317 ? -15.992 -15.531 -8.406 1 97.19 317 HIS B CA 1
ATOM 6305 C C . HIS B 1 317 ? -15.055 -16.281 -9.344 1 97.19 317 HIS B C 1
ATOM 6307 O O . HIS B 1 317 ? -15.484 -16.766 -10.391 1 97.19 317 HIS B O 1
ATOM 6313 N N . VAL B 1 318 ? -13.797 -16.438 -9.039 1 97.44 318 VAL B N 1
ATOM 6314 C CA . VAL B 1 318 ? -12.844 -16.875 -10.055 1 97.44 318 VAL B CA 1
ATOM 6315 C C . VAL B 1 318 ? -12.18 -18.172 -9.617 1 97.44 318 VAL B C 1
ATOM 6317 O O . VAL B 1 318 ? -11.922 -19.047 -10.445 1 97.44 318 VAL B O 1
ATOM 6320 N N . ALA B 1 319 ? -11.961 -18.391 -8.312 1 98 319 ALA B N 1
ATOM 6321 C CA . ALA B 1 319 ? -11.125 -19.453 -7.762 1 98 319 ALA B CA 1
ATOM 6322 C C . ALA B 1 319 ? -11.594 -20.812 -8.242 1 98 319 ALA B C 1
ATOM 6324 O O . ALA B 1 319 ? -12.797 -21.109 -8.25 1 98 319 ALA B O 1
ATOM 6325 N N . ALA B 1 320 ? -10.672 -21.578 -8.664 1 96.06 320 ALA B N 1
ATOM 6326 C CA . ALA B 1 320 ? -10.922 -22.969 -9.047 1 96.06 320 ALA B CA 1
ATOM 6327 C C . ALA B 1 320 ? -9.945 -23.922 -8.352 1 96.06 320 ALA B C 1
ATOM 6329 O O . ALA B 1 320 ? -8.891 -23.5 -7.879 1 96.06 320 ALA B O 1
ATOM 6330 N N . LYS B 1 321 ? -10.312 -25.141 -8.328 1 94.81 321 LYS B N 1
ATOM 6331 C CA . LYS B 1 321 ? -9.453 -26.141 -7.703 1 94.81 321 LYS B CA 1
ATOM 6332 C C . LYS B 1 321 ? -8.102 -26.219 -8.414 1 94.81 321 LYS B C 1
ATOM 6334 O O . LYS B 1 321 ? -8.039 -26.188 -9.648 1 94.81 321 LYS B O 1
ATOM 6339 N N . ASN B 1 322 ? -7.016 -26.25 -7.656 1 94.56 322 ASN B N 1
ATOM 6340 C CA . ASN B 1 322 ? -5.645 -26.438 -8.109 1 94.56 322 ASN B CA 1
ATOM 6341 C C . ASN B 1 322 ? -5.059 -25.156 -8.695 1 94.56 322 ASN B C 1
ATOM 6343 O O . ASN B 1 322 ? -3.996 -25.188 -9.32 1 94.56 322 ASN B O 1
ATOM 6347 N N . ASP B 1 323 ? -5.762 -24.031 -8.5 1 97.5 323 ASP B N 1
ATOM 6348 C CA . ASP B 1 323 ? -5.207 -22.75 -8.906 1 97.5 323 ASP B CA 1
ATOM 6349 C C . ASP B 1 323 ? -3.922 -22.438 -8.141 1 97.5 323 ASP B C 1
ATOM 6351 O O . ASP B 1 323 ? -3.684 -22.984 -7.062 1 97.5 323 ASP B O 1
ATOM 6355 N N . LEU B 1 324 ? -3.088 -21.703 -8.766 1 98.19 324 LEU B N 1
ATOM 6356 C CA . LEU B 1 324 ? -1.993 -21.047 -8.062 1 98.19 324 LEU B CA 1
ATOM 6357 C C . LEU B 1 324 ? -2.316 -19.578 -7.809 1 98.19 324 LEU B C 1
ATOM 6359 O O . LEU B 1 324 ? -2.406 -18.781 -8.75 1 98.19 324 LEU B O 1
ATOM 6363 N N . LEU B 1 325 ? -2.561 -19.25 -6.547 1 98.62 325 LEU B N 1
ATOM 6364 C CA . LEU B 1 325 ? -2.826 -17.891 -6.133 1 98.62 325 LEU B CA 1
ATOM 6365 C C . LEU B 1 325 ? -1.55 -17.203 -5.645 1 98.62 325 LEU B C 1
ATOM 6367 O O . LEU B 1 325 ? -0.943 -17.656 -4.668 1 98.62 325 LEU B O 1
ATOM 6371 N N . ILE B 1 326 ? -1.137 -16.203 -6.352 1 98.62 326 ILE B N 1
ATOM 6372 C CA . ILE B 1 326 ? 0.024 -15.422 -5.945 1 98.62 326 ILE B CA 1
ATOM 6373 C C . ILE B 1 326 ? -0.436 -14.109 -5.316 1 98.62 326 ILE B C 1
ATOM 6375 O O . ILE B 1 326 ? -1.274 -13.406 -5.879 1 98.62 326 ILE B O 1
ATOM 6379 N N . ILE B 1 327 ? 0.015 -13.828 -4.156 1 98.38 327 ILE B N 1
ATOM 6380 C CA . ILE B 1 327 ? -0.279 -12.547 -3.518 1 98.38 327 ILE B CA 1
ATOM 6381 C C . ILE B 1 327 ? 1.025 -11.852 -3.137 1 98.38 327 ILE B C 1
ATOM 6383 O O . ILE B 1 327 ? 1.788 -12.359 -2.311 1 98.38 327 ILE B O 1
ATOM 6387 N N . ASP B 1 328 ? 1.239 -10.75 -3.801 1 96.38 328 ASP B N 1
ATOM 6388 C CA . ASP B 1 328 ? 2.373 -9.914 -3.422 1 96.38 328 ASP B CA 1
ATOM 6389 C C . ASP B 1 328 ? 2.045 -9.07 -2.191 1 96.38 328 ASP B C 1
ATOM 6391 O O . ASP B 1 328 ? 1.135 -8.234 -2.229 1 96.38 328 ASP B O 1
ATOM 6395 N N . GLU B 1 329 ? 2.729 -9.32 -1.099 1 95.44 329 GLU B N 1
ATOM 6396 C CA . GLU B 1 329 ? 2.574 -8.578 0.149 1 95.44 329 GLU B CA 1
ATOM 6397 C C . GLU B 1 329 ? 1.125 -8.602 0.625 1 95.44 329 GLU B C 1
ATOM 6399 O O . GLU B 1 329 ? 0.49 -7.551 0.737 1 95.44 329 GLU B O 1
ATOM 6404 N N . PRO B 1 330 ? 0.664 -9.766 1.073 1 97.31 330 PRO B N 1
ATOM 6405 C CA . PRO B 1 330 ? -0.722 -9.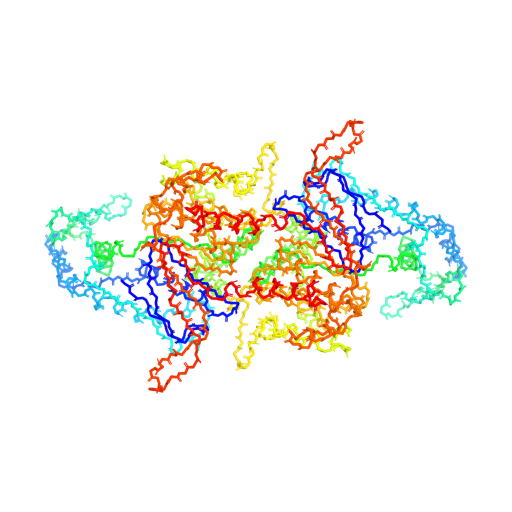867 1.533 1 97.31 330 PRO B CA 1
ATOM 6406 C C . PRO B 1 330 ? -1.01 -8.984 2.744 1 97.31 330 PRO B C 1
ATOM 6408 O O . PRO B 1 330 ? -2.17 -8.672 3.025 1 97.31 330 PRO B O 1
ATOM 6411 N N . GLU B 1 331 ? 0.028 -8.555 3.457 1 94.75 331 GLU B N 1
ATOM 6412 C CA . GLU B 1 331 ? -0.125 -7.777 4.684 1 94.75 331 GLU B CA 1
ATOM 6413 C C . GLU B 1 331 ? -0.388 -6.305 4.375 1 94.75 331 GLU B C 1
ATOM 6415 O O . GLU B 1 331 ? -0.708 -5.523 5.273 1 94.75 331 GLU B O 1
ATOM 6420 N N . LEU B 1 332 ? -0.38 -5.945 3.139 1 93.31 332 LEU B N 1
ATOM 6421 C CA . LEU B 1 332 ? -0.456 -4.539 2.758 1 93.31 332 LEU B CA 1
ATOM 6422 C C . LEU B 1 332 ? -1.668 -3.867 3.396 1 93.31 332 LEU B C 1
ATOM 6424 O O . LEU B 1 332 ? -2.787 -4.375 3.297 1 93.31 332 LEU B O 1
ATOM 6428 N N . ASN B 1 333 ? -1.479 -2.77 4.16 1 91.81 333 ASN B N 1
ATOM 6429 C CA . ASN B 1 333 ? -2.479 -1.888 4.75 1 91.81 333 ASN B CA 1
ATOM 6430 C C . ASN B 1 333 ? -3.244 -2.578 5.875 1 91.81 333 ASN B C 1
ATOM 6432 O O . ASN B 1 333 ? -4.281 -2.084 6.32 1 91.81 333 ASN B O 1
ATOM 6436 N N . LEU B 1 334 ? -2.713 -3.707 6.324 1 93.62 334 LEU B N 1
ATOM 6437 C CA . LEU B 1 334 ? -3.465 -4.461 7.316 1 93.62 334 LEU B CA 1
ATOM 6438 C C . LEU B 1 334 ? -2.852 -4.301 8.703 1 93.62 334 LEU B C 1
ATOM 6440 O O . LEU B 1 334 ? -1.626 -4.293 8.844 1 93.62 334 LEU B O 1
ATOM 6444 N N . HIS B 1 335 ? -3.703 -4.168 9.656 1 90.5 335 HIS B N 1
ATOM 6445 C CA . HIS B 1 335 ? -3.293 -4.285 11.055 1 90.5 335 HIS B CA 1
ATOM 6446 C C . HIS B 1 335 ? -2.756 -5.684 11.352 1 90.5 335 HIS B C 1
ATOM 6448 O O . HIS B 1 335 ? -3.178 -6.66 10.734 1 90.5 335 HIS B O 1
ATOM 6454 N N . PRO B 1 336 ? -1.866 -5.809 12.344 1 88.62 336 PRO B N 1
ATOM 6455 C CA . PRO B 1 336 ? -1.271 -7.105 12.688 1 88.62 336 PRO B CA 1
ATOM 6456 C C . PRO B 1 336 ? -2.316 -8.188 12.938 1 88.62 336 PRO B C 1
ATOM 6458 O O . PRO B 1 336 ? -2.143 -9.328 12.5 1 88.62 336 PRO B O 1
ATOM 6461 N N . GLU B 1 337 ? -3.396 -7.867 13.547 1 89.38 337 GLU B N 1
ATOM 6462 C CA . GLU B 1 337 ? -4.457 -8.836 13.82 1 89.38 337 GLU B CA 1
ATOM 6463 C C . GLU B 1 337 ? -5.035 -9.398 12.523 1 89.38 337 GLU B C 1
ATOM 6465 O O . GLU B 1 337 ? -5.281 -10.602 12.422 1 89.38 337 GLU B O 1
ATOM 6470 N N . ASN B 1 338 ? -5.234 -8.539 11.594 1 93.06 338 ASN B N 1
ATOM 6471 C CA . ASN B 1 338 ? -5.777 -8.969 10.312 1 93.06 338 ASN B CA 1
ATOM 6472 C C . ASN B 1 338 ? -4.738 -9.719 9.484 1 93.06 338 ASN B C 1
ATOM 6474 O O . ASN B 1 338 ? -5.082 -10.57 8.672 1 93.06 338 ASN B O 1
ATOM 6478 N N . GLN B 1 339 ? -3.447 -9.391 9.672 1 94.81 339 GLN B N 1
ATOM 6479 C CA . GLN B 1 339 ? -2.402 -10.156 9 1 94.81 339 GLN B CA 1
ATOM 6480 C C . GLN B 1 339 ? -2.432 -11.617 9.438 1 94.81 339 GLN B C 1
ATOM 6482 O O . GLN B 1 339 ? -2.297 -12.523 8.609 1 94.81 339 GLN B O 1
ATOM 6487 N N . ARG B 1 340 ? -2.639 -11.805 10.758 1 93.06 340 ARG B N 1
ATOM 6488 C CA . ARG B 1 340 ? -2.76 -13.164 11.281 1 93.06 340 ARG B CA 1
ATOM 6489 C C . ARG B 1 340 ? -3.951 -13.883 10.664 1 93.06 340 ARG B C 1
ATOM 6491 O O . ARG B 1 340 ? -3.84 -15.047 10.266 1 93.06 340 ARG B O 1
ATOM 6498 N N . ARG B 1 341 ? -5.043 -13.195 10.586 1 95.19 341 ARG B N 1
ATOM 6499 C CA . ARG B 1 341 ? -6.258 -13.797 10.039 1 95.19 341 ARG B CA 1
ATOM 6500 C C . ARG B 1 341 ? -6.098 -14.117 8.562 1 95.19 341 ARG B C 1
ATOM 6502 O O . ARG B 1 341 ? -6.633 -15.117 8.078 1 95.19 341 ARG B O 1
ATOM 6509 N N . VAL B 1 342 ? -5.398 -13.289 7.863 1 97.62 342 VAL B N 1
ATOM 6510 C CA . VAL B 1 342 ? -5.125 -13.547 6.457 1 97.62 342 VAL B CA 1
ATOM 6511 C C . VAL B 1 342 ? -4.254 -14.797 6.32 1 97.62 342 VAL B C 1
ATOM 6513 O O . VAL B 1 342 ? -4.48 -15.625 5.438 1 97.62 342 VAL B O 1
ATOM 6516 N N . ALA B 1 343 ? -3.273 -14.93 7.203 1 97.06 343 ALA B N 1
ATOM 6517 C CA . ALA B 1 343 ? -2.449 -16.141 7.195 1 97.06 343 ALA B CA 1
ATOM 6518 C C . ALA B 1 343 ? -3.305 -17.391 7.379 1 97.06 343 ALA B C 1
ATOM 6520 O O . ALA B 1 343 ? -3.117 -18.391 6.68 1 97.06 343 ALA B O 1
ATOM 6521 N N . ARG B 1 344 ? -4.238 -17.312 8.305 1 97.19 344 ARG B N 1
ATOM 6522 C CA . ARG B 1 344 ? -5.152 -18.438 8.539 1 97.19 344 ARG B CA 1
ATOM 6523 C C . ARG B 1 344 ? -6.004 -18.703 7.305 1 97.19 344 ARG B C 1
ATOM 6525 O O . ARG B 1 344 ? -6.246 -19.859 6.957 1 97.19 344 ARG B O 1
ATOM 6532 N N . LEU B 1 345 ? -6.418 -17.641 6.703 1 98.19 345 LEU B N 1
ATOM 6533 C CA . LEU B 1 345 ? -7.219 -17.766 5.488 1 98.19 345 LEU B CA 1
ATOM 6534 C C . LEU B 1 345 ? -6.426 -18.453 4.383 1 98.19 345 LEU B C 1
ATOM 6536 O O . LEU B 1 345 ? -6.953 -19.328 3.688 1 98.19 345 LEU B O 1
ATOM 6540 N N . LEU B 1 346 ? -5.195 -18.094 4.184 1 98.5 346 LEU B N 1
ATOM 6541 C CA . LEU B 1 346 ? -4.344 -18.688 3.154 1 98.5 346 LEU B CA 1
ATOM 6542 C C . LEU B 1 346 ? -4.176 -20.188 3.379 1 98.5 346 LEU B C 1
ATOM 6544 O O . LEU B 1 346 ? -4.184 -20.969 2.422 1 98.5 346 LEU B O 1
ATOM 6548 N N . THR B 1 347 ? -4.031 -20.562 4.652 1 98.12 347 THR B N 1
ATOM 6549 C CA . THR B 1 347 ? -3.871 -21.984 4.949 1 98.12 347 THR B CA 1
ATOM 6550 C C . THR B 1 347 ? -5.164 -22.75 4.668 1 98.12 347 THR B C 1
ATOM 6552 O O . THR B 1 347 ? -5.129 -23.891 4.219 1 98.12 347 THR B O 1
ATOM 6555 N N . LYS B 1 348 ? -6.305 -22.109 4.945 1 98.25 348 LYS B N 1
ATOM 6556 C CA . LYS B 1 348 ? -7.582 -22.719 4.594 1 98.25 348 LYS B CA 1
ATOM 6557 C C . LYS B 1 348 ? -7.676 -22.969 3.09 1 98.25 348 LYS B C 1
ATOM 6559 O O . LYS B 1 348 ? -8.188 -24 2.654 1 98.25 348 LYS B O 1
ATOM 6564 N N . LEU B 1 349 ? -7.199 -22.016 2.283 1 98.5 349 LEU B N 1
ATOM 6565 C CA . LEU B 1 349 ? -7.219 -22.156 0.831 1 98.5 349 LEU B CA 1
ATOM 6566 C C . LEU B 1 349 ? -6.348 -23.328 0.384 1 98.5 349 LEU B C 1
ATOM 6568 O O . LEU B 1 349 ? -6.742 -24.109 -0.489 1 98.5 349 LEU B O 1
ATOM 6572 N N . VAL B 1 350 ? -5.215 -23.406 0.991 1 98.12 350 VAL B N 1
ATOM 6573 C CA . VAL B 1 350 ? -4.297 -24.5 0.68 1 98.12 350 VAL B CA 1
ATOM 6574 C C . VAL B 1 350 ? -4.969 -25.844 0.983 1 98.12 350 VAL B C 1
ATOM 6576 O O . VAL B 1 350 ? -4.855 -26.797 0.203 1 98.12 350 VAL B O 1
ATOM 6579 N N . ASN B 1 351 ? -5.668 -25.891 2.062 1 97.62 351 ASN B N 1
ATOM 6580 C CA . ASN B 1 351 ? -6.27 -27.125 2.535 1 97.62 351 ASN B CA 1
ATOM 6581 C C . ASN B 1 351 ? -7.465 -27.531 1.674 1 97.62 351 ASN B C 1
ATOM 6583 O O . ASN B 1 351 ? -7.91 -28.688 1.728 1 97.62 351 ASN B O 1
ATOM 6587 N N . ILE B 1 352 ? -7.949 -26.625 0.849 1 97.5 352 ILE B N 1
ATOM 6588 C CA . ILE B 1 352 ? -9.047 -27 -0.031 1 97.5 352 ILE B CA 1
ATOM 6589 C C . ILE B 1 352 ? -8.539 -27.141 -1.466 1 97.5 352 ILE B C 1
ATOM 6591 O O . ILE B 1 352 ? -9.336 -27.234 -2.404 1 97.5 352 ILE B O 1
ATOM 6595 N N . GLY B 1 353 ? -7.27 -26.984 -1.646 1 97.06 353 GLY B N 1
ATOM 6596 C CA . GLY B 1 353 ? -6.715 -27.406 -2.924 1 97.06 353 GLY B CA 1
ATOM 6597 C C . GLY B 1 353 ? -6.18 -26.25 -3.746 1 97.06 353 GLY B C 1
ATOM 6598 O O . GLY B 1 353 ? -5.828 -26.422 -4.918 1 97.06 353 GLY B O 1
ATOM 6599 N N . ILE B 1 354 ? -6.109 -25.047 -3.211 1 98 354 ILE B N 1
ATOM 6600 C CA . ILE B 1 354 ? -5.496 -23.906 -3.891 1 98 354 ILE B CA 1
ATOM 6601 C C . ILE B 1 354 ? -4.031 -23.797 -3.479 1 98 354 ILE B C 1
ATOM 6603 O O . ILE B 1 354 ? -3.705 -23.859 -2.291 1 98 354 ILE B O 1
ATOM 6607 N N . LYS B 1 355 ? -3.133 -23.75 -4.418 1 98.12 355 LYS B N 1
ATOM 6608 C CA . LYS B 1 355 ? -1.741 -23.438 -4.105 1 98.12 355 LYS B CA 1
ATOM 6609 C C . LYS B 1 355 ? -1.546 -21.938 -3.924 1 98.12 355 LYS B C 1
ATOM 6611 O O . LYS B 1 355 ? -2.156 -21.141 -4.637 1 98.12 355 LYS B O 1
ATOM 6616 N N . VAL B 1 356 ? -0.708 -21.625 -2.943 1 98.62 356 VAL B N 1
ATOM 6617 C CA . VAL B 1 356 ? -0.529 -20.219 -2.621 1 98.62 356 VAL B CA 1
ATOM 6618 C C . VAL B 1 356 ? 0.958 -19.859 -2.643 1 98.62 356 VAL B C 1
ATOM 6620 O O . VAL B 1 356 ? 1.787 -20.609 -2.131 1 98.62 356 VAL B O 1
ATOM 6623 N N . CYS B 1 357 ? 1.304 -18.812 -3.305 1 98.62 357 CYS B N 1
ATOM 6624 C CA . CYS B 1 357 ? 2.641 -18.234 -3.279 1 98.62 357 CYS B CA 1
ATOM 6625 C C . CYS B 1 357 ? 2.594 -16.766 -2.857 1 98.62 357 CYS B C 1
ATOM 6627 O O . CYS B 1 357 ? 1.915 -15.961 -3.49 1 98.62 357 CYS B O 1
ATOM 6629 N N . ILE B 1 358 ? 3.297 -16.422 -1.793 1 98.44 358 ILE B N 1
ATOM 6630 C CA . ILE B 1 358 ? 3.229 -15.039 -1.327 1 98.44 358 ILE B CA 1
ATOM 6631 C C . ILE B 1 358 ? 4.641 -14.469 -1.191 1 98.44 358 ILE B C 1
ATOM 6633 O O . ILE B 1 358 ? 5.59 -15.211 -0.921 1 98.44 358 ILE B O 1
ATOM 6637 N N . THR B 1 359 ? 4.793 -13.227 -1.5 1 96.94 359 THR B N 1
ATOM 6638 C CA . THR B 1 359 ? 5.922 -12.438 -1.015 1 96.94 359 THR B CA 1
ATOM 6639 C C . THR B 1 359 ? 5.531 -11.633 0.223 1 96.94 359 THR B C 1
ATOM 6641 O O . THR B 1 359 ? 4.406 -11.133 0.315 1 96.94 359 THR B O 1
ATOM 6644 N N . THR B 1 360 ? 6.434 -11.547 1.218 1 94.69 360 THR B N 1
ATOM 6645 C CA . THR B 1 360 ? 6.004 -10.852 2.426 1 94.69 360 THR B CA 1
ATOM 6646 C C . THR B 1 360 ? 7.199 -10.25 3.158 1 94.69 360 THR B C 1
ATOM 6648 O O . THR B 1 360 ? 8.32 -10.742 3.031 1 94.69 360 THR B O 1
ATOM 6651 N N . HIS B 1 361 ? 6.926 -9.156 3.783 1 89.12 361 HIS B N 1
ATOM 6652 C CA . HIS B 1 361 ? 7.832 -8.562 4.762 1 89.12 361 HIS B CA 1
ATOM 6653 C C . HIS B 1 361 ? 7.258 -8.672 6.172 1 89.12 361 HIS B C 1
ATOM 6655 O O . HIS B 1 361 ? 7.824 -8.117 7.117 1 89.12 361 HIS B O 1
ATOM 6661 N N . SER B 1 362 ? 6.234 -9.445 6.305 1 88.88 362 SER B N 1
ATOM 6662 C CA . SER B 1 362 ? 5.5 -9.422 7.566 1 88.88 362 SER B CA 1
ATOM 6663 C C . SER B 1 362 ? 5.941 -10.547 8.484 1 88.88 362 SER B C 1
ATOM 6665 O O . SER B 1 362 ? 5.766 -11.727 8.164 1 88.88 362 SER B O 1
ATOM 6667 N N . ASP B 1 363 ? 6.395 -10.18 9.602 1 85.62 363 ASP B N 1
ATOM 6668 C CA . ASP B 1 363 ? 6.715 -11.18 10.617 1 85.62 363 ASP B CA 1
ATOM 6669 C C . ASP B 1 363 ? 5.445 -11.789 11.203 1 85.62 363 ASP B C 1
ATOM 6671 O O . ASP B 1 363 ? 5.453 -12.945 11.641 1 85.62 363 ASP B O 1
ATOM 6675 N N . TYR B 1 364 ? 4.375 -11.062 11.164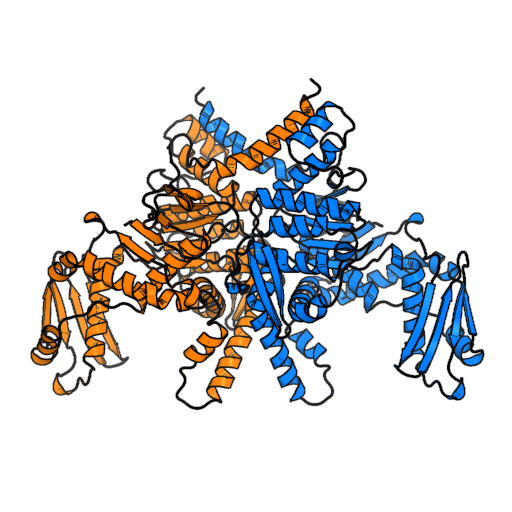 1 88.38 364 TYR B N 1
ATOM 6676 C CA . TYR B 1 364 ? 3.109 -11.547 11.703 1 88.38 364 TYR B CA 1
ATOM 6677 C C . TYR B 1 364 ? 2.578 -12.711 10.875 1 88.38 364 TYR B C 1
ATOM 6679 O O . TYR B 1 364 ? 2.061 -13.688 11.422 1 88.38 364 TYR B O 1
ATOM 6687 N N . ILE B 1 365 ? 2.74 -12.602 9.586 1 93.38 365 ILE B N 1
ATOM 6688 C CA . ILE B 1 365 ? 2.289 -13.672 8.703 1 93.38 365 ILE B CA 1
ATOM 6689 C C . ILE B 1 365 ? 3.141 -14.922 8.922 1 93.38 365 ILE B C 1
ATOM 6691 O O . ILE B 1 365 ? 2.609 -16.016 9.094 1 93.38 365 ILE B O 1
ATOM 6695 N N . ILE B 1 366 ? 4.41 -14.742 8.992 1 91.44 366 ILE B N 1
ATOM 6696 C CA . ILE B 1 366 ? 5.328 -15.867 9.148 1 91.44 366 ILE B CA 1
ATOM 6697 C C . ILE B 1 366 ? 5.094 -16.547 10.5 1 91.44 366 ILE B C 1
ATOM 6699 O O . ILE B 1 366 ? 5.008 -17.766 10.586 1 91.44 366 ILE B O 1
ATOM 6703 N N . LYS B 1 367 ? 4.98 -15.727 11.539 1 88.62 367 LYS B N 1
ATOM 6704 C CA . LYS B 1 367 ? 4.773 -16.266 12.883 1 88.62 367 LYS B CA 1
ATOM 6705 C C . LYS B 1 367 ? 3.443 -17.016 12.977 1 88.62 367 LYS B C 1
ATOM 6707 O O . LYS B 1 367 ? 3.342 -18.031 13.672 1 88.62 367 LYS B O 1
ATOM 6712 N N . GLU B 1 368 ? 2.453 -16.422 12.359 1 92.56 368 GLU B N 1
ATOM 6713 C CA . GLU B 1 368 ? 1.165 -17.109 12.383 1 92.56 368 GLU B CA 1
ATOM 6714 C C . GLU B 1 368 ? 1.232 -18.438 11.625 1 92.56 368 GLU B C 1
ATOM 6716 O O . GLU B 1 368 ? 0.648 -19.422 12.062 1 92.56 368 GLU B O 1
ATOM 6721 N N . LEU B 1 369 ? 1.911 -18.453 10.516 1 94.75 369 LEU B N 1
ATOM 6722 C CA . LEU B 1 369 ? 2.094 -19.703 9.781 1 94.75 369 LEU B CA 1
ATOM 6723 C C . LEU B 1 369 ? 2.84 -20.734 10.633 1 94.75 369 LEU B C 1
ATOM 6725 O O . LEU B 1 369 ? 2.504 -21.922 10.609 1 94.75 369 LEU B O 1
ATOM 6729 N N . ASN B 1 370 ? 3.846 -20.25 11.344 1 91.56 370 ASN B N 1
ATOM 6730 C CA . ASN B 1 370 ? 4.559 -21.125 12.258 1 91.56 370 ASN B CA 1
ATOM 6731 C C . ASN B 1 370 ? 3.621 -21.719 13.312 1 91.56 370 ASN B C 1
ATOM 6733 O O . ASN B 1 370 ? 3.689 -22.906 13.609 1 91.56 370 ASN B O 1
ATOM 6737 N N . THR B 1 371 ? 2.797 -20.844 13.867 1 91.06 371 THR B N 1
ATOM 6738 C CA . THR B 1 371 ? 1.826 -21.297 14.859 1 91.06 371 THR B CA 1
ATOM 6739 C C . THR B 1 371 ? 0.933 -22.391 14.281 1 91.06 371 THR B C 1
ATOM 6741 O O . THR B 1 371 ? 0.692 -23.422 14.938 1 91.06 371 THR B O 1
ATOM 6744 N N . LEU B 1 372 ? 0.51 -22.219 13.07 1 94.5 372 LEU B N 1
ATOM 6745 C CA . LEU B 1 372 ? -0.403 -23.156 12.43 1 94.5 372 LEU B CA 1
ATOM 6746 C C . LEU B 1 372 ? 0.29 -24.484 12.156 1 94.5 372 LEU B C 1
ATOM 6748 O O . LEU B 1 372 ? -0.345 -25.547 12.203 1 94.5 372 LEU B O 1
ATOM 6752 N N . ILE B 1 373 ? 1.594 -24.438 11.867 1 94 373 ILE B N 1
ATOM 6753 C CA . ILE B 1 373 ? 2.389 -25.641 11.688 1 94 373 ILE B CA 1
ATOM 6754 C C . ILE B 1 373 ? 2.533 -26.375 13.016 1 94 373 ILE B C 1
ATOM 6756 O O . ILE B 1 373 ? 2.314 -27.578 13.094 1 94 373 ILE B O 1
ATOM 6760 N N . MET B 1 374 ? 2.824 -25.562 14.07 1 90.12 374 MET B N 1
ATOM 6761 C CA . MET B 1 374 ? 3.078 -26.141 15.391 1 90.12 374 MET B CA 1
ATOM 6762 C C . MET B 1 374 ? 1.814 -26.766 15.961 1 90.12 374 MET B C 1
ATOM 6764 O O . MET B 1 374 ? 1.885 -27.766 16.688 1 90.12 374 MET B O 1
ATOM 6768 N N . LEU B 1 375 ? 0.691 -26.234 15.664 1 91.31 375 LEU B N 1
ATOM 6769 C CA . LEU B 1 375 ? -0.584 -26.672 16.219 1 91.31 375 LEU B CA 1
ATOM 6770 C C . LEU B 1 375 ? -1.004 -28.016 15.602 1 91.31 375 LEU B C 1
ATOM 6772 O O . LEU B 1 375 ? -1.903 -28.688 16.109 1 91.31 375 LEU B O 1
ATOM 6776 N N . ARG B 1 376 ? -0.357 -28.359 14.57 1 90.75 376 ARG B N 1
ATOM 6777 C CA . ARG B 1 376 ? -0.729 -29.594 13.906 1 90.75 376 ARG B CA 1
ATOM 6778 C C . ARG B 1 376 ? -0.155 -30.812 14.641 1 90.75 376 ARG B C 1
ATOM 6780 O O . ARG B 1 376 ? -0.511 -31.953 14.344 1 90.75 376 ARG B O 1
ATOM 6787 N N . GLN B 1 377 ? 0.598 -30.516 15.633 1 84.31 377 GLN B N 1
ATOM 6788 C CA . GLN B 1 377 ? 1.142 -31.625 16.422 1 84.31 377 GLN B CA 1
ATOM 6789 C C . GLN B 1 377 ? 0.039 -32.344 17.188 1 84.31 377 GLN B C 1
ATOM 6791 O O . GLN B 1 377 ? -0.938 -31.734 17.609 1 84.31 377 GLN B O 1
ATOM 6796 N N . SER B 1 378 ? -0.039 -33.594 17.188 1 80.31 378 SER B N 1
ATOM 6797 C CA . SER B 1 378 ? -1.063 -34.406 17.828 1 80.31 378 SER B CA 1
ATOM 6798 C C . SER B 1 378 ? -0.748 -34.625 19.312 1 80.31 378 SER B C 1
ATOM 6800 O O . SER B 1 378 ? -0.331 -35.719 19.703 1 80.31 378 SER B O 1
ATOM 6802 N N . LYS B 1 379 ? -0.906 -33.5 20.094 1 83.56 379 LYS B N 1
ATOM 6803 C CA . LYS B 1 379 ? -0.756 -33.594 21.547 1 83.56 379 LYS B CA 1
ATOM 6804 C C . LYS B 1 379 ? -2.002 -33.062 22.266 1 83.56 379 LYS B C 1
ATOM 6806 O O . LYS B 1 379 ? -2.645 -32.125 21.781 1 83.56 379 LYS B O 1
ATOM 6811 N N . PRO B 1 380 ? -2.375 -33.688 23.344 1 84.56 380 PRO B N 1
ATOM 6812 C CA . PRO B 1 380 ? -3.604 -33.312 24.047 1 84.56 380 PRO B CA 1
ATOM 6813 C C . PRO B 1 380 ? -3.617 -31.844 24.453 1 84.56 380 PRO B C 1
ATOM 6815 O O . PRO B 1 380 ? -4.641 -31.172 24.312 1 84.56 380 PRO B O 1
ATOM 6818 N N . TYR B 1 381 ? -2.527 -31.406 24.984 1 86 381 TYR B N 1
ATOM 6819 C CA . TYR B 1 381 ? -2.523 -30.016 25.453 1 86 381 TYR B CA 1
ATOM 6820 C C . TYR B 1 381 ? -2.654 -29.047 24.297 1 86 381 TYR B C 1
ATOM 6822 O O . TYR B 1 381 ? -3.154 -27.938 24.453 1 86 381 TYR B O 1
ATOM 6830 N N . ILE B 1 382 ? -2.234 -29.453 23.156 1 87.69 382 ILE B N 1
ATOM 6831 C CA . ILE B 1 382 ? -2.334 -28.625 21.969 1 87.69 382 ILE B CA 1
ATOM 6832 C C . ILE B 1 382 ? -3.799 -28.484 21.547 1 87.69 382 ILE B C 1
ATOM 6834 O O . ILE B 1 382 ? -4.223 -27.438 21.078 1 87.69 382 ILE B O 1
ATOM 6838 N N . GLU B 1 383 ? -4.527 -29.469 21.766 1 87.19 383 GLU B N 1
ATOM 6839 C CA . GLU B 1 383 ? -5.957 -29.422 21.469 1 87.19 383 GLU B CA 1
ATOM 6840 C C . GLU B 1 383 ? -6.664 -28.391 22.328 1 87.19 383 GLU B C 1
ATOM 6842 O O . GLU B 1 383 ? -7.594 -27.719 21.875 1 87.19 383 GLU B O 1
ATOM 6847 N N . ASP B 1 384 ? -6.234 -28.281 23.516 1 87.38 384 ASP B N 1
ATOM 6848 C CA . ASP B 1 384 ? -6.793 -27.281 24.422 1 87.38 384 ASP B CA 1
ATOM 6849 C C . ASP B 1 384 ? -6.469 -25.859 23.953 1 87.38 384 ASP B C 1
ATOM 6851 O O . ASP B 1 384 ? -7.297 -24.953 24.062 1 87.38 384 ASP B O 1
ATOM 6855 N N . ILE B 1 385 ? -5.293 -25.797 23.438 1 86.88 385 ILE B N 1
ATOM 6856 C CA . ILE B 1 385 ? -4.863 -24.5 22.938 1 86.88 385 ILE B CA 1
ATOM 6857 C C . ILE B 1 385 ? -5.707 -24.109 21.719 1 86.88 385 ILE B C 1
ATOM 6859 O O . ILE B 1 385 ? -6.141 -22.953 21.609 1 86.88 385 ILE B O 1
ATOM 6863 N N . ILE B 1 386 ? -5.941 -25 20.875 1 88.25 386 ILE B N 1
ATOM 6864 C CA . ILE B 1 386 ? -6.73 -24.781 19.672 1 88.25 386 ILE B CA 1
ATOM 6865 C C . ILE B 1 386 ? -8.125 -24.281 20.047 1 88.25 386 ILE B C 1
ATOM 6867 O O . ILE B 1 386 ? -8.602 -23.281 19.516 1 88.25 386 ILE B O 1
ATOM 6871 N N . LYS B 1 387 ? -8.703 -24.875 21 1 87.62 387 LYS B N 1
ATOM 6872 C CA . LYS B 1 387 ? -10.047 -24.531 21.438 1 87.62 387 LYS B CA 1
ATOM 6873 C C . LYS B 1 387 ? -10.07 -23.188 22.141 1 87.62 387 LYS B C 1
ATOM 6875 O O . LYS B 1 387 ? -10.914 -22.328 21.844 1 87.62 387 LYS B O 1
ATOM 6880 N N . HIS B 1 388 ? -9.125 -22.953 22.938 1 87.81 388 HIS B N 1
ATOM 6881 C CA . HIS B 1 388 ? -9.094 -21.766 23.766 1 87.81 388 HIS B CA 1
ATOM 6882 C C . HIS B 1 388 ? -8.758 -20.516 22.938 1 87.81 388 HIS B C 1
ATOM 6884 O O . HIS B 1 388 ? -9.273 -19.438 23.203 1 87.81 388 HIS B O 1
ATOM 6890 N N . GLU B 1 389 ? -7.902 -20.766 21.922 1 88.56 389 GLU B N 1
ATOM 6891 C CA . GLU B 1 389 ? -7.41 -19.609 21.172 1 88.56 389 GLU B CA 1
ATOM 6892 C C . GLU B 1 389 ? -8.219 -19.391 19.891 1 88.56 389 GLU B C 1
ATOM 6894 O O . GLU B 1 389 ? -7.969 -18.438 19.156 1 88.56 389 GLU B O 1
ATOM 6899 N N . GLY B 1 390 ? -9.164 -20.219 19.641 1 88.62 390 GLY B N 1
ATOM 6900 C CA . GLY B 1 390 ? -10.102 -20 18.547 1 88.62 390 GLY B CA 1
ATOM 6901 C C . GLY B 1 390 ? -9.555 -20.422 17.203 1 88.62 390 GLY B C 1
ATOM 6902 O O . GLY B 1 390 ? -9.875 -19.812 16.188 1 88.62 390 GLY B O 1
ATOM 6903 N N . TYR B 1 391 ? -8.625 -21.359 17.203 1 91.31 391 TYR B N 1
ATOM 6904 C CA . TYR B 1 391 ? -8.156 -21.938 15.945 1 91.31 391 TYR B CA 1
ATOM 6905 C C . TYR B 1 391 ? -9.062 -23.078 15.492 1 91.31 391 TYR B C 1
ATOM 6907 O O . TYR B 1 391 ? -9.852 -23.609 16.281 1 91.31 391 TYR B O 1
ATOM 6915 N N . HIS B 1 392 ? -9 -23.344 14.219 1 93 392 HIS B N 1
ATOM 6916 C CA . HIS B 1 392 ? -9.773 -24.438 13.641 1 93 392 HIS B CA 1
ATOM 6917 C C . HIS B 1 392 ? -8.867 -25.422 12.906 1 93 392 HIS B C 1
ATOM 6919 O O . HIS B 1 392 ? -7.824 -25.031 12.375 1 93 392 HIS B O 1
ATOM 6925 N N . ASN B 1 393 ? -9.273 -26.641 12.82 1 92.12 393 ASN B N 1
ATOM 6926 C CA . ASN B 1 393 ? -8.477 -27.688 12.211 1 92.12 393 ASN B CA 1
ATOM 6927 C C . ASN B 1 393 ? -8.219 -27.422 10.734 1 92.12 393 ASN B C 1
ATOM 6929 O O . ASN B 1 393 ? -7.168 -27.781 10.203 1 92.12 393 ASN B O 1
ATOM 6933 N N . ASP B 1 394 ? -9.172 -26.734 10.148 1 94.56 394 ASP B N 1
ATOM 6934 C CA . ASP B 1 394 ? -9.031 -26.484 8.719 1 94.56 394 ASP B CA 1
ATOM 6935 C C . ASP B 1 394 ? -8.008 -25.391 8.445 1 94.56 394 ASP B C 1
ATOM 6937 O O . ASP B 1 394 ? -7.688 -25.109 7.289 1 94.56 394 ASP B O 1
ATOM 6941 N N . GLU B 1 395 ? -7.438 -24.859 9.516 1 94.69 395 GLU B N 1
ATOM 6942 C CA . GLU B 1 395 ? -6.418 -23.812 9.391 1 94.69 395 GLU B CA 1
ATOM 6943 C C . GLU B 1 395 ? -5.02 -24.391 9.602 1 94.69 395 GLU B C 1
ATOM 6945 O O . GLU B 1 395 ? -4.023 -23.703 9.336 1 94.69 395 GLU B O 1
ATOM 6950 N N . LEU B 1 396 ? -4.977 -25.547 10.133 1 95 396 LEU B N 1
ATOM 6951 C CA . LEU B 1 396 ? -3.676 -26.109 10.477 1 95 396 LEU B CA 1
ATOM 6952 C C . LEU B 1 396 ? -2.885 -26.453 9.227 1 95 396 LEU B C 1
ATOM 6954 O O . LEU B 1 396 ? -3.469 -26.75 8.18 1 95 396 LEU B O 1
ATOM 6958 N N . LEU B 1 397 ? -1.575 -26.391 9.305 1 96.06 397 LEU B N 1
ATOM 6959 C CA . LEU B 1 397 ? -0.719 -26.484 8.125 1 96.06 397 LEU B CA 1
ATOM 6960 C C . LEU B 1 397 ? 0.334 -27.562 8.297 1 96.06 397 LEU B C 1
ATOM 6962 O O . LEU B 1 397 ? 1.073 -27.578 9.281 1 96.06 397 LEU B O 1
ATOM 6966 N N . ASP B 1 398 ? 0.387 -28.469 7.391 1 95.94 398 ASP B N 1
ATOM 6967 C CA . ASP B 1 398 ? 1.432 -29.484 7.352 1 95.94 398 ASP B CA 1
ATOM 6968 C C . ASP B 1 398 ? 2.754 -28.906 6.859 1 95.94 398 ASP B C 1
ATOM 6970 O O . ASP B 1 398 ? 2.818 -28.328 5.766 1 95.94 398 ASP B O 1
ATOM 6974 N N . TYR B 1 399 ? 3.816 -29.031 7.664 1 95.06 399 TYR B N 1
ATOM 6975 C CA . TYR B 1 399 ? 5.109 -28.438 7.34 1 95.06 399 TYR B CA 1
ATOM 6976 C C . TYR B 1 399 ? 5.648 -28.984 6.023 1 95.06 399 TYR B C 1
ATOM 6978 O O . TYR B 1 399 ? 6.418 -28.312 5.336 1 95.06 399 TYR B O 1
ATOM 6986 N N . LYS B 1 400 ? 5.238 -30.141 5.586 1 95.81 400 LYS B N 1
ATOM 6987 C CA . LYS B 1 400 ? 5.711 -30.75 4.348 1 95.81 400 LYS B CA 1
ATOM 6988 C C . LYS B 1 400 ? 5.156 -30.031 3.125 1 95.81 400 LYS B C 1
ATOM 6990 O O . LYS B 1 400 ? 5.684 -30.172 2.02 1 95.81 400 LYS B O 1
ATOM 6995 N N . ARG B 1 401 ? 4.121 -29.281 3.35 1 97.06 401 ARG B N 1
ATOM 6996 C CA . ARG B 1 401 ? 3.439 -28.594 2.254 1 97.06 401 ARG B CA 1
ATOM 6997 C C . ARG B 1 401 ? 3.922 -27.156 2.125 1 97.06 401 ARG B C 1
ATOM 6999 O O . ARG B 1 401 ? 3.348 -26.375 1.368 1 97.06 401 ARG B O 1
ATOM 7006 N N . VAL B 1 402 ? 4.965 -26.859 2.893 1 97.44 402 VAL B N 1
ATOM 7007 C CA . VAL B 1 402 ? 5.426 -25.484 2.949 1 97.44 402 VAL B CA 1
ATOM 7008 C C . VAL B 1 402 ? 6.848 -25.391 2.402 1 97.44 402 VAL B C 1
ATOM 7010 O O . VAL B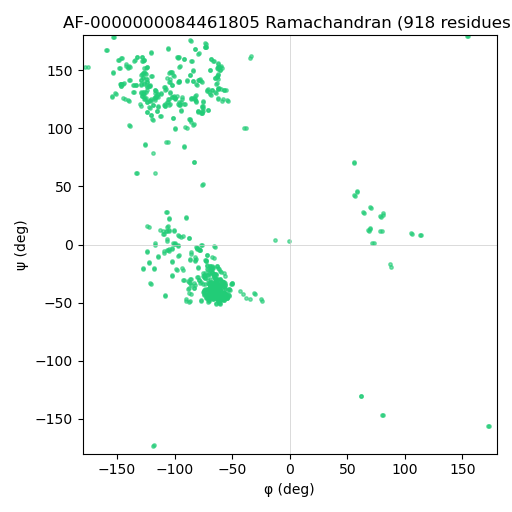 1 402 ? 7.684 -26.25 2.682 1 97.44 402 VAL B O 1
ATOM 7013 N N . LYS B 1 403 ? 7.109 -24.469 1.557 1 97.62 403 LYS B N 1
ATOM 7014 C CA . LYS B 1 403 ? 8.453 -24.031 1.194 1 97.62 403 LYS B CA 1
ATOM 7015 C C . LYS B 1 403 ? 8.641 -22.531 1.457 1 97.62 403 LYS B C 1
ATOM 7017 O O . LYS B 1 403 ? 7.715 -21.75 1.246 1 97.62 403 LYS B O 1
ATOM 7022 N N . ALA B 1 404 ? 9.695 -22.188 1.982 1 96.94 404 ALA B N 1
ATOM 7023 C CA . ALA B 1 404 ? 9.984 -20.797 2.297 1 96.94 404 ALA B CA 1
ATOM 7024 C C . ALA B 1 404 ? 11.391 -20.406 1.845 1 96.94 404 ALA B C 1
ATOM 7026 O O . ALA B 1 404 ? 12.328 -21.203 1.977 1 96.94 404 ALA B O 1
ATOM 7027 N N . TYR B 1 405 ? 11.5 -19.266 1.284 1 96.69 405 TYR B N 1
ATOM 7028 C CA . TYR B 1 405 ? 12.766 -18.734 0.788 1 96.69 405 TYR B CA 1
ATOM 7029 C C . TYR B 1 405 ? 13.016 -17.328 1.312 1 96.69 405 TYR B C 1
ATOM 7031 O O . TYR B 1 405 ? 12.086 -16.531 1.409 1 96.69 405 TYR B O 1
ATOM 7039 N N . VAL B 1 406 ? 14.227 -17.047 1.633 1 94.25 406 VAL B N 1
ATOM 7040 C CA . VAL B 1 406 ? 14.625 -15.711 2.068 1 94.25 406 VAL B CA 1
ATOM 7041 C C . VAL B 1 406 ? 15.453 -15.039 0.973 1 94.25 406 VAL B C 1
ATOM 7043 O O . VAL B 1 406 ? 16.484 -15.562 0.555 1 94.25 406 VAL B O 1
ATOM 7046 N N . ALA B 1 407 ? 14.969 -13.938 0.486 1 93.88 407 ALA B N 1
ATOM 7047 C CA . ALA B 1 407 ? 15.734 -13.133 -0.462 1 93.88 407 ALA B CA 1
ATOM 7048 C C . ALA B 1 407 ? 16.828 -12.344 0.25 1 93.88 407 ALA B C 1
ATOM 7050 O O . ALA B 1 407 ? 16.531 -11.453 1.051 1 93.88 407 ALA B O 1
ATOM 7051 N N . GLU B 1 408 ? 18.016 -12.68 -0.015 1 91.25 408 GLU B N 1
ATOM 7052 C CA . GLU B 1 408 ? 19.141 -12.031 0.655 1 91.25 408 GLU B CA 1
ATOM 7053 C C . GLU B 1 408 ? 20.438 -12.203 -0.141 1 91.25 408 GLU B C 1
ATOM 7055 O O . GLU B 1 408 ? 20.469 -12.938 -1.134 1 91.25 408 GLU B O 1
ATOM 7060 N N . ASP B 1 409 ? 21.422 -11.398 0.292 1 89.81 409 ASP B N 1
ATOM 7061 C CA . ASP B 1 409 ? 22.766 -11.617 -0.259 1 89.81 409 ASP B CA 1
ATOM 7062 C C . ASP B 1 409 ? 23.422 -12.852 0.355 1 89.81 409 ASP B C 1
ATOM 7064 O O . ASP B 1 409 ? 23.562 -12.938 1.575 1 89.81 409 ASP B O 1
ATOM 7068 N N . ALA B 1 410 ? 23.641 -13.805 -0.424 1 89.38 410 ALA B N 1
ATOM 7069 C CA . ALA B 1 410 ? 24.297 -15.031 0.036 1 89.38 410 ALA B CA 1
ATOM 7070 C C . ALA B 1 410 ? 25.406 -15.461 -0.92 1 89.38 410 ALA B C 1
ATOM 7072 O O . ALA B 1 410 ? 25.516 -14.93 -2.029 1 89.38 410 ALA B O 1
ATOM 7073 N N . LEU B 1 411 ? 26.219 -16.266 -0.392 1 85.5 411 LEU B N 1
ATOM 7074 C CA . LEU B 1 411 ? 27.328 -16.766 -1.199 1 85.5 411 LEU B CA 1
ATOM 7075 C C . LEU B 1 411 ? 26.828 -17.734 -2.268 1 85.5 411 LEU B C 1
ATOM 7077 O O . LEU B 1 411 ? 26.188 -18.734 -1.952 1 85.5 411 LEU B O 1
ATOM 7081 N N . ILE B 1 412 ? 27.031 -17.281 -3.445 1 79.56 412 ILE B N 1
ATOM 7082 C CA . ILE B 1 412 ? 26.594 -18.141 -4.547 1 79.56 412 ILE B CA 1
ATOM 7083 C C . ILE B 1 412 ? 27.766 -18.359 -5.512 1 79.56 412 ILE B C 1
ATOM 7085 O O . ILE B 1 412 ? 28.719 -17.578 -5.543 1 79.56 412 ILE B O 1
ATOM 7089 N N . VAL B 1 413 ? 27.75 -19.531 -6.105 1 73.56 413 VAL B N 1
ATOM 7090 C CA . VAL B 1 413 ? 28.719 -19.828 -7.145 1 73.56 413 VAL B CA 1
ATOM 7091 C C . VAL B 1 413 ? 28.234 -19.281 -8.484 1 73.56 413 VAL B C 1
ATOM 7093 O O . VAL B 1 413 ? 27.125 -19.594 -8.922 1 73.56 413 VAL B O 1
ATOM 7096 N N . THR B 1 414 ? 28.781 -18.219 -8.883 1 64 414 THR B N 1
ATOM 7097 C CA . THR B 1 414 ? 28.344 -17.672 -10.164 1 64 414 THR B CA 1
ATOM 7098 C C . THR B 1 414 ? 29.094 -18.344 -11.312 1 64 414 THR B C 1
ATOM 7100 O O . THR B 1 414 ? 30.203 -18.844 -11.133 1 64 414 THR B O 1
ATOM 7103 N N . ASP B 1 415 ? 28.344 -18.625 -12.438 1 58.34 415 ASP B N 1
ATOM 7104 C CA . ASP B 1 415 ? 28.922 -19.266 -13.617 1 58.34 415 ASP B CA 1
ATOM 7105 C C . ASP B 1 415 ? 30.203 -18.562 -14.055 1 58.34 415 ASP B C 1
ATOM 7107 O O . ASP B 1 415 ? 31.094 -19.188 -14.641 1 58.34 415 ASP B O 1
ATOM 7111 N N . GLU B 1 416 ? 30.188 -17.266 -13.828 1 53.53 416 GLU B N 1
ATOM 7112 C CA . GLU B 1 416 ? 31.312 -16.531 -14.406 1 53.53 416 GLU B CA 1
ATOM 7113 C C . GLU B 1 416 ? 32.594 -16.844 -13.656 1 53.53 416 GLU B C 1
ATOM 7115 O O . GLU B 1 416 ? 33.656 -16.969 -14.273 1 53.53 416 GLU B O 1
ATOM 7120 N N . ASN B 1 417 ? 32.531 -16.75 -12.312 1 54.59 417 ASN B N 1
ATOM 7121 C CA . ASN B 1 417 ? 33.812 -16.766 -11.625 1 54.59 417 ASN B CA 1
ATOM 7122 C C . ASN B 1 417 ? 33.938 -17.969 -10.703 1 54.59 417 ASN B C 1
ATOM 7124 O O . ASN B 1 417 ? 33.156 -18.125 -9.766 1 54.59 417 ASN B O 1
ATOM 7128 N N . GLN B 1 418 ? 33.906 -19.297 -11.133 1 61.78 418 GLN B N 1
ATOM 7129 C CA . GLN B 1 418 ? 34.125 -20.438 -10.266 1 61.78 418 GLN B CA 1
ATOM 7130 C C . GLN B 1 418 ? 34.406 -20 -8.828 1 61.78 418 GLN B C 1
ATOM 7132 O O . GLN B 1 418 ? 34.906 -20.766 -8.023 1 61.78 418 GLN B O 1
ATOM 7137 N N . ARG B 1 419 ? 34.375 -18.672 -8.406 1 67.5 419 ARG B N 1
ATOM 7138 C CA . ARG B 1 419 ? 34.562 -18.188 -7.047 1 67.5 419 ARG B CA 1
ATOM 7139 C C . ARG B 1 419 ? 33.219 -17.828 -6.406 1 67.5 419 ARG B C 1
ATOM 7141 O O . ARG B 1 419 ? 32.281 -17.453 -7.102 1 67.5 419 ARG B O 1
ATOM 7148 N N . ARG B 1 420 ? 33.188 -18.016 -5.16 1 79.19 420 ARG B N 1
ATOM 7149 C CA . ARG B 1 420 ? 31.984 -17.672 -4.383 1 79.19 420 ARG B CA 1
ATOM 7150 C C . ARG B 1 420 ? 31.891 -16.172 -4.172 1 79.19 420 ARG B C 1
ATOM 7152 O O . ARG B 1 420 ? 32.844 -15.539 -3.697 1 79.19 420 ARG B O 1
ATOM 7159 N N . VAL B 1 421 ? 30.781 -15.633 -4.734 1 83.81 421 VAL B N 1
ATOM 7160 C CA . VAL B 1 421 ? 30.578 -14.203 -4.523 1 83.81 421 VAL B CA 1
ATOM 7161 C C . VAL B 1 421 ? 29.25 -13.977 -3.805 1 83.81 421 VAL B C 1
ATOM 7163 O O . VAL B 1 421 ? 28.312 -14.766 -3.959 1 83.81 421 VAL B O 1
ATOM 7166 N N . ARG B 1 422 ? 29.234 -13 -2.967 1 88.75 422 ARG B N 1
ATOM 7167 C CA . ARG B 1 422 ? 27.984 -12.602 -2.312 1 88.75 422 ARG B CA 1
ATOM 7168 C C . ARG B 1 422 ? 27.078 -11.836 -3.27 1 88.75 422 ARG B C 1
ATOM 7170 O O . ARG B 1 422 ? 27.5 -10.836 -3.861 1 88.75 422 ARG B O 1
ATOM 7177 N N . ALA B 1 423 ? 25.906 -12.383 -3.508 1 89.94 423 ALA B N 1
ATOM 7178 C CA . ALA B 1 423 ? 24.969 -11.766 -4.441 1 89.94 423 ALA B CA 1
ATOM 7179 C C . ALA B 1 423 ? 23.531 -12.039 -4.031 1 89.94 423 ALA B C 1
ATOM 7181 O O . ALA B 1 423 ? 23.25 -12.969 -3.27 1 89.94 423 ALA B O 1
ATOM 7182 N N . PRO B 1 424 ? 22.672 -11.203 -4.523 1 91.94 424 PRO B N 1
ATOM 7183 C CA . PRO B 1 424 ? 21.25 -11.398 -4.215 1 91.94 424 PRO B CA 1
ATOM 7184 C C . PRO B 1 424 ? 20.719 -12.727 -4.742 1 91.94 424 PRO B C 1
ATOM 7186 O O . PRO B 1 424 ? 20.906 -13.055 -5.918 1 91.94 424 PRO B O 1
ATOM 7189 N N . THR B 1 425 ? 20.125 -13.516 -3.912 1 94.88 425 THR B N 1
ATOM 7190 C CA . THR B 1 425 ? 19.609 -14.836 -4.242 1 94.88 425 THR B CA 1
ATOM 7191 C C . THR B 1 425 ? 18.453 -15.211 -3.322 1 94.88 425 THR B C 1
ATOM 7193 O O . THR B 1 425 ? 17.984 -14.383 -2.541 1 94.88 425 THR B O 1
ATOM 7196 N N . LEU B 1 426 ? 17.891 -16.344 -3.525 1 95.94 426 LEU B N 1
ATOM 7197 C CA . LEU B 1 426 ? 16.875 -16.922 -2.643 1 95.94 426 LEU B CA 1
ATOM 7198 C C . LEU B 1 426 ? 17.438 -18.125 -1.883 1 95.94 426 LEU B C 1
ATOM 7200 O O . LEU B 1 426 ? 17.891 -19.094 -2.494 1 95.94 426 LEU B O 1
ATOM 7204 N N . VAL B 1 427 ? 17.406 -17.984 -0.597 1 94.81 427 VAL B N 1
ATOM 7205 C CA . VAL B 1 427 ? 17.906 -19.078 0.236 1 94.81 427 VAL B CA 1
ATOM 7206 C C . VAL B 1 427 ? 16.75 -19.828 0.869 1 94.81 427 VAL B C 1
ATOM 7208 O O . VAL B 1 427 ? 15.898 -19.234 1.545 1 94.81 427 VAL B O 1
ATOM 7211 N N . GLU B 1 428 ? 16.734 -21.094 0.655 1 95.44 428 GLU B N 1
ATOM 7212 C CA . GLU B 1 428 ? 15.641 -21.906 1.2 1 95.44 428 GLU B CA 1
ATOM 7213 C C . GLU B 1 428 ? 15.727 -21.984 2.721 1 95.44 428 GLU B C 1
ATOM 7215 O O . GLU B 1 428 ? 16.797 -22.281 3.275 1 95.44 428 GLU B O 1
ATOM 7220 N N . ALA B 1 429 ? 14.617 -21.688 3.334 1 94.44 429 ALA B N 1
ATOM 7221 C CA . ALA B 1 429 ? 14.547 -21.781 4.789 1 94.44 429 ALA B CA 1
ATOM 7222 C C . ALA B 1 429 ? 14.18 -23.188 5.242 1 94.44 429 ALA B C 1
ATOM 7224 O O . ALA B 1 429 ? 13.414 -23.875 4.574 1 94.44 429 ALA B O 1
ATOM 7225 N N . SER B 1 430 ? 14.742 -23.578 6.383 1 93.12 430 SER B N 1
ATOM 7226 C CA . SER B 1 430 ? 14.375 -24.859 6.961 1 93.12 430 SER B CA 1
ATOM 7227 C C . SER B 1 430 ? 13.023 -24.797 7.668 1 93.12 430 SER B C 1
ATOM 7229 O O . SER B 1 430 ? 12.695 -23.766 8.281 1 93.12 430 SER B O 1
ATOM 7231 N N . ILE B 1 431 ? 12.281 -25.859 7.539 1 94.31 431 ILE B N 1
ATOM 7232 C CA . ILE B 1 431 ? 10.969 -25.922 8.18 1 94.31 431 ILE B CA 1
ATOM 7233 C C . ILE B 1 431 ? 10.883 -27.188 9.039 1 94.31 431 ILE B C 1
ATOM 7235 O O . ILE B 1 431 ? 11.211 -28.281 8.578 1 94.31 431 ILE B O 1
ATOM 7239 N N . ASP B 1 432 ? 10.531 -27.047 10.281 1 89.69 432 ASP B N 1
ATOM 7240 C CA . ASP B 1 432 ? 10.414 -28.156 11.219 1 89.69 432 ASP B CA 1
ATOM 7241 C C . ASP B 1 432 ? 9.031 -28.172 11.867 1 89.69 432 ASP B C 1
ATOM 7243 O O . ASP B 1 432 ? 8.406 -27.125 12.055 1 89.69 432 ASP B O 1
ATOM 7247 N N . PRO B 1 433 ? 8.586 -29.344 12.148 1 88.38 433 PRO B N 1
ATOM 7248 C CA . PRO B 1 433 ? 7.242 -29.438 12.719 1 88.38 433 PRO B CA 1
ATOM 7249 C C . PRO B 1 433 ? 7.145 -28.828 14.109 1 88.38 433 PRO B C 1
ATOM 7251 O O . PRO B 1 433 ? 6.062 -28.406 14.531 1 88.38 433 PRO B O 1
ATOM 7254 N N . MET B 1 434 ? 8.25 -28.656 14.789 1 83.75 434 MET B N 1
ATOM 7255 C CA . MET B 1 434 ? 8.227 -28.188 16.172 1 83.75 434 MET B CA 1
ATOM 7256 C C . MET B 1 434 ? 8.352 -26.672 16.234 1 83.75 434 MET B C 1
ATOM 7258 O O . MET B 1 434 ? 7.746 -26.031 17.094 1 83.75 434 MET B O 1
ATOM 7262 N N . TYR B 1 435 ? 9.078 -26.109 15.234 1 81.5 435 TYR B N 1
ATOM 7263 C CA . TYR B 1 435 ? 9.391 -24.688 15.375 1 81.5 435 TYR B CA 1
ATOM 7264 C C . TYR B 1 435 ? 8.906 -23.906 14.164 1 81.5 435 TYR B C 1
ATOM 7266 O O . TYR B 1 435 ? 8.867 -22.672 14.18 1 81.5 435 TYR B O 1
ATOM 7274 N N . GLY B 1 436 ? 8.43 -24.594 13.195 1 90 436 GLY B N 1
ATOM 7275 C CA . GLY B 1 436 ? 7.93 -23.922 12.008 1 90 436 GLY B CA 1
ATOM 7276 C C . GLY B 1 436 ? 9.031 -23.5 11.055 1 90 436 GLY B C 1
ATOM 7277 O O . GLY B 1 436 ? 10 -24.234 10.852 1 90 436 GLY B O 1
ATOM 7278 N N . ILE B 1 437 ? 8.867 -22.422 10.383 1 91.31 437 ILE B N 1
ATOM 7279 C CA . ILE B 1 437 ? 9.781 -21.891 9.383 1 91.31 437 ILE B CA 1
ATOM 7280 C C . ILE B 1 437 ? 10.914 -21.125 10.07 1 91.31 437 ILE B C 1
ATOM 7282 O O . ILE B 1 437 ? 10.68 -20.172 10.805 1 91.31 437 ILE B O 1
ATOM 7286 N N . LYS B 1 438 ? 12.07 -21.484 9.852 1 84.88 438 LYS B N 1
ATOM 7287 C CA . LYS B 1 438 ? 13.227 -20.828 10.445 1 84.88 438 LYS B CA 1
ATOM 7288 C C . LYS B 1 438 ? 13.727 -19.672 9.57 1 84.88 438 LYS B C 1
ATOM 7290 O O . LYS B 1 438 ? 14.391 -19.906 8.555 1 84.88 438 LYS B O 1
ATOM 7295 N N . ILE B 1 439 ? 13.359 -18.5 9.969 1 79.88 439 ILE B N 1
ATOM 7296 C CA . ILE B 1 439 ? 13.836 -17.328 9.25 1 79.88 439 ILE B CA 1
ATOM 7297 C C . ILE B 1 439 ? 14.617 -16.422 10.203 1 79.88 439 ILE B C 1
ATOM 7299 O O . ILE B 1 439 ? 14.047 -15.859 11.141 1 79.88 439 ILE B O 1
ATOM 7303 N N . ASP B 1 440 ? 15.867 -16.312 10.031 1 63.81 440 ASP B N 1
ATOM 7304 C CA . ASP B 1 440 ? 16.734 -15.531 10.906 1 63.81 440 ASP B CA 1
ATOM 7305 C C . ASP B 1 440 ? 16.422 -14.039 10.789 1 63.81 440 ASP B C 1
ATOM 7307 O O . ASP B 1 440 ? 16.453 -13.312 11.789 1 63.81 440 ASP B O 1
ATOM 7311 N N . SER B 1 441 ? 16.125 -13.586 9.664 1 57 441 SER B N 1
ATOM 7312 C CA . SER B 1 441 ? 16.016 -12.164 9.375 1 57 441 SER B CA 1
ATOM 7313 C C . SER B 1 441 ? 14.844 -11.539 10.141 1 57 441 SER B C 1
ATOM 7315 O O . SER B 1 441 ? 14.945 -10.406 10.609 1 57 441 SER B O 1
ATOM 7317 N N . PHE B 1 442 ? 13.68 -12.203 10.312 1 56.16 442 PHE B N 1
ATOM 7318 C CA . PHE B 1 442 ? 12.5 -11.594 10.922 1 56.16 442 PHE B CA 1
ATOM 7319 C C . PHE B 1 442 ? 12.625 -11.57 12.438 1 56.16 442 PHE B C 1
ATOM 7321 O O . PHE B 1 442 ? 12.188 -10.617 13.086 1 56.16 442 PHE B O 1
ATOM 7328 N N . ASP B 1 443 ? 13.273 -12.492 12.922 1 58.69 443 ASP B N 1
ATOM 7329 C CA . ASP B 1 443 ? 13.406 -12.57 14.375 1 58.69 443 ASP B CA 1
ATOM 7330 C C . ASP B 1 443 ? 14.438 -11.578 14.891 1 58.69 443 ASP B C 1
ATOM 7332 O O . ASP B 1 443 ? 14.344 -11.109 16.031 1 58.69 443 ASP B O 1
ATOM 7336 N N . ASN B 1 444 ? 15.039 -10.961 13.875 1 63.56 444 ASN B N 1
ATOM 7337 C CA . ASN B 1 444 ? 16.172 -10.148 14.305 1 63.56 444 ASN B CA 1
ATOM 7338 C C . ASN B 1 444 ? 15.742 -8.742 14.688 1 63.56 444 ASN B C 1
ATOM 7340 O O . ASN B 1 444 ? 16.188 -8.195 15.695 1 63.56 444 ASN B O 1
ATOM 7344 N N . THR B 1 445 ? 14.711 -8.266 14.016 1 66.5 445 THR B N 1
ATOM 7345 C CA . THR B 1 445 ? 14.383 -6.867 14.258 1 66.5 445 THR B CA 1
ATOM 7346 C C . THR B 1 445 ? 13.648 -6.707 15.586 1 66.5 445 THR B C 1
ATOM 7348 O O . THR B 1 445 ? 14.016 -5.855 16.406 1 66.5 445 THR B O 1
ATOM 7351 N N . ILE B 1 446 ? 12.664 -7.523 15.805 1 67.12 446 ILE B N 1
ATOM 7352 C CA . ILE B 1 446 ? 11.891 -7.418 17.047 1 67.12 446 ILE B CA 1
ATOM 7353 C C . ILE B 1 446 ? 12.773 -7.785 18.234 1 67.12 446 ILE B C 1
ATOM 7355 O O . ILE B 1 446 ? 12.727 -7.129 19.281 1 67.12 446 ILE B O 1
ATOM 7359 N N . ASP B 1 447 ? 13.602 -8.812 17.969 1 68.56 447 ASP B N 1
ATOM 7360 C CA . ASP B 1 447 ? 14.508 -9.234 19.031 1 68.56 447 ASP B CA 1
ATOM 7361 C C . ASP B 1 447 ? 15.523 -8.141 19.344 1 68.56 447 ASP B C 1
ATOM 7363 O O . ASP B 1 447 ? 15.828 -7.895 20.516 1 68.56 447 ASP B O 1
ATOM 7367 N N . GLU B 1 448 ? 15.945 -7.52 18.266 1 70.38 448 GLU B N 1
ATOM 7368 C CA . GLU B 1 448 ? 16.859 -6.398 18.453 1 70.38 448 GLU B CA 1
ATOM 7369 C C . GLU B 1 448 ? 16.203 -5.262 19.219 1 70.38 448 GLU B C 1
ATOM 7371 O O . GLU B 1 448 ? 16.812 -4.699 20.141 1 70.38 448 GLU B O 1
ATOM 7376 N N . MET B 1 449 ? 15.016 -4.992 18.922 1 71.06 449 MET B N 1
ATOM 7377 C CA . MET B 1 449 ? 14.305 -3.908 19.594 1 71.06 449 MET B CA 1
ATOM 7378 C C . MET B 1 449 ? 14.062 -4.242 21.062 1 71.06 449 MET B C 1
ATOM 7380 O O . MET B 1 449 ? 14.258 -3.396 21.922 1 71.06 449 MET B O 1
ATOM 7384 N N . ASN B 1 450 ? 13.656 -5.461 21.25 1 68.5 450 ASN B N 1
ATOM 7385 C CA . ASN B 1 450 ? 13.422 -5.891 22.625 1 68.5 450 ASN B CA 1
ATOM 7386 C C . ASN B 1 450 ? 14.711 -5.883 23.438 1 68.5 450 ASN B C 1
ATOM 7388 O O . ASN B 1 450 ? 14.703 -5.504 24.609 1 68.5 450 ASN B O 1
ATOM 7392 N N . ARG B 1 451 ? 15.805 -6.359 22.844 1 70.88 451 ARG B N 1
ATOM 7393 C CA . ARG B 1 451 ? 17.094 -6.352 23.516 1 70.88 451 ARG B CA 1
ATOM 7394 C C . ARG B 1 451 ? 17.516 -4.934 23.891 1 70.88 451 ARG B C 1
ATOM 7396 O O . ARG B 1 451 ? 17.906 -4.676 25.031 1 70.88 451 ARG B O 1
ATOM 7403 N N . ILE B 1 452 ? 17.359 -4.008 23.016 1 75.25 452 ILE B N 1
ATOM 7404 C CA . ILE B 1 452 ? 17.734 -2.617 23.25 1 75.25 452 ILE B CA 1
ATOM 7405 C C . ILE B 1 452 ? 16.891 -2.031 24.375 1 75.25 452 ILE B C 1
ATOM 7407 O O . ILE B 1 452 ? 17.406 -1.435 25.312 1 75.25 452 ILE B O 1
ATOM 7411 N N . GLN B 1 453 ? 15.633 -2.18 24.266 1 73 453 GLN B N 1
ATOM 7412 C CA . GLN B 1 453 ? 14.734 -1.639 25.281 1 73 453 GLN B CA 1
ATOM 7413 C C . GLN B 1 453 ? 14.992 -2.279 26.641 1 73 453 GLN B C 1
ATOM 7415 O O . GLN B 1 453 ? 14.945 -1.601 27.672 1 73 453 GLN B O 1
ATOM 7420 N N . GLY B 1 454 ? 15.234 -3.629 26.531 1 70.75 454 GLY B N 1
ATOM 7421 C CA . GLY B 1 454 ? 15.609 -4.309 27.766 1 70.75 454 GLY B CA 1
ATOM 7422 C C . GLY B 1 454 ? 16.875 -3.74 28.406 1 70.75 454 GLY B C 1
ATOM 7423 O O . GLY B 1 454 ? 16.922 -3.551 29.609 1 70.75 454 GLY B O 1
ATOM 7424 N N . GLU B 1 455 ? 17.828 -3.523 27.578 1 76.62 455 GLU B N 1
ATOM 7425 C CA . GLU B 1 455 ? 19.078 -2.939 28.047 1 76.62 455 GLU B CA 1
ATOM 7426 C C . GLU B 1 455 ? 18.844 -1.548 28.641 1 76.62 455 GLU B C 1
ATOM 7428 O O . GLU B 1 455 ? 19.5 -1.163 29.609 1 76.62 455 GLU B O 1
ATOM 7433 N N . ILE B 1 456 ? 17.969 -0.847 28.094 1 76.12 456 ILE B N 1
ATOM 7434 C CA . ILE B 1 456 ? 17.688 0.499 28.578 1 76.12 456 ILE B CA 1
ATOM 7435 C C . ILE B 1 456 ? 17.016 0.421 29.953 1 76.12 456 ILE B C 1
ATOM 7437 O O . ILE B 1 456 ? 17.359 1.181 30.859 1 76.12 456 ILE B O 1
ATOM 7441 N N . ILE B 1 457 ? 16.109 -0.461 30.031 1 71.5 457 ILE B N 1
ATOM 7442 C CA . ILE B 1 457 ? 15.312 -0.554 31.234 1 71.5 457 ILE B CA 1
ATOM 7443 C C . ILE B 1 457 ? 16.141 -1.169 32.375 1 71.5 457 ILE B C 1
ATOM 7445 O O . ILE B 1 457 ? 16.078 -0.715 33.5 1 71.5 457 ILE B O 1
ATOM 7449 N N . TRP B 1 458 ? 17.031 -2.244 32.062 1 67.88 458 TRP B N 1
ATOM 7450 C CA . TRP B 1 458 ? 17.672 -3.039 33.094 1 67.88 458 TRP B CA 1
ATOM 7451 C C . TRP B 1 458 ? 19.156 -2.736 33.156 1 67.88 458 TRP B C 1
ATOM 7453 O O . TRP B 1 458 ? 19.891 -3.352 33.969 1 67.88 458 TRP B O 1
ATOM 7463 N N . GLY B 1 459 ? 19.625 -2.016 32.344 1 63.78 459 GLY B N 1
ATOM 7464 C CA . GLY B 1 459 ? 21.047 -1.8 32.25 1 63.78 459 GLY B CA 1
ATOM 7465 C C . GLY B 1 459 ? 21.656 -1.174 33.5 1 63.78 459 GLY B C 1
ATOM 7466 O O . GLY B 1 459 ? 22.859 -1.238 33.688 1 63.78 459 GLY B O 1
ATOM 7467 N N . ASP B 1 460 ? 20.891 -0.379 34.188 1 61.72 460 ASP B N 1
ATOM 7468 C CA . ASP B 1 460 ? 21.484 0.18 35.406 1 61.72 460 ASP B CA 1
ATOM 7469 C C . ASP B 1 460 ? 21.609 -0.886 36.469 1 61.72 460 ASP B C 1
ATOM 7471 O O . ASP B 1 460 ? 22.219 -0.644 37.531 1 61.72 460 ASP B O 1
ATOM 7475 N N . SER B 1 461 ? 21.031 -2.084 36.25 1 51.84 461 SER B N 1
ATOM 7476 C CA . SER B 1 461 ? 21.094 -3.061 37.312 1 51.84 461 SER B CA 1
ATOM 7477 C C . SER B 1 461 ? 22.422 -3.822 37.281 1 51.84 461 SER B C 1
ATOM 7479 O O . SER B 1 461 ? 22.953 -4.113 36.219 1 51.84 461 SER B O 1
#

Radius of gyration: 31.34 Å; Cα contacts (8 Å, |Δi|>4): 1658; chains: 2; bounding box: 62×104×86 Å

Organism: NCBI:txid458

Solvent-accessible surface area (backbone atoms only — not comparable to full-atom values): 48252 Å² total; per-residue (Å²): 91,38,38,36,41,23,33,47,79,57,23,49,48,32,63,49,59,80,41,42,35,22,38,33,31,45,55,74,85,32,29,56,65,46,55,54,48,53,51,52,44,46,54,49,39,50,70,73,71,48,60,49,84,62,62,66,65,60,52,49,43,29,65,73,66,34,49,42,72,44,62,47,60,65,52,61,76,36,41,66,59,54,50,50,51,49,29,55,56,44,49,74,42,42,32,63,42,48,22,44,67,59,81,70,46,74,76,37,47,49,45,73,47,74,50,81,84,55,61,53,54,56,55,58,47,77,51,74,46,54,58,100,88,48,59,40,38,38,38,38,27,50,72,88,50,58,40,39,38,38,34,54,64,50,65,68,90,70,60,86,65,56,66,67,56,53,36,43,54,53,13,42,49,49,45,46,36,46,39,34,77,66,63,47,58,71,48,58,41,40,74,59,40,38,27,39,50,59,43,38,65,42,51,50,47,39,50,50,48,50,44,49,54,40,68,73,40,76,91,76,68,54,51,63,55,57,49,41,54,75,51,38,46,35,24,45,60,52,49,53,37,43,50,48,62,70,40,43,51,68,43,63,74,41,70,9,55,37,53,73,72,38,52,66,59,55,51,52,50,26,59,69,63,42,29,46,80,43,73,38,94,83,70,43,57,32,39,32,45,63,98,51,88,54,75,28,40,56,58,70,43,50,63,44,48,36,50,41,43,64,57,51,49,34,44,42,22,60,37,48,81,51,22,36,42,33,30,37,39,76,50,53,68,45,24,61,70,49,25,32,51,48,37,39,50,53,32,33,40,36,72,68,40,28,24,34,38,36,31,37,59,53,56,50,34,52,51,40,49,20,46,24,19,36,59,56,51,94,44,74,70,43,53,51,46,33,63,74,70,70,56,56,79,63,32,41,35,63,56,88,40,50,36,39,28,37,27,38,72,38,78,37,75,42,91,85,45,95,48,75,41,75,37,28,20,44,43,76,41,57,68,41,60,80,70,15,65,55,57,71,75,62,55,42,56,61,49,47,51,49,51,51,50,46,43,64,73,50,54,87,106,91,36,38,35,43,24,34,49,82,55,23,50,48,32,62,50,57,80,42,42,34,22,38,35,31,44,57,74,84,33,29,56,65,46,55,53,47,52,52,50,44,46,55,50,38,51,71,75,71,47,60,48,85,62,61,67,65,60,52,48,42,28,64,71,66,34,46,43,74,43,62,46,60,64,52,61,75,36,41,66,58,53,49,50,52,50,28,56,56,45,49,76,44,42,33,62,41,45,21,46,66,58,82,70,45,73,76,36,45,51,44,72,47,75,48,80,83,54,62,53,54,55,56,56,47,78,50,74,44,55,59,100,88,49,58,41,40,38,36,38,26,52,71,87,51,60,40,40,38,36,34,53,64,48,66,67,90,69,60,85,66,56,65,67,56,53,35,43,54,52,12,42,48,50,45,46,36,44,40,34,78,68,64,47,58,70,48,58,41,39,74,59,41,38,28,38,50,58,42,38,65,42,50,51,49,38,50,50,49,51,46,50,54,40,68,73,40,77,92,77,68,56,54,64,56,57,52,39,56,74,50,38,47,34,24,44,58,54,49,53,37,44,51,49,64,70,40,43,52,67,43,63,74,40,69,9,56,38,54,75,72,37,52,66,60,55,50,52,52,27,59,69,63,41,28,46,80,44,73,37,94,83,68,44,58,30,40,32,45,64,98,52,87,54,75,28,41,57,59,72,41,50,63,43,48,35,49,42,45,64,58,52,50,35,46,42,22,60,38,48,82,54,23,36,42,34,32,37,39,78,50,54,69,45,24,61,70,49,24,33,51,48,37,40,49,52,31,34,41,36,71,69,42,28,25,34,37,36,31,39,59,52,56,49,36,54,51,41,48,20,46,25,20,35,60,55,49,94,44,74,68,42,53,52,47,32,62,74,70,70,56,54,79,64,32,42,36,63,54,89,40,50,36,38,28,37,26,39,73,38,77,37,75,42,90,84,48,93,48,76,42,76,37,28,20,46,43,76,42,57,65,40,63,81,72,14,65,56,57,71,74,62,54,42,56,60,50,47,50,49,51,52,48,46,44,63,73,50,54,87,106

Sequence (922 aa):
MKIKISNIGAIKNAIFSLADITIICGKNNTGKTYAVYALYGFFKYWKNNFSIKISNDEIRKLLNEGIIEIDLNIYINDAKNILDTACNNYIEKLPQYFGAPEKYFEKSKFSIELEKHDIRPLESFERMMGASKTRILSMSKKESSHYLVVSLLVEKEKVEIPKNLINRILGDALKDIIFGNLFTEIFIASAERTGAAIFRKELNFARNRIIEEMGAIDNSMNPLELLSKVYSDYPLPVRDNVDFTRELEKTSLKESFIAKEHSKILEDFSDIIGGKYLVYKSDELYYVPKKTKIRLTMDQSSSAVRSLLDIGFYLRHVAAKNDLLIIDEPELNLHPENQRRVARLLTKLVNIGIKVCITTHSDYIIKELNTLIMLRQSKPYIEDIIKHEGYHNDELLDYKRVKAYVAEDALIVTDENQRRVRAPTLVEASIDPMYGIKIDSFDNTIDEMNRIQGEIIWGDSMKIKISNIGAIKNAIFSLADITIICGKNNTGKTYAVYALYGFFKYWKNNFSIKISNDEIRKLLNEGIIEIDLNIYINDAKNILDTACNNYIEKLPQYFGAPEKYFEKSKFSIELEKHDIRPLESFERMMGASKTRILSMSKKESSHYLVVSLLVEKEKVEIPKNLINRILGDALKDIIFGNLFTEIFIASAERTGAAIFRKELNFARNRIIEEMGAIDNSMNPLELLSKVYSDYPLPVRDNVDFTRELEKTSLKESFIAKEHSKILEDFSDIIGGKYLVYKSDELYYVPKKTKIRLTMDQSSSAVRSLLDIGFYLRHVAAKNDLLIIDEPELNLHPENQRRVARLLTKLVNIGIKVCITTHSDYIIKELNTLIMLRQSKPYIEDIIKHEGYHNDELLDYKRVKAYVAEDALIVTDENQRRVRAPTLVEASIDPMYGIKIDSFDNTIDEMNRIQGEIIWGDS

InterPro domains:
  IPR027417 P-loop containing nucleoside triphosphate hydrolase [G3DSA:3.40.50.300] (1-383)
  IPR027417 P-loop containing nucleoside triphosphate hydrolase [SSF52540] (2-376)
  IPR041685 Endonuclease GajA/Old nuclease/RecF-like, AAA domain [PF13175] (1-366)
  IPR051396 Bacterial Antiviral Defense Nuclease [PTHR43581] (2-421)

pLDDT: mean 86.75, std 13.63, range [38.53, 98.62]